Protein AF-G7L1B0-F1 (afdb_monomer)

InterPro domains:
  IPR002129 Pyridoxal phosphate-dependent decarboxylase, major domain [PF00282] (38-412)
  IPR007750 Protein of unknown function DUF674 [PF05056] (531-747)
  IPR007750 Protein of unknown function DUF674 [PF05056] (752-837)
  IPR007750 Protein of unknown function DUF674 [PF05056] (846-896)
  IPR010977 Aromatic-L-amino-acid decarboxylase [PR00800] (9-28)
  IPR010977 Aromatic-L-amino-acid decarboxylase [PR00800] (32-49)
  IPR010977 Aromatic-L-amino-acid decarboxylase [PR00800] (50-69)
  IPR010977 Aromatic-L-amino-acid decarboxylase [PR00800] (76-95)
  IPR010977 Aromatic-L-amino-acid decarboxylase [PR00800] (97-115)
  IPR010977 Aromatic-L-amino-acid decarboxylase [PR00800] (116-135)
  IPR010977 Aromatic-L-amino-acid decarboxylase [PR00800] (141-161)
  IPR010977 Aromatic-L-amino-acid decarboxylase [PR00800] (351-366)
  IPR010977 Aromatic-L-amino-acid decarboxylase [PR00800] (394-413)
  IPR010977 Aromatic-L-amino-acid decarboxylase [PTHR11999] (1-500)
  IPR015421 Pyridoxal phosphate-dependent transferase, major domain [G3DSA:3.40.640.10] (86-378)
  IPR015422 Pyridoxal phosphate-dependent transferase, small domain [G3DSA:3.90.1150.10] (379-508)
  IPR015424 Pyridoxal phosphate-dependent transferase [SSF53383] (5-495)
  IPR021115 Pyridoxal-phosphate binding site [PS00392] (294-315)

Organism: Medicago truncatula (NCBI:txid3880)

Sequence (928 aa):
MNPLDTTEFKKQGHMMIDFLADYYENISNYPVLSQVEPNYLKKLLPTFAPSNPEPIETILEDYQKYIIPGITHWQSPNYFAYFPSSGSTAGFLGEMLSTGLNVVGFNWISSPAATELENVVIDWLGEILNLPKSFLFKGGGGGVLLGTTCEGILGTLVVARDKILSKIGSENAGKLVVYGSDQTHCAVQKAAHIIGINPKNFRAIKTKKLNSFTLLPESLLSTIENDLKNGLVPCFLCVTVGTTSTTAIDPVRKLCNVAKDYGIWVHIDAAYAGSACICPEFRYLIDGVEDADSFSLNAHKWFLTNLDCCCLWLKDPNSLIKCLSTTNSEYLENSASNSKQVVDYKDWQVTLSRRFRALKVWFVLRSYGVENLRNFLRNHVEMAKTFEGLVKMDKRFEIIVPRKLAVVCFRILPYGKKVADGKVTNGEAKLISSEDVVANEINRKLLDSINASGDVYMTHAVVEGVFVIRCAIGATLTEELHVVKAWKVVQEHADVILKDNMSRIFVQKRTIAVGNHPHKTRFSTTISHCNTILYAEAGKDFVDALFGFLTLPLGTIARLVSEESNIEAMKFGSISSLYQSVEMLLEPRNSMEAYCQKMKLNIDDTEPMQHYICGDWDCGRKESGNLLSLFRNQMCSCGRVMNKVLSPPQQPESLSLGSGFVKETAAFIISDDLYVMPNVFGTVIQLLHKLEISDIGTSRNKLLISARKRHAFLCNSLRNYIIYVIDILKLSFVSKTPLTDFIFKKKYLKWQISVKVVRRKSTGEILFAEARDDFINFIFSFLTFPLGGVLHMLQGFSSLNCIDNLYKSVTELSPETYLISNHLKEKLINPPIAAQFGYLLQTPSSRGEFAKGPSVYMVTADLTIAPLSSFTAISHLNSSNVSLNDVEERVVRIGRKEGLSILKAWMNSTSVMTNGLNQLITIIKDEK

Nearest PDB structures (foldseek):
  6liv-assembly3_F  TM=9.778E-01  e=1.863E-59  Papaver somniferum
  6liu-assembly3_F  TM=9.723E-01  e=5.568E-48  Papaver somniferum
  3rbf-assembly1_A  TM=9.217E-01  e=4.638E-39  Homo sapiens
  3vp6-assembly1_B  TM=8.826E-01  e=3.011E-30  Homo sapiens
  2jis-assembly1_B  TM=8.779E-01  e=1.795E-28  Homo sapiens

Secondary structure (DSSP, 8-state):
--TT-HHHHHHHHHHHHHHHHHHHHTGGGS-SS--PPTTTGGGTS-SS--SS---HHHHHHHIIIIIGGG---TTSTTB-SSS-----HHHHHHHHHHHHH----SSGGG-HHHHHHHHHHHHHHHHHTT--GGGSGGGT-EEEEES-HHHHHHHHHHHHHHHHHHHH-GGGGGGEEEEEETTS-HHHHHHHHHTT--GGGEEEE---GGGTTPPPHHHHHHHHHHHHHTT-EEEEEEEEBS-TTT--B--HHHHHHHHHHTT-EEEEE-TTGGGGGGSGGGGGGGTTGGG-SEEEEEHHHHSS--S--EEEEES-HHHHHHHH--TT-GGG--HHHHHT-S--GGGGSS-SS---THHHHHHHHHHHHHHHHHHHHHHHHHHHHHHHHHHHHSTTEEESS---SSEEEEEEPPTT----SS-------PPPPHHHHHHHHHHHHHHHHHHHTSS-B-EEEEETTEEEEEEE---TT--HHHHHHHHHHHHHHHHHHHHHHHTT-S---------S-TT---EEEEE-TTS-EEEEEEEHHHHHHHHHGGGSBHHHHHHHHHH-TTS-----TTHHHHHTT-GGGSSPPPTTHHHHTTSSS----PPP--EEEES-TTS---SS----BSSTTEEPTTSSEEEEEEPPPPPPTT----SSSB-TT-EEEE-TT--EEE--TTHHHHHHHHTT------------------------SGGGHHHHHHHHHHHHHH-SSHHHHTTSS---SS-----EEEEETTT--EEEEEE-HHHHHHHHGGGGSBHHHHHHHTTT--S-HHHHHHHHHHHHS-TTTTBS-HHHHHHHHSPPPPHHHHTTTT-SSSS--S--S-S-EEEETTS-EEE--HHHHHHHHHHTT--GGGEEE------HHHHHHHHHHTTS-S-HHHHH-GGG--PPP---

pLDDT: mean 72.78, std 26.36, range [20.48, 98.94]

Solvent-accessible surface area (backbone atoms only — not comparable to full-atom values): 52867 Å² total; per-residue (Å²): 136,70,97,79,40,69,66,58,53,50,52,55,49,50,54,52,52,53,54,52,49,53,46,65,75,50,36,85,78,48,44,28,41,44,84,65,61,93,69,52,59,73,76,74,50,75,95,61,84,76,94,63,94,76,58,70,68,57,54,50,51,48,37,61,70,59,45,51,59,64,40,57,37,59,63,23,42,42,32,16,32,80,65,28,56,6,39,40,72,41,4,48,51,17,48,50,50,33,58,75,66,62,54,52,36,26,39,34,90,65,29,52,67,46,40,54,46,32,56,52,48,46,36,50,53,35,56,55,45,66,52,55,53,45,36,23,59,95,46,67,16,24,57,50,82,41,66,38,66,44,57,51,51,32,50,55,50,51,32,32,49,51,69,45,29,78,76,69,43,68,87,48,48,77,34,38,26,39,40,30,32,65,51,50,59,66,45,57,60,51,27,41,49,75,76,61,41,39,79,88,31,57,41,62,42,86,54,43,74,94,63,50,45,25,56,51,52,68,60,50,49,57,49,52,55,50,40,47,76,70,72,33,39,73,29,36,35,51,42,37,28,36,24,74,71,72,51,21,58,27,55,43,38,58,44,34,56,59,31,55,82,66,69,30,39,33,36,36,45,13,44,52,46,42,54,48,23,53,31,77,92,43,35,69,66,53,49,38,55,84,67,40,46,30,42,33,27,25,38,15,30,54,53,32,26,22,86,68,32,10,42,35,32,23,43,56,47,66,55,36,30,73,72,46,49,69,87,88,45,75,95,74,69,50,74,60,63,74,66,66,82,58,64,49,56,24,20,73,46,91,54,56,75,32,74,40,58,39,40,10,53,46,33,35,51,68,75,56,31,72,66,52,54,36,48,55,51,47,51,26,31,49,47,26,48,52,48,51,49,56,46,67,72,40,80,60,42,43,73,76,46,86,67,81,56,26,45,37,38,29,37,58,53,40,91,88,65,71,86,71,88,87,70,88,75,91,72,77,92,70,75,79,45,74,54,50,57,52,24,30,54,54,43,48,54,42,51,54,54,45,33,70,67,14,76,29,27,63,36,73,34,72,57,95,83,43,55,31,42,30,45,17,49,44,13,71,63,45,48,64,69,40,53,53,48,50,50,50,51,54,50,55,49,46,51,52,58,49,49,65,50,56,78,59,73,62,97,70,92,73,79,78,79,78,75,99,59,101,82,73,83,68,67,50,68,49,64,47,100,80,78,46,62,63,31,35,41,37,40,37,60,60,55,30,37,60,59,45,54,28,40,39,9,45,26,37,53,56,44,59,70,67,68,62,79,90,55,85,82,80,72,58,53,20,44,54,45,47,56,75,65,44,88,90,58,66,74,36,59,45,58,53,45,89,43,45,76,50,34,91,50,59,88,76,82,74,79,80,93,61,37,17,25,60,75,58,88,81,62,72,95,56,92,94,66,87,77,69,34,81,48,78,60,42,75,38,99,83,76,46,51,11,65,38,74,52,79,77,76,82,76,74,90,86,69,84,76,66,62,44,53,43,31,86,91,42,47,30,35,32,37,80,53,49,34,53,44,66,66,48,100,56,44,66,57,51,50,34,52,76,67,70,54,82,89,84,92,81,91,88,84,89,86,88,89,89,88,84,90,85,89,85,86,88,86,90,76,72,75,69,56,62,57,57,59,53,59,56,48,55,40,34,52,73,36,62,35,51,60,35,68,62,26,68,46,70,68,76,68,101,70,84,83,82,56,43,43,40,30,35,64,92,80,69,47,76,61,33,17,46,40,45,64,77,61,53,45,54,62,61,55,45,34,41,41,17,45,18,29,54,36,48,80,48,74,51,63,77,90,44,67,43,60,28,30,38,54,46,24,62,73,72,52,53,36,89,78,44,31,72,35,58,74,55,47,54,39,54,51,45,31,61,62,28,73,88,59,55,59,67,69,73,57,102,67,87,93,77,76,84,70,86,73,73,87,42,30,34,25,29,26,44,52,47,67,44,78,60,45,81,64,58,57,52,52,55,37,65,78,63,78,59,60,81,88,43,57,47,79,71,87,47,26,58,43,80,71,60,54,54,37,48,66,61,28,66,79,78,54,100,59,38,71,68,73,47,49,65,90,78,70,76,83,80,85,81,89,133

Foldseek 3Di:
DPPPDPVVCVVLVVVVVVLVVVCLVCVLVFQLAQPDDPPPLVVVDDPDDDPDDDDVVVVVVCCVVRVVSNDNNLQPLQEQAQFGQFADPLLVVLVVVLVVVVFWQQFCVSPVCLFVLQLVLLQVLCVLLVHPCLQHVNNQWGKDKDQDPLFLLLLLLLLLLVVVCVPVPPVLQQQEAEEEALLADCSNVVSCVVVPHDNVRYYHQYADLVLLRADDLVSVLVVCVVSVVVVGAYGEYEFEQQGRARRDQYQQQSNLVSCVVRVYAYEYHDAAPSLLSSAVVSSNSNPNSVSHFKYKYFCSRQPNNGHTTIMMTGSHQVSSLVSQPPVVDPVPDDPVVVVVPGDSNNSNTNDSTDTSSSSSSVSSCVVQNSVSSNVLQVQLFVLQVVLVVLQVVDQQKDFSGDDPGNKTKMFGAQPPDGPDPDDDDDDDLDDQDPSQVVRQVLRVQLQVVLSVVSSHHWDWDAGSNHIIIMRHGRSPPHDSVSSVVSSVSSVVSNVVSVVVLVVLPDDDLDDPPDDDDDQDWRKHFDADSVRFGQKIKGAPLVLLQLLLQLQAFQLQVLLLLVPPPPDDRDDQFLVVLVSVQAPPLNQFDGQCCVQLVLGSDRPRPDDDQWKWAFPDPPPDPDPDFDGIDSDFQDQGPVRGGGHHTDDDPDDPPPDPPDHGWWDRPWMWIAGPLRAIGTPDDCVVVVSCVVVVNDDDDDDDDDDDDDDDDDDDDDDDDLVPLVVVLLLVLLCSRFDFFVVQVQWAADDDDPDFDHWWWKAFQVPRHTWWIKHFQLVSLSNSLRSQDRNLQSCLVVVLPPVSSSSSSSLVNLVPDDQVHITPHPVSSVCSNHPDGHPVSVVSSPDSDDDDGSDDDDGMWMAGTSRNIGRDDPVVVVVSCVVVVHDPVRMDIDGHTDDDVLSVLLVVLSPDDPDSPCVSPVVVPDDDDDDD

Radius of gyration: 36.33 Å; Cα contacts (8 Å, |Δi|>4): 1474; chains: 1; bounding box: 92×100×72 Å

Structure (mmCIF, N/CA/C/O backbone):
data_AF-G7L1B0-F1
#
_entry.id   AF-G7L1B0-F1
#
loop_
_atom_site.group_PDB
_atom_site.id
_atom_site.type_symbol
_atom_site.label_atom_id
_atom_site.label_alt_id
_atom_site.label_comp_id
_atom_site.label_asym_id
_atom_site.label_entity_id
_atom_site.label_seq_id
_atom_site.pdbx_PDB_ins_code
_atom_site.Cartn_x
_atom_site.Cartn_y
_atom_site.Cartn_z
_atom_site.occupancy
_atom_site.B_iso_or_equiv
_atom_site.auth_seq_id
_atom_site.auth_comp_id
_atom_site.auth_asym_id
_atom_site.auth_atom_id
_atom_site.pdbx_PDB_model_num
ATOM 1 N N . MET A 1 1 ? 27.408 28.053 -12.452 1.00 78.38 1 MET A N 1
ATOM 2 C CA . MET A 1 1 ? 26.312 27.257 -13.044 1.00 78.38 1 MET A CA 1
ATOM 3 C C . MET A 1 1 ? 25.010 27.769 -12.453 1.00 78.38 1 MET A C 1
ATOM 5 O O . MET A 1 1 ? 24.954 27.897 -11.237 1.00 78.38 1 MET A O 1
ATOM 9 N N . ASN A 1 2 ? 24.015 28.111 -13.275 1.00 94.19 2 ASN A N 1
ATOM 10 C CA . ASN A 1 2 ? 22.654 28.354 -12.794 1.00 94.19 2 ASN A CA 1
ATOM 11 C C . ASN A 1 2 ? 21.893 27.017 -12.892 1.00 94.19 2 ASN A C 1
ATOM 13 O O . ASN A 1 2 ? 21.742 26.532 -14.011 1.00 94.19 2 ASN A O 1
ATOM 17 N N . PRO A 1 3 ? 21.451 26.400 -11.780 1.00 95.88 3 PRO A N 1
ATOM 18 C CA . PRO A 1 3 ? 20.737 25.121 -11.816 1.00 95.88 3 PRO A CA 1
ATOM 19 C C . PRO A 1 3 ? 19.307 25.230 -12.374 1.00 95.88 3 PRO A C 1
ATOM 21 O O . PRO A 1 3 ? 18.654 24.210 -12.558 1.00 95.88 3 PRO A O 1
ATOM 24 N N . LEU A 1 4 ? 18.817 26.448 -12.638 1.00 96.94 4 LEU A N 1
ATOM 25 C CA . LEU A 1 4 ? 17.519 26.715 -13.257 1.00 96.94 4 LEU A CA 1
ATOM 26 C C . LEU A 1 4 ? 17.672 27.697 -14.435 1.00 96.94 4 LEU A C 1
ATOM 28 O O . LEU A 1 4 ? 16.951 28.689 -14.543 1.00 96.94 4 LEU A O 1
ATOM 32 N N . ASP A 1 5 ? 18.665 27.459 -15.297 1.00 97.69 5 ASP A N 1
ATOM 33 C CA . ASP A 1 5 ? 18.750 28.154 -16.585 1.00 97.69 5 ASP A CA 1
ATOM 34 C C . ASP A 1 5 ? 17.588 27.740 -17.499 1.00 97.69 5 ASP A C 1
ATOM 36 O O . ASP A 1 5 ? 17.302 26.553 -17.649 1.00 97.69 5 ASP A O 1
ATOM 40 N N . THR A 1 6 ? 16.913 28.705 -18.126 1.00 97.81 6 THR A N 1
ATOM 41 C CA . THR A 1 6 ? 15.695 28.436 -18.906 1.00 97.81 6 THR A CA 1
ATOM 42 C C . THR A 1 6 ? 15.964 27.756 -20.247 1.00 97.81 6 THR A C 1
ATOM 44 O O . THR A 1 6 ? 15.080 27.063 -20.755 1.00 97.81 6 THR A O 1
ATOM 47 N N . THR A 1 7 ? 17.164 27.911 -20.815 1.00 97.88 7 THR A N 1
ATOM 48 C CA . THR A 1 7 ? 17.551 27.247 -22.067 1.00 97.88 7 THR A CA 1
ATOM 49 C C . THR A 1 7 ? 17.831 25.776 -21.798 1.00 97.88 7 THR A C 1
ATOM 51 O O . THR A 1 7 ? 17.263 24.911 -22.467 1.00 97.88 7 THR A O 1
ATOM 54 N N . GLU A 1 8 ? 18.630 25.488 -20.768 1.00 97.19 8 GLU A N 1
ATOM 55 C CA . GLU A 1 8 ? 18.945 24.111 -20.384 1.00 97.19 8 GLU A CA 1
ATOM 56 C C . GLU A 1 8 ? 17.713 23.390 -19.817 1.00 97.19 8 GLU A C 1
ATOM 58 O O . GLU A 1 8 ? 17.419 22.275 -20.238 1.00 97.19 8 GLU A O 1
ATOM 63 N N . PHE A 1 9 ? 16.905 24.048 -18.972 1.00 97.69 9 PHE A N 1
ATOM 64 C CA . PHE A 1 9 ? 15.627 23.503 -18.491 1.00 97.69 9 PHE A CA 1
ATOM 65 C C . PHE A 1 9 ? 14.708 23.095 -19.649 1.00 97.69 9 PHE A C 1
ATOM 67 O O . PHE A 1 9 ? 14.114 22.019 -19.620 1.00 97.69 9 PHE A O 1
ATOM 74 N N . LYS A 1 10 ? 14.613 23.924 -20.699 1.00 98.25 10 LYS A N 1
ATOM 75 C CA . LYS A 1 10 ? 13.822 23.593 -21.888 1.00 98.25 10 LYS A CA 1
ATOM 76 C C . LYS A 1 10 ? 14.420 22.406 -22.652 1.00 98.25 10 LYS A C 1
ATOM 78 O O . LYS A 1 10 ? 13.672 21.502 -23.014 1.00 98.25 10 LYS A O 1
ATOM 83 N N . LYS A 1 11 ? 15.738 22.392 -22.887 1.00 98.12 11 LYS A N 1
ATOM 84 C CA . LYS A 1 11 ? 16.435 21.294 -23.582 1.00 98.12 11 LYS A CA 1
ATOM 85 C C . LYS A 1 11 ? 16.213 19.959 -22.858 1.00 98.12 11 LYS A C 1
ATOM 87 O O . LYS A 1 11 ? 15.665 19.032 -23.448 1.00 98.12 11 LYS A O 1
ATOM 92 N N . GLN A 1 12 ? 16.585 19.882 -21.580 1.00 98.06 12 GLN A N 1
ATOM 93 C CA . GLN A 1 12 ? 16.476 18.657 -20.780 1.00 98.06 12 GLN A CA 1
ATOM 94 C C . GLN A 1 12 ? 15.016 18.254 -20.538 1.00 98.06 12 GLN A C 1
ATOM 96 O O . GLN A 1 12 ? 14.689 17.069 -20.542 1.00 98.06 12 GLN A O 1
ATOM 101 N N . GLY A 1 13 ? 14.122 19.237 -20.383 1.00 98.06 13 GLY A N 1
ATOM 102 C CA . GLY A 1 13 ? 12.685 19.012 -20.267 1.00 98.06 13 GLY A CA 1
ATOM 103 C C . GLY A 1 13 ? 12.100 18.316 -21.496 1.00 98.06 13 GLY A C 1
ATOM 104 O O . GLY A 1 13 ? 11.369 17.345 -21.335 1.00 98.06 13 GLY A O 1
ATOM 105 N N . HIS A 1 14 ? 12.455 18.748 -22.712 1.00 98.50 14 HIS A N 1
ATOM 106 C CA . HIS A 1 14 ? 12.033 18.060 -23.938 1.00 98.50 14 HIS A CA 1
ATOM 107 C C . HIS A 1 14 ? 12.582 16.629 -24.010 1.00 98.50 14 HIS A C 1
ATOM 109 O O . HIS A 1 14 ? 11.794 15.706 -24.179 1.00 98.50 14 HIS A O 1
ATOM 115 N N . MET A 1 15 ? 13.878 16.426 -23.743 1.00 98.12 15 MET A N 1
ATOM 116 C CA . MET A 1 15 ? 14.490 15.086 -23.731 1.00 98.12 15 MET A CA 1
ATOM 117 C C . MET A 1 15 ? 13.786 14.113 -22.768 1.00 98.12 15 MET A C 1
ATOM 119 O O . MET A 1 15 ? 13.618 12.941 -23.088 1.00 98.12 15 MET A O 1
ATOM 123 N N . MET A 1 16 ? 13.344 14.591 -21.599 1.00 98.12 16 MET A N 1
ATOM 124 C CA . MET A 1 16 ? 12.593 13.779 -20.635 1.00 98.12 16 MET A CA 1
ATOM 125 C C . MET A 1 16 ? 11.165 13.461 -21.108 1.00 98.12 16 MET A C 1
ATOM 127 O O . MET A 1 16 ? 10.648 12.387 -20.808 1.00 98.12 16 MET A O 1
ATOM 131 N N . ILE A 1 17 ? 10.511 14.373 -21.836 1.00 98.50 17 ILE A N 1
ATOM 132 C CA . ILE A 1 17 ? 9.190 14.119 -22.432 1.00 98.50 17 ILE A CA 1
ATOM 133 C C . ILE A 1 17 ? 9.295 13.061 -23.530 1.00 98.50 17 ILE A C 1
ATOM 135 O O . ILE A 1 17 ? 8.504 12.120 -23.516 1.00 98.50 17 ILE A O 1
ATOM 139 N N . ASP A 1 18 ? 10.286 13.182 -24.414 1.00 98.38 18 ASP A N 1
ATOM 140 C CA . ASP A 1 18 ? 10.529 12.227 -25.498 1.00 98.38 18 ASP A CA 1
ATOM 141 C C . ASP A 1 18 ? 10.851 10.836 -24.915 1.00 98.38 18 ASP A C 1
ATOM 143 O O . ASP A 1 18 ? 10.173 9.861 -25.231 1.00 98.38 18 ASP A O 1
ATOM 147 N N . PHE A 1 19 ? 11.762 10.759 -23.934 1.00 98.31 19 PHE A N 1
ATOM 148 C CA . PHE A 1 19 ? 12.090 9.515 -23.222 1.00 98.31 19 PHE A CA 1
ATOM 149 C C . PHE A 1 19 ? 10.868 8.847 -22.561 1.00 98.31 19 PHE A C 1
ATOM 151 O O . PHE A 1 19 ? 10.718 7.624 -22.592 1.00 98.31 19 PHE A O 1
ATOM 158 N N . LEU A 1 20 ? 9.977 9.631 -21.942 1.00 98.31 20 LEU A N 1
ATOM 159 C CA . LEU A 1 20 ? 8.765 9.094 -21.319 1.00 98.31 20 LEU A CA 1
ATOM 160 C C . LEU A 1 20 ? 7.721 8.653 -22.354 1.00 98.31 20 LEU A C 1
ATOM 162 O O . LEU A 1 20 ? 7.009 7.684 -22.093 1.00 98.31 20 LEU A O 1
ATOM 166 N N . ALA A 1 21 ? 7.627 9.322 -23.506 1.00 98.38 21 ALA A N 1
ATOM 167 C CA . ALA A 1 21 ? 6.781 8.886 -24.615 1.00 98.38 21 ALA A CA 1
ATOM 168 C C . ALA A 1 21 ? 7.273 7.541 -25.174 1.00 98.38 21 ALA A C 1
ATOM 170 O O . ALA A 1 21 ? 6.511 6.572 -25.161 1.00 98.38 21 ALA A O 1
ATOM 171 N N . ASP A 1 22 ? 8.565 7.447 -25.510 1.00 98.06 22 ASP A N 1
ATOM 172 C CA . ASP A 1 22 ? 9.225 6.214 -25.954 1.00 98.06 22 ASP A CA 1
ATOM 173 C C . ASP A 1 22 ? 9.018 5.070 -24.949 1.00 98.06 22 ASP A C 1
ATOM 175 O O . ASP A 1 22 ? 8.739 3.931 -25.336 1.00 98.06 22 ASP A O 1
ATOM 179 N N . TYR A 1 23 ? 9.105 5.361 -23.645 1.00 98.31 23 TYR A N 1
ATOM 180 C CA . TYR A 1 23 ? 8.832 4.391 -22.587 1.00 98.31 23 TYR A CA 1
ATOM 181 C C . TYR A 1 23 ? 7.397 3.848 -22.635 1.00 98.31 23 TYR A C 1
ATOM 183 O O . TYR A 1 23 ? 7.223 2.639 -22.493 1.00 98.31 23 TYR A O 1
ATOM 191 N N . TYR A 1 24 ? 6.376 4.693 -22.829 1.00 98.06 24 TYR A N 1
ATOM 192 C CA . TYR A 1 24 ? 4.983 4.234 -22.914 1.00 98.06 24 TYR A CA 1
ATOM 193 C C . TYR A 1 24 ? 4.700 3.456 -24.201 1.00 98.06 24 TYR A C 1
ATOM 195 O O . TYR A 1 24 ? 3.995 2.450 -24.142 1.00 98.06 24 TYR A O 1
ATOM 203 N N . GLU A 1 25 ? 5.267 3.871 -25.336 1.00 97.50 25 GLU A N 1
ATOM 204 C CA . GLU A 1 25 ? 5.129 3.152 -26.610 1.00 97.50 25 GLU A CA 1
ATOM 205 C C . GLU A 1 25 ? 5.777 1.760 -26.551 1.00 97.50 25 GLU A C 1
ATOM 207 O O . GLU A 1 25 ? 5.211 0.778 -27.032 1.00 97.50 25 GLU A O 1
ATOM 212 N N . ASN A 1 26 ? 6.930 1.648 -25.886 1.00 97.06 26 ASN A N 1
ATOM 213 C CA . ASN A 1 26 ? 7.699 0.407 -25.786 1.00 97.06 26 ASN A CA 1
ATOM 214 C C . ASN A 1 26 ? 7.432 -0.400 -24.503 1.00 97.06 26 ASN A C 1
ATOM 216 O O . ASN A 1 26 ? 8.074 -1.430 -24.294 1.00 97.06 26 ASN A O 1
ATOM 220 N N . ILE A 1 27 ? 6.490 0.011 -23.643 1.00 97.44 27 ILE A N 1
ATOM 221 C CA . ILE A 1 27 ? 6.304 -0.589 -22.306 1.00 97.44 27 ILE A CA 1
ATOM 222 C C . ILE A 1 27 ? 5.982 -2.090 -22.345 1.00 97.44 27 ILE A C 1
ATOM 224 O O . ILE A 1 27 ? 6.323 -2.829 -21.422 1.00 97.44 27 ILE A O 1
ATOM 228 N N . SER A 1 28 ? 5.344 -2.545 -23.424 1.00 93.75 28 SER A N 1
ATOM 229 C CA . SER A 1 28 ? 4.977 -3.945 -23.661 1.00 93.75 28 SER A CA 1
ATOM 230 C C . SER A 1 28 ? 6.166 -4.850 -24.009 1.00 93.75 28 SER A C 1
ATOM 232 O O . SER A 1 28 ? 5.996 -6.067 -24.036 1.00 93.75 28 SER A O 1
ATOM 234 N N . ASN A 1 29 ? 7.352 -4.281 -24.260 1.00 95.56 29 ASN A N 1
ATOM 235 C CA . ASN A 1 29 ? 8.587 -5.024 -24.533 1.00 95.56 29 ASN A CA 1
ATOM 236 C C . ASN A 1 29 ? 9.333 -5.430 -23.246 1.00 95.56 29 ASN A C 1
ATOM 238 O O . ASN A 1 29 ? 10.247 -6.252 -23.306 1.00 95.56 29 ASN A O 1
ATOM 242 N N . TYR A 1 30 ? 8.970 -4.859 -22.091 1.00 97.69 30 TYR A N 1
ATOM 243 C CA . TYR A 1 30 ? 9.576 -5.176 -20.796 1.00 97.69 30 TYR A CA 1
ATOM 244 C C . TYR A 1 30 ? 8.756 -6.235 -20.036 1.00 97.69 30 TYR A C 1
ATOM 246 O O . TYR A 1 30 ? 7.523 -6.215 -20.108 1.00 97.69 30 TYR A O 1
ATOM 254 N N . PRO A 1 31 ? 9.395 -7.127 -19.252 1.00 98.31 31 PRO A N 1
ATOM 255 C CA . PRO A 1 31 ? 8.670 -8.025 -18.360 1.00 98.31 31 PRO A CA 1
ATOM 256 C C . PRO A 1 31 ? 7.929 -7.208 -17.291 1.00 98.31 31 PRO A C 1
ATOM 258 O O . PRO A 1 31 ? 8.515 -6.347 -16.639 1.00 98.31 31 PRO A O 1
ATOM 261 N N . VAL A 1 32 ? 6.632 -7.462 -17.091 1.00 98.56 32 VAL A N 1
ATOM 262 C CA . VAL A 1 32 ? 5.774 -6.639 -16.214 1.00 98.56 32 VAL A CA 1
ATOM 263 C C . VAL A 1 32 ? 6.297 -6.609 -14.773 1.00 98.56 32 VAL A C 1
ATOM 265 O O . VAL A 1 32 ? 6.296 -5.557 -14.128 1.00 98.56 32 VAL A O 1
ATOM 268 N N . LEU A 1 33 ? 6.747 -7.762 -14.275 1.00 98.50 33 LEU A N 1
ATOM 269 C CA . LEU A 1 33 ? 7.468 -7.905 -13.015 1.00 98.50 33 LEU A CA 1
ATOM 270 C C . LEU A 1 33 ? 8.976 -7.893 -13.292 1.00 98.50 33 LEU A C 1
ATOM 272 O O . LEU A 1 33 ? 9.453 -8.648 -14.138 1.00 98.50 33 LEU A O 1
ATOM 276 N N . SER A 1 34 ? 9.723 -7.076 -12.548 1.00 98.31 34 SER A N 1
ATOM 277 C CA . SER A 1 34 ? 11.185 -7.041 -12.661 1.00 98.31 34 SER A CA 1
ATOM 278 C C . SER A 1 34 ? 11.811 -8.387 -12.278 1.00 98.31 34 SER A C 1
ATOM 280 O O . SER A 1 34 ? 11.424 -9.002 -11.285 1.00 98.31 34 SER A O 1
ATOM 282 N N . GLN A 1 35 ? 12.811 -8.812 -13.053 1.00 97.12 35 GLN A N 1
ATOM 283 C CA . GLN A 1 35 ? 13.523 -10.088 -12.903 1.00 97.12 35 GLN A CA 1
ATOM 284 C C . GLN A 1 35 ? 14.917 -9.926 -12.257 1.00 97.12 35 GLN A C 1
ATOM 286 O O . GLN A 1 35 ? 15.780 -10.788 -12.410 1.00 97.12 35 GLN A O 1
ATOM 291 N N . VAL A 1 36 ? 15.179 -8.806 -11.571 1.00 97.94 36 VAL A N 1
ATOM 292 C CA . VAL A 1 36 ? 16.486 -8.528 -10.947 1.00 97.94 36 VAL A CA 1
ATOM 293 C C . VAL A 1 36 ? 16.616 -9.108 -9.537 1.00 97.94 36 VAL A C 1
ATOM 295 O O . VAL A 1 36 ? 15.687 -9.073 -8.733 1.00 97.94 36 VAL A O 1
ATOM 298 N N . GLU A 1 37 ? 17.828 -9.542 -9.197 1.00 96.12 37 GLU A N 1
ATOM 299 C CA . GLU A 1 37 ? 18.159 -10.011 -7.850 1.00 96.12 37 GLU A CA 1
ATOM 300 C C . GLU A 1 37 ? 18.304 -8.862 -6.825 1.00 96.12 37 GLU A C 1
ATOM 302 O O . GLU A 1 37 ? 18.744 -7.752 -7.167 1.00 96.12 37 GLU A O 1
ATOM 307 N N . PRO A 1 38 ? 18.033 -9.106 -5.527 1.00 96.44 38 PRO A N 1
ATOM 308 C CA . PRO A 1 38 ? 18.272 -8.128 -4.473 1.00 96.44 38 PRO A CA 1
ATOM 309 C C . PRO A 1 38 ? 19.712 -7.589 -4.476 1.00 96.44 38 PRO A C 1
ATOM 311 O O . PRO A 1 38 ? 20.693 -8.334 -4.489 1.00 96.44 38 PRO A O 1
ATOM 314 N N . ASN A 1 39 ? 19.842 -6.263 -4.380 1.00 94.94 39 ASN A N 1
ATOM 315 C CA . ASN A 1 39 ? 21.105 -5.513 -4.458 1.00 94.94 39 ASN A CA 1
ATOM 316 C C . ASN A 1 39 ? 21.799 -5.487 -5.839 1.00 94.94 39 ASN A C 1
ATOM 318 O O . ASN A 1 39 ? 22.970 -5.105 -5.884 1.00 94.94 39 ASN A O 1
ATOM 322 N N . TYR A 1 40 ? 21.135 -5.834 -6.953 1.00 97.88 40 TYR A N 1
ATOM 323 C CA . TYR A 1 40 ? 21.749 -5.744 -8.293 1.00 97.88 40 TYR A CA 1
ATOM 324 C C . TYR A 1 40 ? 22.334 -4.341 -8.582 1.00 97.88 40 TYR A C 1
ATOM 326 O O . TYR A 1 40 ? 23.515 -4.224 -8.899 1.00 97.88 40 TYR A O 1
ATOM 334 N N . LEU A 1 41 ? 21.554 -3.273 -8.363 1.00 97.75 41 LEU A N 1
ATOM 335 C CA . LEU A 1 41 ? 21.912 -1.899 -8.738 1.00 97.75 41 LEU A CA 1
ATOM 336 C C . LEU A 1 41 ? 23.172 -1.381 -8.027 1.00 97.75 41 LEU A C 1
ATOM 338 O O . LEU A 1 41 ? 23.989 -0.689 -8.628 1.00 97.75 41 LEU A O 1
ATOM 342 N N . LYS A 1 42 ? 23.387 -1.777 -6.765 1.00 96.00 42 LYS A N 1
ATOM 343 C CA . LYS A 1 42 ? 24.577 -1.392 -5.984 1.00 96.00 42 LYS A CA 1
ATOM 344 C C . LYS A 1 42 ? 25.886 -1.941 -6.578 1.00 96.00 42 LYS A C 1
ATOM 346 O O . LYS A 1 42 ? 26.953 -1.439 -6.247 1.00 96.00 42 LYS A O 1
ATOM 351 N N . LYS A 1 43 ? 25.815 -2.975 -7.424 1.00 94.81 43 LYS A N 1
ATOM 352 C CA . LYS A 1 43 ? 26.970 -3.544 -8.140 1.00 94.81 43 LYS A CA 1
ATOM 353 C C . LYS A 1 43 ? 27.252 -2.832 -9.471 1.00 94.81 43 LYS A C 1
ATOM 355 O O . LYS A 1 43 ? 28.309 -3.061 -10.046 1.00 94.81 43 LYS A O 1
ATOM 360 N N . LEU A 1 44 ? 26.297 -2.041 -9.968 1.00 96.50 44 LEU A N 1
ATOM 361 C CA . LEU A 1 44 ? 26.336 -1.385 -11.280 1.00 96.50 44 LEU A CA 1
ATOM 362 C C . LEU A 1 44 ? 26.677 0.107 -11.171 1.00 96.50 44 LEU A C 1
ATOM 364 O O . LEU A 1 44 ? 27.352 0.637 -12.046 1.00 96.50 44 LEU A O 1
ATOM 368 N N . LEU A 1 45 ? 26.240 0.766 -10.093 1.00 96.44 45 LEU A N 1
ATOM 369 C CA . LEU A 1 45 ? 26.525 2.178 -9.835 1.00 96.44 45 LEU A CA 1
ATOM 370 C C . LEU A 1 45 ? 27.853 2.386 -9.078 1.00 96.44 45 LEU A C 1
ATOM 372 O O . LEU A 1 45 ? 28.267 1.510 -8.310 1.00 96.44 45 LEU A O 1
ATOM 376 N N . PRO A 1 46 ? 28.494 3.565 -9.215 1.00 95.62 46 PRO A N 1
ATOM 377 C CA . PRO A 1 46 ? 29.635 3.960 -8.393 1.00 95.62 46 PRO A CA 1
ATOM 378 C C . PRO A 1 46 ? 29.353 3.882 -6.884 1.00 95.62 46 PRO A C 1
ATOM 380 O O . PRO A 1 46 ? 28.248 4.140 -6.409 1.00 95.62 46 PRO A O 1
ATOM 383 N N . THR A 1 47 ? 30.385 3.572 -6.095 1.00 96.44 47 THR A N 1
ATOM 384 C CA . THR A 1 47 ? 30.289 3.466 -4.626 1.00 96.44 47 THR A CA 1
ATOM 385 C C . THR A 1 47 ? 30.236 4.814 -3.901 1.00 96.44 47 THR A C 1
ATOM 387 O O . THR A 1 47 ? 29.941 4.849 -2.705 1.00 96.44 47 THR A O 1
ATOM 390 N N . PHE A 1 48 ? 30.501 5.911 -4.611 1.00 95.81 48 PHE A N 1
ATOM 391 C CA . PHE A 1 48 ? 30.490 7.287 -4.121 1.00 95.81 48 PHE A CA 1
ATOM 392 C C . PHE A 1 48 ? 29.824 8.198 -5.161 1.00 95.81 48 PHE A C 1
ATOM 394 O O . PHE A 1 48 ? 29.846 7.890 -6.351 1.00 95.81 48 PHE A O 1
ATOM 401 N N . ALA A 1 49 ? 29.261 9.326 -4.724 1.00 97.06 49 ALA A N 1
ATOM 402 C CA . ALA A 1 49 ? 28.738 10.343 -5.637 1.00 97.06 49 ALA A CA 1
ATOM 403 C C . ALA A 1 49 ? 29.874 10.976 -6.474 1.00 97.06 49 ALA A C 1
ATOM 405 O O . ALA A 1 49 ? 30.989 11.119 -5.960 1.00 97.06 49 ALA A O 1
ATOM 406 N N . PRO A 1 50 ? 29.615 11.373 -7.733 1.00 96.31 50 PRO A N 1
ATOM 407 C CA . PRO A 1 50 ? 30.625 11.979 -8.593 1.00 96.31 50 PRO A CA 1
ATOM 408 C C . PRO A 1 50 ? 31.029 13.373 -8.084 1.00 96.31 50 PRO A C 1
ATOM 410 O O . PRO A 1 50 ? 30.193 14.170 -7.660 1.00 96.31 50 PRO A O 1
ATOM 413 N N . SER A 1 51 ? 32.327 13.687 -8.146 1.00 97.06 51 SER A N 1
ATOM 414 C CA . SER A 1 51 ? 32.856 15.012 -7.764 1.00 97.06 51 SER A CA 1
ATOM 415 C C . SER A 1 51 ? 32.667 16.082 -8.845 1.00 97.06 51 SER A C 1
ATOM 417 O O . SER A 1 51 ? 32.767 17.272 -8.555 1.00 97.06 51 SER A O 1
ATOM 419 N N . ASN A 1 52 ? 32.428 15.660 -10.088 1.00 97.12 52 ASN A N 1
ATOM 420 C CA . ASN A 1 52 ? 32.194 16.509 -11.254 1.00 97.12 52 ASN A CA 1
ATOM 421 C C . ASN A 1 52 ? 30.767 16.262 -11.774 1.00 97.12 52 ASN A C 1
ATOM 423 O O . ASN A 1 52 ? 30.259 15.157 -11.591 1.00 97.12 52 ASN A O 1
ATOM 427 N N . PRO A 1 53 ? 30.117 17.242 -12.425 1.00 96.94 53 PRO A N 1
ATOM 428 C CA . PRO A 1 53 ? 28.818 17.021 -13.053 1.00 96.94 53 PRO A CA 1
ATOM 429 C C . PRO A 1 53 ? 28.932 16.054 -14.240 1.00 96.94 53 PRO A C 1
ATOM 431 O O . PRO A 1 53 ? 29.918 16.084 -14.977 1.00 96.94 53 PRO A O 1
ATOM 434 N N . GLU A 1 54 ? 27.888 15.257 -14.450 1.00 97.44 54 GLU A N 1
ATOM 435 C CA . GLU A 1 54 ? 27.742 14.348 -15.592 1.00 97.44 54 GLU A CA 1
ATOM 436 C C . GLU A 1 54 ? 26.665 14.886 -16.557 1.00 97.44 54 GLU A C 1
ATOM 438 O O . GLU A 1 54 ? 25.721 15.542 -16.099 1.00 97.44 54 GLU A O 1
ATOM 443 N N . PRO A 1 55 ? 26.782 14.665 -17.883 1.00 96.88 55 PRO A N 1
ATOM 444 C CA . PRO A 1 55 ? 25.753 15.063 -18.844 1.00 96.88 55 PRO A CA 1
ATOM 445 C C . PRO A 1 55 ? 24.422 14.341 -18.597 1.00 96.88 55 PRO A C 1
ATOM 447 O O . PRO A 1 55 ? 24.402 13.171 -18.212 1.00 96.88 55 PRO A O 1
ATOM 450 N N . ILE A 1 56 ? 23.299 15.009 -18.881 1.00 97.00 56 ILE A N 1
ATOM 451 C CA . ILE A 1 56 ? 21.963 14.399 -18.762 1.00 97.00 56 ILE A CA 1
ATOM 452 C C . ILE A 1 56 ? 21.805 13.201 -19.707 1.00 97.00 56 ILE A C 1
ATOM 454 O O . ILE A 1 56 ? 21.123 12.239 -19.374 1.00 97.00 56 ILE A O 1
ATOM 458 N N . GLU A 1 57 ? 22.484 13.238 -20.853 1.00 98.06 57 GLU A N 1
ATOM 459 C CA . GLU A 1 57 ? 22.564 12.161 -21.832 1.00 98.06 57 GLU A CA 1
ATOM 460 C C . GLU A 1 57 ? 23.094 10.871 -21.175 1.00 98.06 57 GLU A C 1
ATOM 462 O O . GLU A 1 57 ? 22.429 9.840 -21.220 1.00 98.06 57 GLU A O 1
ATOM 467 N N . THR A 1 58 ? 24.217 10.954 -20.452 1.00 98.00 58 THR A N 1
ATOM 468 C CA . THR A 1 58 ? 24.806 9.827 -19.704 1.00 98.00 58 THR A CA 1
ATOM 469 C C . THR A 1 58 ? 23.889 9.337 -18.581 1.00 98.00 58 THR A C 1
ATOM 471 O O . THR A 1 58 ? 23.745 8.135 -18.380 1.00 98.00 58 THR A O 1
ATOM 474 N N . ILE A 1 59 ? 23.213 10.250 -17.875 1.00 98.31 59 ILE A N 1
ATOM 475 C CA . ILE A 1 59 ? 22.267 9.892 -16.805 1.00 98.31 59 ILE A CA 1
ATOM 476 C C . ILE A 1 59 ? 21.050 9.136 -17.370 1.00 98.31 59 ILE A C 1
ATOM 478 O O . ILE A 1 59 ? 20.567 8.196 -16.739 1.00 98.31 59 ILE A O 1
ATOM 482 N N . LEU A 1 60 ? 20.554 9.514 -18.554 1.00 98.06 60 LEU A N 1
ATOM 483 C CA . LEU A 1 60 ? 19.454 8.823 -19.236 1.00 98.06 60 LEU A CA 1
ATOM 484 C C . LEU A 1 60 ? 19.886 7.466 -19.812 1.00 98.06 60 LEU A C 1
ATOM 486 O O . LEU A 1 60 ? 19.130 6.500 -19.704 1.00 98.06 60 LEU A O 1
ATOM 490 N N . GLU A 1 61 ? 21.104 7.357 -20.350 1.00 97.94 61 GLU A N 1
ATOM 491 C CA . GLU A 1 61 ? 21.699 6.077 -20.762 1.00 97.94 61 GLU A CA 1
ATOM 492 C C . GLU A 1 61 ? 21.798 5.098 -19.579 1.00 97.94 61 GLU A C 1
ATOM 494 O O . GLU A 1 61 ? 21.331 3.960 -19.672 1.00 97.94 61 GLU A O 1
ATOM 499 N N . ASP A 1 62 ? 22.321 5.547 -18.435 1.00 98.12 62 ASP A N 1
ATOM 500 C CA . ASP A 1 62 ? 22.405 4.742 -17.212 1.00 98.12 62 ASP A CA 1
ATOM 501 C C . ASP A 1 62 ? 21.021 4.437 -16.612 1.00 98.12 62 ASP A C 1
ATOM 503 O O . ASP A 1 62 ? 20.802 3.342 -16.087 1.00 98.12 62 ASP A O 1
ATOM 507 N N . TYR A 1 63 ? 20.047 5.345 -16.736 1.00 98.12 63 TYR A N 1
ATOM 508 C CA . TYR A 1 63 ? 18.662 5.074 -16.346 1.00 98.12 63 TYR A CA 1
ATOM 509 C C . TYR A 1 63 ? 18.054 3.947 -17.195 1.00 98.12 63 TYR A C 1
ATOM 511 O O . TYR A 1 63 ? 17.528 2.972 -16.650 1.00 98.12 63 TYR A O 1
ATOM 519 N N . GLN A 1 64 ? 18.189 4.025 -18.521 1.00 97.50 64 GLN A N 1
ATOM 520 C CA . GLN A 1 64 ? 17.714 2.994 -19.446 1.00 97.50 64 GLN A CA 1
ATOM 521 C C . GLN A 1 64 ? 18.418 1.647 -19.219 1.00 97.50 64 GLN A C 1
ATOM 523 O O . GLN A 1 64 ? 17.790 0.591 -19.291 1.00 97.50 64 GLN A O 1
ATOM 528 N N . LYS A 1 65 ? 19.721 1.669 -18.930 1.00 97.44 65 LYS A N 1
ATOM 529 C CA . LYS A 1 65 ? 20.556 0.469 -18.813 1.00 97.44 65 LYS A CA 1
ATOM 530 C C . LYS A 1 65 ? 20.478 -0.209 -17.445 1.00 97.44 65 LYS A C 1
ATOM 532 O O . LYS A 1 65 ? 20.513 -1.437 -17.376 1.00 97.44 65 LYS A O 1
ATOM 537 N N . TYR A 1 66 ? 20.409 0.564 -16.361 1.00 97.94 66 TYR A N 1
ATOM 538 C CA . TYR A 1 66 ? 20.508 0.049 -14.994 1.00 97.94 66 TYR A CA 1
ATOM 539 C C . TYR A 1 66 ? 19.238 0.227 -14.166 1.00 97.94 66 TYR A C 1
ATOM 541 O O . TYR A 1 66 ? 19.033 -0.568 -13.255 1.00 97.94 66 TYR A O 1
ATOM 549 N N . ILE A 1 67 ? 18.386 1.221 -14.443 1.00 98.38 67 ILE A N 1
ATOM 550 C CA . ILE A 1 67 ? 17.173 1.464 -13.644 1.00 98.38 67 ILE A CA 1
ATOM 551 C C . ILE A 1 67 ? 15.961 0.750 -14.242 1.00 98.38 67 ILE A C 1
ATOM 553 O O . ILE A 1 67 ? 15.298 0.016 -13.510 1.00 98.38 67 ILE A O 1
ATOM 557 N N . ILE A 1 68 ? 15.701 0.900 -15.549 1.00 98.12 68 ILE A N 1
ATOM 558 C CA . ILE A 1 68 ? 14.558 0.267 -16.238 1.00 98.12 68 ILE A CA 1
ATOM 559 C C . ILE A 1 68 ? 14.437 -1.243 -15.942 1.00 98.12 68 ILE A C 1
ATOM 561 O O . ILE A 1 68 ? 13.345 -1.650 -15.550 1.00 98.12 68 ILE A O 1
ATOM 565 N N . PRO A 1 69 ? 15.499 -2.079 -16.001 1.00 97.81 69 PRO A N 1
ATOM 566 C CA . PRO A 1 69 ? 15.377 -3.511 -15.695 1.00 97.81 69 PRO A CA 1
ATOM 567 C C . PRO A 1 69 ? 14.888 -3.812 -14.269 1.00 97.81 69 PRO A C 1
ATOM 569 O O . PRO A 1 69 ? 14.286 -4.858 -14.028 1.00 97.81 69 PRO A O 1
ATOM 572 N N . GLY A 1 70 ? 15.133 -2.904 -13.318 1.00 98.06 70 GLY A N 1
ATOM 573 C CA . GLY A 1 70 ? 14.668 -2.995 -11.933 1.00 98.06 70 GLY A CA 1
ATOM 574 C C . GLY A 1 70 ? 13.251 -2.476 -11.685 1.00 98.06 70 GLY A C 1
ATOM 575 O O . GLY A 1 70 ? 12.773 -2.547 -10.550 1.00 98.06 70 GLY A O 1
ATOM 576 N N . ILE A 1 71 ? 12.578 -1.928 -12.699 1.00 98.38 71 ILE A N 1
ATOM 577 C CA . ILE A 1 71 ? 11.213 -1.420 -12.575 1.00 98.38 71 ILE A CA 1
ATOM 578 C C . ILE A 1 71 ? 10.223 -2.579 -12.716 1.00 98.38 71 ILE A C 1
ATOM 580 O O . ILE A 1 71 ? 10.264 -3.367 -13.650 1.00 98.38 71 ILE A O 1
ATOM 584 N N . THR A 1 72 ? 9.279 -2.669 -11.780 1.00 98.69 72 THR A N 1
ATOM 585 C CA . THR A 1 72 ? 8.017 -3.383 -12.022 1.00 98.69 72 THR A CA 1
ATOM 586 C C . THR A 1 72 ? 7.085 -2.410 -12.732 1.00 98.69 72 THR A C 1
ATOM 588 O O . THR A 1 72 ? 6.798 -1.338 -12.199 1.00 98.69 72 THR A O 1
ATOM 591 N N . HIS A 1 73 ? 6.633 -2.735 -13.938 1.00 98.62 73 HIS A N 1
ATOM 592 C CA . HIS A 1 73 ? 5.989 -1.778 -14.836 1.00 98.62 73 HIS A CA 1
ATOM 593 C C . HIS A 1 73 ? 4.500 -1.586 -14.503 1.00 98.62 73 HIS A C 1
ATOM 595 O O . HIS A 1 73 ? 3.617 -2.088 -15.191 1.00 98.62 73 HIS A O 1
ATOM 601 N N . TRP A 1 74 ? 4.209 -0.790 -13.465 1.00 98.62 74 TRP A N 1
ATOM 602 C CA . TRP A 1 74 ? 2.851 -0.425 -13.004 1.00 98.62 74 TRP A CA 1
ATOM 603 C C . TRP A 1 74 ? 1.950 0.240 -14.060 1.00 98.62 74 TRP A C 1
ATOM 605 O O . TRP A 1 74 ? 0.756 0.413 -13.817 1.00 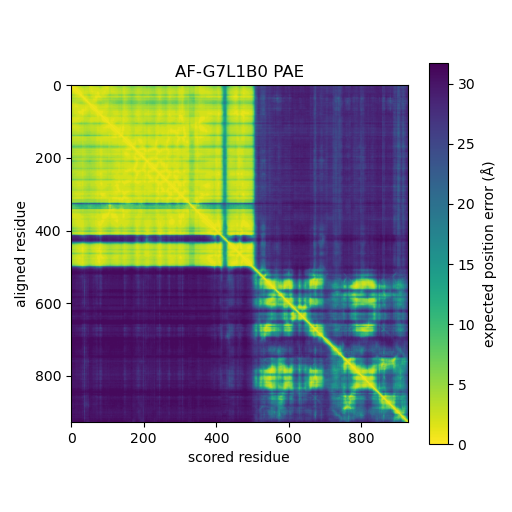98.62 74 TRP A O 1
ATOM 615 N N . GLN A 1 75 ? 2.507 0.699 -15.183 1.00 98.44 75 GLN A N 1
ATOM 616 C CA . GLN A 1 75 ? 1.755 1.279 -16.304 1.00 98.44 75 GLN A CA 1
ATOM 617 C C . GLN A 1 75 ? 1.616 0.314 -17.489 1.00 98.44 75 GLN A C 1
ATOM 619 O O . GLN A 1 75 ? 0.934 0.655 -18.450 1.00 98.44 75 GLN A O 1
ATOM 624 N N . SER A 1 76 ? 2.235 -0.873 -17.432 1.00 98.69 76 SER A N 1
ATOM 625 C CA . SER A 1 76 ? 2.104 -1.880 -18.485 1.00 98.69 76 SER A CA 1
ATOM 626 C C . SER A 1 76 ? 0.634 -2.281 -18.635 1.00 98.69 76 SER A C 1
ATOM 628 O O . SER A 1 76 ? -0.043 -2.489 -17.622 1.00 98.69 76 SER A O 1
ATOM 630 N N . PRO A 1 77 ? 0.125 -2.450 -19.866 1.00 98.50 77 PRO A N 1
ATOM 631 C CA . PRO A 1 77 ? -1.256 -2.867 -20.084 1.00 98.50 77 PRO A CA 1
ATOM 632 C C . PRO A 1 77 ? -1.547 -4.287 -19.565 1.00 98.50 77 PRO A C 1
ATOM 634 O O . PRO A 1 77 ? -2.713 -4.630 -19.368 1.00 98.50 77 PRO A O 1
ATOM 637 N N . ASN A 1 78 ? -0.500 -5.081 -19.287 1.00 98.62 78 ASN A N 1
ATOM 638 C CA . ASN A 1 78 ? -0.570 -6.425 -18.701 1.00 98.62 78 ASN A CA 1
ATOM 639 C C . ASN A 1 78 ? -0.344 -6.444 -17.165 1.00 98.62 78 ASN A C 1
ATOM 641 O O . ASN A 1 78 ? -0.098 -7.502 -16.573 1.00 98.62 78 ASN A O 1
ATOM 645 N N . TYR A 1 79 ? -0.402 -5.281 -16.504 1.00 98.81 79 TYR A N 1
ATOM 646 C CA . TYR A 1 79 ? -0.337 -5.163 -15.046 1.00 98.81 79 TYR A CA 1
ATOM 647 C C . TYR A 1 79 ? -1.730 -5.330 -14.415 1.00 98.81 79 TYR A C 1
ATOM 649 O O . TYR A 1 79 ? -2.591 -4.461 -14.549 1.00 98.81 79 TYR A O 1
ATOM 657 N N . PHE A 1 80 ? -1.934 -6.415 -13.659 1.00 98.81 80 PHE A N 1
ATOM 658 C CA . PHE A 1 80 ? -3.196 -6.720 -12.959 1.00 98.81 80 PHE A CA 1
ATOM 659 C C . PHE A 1 80 ? -3.005 -6.999 -11.457 1.00 98.81 80 PHE A C 1
ATOM 661 O O . PHE A 1 80 ? -3.876 -7.570 -10.793 1.00 98.81 80 PHE A O 1
ATOM 668 N N . ALA A 1 81 ? -1.848 -6.628 -10.909 1.00 98.50 81 ALA A N 1
ATOM 669 C CA . ALA A 1 81 ? -1.498 -6.810 -9.508 1.00 98.50 81 ALA A CA 1
ATOM 670 C C . ALA A 1 81 ? -2.115 -5.728 -8.600 1.00 98.50 81 ALA A C 1
ATOM 672 O O . ALA A 1 81 ? -2.454 -4.630 -9.031 1.00 98.50 81 ALA A O 1
ATOM 673 N N . TYR A 1 82 ? -2.247 -6.044 -7.306 1.00 98.38 82 TYR A N 1
ATOM 674 C CA . TYR A 1 82 ? -2.706 -5.128 -6.248 1.00 98.38 82 TYR A CA 1
ATOM 675 C C . TYR A 1 82 ? -3.979 -4.338 -6.626 1.00 98.38 82 TYR A C 1
ATOM 677 O O . TYR A 1 82 ? -5.070 -4.908 -6.671 1.00 98.38 82 TYR A O 1
ATOM 685 N N . PHE A 1 83 ? -3.832 -3.039 -6.869 1.00 98.62 83 PHE A N 1
ATOM 686 C CA . PHE A 1 83 ? -4.767 -2.166 -7.565 1.00 98.62 83 PHE A CA 1
ATOM 687 C C . PHE A 1 83 ? -3.935 -1.316 -8.533 1.00 98.62 83 PHE A C 1
ATOM 689 O O . PHE A 1 83 ? -2.770 -1.048 -8.222 1.00 98.62 83 PHE A O 1
ATOM 696 N N . PRO A 1 84 ? -4.501 -0.855 -9.658 1.00 97.69 84 PRO A N 1
ATOM 697 C CA . PRO A 1 84 ? -3.772 -0.011 -10.595 1.00 97.69 84 PRO A CA 1
ATOM 698 C C . PRO A 1 84 ? -3.255 1.281 -9.947 1.00 97.69 84 PRO A C 1
ATOM 700 O O . PRO A 1 84 ? -3.856 1.821 -9.017 1.00 97.69 84 PRO A O 1
ATOM 703 N N . SER A 1 85 ? -2.148 1.793 -10.484 1.00 98.00 85 SER A N 1
ATOM 704 C CA . SER A 1 85 ? -1.684 3.164 -10.253 1.00 98.00 85 SER A CA 1
ATOM 705 C C . SER A 1 85 ? -2.156 4.022 -11.427 1.00 98.00 85 SER A C 1
ATOM 707 O O . SER A 1 85 ? -1.399 4.272 -12.361 1.00 98.00 85 SER A O 1
ATOM 709 N N . SER A 1 86 ? -3.436 4.395 -11.443 1.00 95.94 86 SER A N 1
ATOM 710 C CA . SER A 1 86 ? -4.062 5.080 -12.582 1.00 95.94 86 SER A CA 1
ATOM 711 C C . SER A 1 86 ? -3.470 6.482 -12.805 1.00 95.94 86 SER A C 1
ATOM 713 O O . SER A 1 86 ? -3.696 7.414 -12.028 1.00 95.94 86 SER A O 1
ATOM 715 N N . GLY A 1 87 ? -2.701 6.621 -13.887 1.00 97.25 87 GLY A N 1
ATOM 716 C CA . GLY A 1 87 ? -2.126 7.877 -14.372 1.00 97.25 87 GLY A CA 1
ATOM 717 C C . GLY A 1 87 ? -2.713 8.304 -15.715 1.00 97.25 87 GLY A C 1
ATOM 718 O O . GLY A 1 87 ? -3.416 7.532 -16.366 1.00 97.25 87 GLY A O 1
ATOM 719 N N . SER A 1 88 ? -2.437 9.537 -16.131 1.00 98.62 88 SER A N 1
ATOM 720 C CA . SER A 1 88 ? -2.846 10.073 -17.433 1.00 98.62 88 SER A CA 1
ATOM 721 C C . SER A 1 88 ? -1.948 11.216 -17.889 1.00 98.62 88 SER A C 1
ATOM 723 O O . SER A 1 88 ? -1.229 11.802 -17.081 1.00 98.62 88 SER A O 1
ATOM 725 N N . THR A 1 89 ? -2.048 11.605 -19.161 1.00 98.50 89 THR A N 1
ATOM 726 C CA . THR A 1 89 ? -1.396 12.818 -19.674 1.00 98.50 89 THR A CA 1
ATOM 727 C C . THR A 1 89 ? -1.822 14.057 -18.882 1.00 98.50 89 THR A C 1
ATOM 729 O O . THR A 1 89 ? -0.976 14.863 -18.515 1.00 98.50 89 THR A O 1
ATOM 732 N N . ALA A 1 90 ? -3.110 14.202 -18.545 1.00 98.62 90 ALA A N 1
ATOM 733 C CA . ALA A 1 90 ? -3.592 15.353 -17.780 1.00 98.62 90 ALA A CA 1
ATOM 734 C C . ALA A 1 90 ? -3.067 15.356 -16.329 1.00 98.62 90 ALA A C 1
ATOM 736 O O . ALA A 1 90 ? -2.632 16.395 -15.833 1.00 98.62 90 ALA A O 1
ATOM 737 N N . GLY A 1 91 ? -3.050 14.193 -15.667 1.00 98.50 91 GLY A N 1
ATOM 738 C CA . GLY A 1 91 ? -2.474 14.024 -14.329 1.00 98.50 91 GLY A CA 1
ATOM 739 C C . GLY A 1 91 ? -0.971 14.317 -14.306 1.00 98.50 91 GLY A C 1
ATOM 740 O O . GLY A 1 91 ? -0.503 15.079 -13.460 1.00 98.50 91 GLY A O 1
ATOM 741 N N . PHE A 1 92 ? -0.231 13.804 -15.291 1.00 98.75 92 PHE A N 1
ATOM 742 C CA . PHE A 1 92 ? 1.193 14.082 -15.478 1.00 98.75 92 PHE A CA 1
ATOM 743 C C . PHE A 1 92 ? 1.473 15.571 -15.736 1.00 98.75 92 PHE A C 1
ATOM 745 O O . PHE A 1 92 ? 2.335 16.143 -15.077 1.00 98.75 92 PHE A O 1
ATOM 752 N N . LEU A 1 93 ? 0.722 16.233 -16.623 1.00 98.69 93 LEU A N 1
ATOM 753 C CA . LEU A 1 93 ? 0.885 17.670 -16.887 1.00 98.69 93 LEU A CA 1
ATOM 754 C C . LEU A 1 93 ? 0.564 18.529 -15.651 1.00 98.69 93 LEU A C 1
ATOM 756 O O . LEU A 1 93 ? 1.265 19.507 -15.389 1.00 98.69 93 LEU A O 1
ATOM 760 N N . GLY A 1 94 ? -0.438 18.144 -14.852 1.00 98.62 94 GLY A N 1
ATOM 761 C CA . GLY A 1 94 ? -0.733 18.789 -13.570 1.00 98.62 94 GLY A CA 1
ATOM 762 C C . GLY A 1 94 ? 0.396 18.628 -12.541 1.00 98.62 94 GLY A C 1
ATOM 763 O O . GLY A 1 94 ? 0.727 19.580 -11.834 1.00 98.62 94 GLY A O 1
ATOM 764 N N . GLU A 1 95 ? 1.032 17.454 -12.486 1.00 98.56 95 GLU A N 1
ATOM 765 C CA . GLU A 1 95 ? 2.203 17.185 -11.637 1.00 98.56 95 GLU A CA 1
ATOM 766 C C . GLU A 1 95 ? 3.455 17.939 -12.118 1.00 98.56 95 GLU A C 1
ATOM 768 O O . GLU A 1 95 ? 4.185 18.513 -11.304 1.00 98.56 95 GLU A O 1
ATOM 773 N N . MET A 1 96 ? 3.678 17.993 -13.435 1.00 98.44 96 MET A N 1
ATOM 774 C CA . MET A 1 96 ? 4.762 18.745 -14.070 1.00 98.44 96 MET A CA 1
ATOM 775 C C . MET A 1 96 ? 4.632 20.240 -13.763 1.00 98.44 96 MET A C 1
ATOM 777 O O . MET A 1 96 ? 5.599 20.860 -13.324 1.00 98.44 96 MET A O 1
ATOM 781 N N . LEU A 1 97 ? 3.427 20.809 -13.892 1.00 98.31 97 LEU A N 1
ATOM 782 C CA . LEU A 1 97 ? 3.165 22.206 -13.543 1.00 98.31 97 LEU A CA 1
ATOM 783 C C . LEU A 1 97 ? 3.298 22.457 -12.031 1.00 98.31 97 LEU A C 1
ATOM 785 O O . LEU A 1 97 ? 3.929 23.436 -11.635 1.00 98.31 97 LEU A O 1
ATOM 789 N N . SER A 1 98 ? 2.788 21.560 -11.175 1.00 98.50 98 SER A N 1
ATOM 790 C CA . SER A 1 98 ? 2.990 21.660 -9.719 1.00 98.50 98 SER A CA 1
ATOM 791 C C . SER A 1 98 ? 4.471 21.642 -9.335 1.00 98.50 98 SER A C 1
ATOM 793 O O . SER A 1 98 ? 4.842 22.277 -8.349 1.00 98.50 98 SER A O 1
ATOM 795 N N . THR A 1 99 ? 5.297 20.887 -10.059 1.00 98.44 99 THR A N 1
ATOM 796 C CA . THR A 1 99 ? 6.724 20.721 -9.754 1.00 98.44 99 THR A CA 1
ATOM 797 C C . THR A 1 99 ? 7.553 21.866 -10.330 1.00 98.44 99 THR A C 1
ATOM 799 O O . THR A 1 99 ? 8.438 22.362 -9.644 1.00 98.44 99 THR A O 1
ATOM 802 N N . GLY A 1 100 ? 7.219 22.359 -11.528 1.00 97.94 100 GLY A N 1
ATOM 803 C CA . GLY A 1 100 ? 7.855 23.536 -12.128 1.00 97.94 100 GLY A CA 1
ATOM 804 C C . GLY A 1 100 ? 7.562 24.840 -11.377 1.00 97.94 100 GLY A C 1
ATOM 805 O O . GLY A 1 100 ? 8.441 25.689 -11.272 1.00 97.94 100 GLY A O 1
ATOM 806 N N . LEU A 1 101 ? 6.359 24.992 -10.807 1.00 98.19 101 LEU A N 1
ATOM 807 C CA . LEU A 1 101 ? 6.026 26.130 -9.936 1.00 98.19 101 LEU A CA 1
ATOM 808 C C . LEU A 1 101 ? 6.678 26.032 -8.546 1.00 98.19 101 LEU A C 1
ATOM 810 O O . LEU A 1 101 ? 6.955 27.059 -7.937 1.00 98.19 101 LEU A O 1
ATOM 814 N N . ASN A 1 102 ? 6.877 24.810 -8.036 1.00 98.19 102 ASN A N 1
ATOM 815 C CA . ASN A 1 102 ? 7.513 24.490 -6.749 1.00 98.19 102 ASN A CA 1
ATOM 816 C C . ASN A 1 102 ? 7.043 25.329 -5.532 1.00 98.19 102 ASN A C 1
ATOM 818 O O . ASN A 1 102 ? 7.812 25.606 -4.611 1.00 98.19 102 ASN A O 1
ATOM 822 N N . VAL A 1 103 ? 5.773 25.750 -5.519 1.00 98.06 103 VAL A N 1
ATOM 823 C CA . VAL A 1 103 ? 5.184 26.523 -4.412 1.00 98.06 103 VAL A CA 1
ATOM 824 C C . VAL A 1 103 ? 4.887 25.634 -3.202 1.00 98.06 103 VAL A C 1
ATOM 826 O O . VAL A 1 103 ? 4.470 24.483 -3.355 1.00 98.06 103 VAL A O 1
ATOM 829 N N . VAL A 1 104 ? 5.041 26.182 -1.991 1.00 96.56 104 VAL A N 1
ATOM 830 C CA . VAL A 1 104 ? 4.758 25.473 -0.733 1.00 96.56 104 VAL A CA 1
ATOM 831 C C . VAL A 1 104 ? 3.492 26.036 -0.082 1.00 96.56 104 VAL A C 1
ATOM 833 O O . VAL A 1 104 ? 3.528 27.041 0.621 1.00 96.56 104 VAL A O 1
ATOM 836 N N . GLY A 1 105 ? 2.351 25.386 -0.314 1.00 93.06 105 GLY A N 1
ATOM 837 C CA . GLY A 1 105 ? 1.034 25.860 0.136 1.00 93.06 105 GLY A CA 1
ATOM 838 C C . GLY A 1 105 ? 0.670 25.446 1.565 1.00 93.06 105 GLY A C 1
ATOM 839 O O . GLY A 1 105 ? -0.292 24.704 1.742 1.00 93.06 105 GLY A O 1
ATOM 840 N N . PHE A 1 106 ? 1.446 25.854 2.577 1.00 90.69 106 PHE A N 1
ATOM 841 C CA . PHE A 1 106 ? 1.153 25.508 3.982 1.00 90.69 106 PHE A CA 1
ATOM 842 C C . PHE A 1 106 ? 0.027 26.365 4.593 1.00 90.69 106 PHE A C 1
ATOM 844 O O . PHE A 1 106 ? -0.866 25.844 5.261 1.00 90.69 106 PHE A O 1
ATOM 851 N N . ASN A 1 107 ? 0.040 27.670 4.333 1.00 90.88 107 ASN A N 1
ATOM 852 C CA . ASN A 1 107 ? -1.041 28.603 4.649 1.00 90.88 107 ASN A CA 1
ATOM 853 C C . ASN A 1 107 ? -1.524 29.282 3.358 1.00 90.88 107 ASN A C 1
ATOM 855 O O . ASN A 1 107 ? -0.843 29.220 2.327 1.00 90.88 107 ASN A O 1
ATOM 859 N N . TRP A 1 108 ? -2.690 29.930 3.406 1.00 95.31 108 TRP A N 1
ATOM 860 C CA . TRP A 1 108 ? -3.273 30.564 2.217 1.00 95.31 108 TRP A CA 1
ATOM 861 C C . TRP A 1 108 ? -2.329 31.603 1.591 1.00 95.31 108 TRP A C 1
ATOM 863 O O . TRP A 1 108 ? -2.118 31.581 0.382 1.00 95.31 108 TRP A O 1
ATOM 873 N N . ILE A 1 109 ? -1.687 32.457 2.399 1.00 94.75 109 ILE A N 1
ATOM 874 C CA . ILE A 1 109 ? -0.842 33.553 1.892 1.00 94.75 109 ILE A CA 1
ATOM 875 C C . ILE A 1 109 ? 0.413 33.067 1.139 1.00 94.75 109 ILE A C 1
ATOM 877 O O . ILE A 1 109 ? 0.878 33.758 0.235 1.00 94.75 109 ILE A O 1
ATOM 881 N N . SER A 1 110 ? 0.935 31.871 1.444 1.00 94.44 110 SER A N 1
ATOM 882 C CA . SER A 1 110 ? 2.111 31.316 0.748 1.00 94.44 110 SER A CA 1
ATOM 883 C C . SER A 1 110 ? 1.819 30.914 -0.700 1.00 94.44 110 SER A C 1
ATOM 885 O O . SER A 1 110 ? 2.718 30.934 -1.540 1.00 94.44 110 SER A O 1
ATOM 887 N N . SER A 1 111 ? 0.571 30.548 -1.010 1.00 97.19 111 SER A N 1
ATOM 888 C CA . SER A 1 111 ? 0.080 30.416 -2.385 1.00 97.19 111 SER A CA 1
ATOM 889 C C . SER A 1 111 ? -1.458 30.348 -2.397 1.00 97.19 111 SER A C 1
ATOM 891 O O . SER A 1 111 ? -2.021 29.252 -2.277 1.00 97.19 111 SER A O 1
ATOM 893 N N . PRO A 1 112 ? -2.160 31.488 -2.573 1.00 97.81 112 PRO A N 1
ATOM 894 C CA . PRO A 1 112 ? -3.625 31.536 -2.551 1.00 97.81 112 PRO A CA 1
ATOM 895 C C . PRO A 1 112 ? -4.262 30.570 -3.550 1.00 97.81 112 PRO A C 1
ATOM 897 O O . PRO A 1 112 ? -5.151 29.796 -3.201 1.00 97.81 112 PRO A O 1
ATOM 900 N N . ALA A 1 113 ? -3.716 30.524 -4.770 1.00 98.31 113 ALA A N 1
ATOM 901 C CA . ALA A 1 113 ? -4.160 29.616 -5.822 1.00 98.31 113 ALA A CA 1
ATOM 902 C C . ALA A 1 113 ? -4.004 28.131 -5.447 1.00 98.31 113 ALA A C 1
ATOM 904 O O . ALA A 1 113 ? -4.829 27.324 -5.869 1.00 98.31 113 ALA A O 1
ATOM 905 N N . ALA A 1 114 ? -2.993 27.759 -4.649 1.00 98.25 114 ALA A N 1
ATOM 906 C CA . ALA A 1 114 ? -2.824 26.376 -4.204 1.00 98.25 114 ALA A CA 1
ATOM 907 C C . ALA A 1 114 ? -3.943 25.934 -3.254 1.00 98.25 114 ALA A C 1
ATOM 909 O O . ALA A 1 114 ? -4.460 24.827 -3.386 1.00 98.25 114 ALA A O 1
ATOM 910 N N . THR A 1 115 ? -4.343 26.824 -2.343 1.00 98.31 115 THR A N 1
ATOM 911 C CA . THR A 1 115 ? -5.431 26.588 -1.385 1.00 98.31 115 THR A CA 1
ATOM 912 C C . THR A 1 115 ? -6.802 26.661 -2.057 1.00 98.31 115 THR A C 1
ATOM 914 O O . THR A 1 115 ? -7.609 25.743 -1.938 1.00 98.31 115 THR A O 1
ATOM 917 N N . GLU A 1 116 ? -7.084 27.734 -2.795 1.00 98.38 116 GLU A N 1
ATOM 918 C CA . GLU A 1 116 ? -8.414 27.959 -3.370 1.00 98.38 116 GLU A CA 1
ATOM 919 C C . GLU A 1 116 ? -8.751 26.967 -4.481 1.00 98.38 116 GLU A C 1
ATOM 921 O O . GLU A 1 116 ? -9.883 26.484 -4.542 1.00 98.38 116 GLU A O 1
ATOM 926 N N . LEU A 1 117 ? -7.780 26.590 -5.322 1.00 98.81 117 LEU A N 1
ATOM 927 C CA . LEU A 1 117 ? -8.022 25.559 -6.328 1.00 98.81 117 LEU A CA 1
ATOM 928 C C . LEU A 1 117 ? -8.305 24.201 -5.678 1.00 98.81 117 LEU A C 1
ATOM 930 O O . LEU A 1 117 ? -9.132 23.454 -6.196 1.00 98.81 117 LEU A O 1
ATOM 934 N N . GLU A 1 118 ? -7.665 23.892 -4.545 1.00 98.81 118 GLU A N 1
ATOM 935 C CA . GLU A 1 118 ? -7.958 22.674 -3.788 1.00 98.81 118 GLU A CA 1
ATOM 936 C C . GLU A 1 118 ? -9.391 22.679 -3.249 1.00 98.81 118 GLU A C 1
ATOM 938 O O . GLU A 1 118 ? -10.116 21.714 -3.494 1.00 98.81 118 GLU A O 1
ATOM 943 N N . ASN A 1 119 ? -9.834 23.789 -2.641 1.00 98.12 119 ASN A N 1
ATOM 944 C CA . ASN A 1 119 ? -11.222 23.966 -2.196 1.00 98.12 119 ASN A CA 1
ATOM 945 C C . ASN A 1 119 ? -12.219 23.720 -3.340 1.00 98.12 119 ASN A C 1
ATOM 947 O O . ASN A 1 119 ? -13.211 23.018 -3.160 1.00 98.12 119 ASN A O 1
ATOM 951 N N . VAL A 1 120 ? -11.943 24.266 -4.530 1.00 98.69 120 VAL A N 1
ATOM 952 C CA . VAL A 1 120 ? -12.809 24.112 -5.709 1.00 98.69 120 VAL A CA 1
ATOM 953 C C . VAL A 1 120 ? -12.862 22.661 -6.192 1.00 98.69 120 VAL A C 1
ATOM 955 O O . VAL A 1 120 ? -13.956 22.136 -6.398 1.00 98.69 120 VAL A O 1
ATOM 958 N N . VAL A 1 121 ? -11.719 21.990 -6.379 1.00 98.75 121 VAL A N 1
ATOM 959 C CA . VAL A 1 121 ? -11.721 20.632 -6.960 1.00 98.75 121 VAL A CA 1
ATOM 960 C C . VAL A 1 121 ? -12.187 19.554 -5.990 1.00 98.75 121 VAL A C 1
ATOM 962 O O . VAL A 1 121 ? -12.745 18.553 -6.440 1.00 98.75 121 VAL A O 1
ATOM 965 N N . ILE A 1 122 ? -11.991 19.738 -4.681 1.00 98.50 122 ILE A N 1
ATOM 966 C CA . ILE A 1 122 ? -12.462 18.778 -3.677 1.00 98.50 122 ILE A CA 1
ATOM 967 C C . ILE A 1 122 ? -13.980 18.891 -3.462 1.00 98.50 122 ILE A C 1
ATOM 969 O O . ILE A 1 122 ? -14.640 17.861 -3.303 1.00 98.50 122 ILE A O 1
ATOM 973 N N . ASP A 1 123 ? -14.554 20.099 -3.579 1.00 98.56 123 ASP A N 1
ATOM 974 C CA . ASP A 1 123 ? -16.009 20.288 -3.668 1.00 98.56 123 ASP A CA 1
ATOM 975 C C . ASP A 1 123 ? -16.554 19.709 -4.984 1.00 98.56 123 ASP A C 1
ATOM 977 O O . ASP A 1 123 ? -17.509 18.939 -4.936 1.00 98.56 123 ASP A O 1
ATOM 981 N N . TRP A 1 124 ? -15.935 19.978 -6.147 1.00 98.69 124 TRP A N 1
ATOM 982 C CA . TRP A 1 124 ? -16.360 19.383 -7.430 1.00 98.69 124 TRP A CA 1
ATOM 983 C C . TRP A 1 124 ? -16.380 17.855 -7.377 1.00 98.69 124 TRP A C 1
ATOM 985 O O . TRP A 1 124 ? -17.363 17.234 -7.777 1.00 98.69 124 TRP A O 1
ATOM 995 N N . LEU A 1 125 ? -15.312 17.231 -6.875 1.00 98.62 125 LEU A N 1
ATOM 996 C CA . LEU A 1 125 ? -15.239 15.778 -6.761 1.00 98.62 125 LEU A CA 1
ATOM 997 C C . LEU A 1 125 ? -16.286 15.243 -5.770 1.00 98.62 125 LEU A C 1
ATOM 999 O O . LEU A 1 125 ? -16.923 14.232 -6.057 1.00 98.62 125 LEU A O 1
ATOM 1003 N N . GLY A 1 126 ? -16.527 15.943 -4.657 1.00 98.69 126 GLY A N 1
ATOM 1004 C CA . GLY A 1 126 ? -17.593 15.609 -3.711 1.00 98.69 126 GLY A CA 1
ATOM 1005 C C . GLY A 1 126 ? -19.003 15.727 -4.310 1.00 98.69 126 GLY A C 1
ATOM 1006 O O . GLY A 1 126 ? -19.831 14.843 -4.097 1.00 98.69 126 GLY A O 1
ATOM 1007 N N . GLU A 1 127 ? -19.268 16.759 -5.116 1.00 98.56 127 GLU A N 1
ATOM 1008 C CA . GLU A 1 127 ? -20.526 16.936 -5.858 1.00 98.56 127 GLU A CA 1
ATOM 1009 C C . GLU A 1 127 ? -20.721 15.829 -6.910 1.00 98.56 127 GLU A C 1
ATOM 1011 O O . GLU A 1 127 ? -21.803 15.249 -7.001 1.00 98.56 127 GLU A O 1
ATOM 1016 N N . ILE A 1 128 ? -19.668 15.461 -7.650 1.00 98.50 128 ILE A N 1
ATOM 1017 C CA . ILE A 1 128 ? -19.690 14.378 -8.652 1.00 98.50 128 ILE A CA 1
ATOM 1018 C C . ILE A 1 128 ? -19.934 13.001 -8.004 1.00 98.50 128 ILE A C 1
ATOM 1020 O O . ILE A 1 128 ? -20.656 12.175 -8.564 1.00 98.50 128 ILE A O 1
ATOM 1024 N N . LEU A 1 129 ? -19.367 12.761 -6.818 1.00 98.69 129 LEU A N 1
ATOM 1025 C CA . LEU A 1 129 ? -19.624 11.581 -5.980 1.00 98.69 129 LEU A CA 1
ATOM 1026 C C . LEU A 1 129 ? -21.011 11.601 -5.313 1.00 98.69 129 LEU A C 1
ATOM 1028 O O . LEU A 1 129 ? -21.369 10.649 -4.616 1.00 98.69 129 LEU A O 1
ATOM 1032 N N . ASN A 1 130 ? -21.783 12.680 -5.474 1.00 98.44 130 ASN A N 1
ATOM 1033 C CA . ASN A 1 130 ? -23.031 12.924 -4.754 1.00 98.44 130 ASN A CA 1
ATOM 1034 C C . ASN A 1 130 ? -22.858 12.720 -3.233 1.00 98.44 130 ASN A C 1
ATOM 1036 O O . ASN A 1 130 ? -23.608 11.973 -2.589 1.00 98.44 130 ASN A O 1
ATOM 1040 N N . LEU A 1 131 ? -21.806 13.324 -2.668 1.00 98.75 131 LEU A N 1
ATOM 1041 C CA . LEU A 1 131 ? -21.625 13.417 -1.223 1.00 98.75 131 LEU A CA 1
ATOM 1042 C C . LEU A 1 131 ? -22.628 14.429 -0.637 1.00 98.75 131 LEU A C 1
ATOM 1044 O O . LEU A 1 131 ? -22.920 15.452 -1.261 1.00 98.75 131 LEU A O 1
ATOM 1048 N N . PRO A 1 132 ? -23.151 14.185 0.576 1.00 98.31 132 PRO A N 1
ATOM 1049 C CA . PRO A 1 132 ? -24.002 15.143 1.274 1.00 98.31 132 PRO A CA 1
ATOM 1050 C C . PRO A 1 132 ? -23.311 16.497 1.448 1.00 98.31 132 PRO A C 1
ATOM 1052 O O . PRO A 1 132 ? -22.122 16.548 1.759 1.00 98.31 132 PRO A O 1
ATOM 1055 N N . LYS A 1 133 ? -24.074 17.597 1.363 1.00 97.94 133 LYS A N 1
ATOM 1056 C CA . LYS A 1 133 ? -23.548 18.967 1.540 1.00 97.94 133 LYS A CA 1
ATOM 1057 C C . LYS A 1 133 ? -22.734 19.151 2.825 1.00 97.94 133 LYS A C 1
ATOM 1059 O O . LYS A 1 133 ? -21.817 19.957 2.827 1.00 97.94 133 LYS A O 1
ATOM 1064 N N . SER A 1 134 ? -23.024 18.388 3.881 1.00 98.19 134 SER A N 1
ATOM 1065 C CA . SER A 1 134 ? -22.267 18.398 5.138 1.00 98.19 134 SER A CA 1
ATOM 1066 C C . SER A 1 134 ? -20.794 17.995 5.001 1.00 98.19 134 SER A C 1
ATOM 1068 O O . SER A 1 134 ? -20.057 18.210 5.943 1.00 98.19 134 SER A O 1
ATOM 1070 N N . PHE A 1 135 ? -20.363 17.390 3.888 1.00 98.75 135 PHE A N 1
ATOM 1071 C CA . PHE A 1 135 ? -18.953 17.085 3.594 1.00 98.75 135 PHE A CA 1
ATOM 1072 C C . PHE A 1 135 ? -18.270 18.137 2.707 1.00 98.75 135 PHE A C 1
ATOM 1074 O O . PHE A 1 135 ? -17.067 18.050 2.479 1.00 98.75 135 PHE A O 1
ATOM 1081 N N . LEU A 1 136 ? -19.029 19.098 2.180 1.00 98.50 136 LEU A N 1
ATOM 1082 C CA . LEU A 1 136 ? -18.559 20.125 1.250 1.00 98.50 136 LEU A CA 1
ATOM 1083 C C . LEU A 1 136 ? -18.369 21.449 1.995 1.00 98.50 136 LEU A C 1
ATOM 1085 O O . LEU A 1 136 ? -19.078 21.717 2.973 1.00 98.50 136 LEU A O 1
ATOM 1089 N N . PHE A 1 137 ? -17.494 22.322 1.494 1.00 97.19 137 PHE A N 1
ATOM 1090 C CA . PHE A 1 137 ? -17.260 23.639 2.101 1.00 97.19 137 PHE A CA 1
ATOM 1091 C C . PHE A 1 137 ? -18.553 24.466 2.194 1.00 97.19 137 PHE A C 1
ATOM 1093 O O . PHE A 1 137 ? -18.826 25.104 3.211 1.00 97.19 137 PHE A O 1
ATOM 1100 N N . LYS A 1 138 ? -19.423 24.368 1.179 1.00 90.44 138 LYS A N 1
ATOM 1101 C CA . LYS A 1 138 ? -20.745 25.030 1.138 1.00 90.44 138 LYS A CA 1
ATOM 1102 C C . LYS A 1 138 ? -21.715 24.603 2.252 1.00 90.44 138 LYS A C 1
ATOM 1104 O O . LYS A 1 138 ? -22.734 25.266 2.436 1.00 90.44 138 LYS A O 1
ATOM 1109 N N . GLY A 1 139 ? -21.465 23.489 2.945 1.00 92.94 139 GLY A N 1
ATOM 1110 C CA . GLY A 1 139 ? -22.314 22.975 4.027 1.00 92.94 139 GLY A CA 1
ATOM 1111 C C . GLY A 1 139 ? -21.638 22.920 5.397 1.00 92.94 139 GLY A C 1
ATOM 1112 O O . GLY A 1 139 ? -22.163 22.249 6.282 1.00 92.94 139 GLY A O 1
ATOM 1113 N N . GLY A 1 140 ? -20.496 23.595 5.573 1.00 93.50 140 GLY A N 1
ATOM 1114 C CA . GLY A 1 140 ? -19.753 23.648 6.841 1.00 93.50 140 GLY A CA 1
ATOM 1115 C C . GLY A 1 140 ? -18.803 22.470 7.091 1.00 93.50 140 GLY A C 1
ATOM 1116 O O . GLY A 1 140 ? -18.084 22.482 8.090 1.00 93.50 140 GLY A O 1
ATOM 1117 N N . GLY A 1 141 ? -18.777 21.489 6.186 1.00 97.56 141 GLY A N 1
ATOM 1118 C CA . GLY A 1 141 ? -17.723 20.482 6.120 1.00 97.56 141 GLY A CA 1
ATOM 1119 C C . GLY A 1 141 ? -16.545 20.968 5.280 1.00 97.56 141 GLY A C 1
ATOM 1120 O O . GLY A 1 141 ? -16.299 22.166 5.140 1.00 97.56 141 GLY A O 1
ATOM 1121 N N . GLY A 1 142 ? -15.832 20.025 4.679 1.00 97.88 142 GLY A N 1
ATOM 1122 C CA . GLY A 1 142 ? -14.829 20.301 3.655 1.00 97.88 142 GLY A CA 1
ATOM 1123 C C . GLY A 1 142 ? -13.955 19.085 3.384 1.00 97.88 142 GLY A C 1
ATOM 1124 O O . GLY A 1 142 ? -14.087 18.044 4.037 1.00 97.88 142 GLY A O 1
ATOM 1125 N N . GLY A 1 143 ? -13.029 19.223 2.439 1.00 98.19 143 GLY A N 1
ATOM 1126 C CA . GLY A 1 143 ? -12.072 18.170 2.118 1.00 98.19 143 GLY A CA 1
ATOM 1127 C C . GLY A 1 143 ? -10.647 18.671 1.925 1.00 98.19 143 GLY A C 1
ATOM 1128 O O . GLY A 1 143 ? -10.402 19.869 1.923 1.00 98.19 143 GLY A O 1
ATOM 1129 N N . VAL A 1 144 ? -9.712 17.731 1.791 1.00 98.62 144 VAL A N 1
ATOM 1130 C CA . VAL A 1 144 ? -8.269 17.972 1.673 1.00 98.62 144 VAL A CA 1
ATOM 1131 C C . VAL A 1 144 ? -7.594 16.908 0.791 1.00 98.62 144 VAL A C 1
ATOM 1133 O O . VAL A 1 144 ? -7.977 15.733 0.808 1.00 98.62 144 VAL A O 1
ATOM 1136 N N . LEU A 1 145 ? -6.577 17.314 0.022 1.00 98.75 145 LEU A N 1
ATOM 1137 C CA . LEU A 1 145 ? -5.736 16.459 -0.822 1.00 98.75 145 LEU A CA 1
ATOM 1138 C C . LEU A 1 145 ? -4.425 16.064 -0.126 1.00 98.75 145 LEU A C 1
ATOM 1140 O O . LEU A 1 145 ? -3.413 16.771 -0.132 1.00 98.75 145 LEU A O 1
ATOM 1144 N N . LEU A 1 146 ? -4.438 14.854 0.413 1.00 98.56 146 LEU A N 1
ATOM 1145 C CA . LEU A 1 146 ? -3.341 14.206 1.123 1.00 98.56 146 LEU A CA 1
ATOM 1146 C C . LEU A 1 146 ? -2.482 13.365 0.172 1.00 98.56 146 LEU A C 1
ATOM 1148 O O . LEU A 1 146 ? -2.822 13.171 -1.000 1.00 98.56 146 LEU A O 1
ATOM 1152 N N . GLY A 1 147 ? -1.378 12.812 0.677 1.00 98.25 147 GLY A N 1
ATOM 1153 C CA . GLY A 1 147 ? -0.611 11.837 -0.098 1.00 98.25 147 GLY A CA 1
ATOM 1154 C C . GLY A 1 147 ? -1.290 10.468 -0.132 1.00 98.25 147 GLY A C 1
ATOM 1155 O O . GLY A 1 147 ? -1.483 9.870 -1.193 1.00 98.25 147 GLY A O 1
ATOM 1156 N N . THR A 1 148 ? -1.697 9.963 1.037 1.00 98.56 148 THR A N 1
ATOM 1157 C CA . THR A 1 148 ? -2.147 8.568 1.185 1.00 98.56 148 THR A CA 1
ATOM 1158 C C . THR A 1 148 ? -3.361 8.406 2.097 1.00 98.56 148 THR A C 1
ATOM 1160 O O . THR A 1 148 ? -3.547 9.158 3.049 1.00 98.56 148 THR A O 1
ATOM 1163 N N . THR A 1 149 ? -4.122 7.327 1.888 1.00 98.25 149 THR A N 1
ATOM 1164 C CA . THR A 1 149 ? -5.200 6.889 2.796 1.00 98.25 149 THR A CA 1
ATOM 1165 C C . THR A 1 149 ? -4.712 6.739 4.238 1.00 98.25 149 THR A C 1
ATOM 1167 O O . THR A 1 149 ? -5.435 7.048 5.175 1.00 98.25 149 THR A O 1
ATOM 1170 N N . CYS A 1 150 ? -3.465 6.292 4.439 1.00 98.38 150 CYS A N 1
ATOM 1171 C CA . CYS A 1 150 ? -2.894 6.126 5.775 1.00 98.38 150 CYS A CA 1
ATOM 1172 C C . CYS A 1 150 ? -2.770 7.462 6.520 1.00 98.38 150 CYS A C 1
ATOM 1174 O O . CYS A 1 150 ? -2.963 7.485 7.729 1.00 98.38 150 CYS A O 1
ATOM 1176 N N . GLU A 1 151 ? -2.473 8.554 5.813 1.00 98.38 151 GLU A N 1
ATOM 1177 C CA . GLU A 1 151 ? -2.417 9.912 6.366 1.00 98.38 151 GLU A CA 1
ATOM 1178 C C . GLU A 1 151 ? -3.820 10.425 6.729 1.00 98.38 151 GLU A C 1
ATOM 1180 O O . GLU A 1 151 ? -4.025 10.933 7.830 1.00 98.38 151 GLU A O 1
ATOM 1185 N N . GLY A 1 152 ? -4.812 10.214 5.856 1.00 97.88 152 GLY A N 1
ATOM 1186 C CA . GLY A 1 152 ? -6.197 10.624 6.126 1.00 97.88 152 GLY A CA 1
ATOM 1187 C C . GLY A 1 152 ? -6.852 9.847 7.269 1.00 97.88 152 GLY A C 1
ATOM 1188 O O . GLY A 1 152 ? -7.522 10.425 8.129 1.00 97.88 152 GLY A O 1
ATOM 1189 N N . ILE A 1 153 ? -6.600 8.538 7.338 1.00 98.50 153 ILE A N 1
ATOM 1190 C CA . ILE A 1 153 ? -7.033 7.708 8.466 1.00 98.50 153 ILE A CA 1
ATOM 1191 C C . ILE A 1 153 ? -6.304 8.131 9.743 1.00 98.50 153 ILE A C 1
ATOM 1193 O O . ILE A 1 153 ? -6.949 8.251 10.775 1.00 98.50 153 ILE A O 1
ATOM 1197 N N . LEU A 1 154 ? -5.004 8.445 9.692 1.00 98.50 154 LEU A N 1
ATOM 1198 C CA . LEU A 1 154 ? -4.273 8.964 10.853 1.00 98.50 154 LEU A CA 1
ATOM 1199 C C . LEU A 1 154 ? -4.921 10.240 11.410 1.00 98.50 154 LEU A C 1
ATOM 1201 O O . LEU A 1 154 ? -5.228 10.281 12.599 1.00 98.50 154 LEU A O 1
ATOM 1205 N N . GLY A 1 155 ? -5.184 11.240 10.562 1.00 97.50 155 GLY A N 1
ATOM 1206 C CA . GLY A 1 155 ? -5.817 12.496 10.979 1.00 97.50 155 GLY A CA 1
ATOM 1207 C C . GLY A 1 155 ? -7.198 12.285 11.608 1.00 97.50 155 GLY A C 1
ATOM 1208 O O . GLY A 1 155 ? -7.468 12.771 12.704 1.00 97.50 155 GLY A O 1
ATOM 1209 N N . THR A 1 156 ? -8.059 11.488 10.972 1.00 98.38 156 THR A N 1
ATOM 1210 C CA . THR A 1 156 ? -9.405 11.196 11.505 1.00 98.38 156 THR A CA 1
ATOM 1211 C C . THR A 1 156 ? -9.380 10.369 12.798 1.00 98.38 156 THR A C 1
ATOM 1213 O O . THR A 1 156 ? -10.213 10.580 13.680 1.00 98.38 156 THR A O 1
ATOM 1216 N N . LEU A 1 157 ? -8.402 9.473 12.969 1.00 98.12 157 LEU A N 1
ATOM 1217 C CA . LEU A 1 157 ? -8.241 8.665 14.183 1.00 98.12 157 LEU A CA 1
ATOM 1218 C C . LEU A 1 157 ? -7.672 9.503 15.347 1.00 98.12 157 LEU A C 1
ATOM 1220 O O . LEU A 1 157 ? -8.096 9.307 16.486 1.00 98.12 157 LEU A O 1
ATOM 1224 N N . VAL A 1 158 ? -6.804 10.493 15.076 1.00 97.62 158 VAL A N 1
ATOM 1225 C CA . VAL A 1 158 ? -6.414 11.527 16.062 1.00 97.62 158 VAL A CA 1
ATOM 1226 C C . VAL A 1 158 ? -7.647 12.286 16.556 1.00 97.62 158 VAL A C 1
ATOM 1228 O O . VAL A 1 158 ? -7.839 12.404 17.766 1.00 97.62 158 VAL A O 1
ATOM 1231 N N . VAL A 1 159 ? -8.517 12.736 15.646 1.00 97.69 159 VAL A N 1
ATOM 1232 C CA . VAL A 1 159 ? -9.750 13.450 16.016 1.00 97.69 159 VAL A CA 1
ATOM 1233 C C . VAL A 1 159 ? -10.645 12.603 16.915 1.00 97.69 159 VAL A C 1
ATOM 1235 O O . VAL A 1 159 ? -11.077 13.072 17.968 1.00 97.69 159 VAL A O 1
ATOM 1238 N N . ALA A 1 160 ? -10.905 11.349 16.539 1.00 98.06 160 ALA A N 1
ATOM 1239 C CA . ALA A 1 160 ? -11.720 10.438 17.339 1.00 98.06 160 ALA A CA 1
ATOM 1240 C C . ALA A 1 160 ? -11.134 10.222 18.745 1.00 98.06 160 ALA A C 1
ATOM 1242 O O . ALA A 1 160 ? -11.851 10.337 19.743 1.00 98.06 160 ALA A O 1
ATOM 1243 N N . ARG A 1 161 ? -9.815 9.987 18.821 1.00 97.75 161 ARG A N 1
ATOM 1244 C CA . ARG A 1 161 ? -9.066 9.835 20.074 1.00 97.75 161 ARG A CA 1
ATOM 1245 C C . ARG A 1 161 ? -9.255 11.060 20.969 1.00 97.75 161 ARG A C 1
ATOM 1247 O O . ARG A 1 161 ? -9.720 10.925 22.098 1.00 97.75 161 ARG A O 1
ATOM 1254 N N . ASP A 1 162 ? -8.949 12.253 20.474 1.00 96.19 162 ASP A N 1
ATOM 1255 C CA . ASP A 1 162 ? -8.909 13.468 21.297 1.00 96.19 162 ASP A CA 1
ATOM 1256 C C . ASP A 1 162 ? -10.315 13.967 21.669 1.00 96.19 162 ASP A C 1
ATOM 1258 O O . ASP A 1 162 ? -10.545 14.437 22.789 1.00 96.19 162 ASP A O 1
ATOM 1262 N N . LYS A 1 163 ? -11.306 13.770 20.790 1.00 95.31 163 LYS A N 1
ATOM 1263 C CA . LYS A 1 163 ? -12.731 14.032 21.064 1.00 95.31 163 LYS A CA 1
ATOM 1264 C C . LYS A 1 163 ? -13.296 13.145 22.179 1.00 95.31 163 LYS A C 1
ATOM 1266 O O . LYS A 1 163 ? -14.230 13.562 22.865 1.00 95.31 163 LYS A O 1
ATOM 1271 N N . ILE A 1 164 ? -12.743 11.948 22.381 1.00 96.38 164 ILE A N 1
ATOM 1272 C CA . ILE A 1 164 ? -13.112 11.066 23.495 1.00 96.38 164 ILE A CA 1
ATOM 1273 C C . ILE A 1 164 ? -12.281 11.381 24.741 1.00 96.38 164 ILE A C 1
ATOM 1275 O O . ILE A 1 164 ? -12.861 11.581 25.807 1.00 96.38 164 ILE A O 1
ATOM 1279 N N . LEU A 1 165 ? -10.955 11.509 24.630 1.00 96.56 165 LEU A N 1
ATOM 1280 C CA . LEU A 1 165 ? -10.086 11.801 25.781 1.00 96.56 165 LEU A CA 1
ATOM 1281 C C . LEU A 1 165 ? -10.385 13.154 26.435 1.00 96.56 165 LEU A C 1
ATOM 1283 O O . LEU A 1 165 ? -10.299 13.265 27.653 1.00 96.56 165 LEU A O 1
ATOM 1287 N N . SER A 1 166 ? -10.837 14.152 25.673 1.00 95.75 166 SER A N 1
ATOM 1288 C CA . SER A 1 166 ? -11.331 15.420 26.236 1.00 95.75 166 SER A CA 1
ATOM 1289 C C . SER A 1 166 ? -12.582 15.278 27.118 1.00 95.75 166 SER A C 1
ATOM 1291 O O . SER A 1 166 ? -12.870 16.187 27.892 1.00 95.75 166 SER A O 1
ATOM 1293 N N . LYS A 1 167 ? -13.310 14.154 27.037 1.00 95.69 167 LYS A N 1
ATOM 1294 C CA . LYS A 1 167 ? -14.470 13.838 27.890 1.00 95.69 167 LYS A CA 1
ATOM 1295 C C . LYS A 1 167 ? -14.129 12.914 29.059 1.00 95.69 167 LYS A C 1
ATOM 1297 O O . LYS A 1 167 ? -14.764 13.020 30.101 1.00 95.69 167 LYS A O 1
ATOM 1302 N N . ILE A 1 168 ? -13.188 11.983 28.867 1.00 96.12 168 ILE A N 1
ATOM 1303 C CA . ILE A 1 168 ? -12.901 10.903 29.831 1.00 96.12 168 ILE A CA 1
ATOM 1304 C C . ILE A 1 168 ? -11.531 10.998 30.514 1.00 96.12 168 ILE A C 1
ATOM 1306 O O . ILE A 1 168 ? -11.217 10.119 31.305 1.00 96.12 168 ILE A O 1
ATOM 1310 N N . GLY A 1 169 ? -10.710 12.004 30.205 1.00 96.38 169 GLY A N 1
ATOM 1311 C CA . GLY A 1 169 ? -9.336 12.118 30.704 1.00 96.38 169 GLY A CA 1
ATOM 1312 C C . GLY A 1 169 ? -8.312 11.380 29.830 1.00 96.38 169 GLY A C 1
ATOM 1313 O O . GLY A 1 169 ? -8.589 10.323 29.254 1.00 96.38 169 GLY A O 1
ATOM 1314 N N . SER A 1 170 ? -7.112 11.952 29.698 1.00 93.94 170 SER A N 1
ATOM 1315 C CA . SER A 1 170 ? -6.038 11.430 28.838 1.00 93.94 170 SER A CA 1
ATOM 1316 C C . SER A 1 170 ? -5.414 10.136 29.370 1.00 93.94 170 SER A C 1
ATOM 1318 O O . SER A 1 170 ? -4.943 9.309 28.588 1.00 93.94 170 SER A O 1
ATOM 1320 N N . GLU A 1 171 ? -5.488 9.896 30.679 1.00 94.75 171 GLU A N 1
ATOM 1321 C CA . GLU A 1 171 ? -5.066 8.663 31.343 1.00 94.75 171 GLU A CA 1
ATOM 1322 C C . GLU A 1 171 ? -5.842 7.424 30.860 1.00 94.75 171 GLU A C 1
ATOM 1324 O O . GLU A 1 171 ? -5.350 6.297 30.944 1.00 94.75 171 GLU A O 1
ATOM 1329 N N . ASN A 1 172 ? -7.028 7.622 30.273 1.00 96.31 172 ASN A N 1
ATOM 1330 C CA . ASN A 1 172 ? -7.847 6.556 29.705 1.00 96.31 172 ASN A CA 1
ATOM 1331 C C . ASN A 1 172 ? -7.494 6.199 28.245 1.00 96.31 172 ASN A C 1
ATOM 1333 O O . ASN A 1 172 ? -8.131 5.315 27.671 1.00 96.31 172 ASN A O 1
ATOM 1337 N N . ALA A 1 173 ? -6.438 6.781 27.655 1.00 95.31 173 ALA A N 1
ATOM 1338 C CA . ALA A 1 173 ? -5.952 6.434 26.309 1.00 95.31 173 ALA A CA 1
ATOM 1339 C C . ALA A 1 173 ? -5.711 4.925 26.110 1.00 95.31 173 ALA A C 1
ATOM 1341 O O . ALA A 1 173 ? -6.044 4.370 25.063 1.00 95.31 173 ALA A O 1
ATOM 1342 N N . GLY A 1 174 ? -5.227 4.227 27.146 1.00 96.75 174 GLY A N 1
ATOM 1343 C CA . GLY A 1 174 ? -5.015 2.775 27.121 1.00 96.75 174 GLY A CA 1
ATOM 1344 C C . GLY A 1 174 ? -6.289 1.920 27.009 1.00 96.75 174 GLY A C 1
ATOM 1345 O O . GLY A 1 174 ? -6.173 0.710 26.804 1.00 96.75 174 GLY A O 1
ATOM 1346 N N . LYS A 1 175 ? -7.484 2.519 27.130 1.00 98.12 175 LYS A N 1
ATOM 1347 C CA . LYS A 1 175 ? -8.797 1.853 27.025 1.00 98.12 175 LYS A CA 1
ATOM 1348 C C . LYS A 1 175 ? -9.473 2.024 25.663 1.00 98.12 175 LYS A C 1
ATOM 1350 O O . LYS A 1 175 ? -10.455 1.334 25.408 1.00 98.12 175 LYS A O 1
ATOM 1355 N N . LEU A 1 176 ? -8.990 2.928 24.808 1.00 98.69 176 LEU A N 1
ATOM 1356 C CA . LEU A 1 176 ? -9.619 3.219 23.515 1.00 98.69 176 LEU A CA 1
ATOM 1357 C C . LEU A 1 176 ? -9.522 2.019 22.564 1.00 98.69 176 LEU A C 1
ATOM 1359 O O . LEU A 1 176 ? -8.465 1.388 22.489 1.00 98.69 176 LEU A O 1
ATOM 1363 N N . VAL A 1 177 ? -10.604 1.736 21.831 1.00 98.88 177 VAL A N 1
ATOM 1364 C CA . VAL A 1 177 ? -10.736 0.593 20.908 1.00 98.88 177 VAL A CA 1
ATOM 1365 C C . VAL A 1 177 ? -11.013 1.056 19.479 1.00 98.88 177 VAL A C 1
ATOM 1367 O O . VAL A 1 177 ? -11.901 1.877 19.238 1.00 98.88 177 VAL A O 1
ATOM 1370 N N . VAL A 1 178 ? -10.261 0.496 18.530 1.00 98.88 178 VAL A N 1
ATOM 1371 C CA . VAL A 1 178 ? -10.400 0.737 17.086 1.00 98.88 178 VAL A CA 1
ATOM 1372 C C . VAL A 1 178 ? -10.928 -0.530 16.421 1.00 98.88 178 VAL A C 1
ATOM 1374 O O . VAL A 1 178 ? -10.344 -1.599 16.597 1.00 98.88 178 VAL A O 1
ATOM 1377 N N . TYR A 1 179 ? -11.993 -0.408 15.634 1.00 98.88 179 TYR A N 1
ATOM 1378 C CA . TYR A 1 179 ? -12.668 -1.507 14.948 1.00 98.88 179 TYR A CA 1
ATOM 1379 C C . TYR A 1 179 ? -12.470 -1.437 13.430 1.00 98.88 179 TYR A C 1
ATOM 1381 O O . TYR A 1 179 ? -12.469 -0.360 12.831 1.00 98.88 179 TYR A O 1
ATOM 1389 N N . GLY A 1 180 ? -12.357 -2.607 12.811 1.00 98.56 180 GLY A N 1
ATOM 1390 C CA . GLY A 1 180 ? -12.434 -2.828 11.370 1.00 98.56 180 GLY A CA 1
ATOM 1391 C C . GLY A 1 180 ? -12.745 -4.300 11.093 1.00 98.56 180 GLY A C 1
ATOM 1392 O O . GLY A 1 180 ? -12.838 -5.107 12.023 1.00 98.56 180 GLY A O 1
ATOM 1393 N N . SER A 1 181 ? -12.895 -4.682 9.829 1.00 98.56 181 SER A N 1
ATOM 1394 C CA . SER A 1 181 ? -12.937 -6.100 9.465 1.00 98.56 181 SER A CA 1
ATOM 1395 C C . SER A 1 181 ? -11.534 -6.710 9.468 1.00 98.56 181 SER A C 1
ATOM 1397 O O . SER A 1 181 ? -10.523 -6.010 9.423 1.00 98.56 181 SER A O 1
ATOM 1399 N N . ASP A 1 182 ? -11.449 -8.037 9.440 1.00 98.00 182 ASP A N 1
ATOM 1400 C CA . ASP A 1 182 ? -10.204 -8.741 9.121 1.00 98.00 182 ASP A CA 1
ATOM 1401 C C . ASP A 1 182 ? -9.772 -8.614 7.644 1.00 98.00 182 ASP A C 1
ATOM 1403 O O . ASP A 1 182 ? -8.727 -9.142 7.269 1.00 98.00 182 ASP A O 1
ATOM 1407 N N . GLN A 1 183 ? -10.537 -7.871 6.832 1.00 98.00 183 GLN A N 1
ATOM 1408 C CA . GLN A 1 183 ? -10.205 -7.465 5.461 1.00 98.00 183 GLN A CA 1
ATOM 1409 C C . GLN A 1 183 ? -9.799 -5.983 5.343 1.00 98.00 183 GLN A C 1
ATOM 1411 O O . GLN A 1 183 ? -9.376 -5.544 4.267 1.00 98.00 183 GLN A O 1
ATOM 1416 N N . THR A 1 184 ? -9.946 -5.196 6.416 1.00 97.81 184 THR A N 1
ATOM 1417 C CA . THR A 1 184 ? -9.567 -3.779 6.456 1.00 97.81 184 THR A CA 1
ATOM 1418 C C . THR A 1 184 ? -8.061 -3.628 6.225 1.00 97.81 184 THR A C 1
ATOM 1420 O O . THR A 1 184 ? -7.246 -4.381 6.759 1.00 97.81 184 THR A O 1
ATOM 1423 N N . HIS A 1 185 ? -7.671 -2.642 5.414 1.00 98.25 185 HIS A N 1
ATOM 1424 C CA . HIS A 1 185 ? -6.279 -2.463 5.010 1.00 98.25 185 HIS A CA 1
ATOM 1425 C C . HIS A 1 185 ? -5.360 -2.149 6.209 1.00 98.25 185 HIS A C 1
ATOM 1427 O O . HIS A 1 185 ? -5.711 -1.382 7.108 1.00 98.25 185 HIS A O 1
ATOM 1433 N N . CYS A 1 186 ? -4.132 -2.682 6.194 1.00 97.25 186 CYS A N 1
ATOM 1434 C CA . CYS A 1 186 ? -3.167 -2.562 7.298 1.00 97.25 186 CYS A CA 1
ATOM 1435 C C . CYS A 1 186 ? -2.787 -1.109 7.656 1.00 97.25 186 CYS A C 1
ATOM 1437 O O . CYS A 1 186 ? -2.288 -0.855 8.753 1.00 97.25 186 CYS A O 1
ATOM 1439 N N . ALA A 1 187 ? -3.078 -0.142 6.776 1.00 97.75 187 ALA A N 1
ATOM 1440 C CA . ALA A 1 187 ? -2.972 1.288 7.064 1.00 97.75 187 ALA A CA 1
ATOM 1441 C C . ALA A 1 187 ? -3.747 1.712 8.325 1.00 97.75 187 ALA A C 1
ATOM 1443 O O . ALA A 1 187 ? -3.245 2.556 9.060 1.00 97.75 187 ALA A O 1
ATOM 1444 N N . VAL A 1 188 ? -4.908 1.114 8.626 1.00 98.38 188 VAL A N 1
ATOM 1445 C CA . VAL A 1 188 ? -5.682 1.461 9.836 1.00 98.38 188 VAL A CA 1
ATOM 1446 C C . VAL A 1 188 ? -4.955 1.012 11.098 1.00 98.38 188 VAL A C 1
ATOM 1448 O O . VAL A 1 188 ? -4.805 1.788 12.037 1.00 98.38 188 VAL A O 1
ATOM 1451 N N . GLN A 1 189 ? -4.434 -0.218 11.105 1.00 97.75 189 GLN A N 1
ATOM 1452 C CA . GLN A 1 189 ? -3.650 -0.738 12.225 1.00 97.75 189 GLN A CA 1
ATOM 1453 C C . GLN A 1 189 ? -2.348 0.059 12.409 1.00 97.75 189 GLN A C 1
ATOM 1455 O O . GLN A 1 189 ? -1.969 0.369 13.539 1.00 97.75 189 GLN A O 1
ATOM 1460 N N . LYS A 1 190 ? -1.694 0.450 11.306 1.00 98.50 190 LYS A N 1
ATOM 1461 C CA . LYS A 1 190 ? -0.506 1.315 11.323 1.00 98.50 190 LYS A CA 1
ATOM 1462 C C . LYS A 1 190 ? -0.826 2.706 11.881 1.00 98.50 190 LYS A C 1
ATOM 1464 O O . LYS A 1 190 ? -0.094 3.181 12.742 1.00 98.50 190 LYS A O 1
ATOM 1469 N N . ALA A 1 191 ? -1.918 3.334 11.444 1.00 98.31 191 ALA A N 1
ATOM 1470 C CA . ALA A 1 191 ? -2.362 4.633 11.944 1.00 98.31 191 ALA A CA 1
ATOM 1471 C C . ALA A 1 191 ? -2.711 4.581 13.442 1.00 98.31 191 ALA A C 1
ATOM 1473 O O . ALA A 1 191 ? -2.213 5.392 14.220 1.00 98.31 191 ALA A O 1
ATOM 1474 N N . ALA A 1 192 ? -3.480 3.574 13.869 1.00 98.06 192 ALA A N 1
ATOM 1475 C CA . ALA A 1 192 ? -3.797 3.342 15.276 1.00 98.06 192 ALA A CA 1
ATOM 1476 C C . ALA A 1 192 ? -2.524 3.178 16.130 1.00 98.06 192 ALA A C 1
ATOM 1478 O O . ALA A 1 192 ? -2.409 3.790 17.192 1.00 98.06 192 ALA A O 1
ATOM 1479 N N . HIS A 1 193 ? -1.538 2.415 15.642 1.00 97.19 193 HIS A N 1
ATOM 1480 C CA . HIS A 1 193 ? -0.253 2.242 16.319 1.00 97.19 193 HIS A CA 1
ATOM 1481 C C . HIS A 1 193 ? 0.537 3.557 16.441 1.00 97.19 193 HIS A C 1
ATOM 1483 O O . HIS A 1 193 ? 1.017 3.865 17.530 1.00 97.19 193 HIS A O 1
ATOM 1489 N N . ILE A 1 194 ? 0.629 4.351 15.364 1.00 98.19 194 ILE A N 1
ATOM 1490 C CA . ILE A 1 194 ? 1.354 5.635 15.352 1.00 98.19 194 ILE A CA 1
ATOM 1491 C C . ILE A 1 194 ? 0.807 6.601 16.413 1.00 98.19 194 ILE A C 1
ATOM 1493 O O . ILE A 1 194 ? 1.594 7.268 17.079 1.00 98.19 194 ILE A O 1
ATOM 1497 N N . ILE A 1 195 ? -0.516 6.666 16.610 1.00 95.56 195 ILE A N 1
ATOM 1498 C CA . ILE A 1 195 ? -1.120 7.616 17.565 1.00 95.56 195 ILE A CA 1
ATOM 1499 C C . ILE A 1 195 ? -1.219 7.096 19.008 1.00 95.56 195 ILE A C 1
ATOM 1501 O O . ILE A 1 195 ? -1.817 7.768 19.856 1.00 95.56 195 ILE A O 1
ATOM 1505 N N . GLY A 1 196 ? -0.658 5.914 19.289 1.00 95.88 196 GLY A N 1
ATOM 1506 C CA . GLY A 1 196 ? -0.587 5.334 20.631 1.00 95.88 196 GLY A CA 1
ATOM 1507 C C . GLY A 1 196 ? -1.778 4.467 21.054 1.00 95.88 196 GLY A C 1
ATOM 1508 O O . GLY A 1 196 ? -1.915 4.189 22.245 1.00 95.88 196 GLY A O 1
ATOM 1509 N N . ILE A 1 197 ? -2.630 4.002 20.130 1.00 97.88 197 ILE A N 1
ATOM 1510 C CA . ILE A 1 197 ? -3.645 2.991 20.470 1.00 97.88 197 ILE A CA 1
ATOM 1511 C C . ILE A 1 197 ? -2.934 1.698 20.886 1.00 97.88 197 ILE A C 1
ATOM 1513 O O . ILE A 1 197 ? -2.042 1.200 20.193 1.00 97.88 197 ILE A O 1
ATOM 1517 N N . ASN A 1 198 ? -3.347 1.130 22.020 1.00 97.12 198 ASN A N 1
ATOM 1518 C CA . ASN A 1 198 ? -2.818 -0.138 22.512 1.00 97.12 198 ASN A CA 1
ATOM 1519 C C . ASN A 1 198 ? -3.029 -1.238 21.448 1.00 97.12 198 ASN A C 1
ATOM 1521 O O . ASN A 1 198 ? -4.175 -1.460 21.054 1.00 97.12 198 ASN A O 1
ATOM 1525 N N . PRO A 1 199 ? -1.989 -1.980 21.011 1.00 95.94 199 PRO A N 1
ATOM 1526 C CA . PRO A 1 199 ? -2.140 -3.040 20.011 1.00 95.94 199 PRO A CA 1
ATOM 1527 C C . PRO A 1 199 ? -3.179 -4.110 20.379 1.00 95.94 199 PRO A C 1
ATOM 1529 O O . PRO A 1 199 ? -3.795 -4.696 19.494 1.00 95.94 199 PRO A O 1
ATOM 1532 N N . LYS A 1 200 ? -3.426 -4.333 21.680 1.00 97.12 200 LYS A N 1
ATOM 1533 C CA . LYS A 1 200 ? -4.476 -5.242 22.174 1.00 97.12 200 LYS A CA 1
ATOM 1534 C C . LYS A 1 200 ? -5.901 -4.713 21.988 1.00 97.12 200 LYS A C 1
ATOM 1536 O O . LYS A 1 200 ? -6.838 -5.482 22.180 1.00 97.12 200 LYS A O 1
ATOM 1541 N N . ASN A 1 201 ? -6.077 -3.444 21.622 1.00 98.38 201 ASN A N 1
ATOM 1542 C CA . ASN A 1 201 ? -7.369 -2.779 21.432 1.00 98.38 201 ASN A CA 1
ATOM 1543 C C . ASN A 1 201 ? -7.674 -2.475 19.953 1.00 98.38 201 ASN A C 1
ATOM 1545 O O . ASN A 1 201 ? -8.616 -1.746 19.650 1.00 98.38 201 ASN A O 1
ATOM 1549 N N . PHE A 1 202 ? -6.906 -3.038 19.017 1.00 98.44 202 PHE A N 1
ATOM 1550 C CA . PHE A 1 202 ? -7.331 -3.121 17.623 1.00 98.44 202 PHE A CA 1
ATOM 1551 C C . PHE A 1 202 ? -8.209 -4.369 17.442 1.00 98.44 202 PHE A C 1
ATOM 1553 O O . PHE A 1 202 ? -7.827 -5.473 17.840 1.00 98.44 202 PHE A O 1
ATOM 1560 N N . ARG A 1 203 ? -9.407 -4.208 16.877 1.00 98.56 203 ARG A N 1
ATOM 1561 C CA . ARG A 1 203 ? -10.388 -5.275 16.639 1.00 98.56 203 ARG A CA 1
ATOM 1562 C C . ARG A 1 203 ? -10.488 -5.538 15.142 1.00 98.56 203 ARG A C 1
ATOM 1564 O O . ARG A 1 203 ? -11.206 -4.838 14.439 1.00 98.56 203 ARG A O 1
ATOM 1571 N N . ALA A 1 204 ? -9.779 -6.565 14.677 1.00 98.31 204 ALA A N 1
ATOM 1572 C CA . ALA A 1 204 ? -9.963 -7.144 13.347 1.00 98.31 204 ALA A CA 1
ATOM 1573 C C . ALA A 1 204 ? -11.125 -8.153 13.401 1.00 98.31 204 ALA A C 1
ATOM 1575 O O . ALA A 1 204 ? -10.927 -9.334 13.700 1.00 98.31 204 ALA A O 1
ATOM 1576 N N . ILE A 1 205 ? -12.350 -7.667 13.198 1.00 98.62 205 ILE A N 1
ATOM 1577 C CA . ILE A 1 205 ? -13.579 -8.457 13.336 1.00 98.62 205 ILE A CA 1
ATOM 1578 C C . ILE A 1 205 ? -13.660 -9.474 12.193 1.00 98.62 205 ILE A C 1
ATOM 1580 O O . ILE A 1 205 ? -13.547 -9.121 11.019 1.00 98.62 205 ILE A O 1
ATOM 1584 N N . LYS A 1 206 ? -13.851 -10.750 12.541 1.00 97.81 206 LYS A N 1
ATOM 1585 C CA . LYS A 1 206 ? -13.846 -11.857 11.580 1.00 97.81 206 LYS A CA 1
ATOM 1586 C C . LYS A 1 206 ? -14.994 -11.769 10.578 1.00 97.81 206 LYS A C 1
ATOM 1588 O O . LYS A 1 206 ? -16.154 -11.643 10.966 1.00 97.81 206 LYS A O 1
ATOM 1593 N N . THR A 1 207 ? -14.661 -11.914 9.299 1.00 97.50 207 THR A N 1
ATOM 1594 C CA . THR A 1 207 ? -15.621 -11.998 8.190 1.00 97.50 207 THR A CA 1
ATOM 1595 C C . THR A 1 207 ? -15.608 -13.400 7.570 1.00 97.50 207 THR A C 1
ATOM 1597 O O . THR A 1 207 ? -14.731 -14.205 7.879 1.00 97.50 207 THR A O 1
ATOM 1600 N N . LYS A 1 208 ? -16.609 -13.729 6.738 1.00 95.12 208 LYS A N 1
ATOM 1601 C CA . LYS A 1 208 ? -16.791 -15.081 6.170 1.00 95.12 208 LYS A CA 1
ATOM 1602 C C . LYS A 1 208 ? -17.156 -15.064 4.685 1.00 95.12 208 LYS A C 1
ATOM 1604 O O . LYS A 1 208 ? -17.881 -14.163 4.249 1.00 95.12 208 LYS A O 1
ATOM 1609 N N . LYS A 1 209 ? -16.768 -16.103 3.931 1.00 93.12 209 LYS A N 1
ATOM 1610 C CA . LYS A 1 209 ? -17.064 -16.285 2.494 1.00 93.12 209 LYS A CA 1
ATOM 1611 C C . LYS A 1 209 ? -18.562 -16.235 2.198 1.00 93.12 209 LYS A C 1
ATOM 1613 O O . LYS A 1 209 ? -18.956 -15.629 1.206 1.00 93.12 209 LYS A O 1
ATOM 1618 N N . LEU A 1 210 ? -19.398 -16.785 3.089 1.00 93.00 210 LEU A N 1
ATOM 1619 C CA . LEU A 1 210 ? -20.867 -16.759 2.978 1.00 93.00 210 LEU A CA 1
ATOM 1620 C C . LEU A 1 210 ? -21.422 -15.336 2.779 1.00 93.00 210 LEU A C 1
ATOM 1622 O O . LEU A 1 210 ? -22.362 -15.142 2.018 1.00 93.00 210 LEU A O 1
ATOM 1626 N N . ASN A 1 211 ? -20.795 -14.341 3.411 1.00 93.75 211 ASN A N 1
ATOM 1627 C CA . ASN A 1 211 ? -21.180 -12.931 3.324 1.00 93.75 211 ASN A CA 1
ATOM 1628 C C . ASN A 1 211 ? -20.248 -12.132 2.397 1.00 93.75 211 ASN A C 1
ATOM 1630 O O . ASN A 1 211 ? -20.168 -10.914 2.500 1.00 93.75 211 ASN A O 1
ATOM 1634 N N . SER A 1 212 ? -19.508 -12.799 1.501 1.00 95.62 212 SER A N 1
ATOM 1635 C CA . SER A 1 212 ? -18.483 -12.181 0.639 1.00 95.62 212 SER A CA 1
ATOM 1636 C C . SER A 1 212 ? -17.436 -11.360 1.412 1.00 95.62 212 SER A C 1
ATOM 1638 O O . SER A 1 212 ? -16.971 -10.332 0.922 1.00 95.62 212 SER A O 1
ATOM 1640 N N . PHE A 1 213 ? -17.076 -11.810 2.620 1.00 97.44 213 PHE A N 1
ATOM 1641 C CA . PHE A 1 213 ? -16.103 -11.176 3.521 1.00 97.44 213 PHE A CA 1
ATOM 1642 C C . PHE A 1 213 ? -16.424 -9.724 3.933 1.00 97.44 213 PHE A C 1
ATOM 1644 O O . PHE A 1 213 ? -15.517 -8.930 4.170 1.00 97.44 213 PHE A O 1
ATOM 1651 N N . THR A 1 214 ? -17.708 -9.365 4.031 1.00 97.38 214 THR A N 1
ATOM 1652 C CA . THR A 1 214 ? -18.142 -8.060 4.558 1.00 97.38 214 THR A CA 1
ATOM 1653 C C . THR A 1 214 ? -18.246 -8.057 6.085 1.00 97.38 214 THR A C 1
ATOM 1655 O O . THR A 1 214 ? -18.537 -9.084 6.711 1.00 97.38 214 THR A O 1
ATOM 1658 N N . LEU A 1 215 ? -18.036 -6.890 6.697 1.00 98.44 215 LEU A N 1
ATOM 1659 C CA . LEU A 1 215 ? -18.270 -6.656 8.119 1.00 98.44 215 LEU A CA 1
ATOM 1660 C C . LEU A 1 215 ? -19.770 -6.689 8.437 1.00 98.44 215 LEU A C 1
ATOM 1662 O O . LEU A 1 215 ? -20.542 -5.853 7.965 1.00 98.44 215 LEU A O 1
ATOM 1666 N N . LEU A 1 216 ? -20.187 -7.638 9.275 1.00 98.38 216 LEU A N 1
ATOM 1667 C CA . LEU A 1 216 ? -21.575 -7.744 9.717 1.00 98.38 216 LEU A CA 1
ATOM 1668 C C . LEU A 1 216 ? -21.880 -6.775 10.877 1.00 98.38 216 LEU A C 1
ATOM 1670 O O . LEU A 1 216 ? -21.145 -6.791 11.872 1.00 98.38 216 LEU A O 1
ATOM 1674 N N . PRO A 1 217 ? -22.981 -5.996 10.818 1.00 98.50 217 PRO A N 1
ATOM 1675 C CA . PRO A 1 217 ? -23.417 -5.122 11.911 1.00 98.50 217 PRO A CA 1
ATOM 1676 C C . PRO A 1 217 ? -23.594 -5.850 13.246 1.00 98.50 217 PRO A C 1
ATOM 1678 O O . PRO A 1 217 ? -23.224 -5.323 14.289 1.00 98.50 217 PRO A O 1
ATOM 1681 N N . GLU A 1 218 ? -24.090 -7.085 13.216 1.00 98.25 218 GLU A N 1
ATOM 1682 C CA . GLU A 1 218 ? -24.342 -7.910 14.399 1.00 98.25 218 GLU A CA 1
ATOM 1683 C C . GLU A 1 218 ? -23.023 -8.353 15.058 1.00 98.25 218 GLU A C 1
ATOM 1685 O O . GLU A 1 218 ? -22.909 -8.411 16.283 1.00 98.25 218 GLU A O 1
ATOM 1690 N N . SER A 1 219 ? -21.991 -8.611 14.245 1.00 98.50 219 SER A N 1
ATOM 1691 C CA . SER A 1 219 ? -20.644 -8.951 14.727 1.00 98.50 219 SER A CA 1
ATOM 1692 C C . SER A 1 219 ? -19.920 -7.729 15.295 1.00 98.50 219 SER A C 1
ATOM 1694 O O . SER A 1 219 ? -19.231 -7.843 16.310 1.00 98.50 219 SER A O 1
ATOM 1696 N N . LEU A 1 220 ? -20.110 -6.551 14.691 1.00 98.81 220 LEU A N 1
ATOM 1697 C CA . LEU A 1 220 ? -19.638 -5.282 15.245 1.00 98.81 220 LEU A CA 1
ATOM 1698 C C . LEU A 1 220 ? -20.303 -4.985 16.597 1.00 98.81 220 LEU A C 1
ATOM 1700 O O . LEU A 1 220 ? -19.593 -4.781 17.579 1.00 98.81 220 LEU A O 1
ATOM 1704 N N . LEU A 1 221 ? -21.637 -5.037 16.663 1.00 98.75 221 LEU A N 1
ATOM 1705 C CA . LEU A 1 221 ? -22.420 -4.802 17.879 1.00 98.75 221 LEU A CA 1
ATOM 1706 C C . LEU A 1 221 ? -21.977 -5.728 19.022 1.00 98.75 221 LEU A C 1
ATOM 1708 O O . LEU A 1 221 ? -21.612 -5.255 20.096 1.00 98.75 221 LEU A O 1
ATOM 1712 N N . SER A 1 222 ? -21.901 -7.039 18.766 1.00 98.56 222 SER A N 1
ATOM 1713 C CA . SER A 1 222 ? -21.444 -8.015 19.763 1.00 98.56 222 SER A CA 1
ATOM 1714 C C . SER A 1 222 ? -20.006 -7.762 20.237 1.00 98.56 222 SER A C 1
ATOM 1716 O O . SER A 1 222 ? -19.691 -8.057 21.392 1.00 98.56 222 SER A O 1
ATOM 1718 N N . THR A 1 223 ? -19.130 -7.236 19.373 1.00 98.75 223 THR A N 1
ATOM 1719 C CA . THR A 1 223 ? -17.749 -6.890 19.748 1.00 98.75 223 THR A CA 1
ATOM 1720 C C . THR A 1 223 ? -17.729 -5.643 20.637 1.00 98.75 223 THR A C 1
ATOM 1722 O O . THR A 1 223 ? -17.113 -5.675 21.701 1.00 98.75 223 THR A O 1
ATOM 1725 N N . ILE A 1 224 ? -18.463 -4.590 20.257 1.00 98.81 224 ILE A N 1
ATOM 1726 C CA . ILE A 1 224 ? -18.605 -3.346 21.033 1.00 98.81 224 ILE A CA 1
ATOM 1727 C C . ILE A 1 224 ? -19.165 -3.635 22.429 1.00 98.81 224 ILE A C 1
ATOM 1729 O O . ILE A 1 224 ? -18.593 -3.193 23.425 1.00 98.81 224 ILE A O 1
ATOM 1733 N N . GLU A 1 225 ? -20.245 -4.414 22.527 1.00 98.62 225 GLU A N 1
ATOM 1734 C CA . GLU A 1 225 ? -20.824 -4.791 23.818 1.00 98.62 225 GLU A CA 1
ATOM 1735 C C . GLU A 1 225 ? -19.836 -5.551 24.707 1.00 98.62 225 GLU A C 1
ATOM 1737 O O . GLU A 1 225 ? -19.808 -5.342 25.919 1.00 98.62 225 GLU A O 1
ATOM 1742 N N . ASN A 1 226 ? -19.044 -6.457 24.127 1.00 98.62 226 ASN A N 1
ATOM 1743 C CA . ASN A 1 226 ? -18.025 -7.189 24.868 1.00 98.62 226 ASN A CA 1
ATOM 1744 C C . ASN A 1 226 ? -16.907 -6.255 25.353 1.00 98.62 226 ASN A C 1
ATOM 1746 O O . ASN A 1 226 ? -16.473 -6.366 26.496 1.00 98.62 226 ASN A O 1
ATOM 1750 N N . ASP A 1 227 ? -16.452 -5.316 24.527 1.00 98.69 227 ASP A N 1
ATOM 1751 C CA . ASP A 1 227 ? -15.425 -4.351 24.925 1.00 98.69 227 ASP A CA 1
ATOM 1752 C C . ASP A 1 227 ? -15.923 -3.405 26.032 1.00 98.69 227 ASP A C 1
ATOM 1754 O O . ASP A 1 227 ? -15.216 -3.201 27.022 1.00 98.69 227 ASP A O 1
ATOM 1758 N N . LEU A 1 228 ? -17.176 -2.942 25.955 1.00 98.44 228 LEU A N 1
ATOM 1759 C CA . LEU A 1 228 ? -17.836 -2.181 27.025 1.00 98.44 228 LEU A CA 1
ATOM 1760 C C . LEU A 1 228 ? -17.946 -2.985 28.333 1.00 98.44 228 LEU A C 1
ATOM 1762 O O . LEU A 1 228 ? -17.605 -2.471 29.398 1.00 98.44 228 LEU A O 1
ATOM 1766 N N . LYS A 1 229 ? -18.348 -4.266 28.267 1.00 98.31 229 LYS A N 1
ATOM 1767 C CA . LYS A 1 229 ? -18.383 -5.183 29.430 1.00 98.31 229 LYS A CA 1
ATOM 1768 C C . LYS A 1 229 ? -17.000 -5.367 30.074 1.00 98.31 229 LYS A C 1
ATOM 1770 O O . LYS A 1 229 ? -16.917 -5.575 31.280 1.00 98.31 229 LYS A O 1
ATOM 1775 N N . ASN A 1 230 ? -15.923 -5.244 29.296 1.00 98.12 230 ASN A N 1
ATOM 1776 C CA . ASN A 1 230 ? -14.535 -5.295 29.769 1.00 98.12 230 ASN A CA 1
ATOM 1777 C C . ASN A 1 230 ? -13.970 -3.920 30.201 1.00 98.12 230 ASN A C 1
ATOM 1779 O O . ASN A 1 230 ? -12.773 -3.805 30.468 1.00 98.12 230 ASN A O 1
ATOM 1783 N N . GLY A 1 231 ? -14.801 -2.873 30.282 1.00 97.75 231 GLY A N 1
ATOM 1784 C CA . GLY A 1 231 ? -14.387 -1.531 30.712 1.00 97.75 231 GLY A CA 1
ATOM 1785 C C . GLY A 1 231 ? -13.520 -0.777 29.696 1.00 97.75 231 GLY A C 1
ATOM 1786 O O . GLY A 1 231 ? -12.814 0.165 30.070 1.00 97.75 231 GLY A O 1
ATOM 1787 N N . LEU A 1 232 ? -13.547 -1.197 28.429 1.00 98.69 232 LEU A N 1
ATOM 1788 C CA . LEU A 1 232 ? -12.899 -0.512 27.315 1.00 98.69 232 LEU A CA 1
ATOM 1789 C C . LEU A 1 232 ? -13.845 0.518 26.682 1.00 98.69 232 LEU A C 1
ATOM 1791 O O . LEU A 1 232 ? -15.056 0.496 26.896 1.00 98.69 232 LEU A O 1
ATOM 1795 N N . VAL A 1 233 ? -13.279 1.438 25.902 1.00 98.56 233 VAL A N 1
ATOM 1796 C CA . VAL A 1 233 ? -13.999 2.578 25.324 1.00 98.56 233 VAL A CA 1
ATOM 1797 C C . VAL A 1 233 ? -13.984 2.478 23.795 1.00 98.56 233 VAL A C 1
ATOM 1799 O O . VAL A 1 233 ? -12.934 2.690 23.180 1.00 98.56 233 VAL A O 1
ATOM 1802 N N . PRO A 1 234 ? -15.124 2.164 23.153 1.00 98.62 234 PRO A N 1
ATOM 1803 C CA . PRO A 1 234 ? -15.260 2.219 21.702 1.00 98.62 234 PRO A CA 1
ATOM 1804 C C . PRO A 1 234 ? -14.903 3.615 21.168 1.00 98.62 234 PRO A C 1
ATOM 1806 O O . PRO A 1 234 ? -15.414 4.607 21.676 1.00 98.62 234 PRO A O 1
ATOM 1809 N N . CYS A 1 235 ? -14.006 3.702 20.178 1.00 98.31 235 CYS A N 1
ATOM 1810 C CA . CYS A 1 235 ? -13.454 4.983 19.719 1.00 98.31 235 CYS A CA 1
ATOM 1811 C C . CYS A 1 235 ? -13.661 5.241 18.222 1.00 98.31 235 CYS A C 1
ATOM 1813 O O . CYS A 1 235 ? -14.232 6.263 17.840 1.00 98.31 235 CYS A O 1
ATOM 1815 N N . PHE A 1 236 ? -13.223 4.310 17.373 1.00 98.88 236 PHE A N 1
ATOM 1816 C CA . PHE A 1 236 ? -13.167 4.513 15.924 1.00 98.88 236 PHE A CA 1
ATOM 1817 C C . PHE A 1 236 ? -13.564 3.245 15.174 1.00 98.88 236 PHE A C 1
ATOM 1819 O O . PHE A 1 236 ? -13.111 2.159 15.531 1.00 98.88 236 PHE A O 1
ATOM 1826 N N . LEU A 1 237 ? -14.346 3.384 14.108 1.00 98.94 237 LEU A N 1
ATOM 1827 C CA . LEU A 1 237 ? -14.701 2.323 13.173 1.00 98.94 237 LEU A CA 1
ATOM 1828 C C . LEU A 1 237 ? -14.211 2.693 11.770 1.00 98.94 237 LEU A C 1
ATOM 1830 O O . LEU A 1 237 ? -14.631 3.707 11.213 1.00 98.94 237 LEU A O 1
ATOM 1834 N N . CYS A 1 238 ? -13.377 1.837 11.176 1.00 98.88 238 CYS A N 1
ATOM 1835 C CA . CYS A 1 238 ? -13.127 1.868 9.740 1.00 98.88 238 CYS A CA 1
ATOM 1836 C C . CYS A 1 238 ? -14.116 0.941 9.023 1.00 98.88 238 CYS A C 1
ATOM 1838 O O . CYS A 1 238 ? -14.130 -0.266 9.266 1.00 98.88 238 CYS A O 1
ATOM 1840 N N . VAL A 1 239 ? -14.920 1.513 8.131 1.00 98.81 239 VAL A N 1
ATOM 1841 C CA . VAL A 1 239 ? -15.814 0.805 7.210 1.00 98.81 239 VAL A CA 1
ATOM 1842 C C . VAL A 1 239 ? -15.138 0.784 5.844 1.00 98.81 239 VAL A C 1
ATOM 1844 O O . VAL A 1 239 ? -14.800 1.844 5.320 1.00 98.81 239 VAL A O 1
ATOM 1847 N N . THR A 1 240 ? -14.910 -0.390 5.253 1.00 98.81 240 THR A N 1
ATOM 1848 C CA . THR A 1 240 ? -14.160 -0.489 3.993 1.00 98.81 240 THR A CA 1
ATOM 1849 C C . THR A 1 240 ? -15.081 -0.750 2.798 1.00 98.81 240 THR A C 1
ATOM 1851 O O . THR A 1 240 ? -15.756 -1.776 2.697 1.00 98.81 240 THR A O 1
ATOM 1854 N N . VAL A 1 241 ? -15.061 0.170 1.834 1.00 98.81 241 VAL A N 1
ATOM 1855 C CA . VAL A 1 241 ? -15.732 0.048 0.537 1.00 98.81 241 VAL A CA 1
ATOM 1856 C C . VAL A 1 241 ? -14.660 -0.300 -0.496 1.00 98.81 241 VAL A C 1
ATOM 1858 O O . VAL A 1 241 ? -13.954 0.559 -1.018 1.00 98.81 241 VAL A O 1
ATOM 1861 N N . GLY A 1 242 ? -14.508 -1.596 -0.769 1.00 98.19 242 GLY A N 1
ATOM 1862 C CA . GLY A 1 242 ? -13.541 -2.136 -1.722 1.00 98.19 242 GLY A CA 1
ATOM 1863 C C . GLY A 1 242 ? -12.280 -2.632 -1.023 1.00 98.19 242 GLY A C 1
ATOM 1864 O O . GLY A 1 242 ? -11.194 -2.106 -1.263 1.00 98.19 242 GLY A O 1
ATOM 1865 N N . THR A 1 243 ? -12.421 -3.645 -0.159 1.00 98.56 243 THR A N 1
ATOM 1866 C CA . THR A 1 243 ? -11.292 -4.237 0.583 1.00 98.56 243 THR A CA 1
ATOM 1867 C C . THR A 1 243 ? -10.175 -4.709 -0.346 1.00 98.56 243 THR A C 1
ATOM 1869 O O . THR A 1 243 ? -10.405 -5.111 -1.488 1.00 98.56 243 THR A O 1
ATOM 1872 N N . THR A 1 244 ? -8.932 -4.683 0.142 1.00 97.62 244 THR A N 1
ATOM 1873 C CA . THR A 1 244 ? -7.767 -4.949 -0.721 1.00 97.62 244 THR A CA 1
ATOM 1874 C C . THR A 1 244 ? -7.731 -6.395 -1.216 1.00 97.62 244 THR A C 1
ATOM 1876 O O . THR A 1 244 ? -7.484 -6.625 -2.398 1.00 97.62 244 THR A O 1
ATOM 1879 N N . SER A 1 245 ? -8.042 -7.364 -0.350 1.00 97.12 245 SER A N 1
ATOM 1880 C CA . SER A 1 245 ? -8.018 -8.793 -0.682 1.00 97.12 245 SER A CA 1
ATOM 1881 C C . SER A 1 245 ? -8.998 -9.160 -1.799 1.00 97.12 245 SER A C 1
ATOM 1883 O O . SER A 1 245 ? -8.597 -9.758 -2.793 1.00 97.12 245 SER A O 1
ATOM 1885 N N . THR A 1 246 ? -10.272 -8.792 -1.644 1.00 97.31 246 THR A N 1
ATOM 1886 C CA . THR A 1 246 ? -11.398 -9.367 -2.406 1.00 97.31 246 THR A CA 1
ATOM 1887 C C . THR A 1 246 ? -12.385 -8.335 -2.952 1.00 97.31 246 THR A C 1
ATOM 1889 O O . THR A 1 246 ? -13.387 -8.706 -3.557 1.00 97.31 246 THR A O 1
ATOM 1892 N N . THR A 1 247 ? -12.141 -7.035 -2.759 1.00 98.06 247 THR A N 1
ATOM 1893 C CA . THR A 1 247 ? -13.102 -5.952 -3.050 1.00 98.06 247 THR A CA 1
ATOM 1894 C C . THR A 1 247 ? -14.458 -6.130 -2.357 1.00 98.06 247 THR A C 1
ATOM 1896 O O . THR A 1 247 ? -15.507 -5.768 -2.894 1.00 98.06 247 THR A O 1
ATOM 1899 N N . ALA A 1 248 ? -14.443 -6.666 -1.132 1.00 98.25 248 ALA A N 1
ATOM 1900 C CA . ALA A 1 248 ? -15.621 -6.680 -0.273 1.00 98.25 248 ALA A CA 1
ATOM 1901 C C . ALA A 1 248 ? -16.099 -5.241 0.000 1.00 98.25 248 ALA A C 1
ATOM 1903 O O . ALA A 1 248 ? -15.319 -4.286 -0.035 1.00 98.25 248 ALA A O 1
ATOM 1904 N N . ILE A 1 249 ? -17.404 -5.097 0.230 1.00 98.50 249 ILE A N 1
ATOM 1905 C CA . ILE A 1 249 ? -18.080 -3.810 0.437 1.00 98.50 249 ILE A CA 1
ATOM 1906 C C . ILE A 1 249 ? -18.847 -3.923 1.744 1.00 98.50 249 ILE A C 1
ATOM 1908 O O . ILE A 1 249 ? -19.861 -4.625 1.792 1.00 98.50 249 ILE A O 1
ATOM 1912 N N . ASP A 1 250 ? -18.353 -3.266 2.782 1.00 98.69 250 ASP A N 1
ATOM 1913 C CA . ASP A 1 250 ? -19.013 -3.232 4.079 1.00 98.69 250 ASP A CA 1
ATOM 1914 C C . ASP A 1 250 ? -20.337 -2.433 3.996 1.00 98.69 250 ASP A C 1
ATOM 1916 O O . ASP A 1 250 ? -20.406 -1.425 3.288 1.00 98.69 250 ASP A O 1
ATOM 1920 N N . PRO A 1 251 ? -21.419 -2.860 4.678 1.00 98.25 251 PRO A N 1
ATOM 1921 C CA . PRO A 1 251 ? -22.741 -2.238 4.575 1.00 98.25 251 PRO A CA 1
ATOM 1922 C C . PRO A 1 251 ? -22.819 -0.908 5.347 1.00 98.25 251 PRO A C 1
ATOM 1924 O O . PRO A 1 251 ? -23.394 -0.852 6.438 1.00 98.25 251 PRO A O 1
ATOM 1927 N N . VAL A 1 252 ? -22.265 0.156 4.751 1.00 98.75 252 VAL A N 1
ATOM 1928 C CA . VAL A 1 252 ? -22.084 1.511 5.315 1.00 98.75 252 VAL A CA 1
ATOM 1929 C C . VAL A 1 252 ? -23.235 1.946 6.226 1.00 98.75 252 VAL A C 1
ATOM 1931 O O . VAL A 1 252 ? -23.040 1.996 7.438 1.00 98.75 252 VAL A O 1
ATOM 1934 N N . ARG A 1 253 ? -24.452 2.167 5.700 1.00 98.44 253 ARG A N 1
ATOM 1935 C CA . ARG A 1 253 ? -25.612 2.622 6.498 1.00 98.44 253 ARG A CA 1
ATOM 1936 C C . ARG A 1 253 ? -25.871 1.797 7.763 1.00 98.44 253 ARG A C 1
ATOM 1938 O O . ARG A 1 253 ? -26.156 2.358 8.816 1.00 98.44 253 ARG A O 1
ATOM 1945 N N . LYS A 1 254 ? -25.778 0.464 7.681 1.00 98.44 254 LYS A N 1
ATOM 1946 C CA . LYS A 1 254 ? -26.051 -0.407 8.836 1.00 98.44 254 LYS A CA 1
ATOM 1947 C C . LYS A 1 254 ? -24.959 -0.296 9.902 1.00 98.44 254 LYS A C 1
ATOM 1949 O O . LYS A 1 254 ? -25.267 -0.337 11.087 1.00 98.44 254 LYS A O 1
ATOM 1954 N N . LEU A 1 255 ? -23.704 -0.144 9.484 1.00 98.75 255 LEU A N 1
ATOM 1955 C CA . LEU A 1 255 ? -22.564 0.011 10.388 1.00 98.75 255 LEU A CA 1
ATOM 1956 C C . LEU A 1 255 ? -22.527 1.406 11.023 1.00 98.75 255 LEU A C 1
ATOM 1958 O O . LEU A 1 255 ? -22.256 1.511 12.217 1.00 98.75 255 LEU A O 1
ATOM 1962 N N . CYS A 1 256 ? -22.885 2.452 10.272 1.00 98.62 256 CYS A N 1
ATOM 1963 C CA . CYS A 1 256 ? -23.088 3.798 10.807 1.00 98.62 256 CYS A CA 1
ATOM 1964 C C . CYS A 1 256 ? -24.168 3.816 11.897 1.00 98.62 256 CYS A C 1
ATOM 1966 O O . CYS A 1 256 ? -23.930 4.376 12.962 1.00 98.62 256 CYS A O 1
ATOM 1968 N N . ASN A 1 257 ? -25.309 3.148 11.677 1.00 97.94 257 ASN A N 1
ATOM 1969 C CA . ASN A 1 257 ? -26.367 3.040 12.688 1.00 97.94 257 ASN A CA 1
ATOM 1970 C C . ASN A 1 257 ? -25.861 2.401 13.992 1.00 97.94 257 ASN A C 1
ATOM 1972 O O . ASN A 1 257 ? -26.080 2.967 15.056 1.00 97.94 257 ASN A O 1
ATOM 1976 N N . VAL A 1 258 ? -25.127 1.281 13.916 1.00 98.38 258 VAL A N 1
ATOM 1977 C CA . VAL A 1 258 ? -24.527 0.649 15.109 1.00 98.38 258 VAL A CA 1
ATOM 1978 C C . VAL A 1 258 ? -23.528 1.587 15.793 1.00 98.38 258 VAL A C 1
ATOM 1980 O O . VAL A 1 258 ? -23.556 1.729 17.008 1.00 98.38 258 VAL A O 1
ATOM 1983 N N . ALA A 1 259 ? -22.647 2.249 15.039 1.00 98.44 259 ALA A N 1
ATOM 1984 C CA . ALA A 1 259 ? -21.629 3.142 15.598 1.00 98.44 259 ALA A CA 1
ATOM 1985 C C . ALA A 1 259 ? -22.219 4.373 16.317 1.00 98.44 259 ALA A C 1
ATOM 1987 O O . ALA A 1 259 ? -21.679 4.815 17.337 1.00 98.44 259 ALA A O 1
ATOM 1988 N N . LYS A 1 260 ? -23.336 4.899 15.800 1.00 96.69 260 LYS A N 1
ATOM 1989 C CA . LYS A 1 260 ? -24.038 6.097 16.282 1.00 96.69 260 LYS A CA 1
ATOM 1990 C C . LYS A 1 260 ? -24.511 5.964 17.728 1.00 96.69 260 LYS A C 1
ATOM 1992 O O . LYS A 1 260 ? -24.274 6.877 18.517 1.00 96.69 260 LYS A O 1
ATOM 1997 N N . ASP A 1 261 ? -25.082 4.816 18.087 1.00 94.69 261 ASP A N 1
ATOM 1998 C CA . ASP A 1 261 ? -25.615 4.548 19.433 1.00 94.69 261 ASP A CA 1
ATOM 1999 C C . ASP A 1 261 ? -24.522 4.527 20.521 1.00 94.69 261 ASP A C 1
ATOM 2001 O O . ASP A 1 261 ? -24.801 4.766 21.696 1.00 94.69 261 ASP A O 1
ATOM 2005 N N . TYR A 1 262 ? -23.261 4.313 20.129 1.00 97.31 262 TYR A N 1
ATOM 2006 C CA . TYR A 1 262 ? -22.093 4.320 21.019 1.00 97.31 262 TYR A CA 1
ATOM 2007 C C . TYR A 1 262 ? -21.192 5.555 20.850 1.00 97.31 262 TYR A C 1
ATOM 2009 O O . TYR A 1 262 ? -20.153 5.647 21.503 1.00 97.31 262 TYR A O 1
ATOM 2017 N N . GLY A 1 263 ? -21.560 6.507 19.983 1.00 96.12 263 GLY A N 1
ATOM 2018 C CA . GLY A 1 263 ? -20.768 7.714 19.715 1.00 96.12 263 GLY A CA 1
ATOM 2019 C C . GLY A 1 263 ? -19.393 7.450 19.084 1.00 96.12 263 GLY A C 1
ATOM 2020 O O . GLY A 1 263 ? -18.474 8.248 19.281 1.00 96.12 263 GLY A O 1
ATOM 2021 N N . ILE A 1 264 ? -19.245 6.334 18.363 1.00 98.62 264 ILE A N 1
ATOM 2022 C CA . ILE A 1 264 ? -18.007 5.920 17.689 1.00 98.62 264 ILE A CA 1
ATOM 2023 C C . ILE A 1 264 ? -17.812 6.751 16.418 1.00 98.62 264 ILE A C 1
ATOM 2025 O O . ILE A 1 264 ? -18.739 6.875 15.620 1.00 98.62 264 ILE A O 1
ATOM 2029 N N . TRP A 1 265 ? -16.597 7.256 16.188 1.00 98.75 265 TRP A N 1
ATOM 2030 C CA . TRP A 1 265 ? -16.258 7.933 14.932 1.00 98.75 265 TRP A CA 1
ATOM 2031 C C . TRP A 1 265 ? -16.228 6.940 13.769 1.00 98.75 265 TRP A C 1
ATOM 2033 O O . TRP A 1 265 ? -15.513 5.936 13.836 1.00 98.75 265 TRP A O 1
ATOM 2043 N N . VAL A 1 266 ? -16.931 7.239 12.678 1.00 98.94 266 VAL A N 1
ATOM 2044 C CA . VAL A 1 266 ? -16.953 6.400 11.473 1.00 98.94 266 VAL A CA 1
ATOM 2045 C C . VAL A 1 266 ? -16.123 7.024 10.354 1.00 98.94 266 VAL A C 1
ATOM 2047 O O . VAL A 1 266 ? -16.418 8.115 9.857 1.00 98.94 266 VAL A O 1
ATOM 2050 N N . HIS A 1 267 ? -15.109 6.285 9.909 1.00 98.94 267 HIS A N 1
ATOM 2051 C CA . HIS A 1 267 ? -14.374 6.564 8.682 1.00 98.94 267 HIS A CA 1
ATOM 2052 C C . HIS A 1 267 ? -14.727 5.543 7.603 1.00 98.94 267 HIS A C 1
ATOM 2054 O O . HIS A 1 267 ? -14.629 4.338 7.835 1.00 98.94 267 HIS A O 1
ATOM 2060 N N . ILE A 1 268 ? -15.082 6.018 6.411 1.00 98.94 268 ILE A N 1
ATOM 2061 C CA . ILE A 1 268 ? -15.249 5.170 5.230 1.00 98.94 268 ILE A CA 1
ATOM 2062 C C . ILE A 1 268 ? -13.955 5.205 4.408 1.00 98.94 268 ILE A C 1
ATOM 2064 O O . ILE A 1 268 ? -13.656 6.206 3.754 1.00 98.94 268 ILE A O 1
ATOM 2068 N N . ASP A 1 269 ? -13.213 4.096 4.424 1.00 98.88 269 ASP A N 1
ATOM 2069 C CA . ASP A 1 269 ? -12.098 3.843 3.507 1.00 98.88 269 ASP A CA 1
ATOM 2070 C C . ASP A 1 269 ? -12.664 3.304 2.190 1.00 98.88 269 ASP A C 1
ATOM 2072 O O . ASP A 1 269 ? -13.038 2.132 2.087 1.00 98.88 269 ASP A O 1
ATOM 2076 N N . ALA A 1 270 ? -12.729 4.167 1.180 1.00 98.75 270 ALA A N 1
ATOM 2077 C CA . ALA A 1 270 ? -13.074 3.814 -0.189 1.00 98.75 270 ALA A CA 1
ATOM 2078 C C . ALA A 1 270 ? -11.869 3.995 -1.131 1.00 98.75 270 ALA A C 1
ATOM 2080 O O . ALA A 1 270 ? -12.043 4.346 -2.299 1.00 98.75 270 ALA A O 1
ATOM 2081 N N . ALA A 1 271 ? -10.636 3.757 -0.651 1.00 98.81 271 ALA A N 1
ATOM 2082 C CA . ALA A 1 271 ? -9.396 4.085 -1.362 1.00 98.81 271 ALA A CA 1
ATOM 2083 C C . ALA A 1 271 ? -9.374 3.659 -2.841 1.00 98.81 271 ALA A C 1
ATOM 2085 O O . ALA A 1 271 ? -8.883 4.414 -3.672 1.00 98.81 271 ALA A O 1
ATOM 2086 N N . TYR A 1 272 ? -9.876 2.467 -3.175 1.00 98.75 272 TYR A N 1
ATOM 2087 C CA . TYR A 1 272 ? -9.999 2.003 -4.565 1.00 98.75 272 TYR A CA 1
ATOM 2088 C C . TYR A 1 272 ? -11.397 2.251 -5.153 1.00 98.75 272 TYR A C 1
ATOM 2090 O O . TYR A 1 272 ? -11.524 2.878 -6.202 1.00 98.75 272 TYR A O 1
ATOM 2098 N N . ALA A 1 273 ? -12.451 1.764 -4.490 1.00 98.50 273 ALA A N 1
ATOM 2099 C CA . ALA A 1 273 ? -13.797 1.736 -5.065 1.00 98.50 273 ALA A CA 1
ATOM 2100 C C . ALA A 1 273 ? -14.521 3.093 -5.058 1.00 98.50 273 ALA A C 1
ATOM 2102 O O . ALA A 1 273 ? -15.501 3.256 -5.783 1.00 98.50 273 ALA A O 1
ATOM 2103 N N . GLY A 1 274 ? -14.057 4.069 -4.272 1.00 98.69 274 GLY A N 1
ATOM 2104 C CA . GLY A 1 274 ? -14.687 5.385 -4.161 1.00 98.69 274 GLY A CA 1
ATOM 2105 C C . GLY A 1 274 ? -14.809 6.086 -5.511 1.00 98.69 274 GLY A C 1
ATOM 2106 O O . GLY A 1 274 ? -15.863 6.633 -5.816 1.00 98.69 274 GLY A O 1
ATOM 2107 N N . SER A 1 275 ? -13.791 5.976 -6.372 1.00 98.75 275 SER A N 1
ATOM 2108 C CA . SER A 1 275 ? -13.816 6.569 -7.714 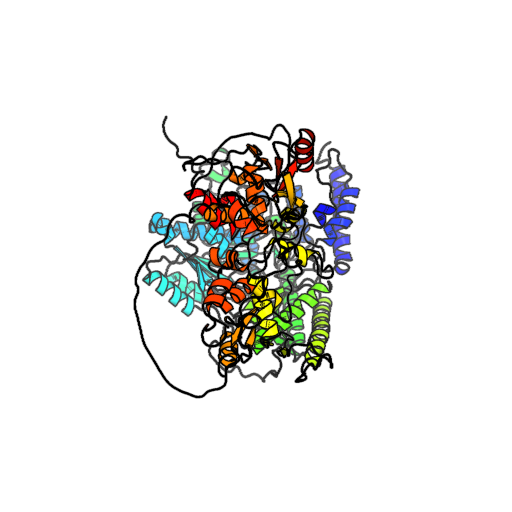1.00 98.75 275 SER A CA 1
ATOM 2109 C C . SER A 1 275 ? -14.931 6.008 -8.599 1.00 98.75 275 SER A C 1
ATOM 2111 O O . SER A 1 275 ? -15.495 6.751 -9.393 1.00 98.75 275 SER A O 1
ATOM 2113 N N . ALA A 1 276 ? -15.323 4.738 -8.435 1.00 98.75 276 ALA A N 1
ATOM 2114 C CA . ALA A 1 276 ? -16.445 4.164 -9.184 1.00 98.75 276 ALA A CA 1
ATOM 2115 C C . ALA A 1 276 ? -17.781 4.850 -8.859 1.00 98.75 276 ALA A C 1
ATOM 2117 O O . ALA A 1 276 ? -18.654 4.923 -9.722 1.00 98.75 276 ALA A O 1
ATOM 2118 N N . CYS A 1 277 ? -17.928 5.406 -7.651 1.00 98.81 277 CYS A N 1
ATOM 2119 C CA . CYS A 1 277 ? -19.171 6.008 -7.165 1.00 98.81 277 CYS A CA 1
ATOM 2120 C C . CYS A 1 277 ? -19.551 7.323 -7.873 1.00 98.81 277 CYS A C 1
ATOM 2122 O O . CYS A 1 277 ? -20.644 7.830 -7.635 1.00 98.81 277 CYS A O 1
ATOM 2124 N N . ILE A 1 278 ? -18.703 7.852 -8.772 1.00 98.75 278 ILE A N 1
ATOM 2125 C CA . ILE A 1 278 ? -19.095 8.923 -9.707 1.00 98.75 278 ILE A CA 1
ATOM 2126 C C . ILE A 1 278 ? -20.116 8.436 -10.751 1.00 98.75 278 ILE A C 1
ATOM 2128 O O . ILE A 1 278 ? -20.825 9.244 -11.359 1.00 98.75 278 ILE A O 1
ATOM 2132 N N . CYS A 1 279 ? -20.155 7.123 -11.005 1.00 98.81 279 CYS A N 1
ATOM 2133 C CA . CYS A 1 279 ? -21.112 6.479 -11.895 1.00 98.81 279 CYS A CA 1
ATOM 2134 C C . CYS A 1 279 ? -22.398 6.193 -11.098 1.00 98.81 279 CYS A C 1
ATOM 2136 O O . CYS A 1 279 ? -22.313 5.530 -10.057 1.00 98.81 279 CYS A O 1
ATOM 2138 N N . PRO A 1 280 ? -23.583 6.651 -11.549 1.00 98.62 280 PRO A N 1
ATOM 2139 C CA . PRO A 1 280 ? -24.837 6.462 -10.816 1.00 98.62 280 PRO A CA 1
ATOM 2140 C C . PRO A 1 280 ? -25.111 5.005 -10.418 1.00 98.62 280 PRO A C 1
ATOM 2142 O O . PRO A 1 280 ? -25.558 4.739 -9.306 1.00 98.62 280 PRO A O 1
ATOM 2145 N N . GLU A 1 281 ? -24.769 4.055 -11.288 1.00 98.62 281 GLU A N 1
ATOM 2146 C CA . GLU A 1 281 ? -24.961 2.619 -11.080 1.00 98.62 281 GLU A CA 1
ATOM 2147 C C . GLU A 1 281 ? -24.065 1.997 -9.992 1.00 98.62 281 GLU A C 1
ATOM 2149 O O . GLU A 1 281 ? -24.372 0.907 -9.516 1.00 98.62 281 GLU A O 1
ATOM 2154 N N . PHE A 1 282 ? -22.999 2.678 -9.554 1.00 98.69 282 PHE A N 1
ATOM 2155 C CA . PHE A 1 282 ? -22.143 2.251 -8.435 1.00 98.69 282 PHE A CA 1
ATOM 2156 C C . PHE A 1 282 ? -22.285 3.142 -7.197 1.00 98.69 282 PHE A C 1
ATOM 2158 O O . PHE A 1 282 ? -21.749 2.811 -6.140 1.00 98.69 282 PHE A O 1
ATOM 2165 N N . ARG A 1 283 ? -23.036 4.247 -7.275 1.00 98.62 283 ARG A N 1
ATOM 2166 C CA . ARG A 1 283 ? -23.195 5.187 -6.156 1.00 98.62 283 ARG A CA 1
ATOM 2167 C C . ARG A 1 283 ? -23.823 4.545 -4.909 1.00 98.62 283 ARG A C 1
ATOM 2169 O O . ARG A 1 283 ? -23.523 4.982 -3.800 1.00 98.62 283 ARG A O 1
ATOM 2176 N N . TYR A 1 284 ? -24.607 3.476 -5.062 1.00 98.31 284 TYR A N 1
ATOM 2177 C CA . TYR A 1 284 ? -25.197 2.736 -3.936 1.00 98.31 284 TYR A CA 1
ATOM 2178 C C . TYR A 1 284 ? -24.156 2.110 -2.983 1.00 98.31 284 TYR A C 1
ATOM 2180 O O . TYR A 1 284 ? -24.465 1.815 -1.829 1.00 98.31 284 TYR A O 1
ATOM 2188 N N . LEU A 1 285 ? -22.907 1.916 -3.436 1.00 98.44 285 LEU A N 1
ATOM 2189 C CA . LEU A 1 285 ? -21.828 1.316 -2.640 1.00 98.44 285 LEU A CA 1
ATOM 2190 C C . LEU A 1 285 ? -21.449 2.143 -1.399 1.00 98.44 285 LEU A C 1
ATOM 2192 O O . LEU A 1 285 ? -20.838 1.601 -0.479 1.00 98.44 285 LEU A O 1
ATOM 2196 N N . ILE A 1 286 ? -21.810 3.431 -1.371 1.00 98.62 286 ILE A N 1
ATOM 2197 C CA . ILE A 1 286 ? -21.556 4.359 -0.257 1.00 98.62 286 ILE A CA 1
ATOM 2198 C C . ILE A 1 286 ? -22.852 4.900 0.376 1.00 98.62 286 ILE A C 1
ATOM 2200 O O . ILE A 1 286 ? -22.830 5.925 1.054 1.00 98.62 286 ILE A O 1
ATOM 2204 N N . ASP A 1 287 ? -23.996 4.234 0.190 1.00 98.44 287 ASP A N 1
ATOM 2205 C CA . ASP A 1 287 ? -25.254 4.657 0.820 1.00 98.44 287 ASP A CA 1
ATOM 2206 C C . ASP A 1 287 ? -25.196 4.536 2.350 1.00 98.44 287 ASP A C 1
ATOM 2208 O O . ASP A 1 287 ? -24.916 3.469 2.902 1.00 98.44 287 ASP A O 1
ATOM 2212 N N . GLY A 1 288 ? -25.507 5.633 3.050 1.00 98.12 288 GLY A N 1
ATOM 2213 C CA . GLY A 1 288 ? -25.228 5.796 4.478 1.00 98.12 288 GLY A CA 1
ATOM 2214 C C . GLY A 1 288 ? -23.982 6.636 4.777 1.00 98.12 288 GLY A C 1
ATOM 2215 O O . GLY A 1 288 ? -23.708 6.892 5.947 1.00 98.12 288 GLY A O 1
ATOM 2216 N N . VAL A 1 289 ? -23.241 7.109 3.763 1.00 98.75 289 VAL A N 1
ATOM 2217 C CA . VAL A 1 289 ? -22.166 8.109 3.941 1.00 98.75 289 VAL A CA 1
ATOM 2218 C C . VAL A 1 289 ? -22.664 9.356 4.683 1.00 98.75 289 VAL A C 1
ATOM 2220 O O . VAL A 1 289 ? -21.927 9.950 5.464 1.00 98.75 289 VAL A O 1
ATOM 2223 N N . GLU A 1 290 ? -23.944 9.700 4.530 1.00 98.31 290 GLU A N 1
ATOM 2224 C CA . GLU A 1 290 ? -24.638 10.756 5.266 1.00 98.31 290 GLU A CA 1
ATOM 2225 C C . GLU A 1 290 ? -24.694 10.575 6.788 1.00 98.31 290 GLU A C 1
ATOM 2227 O O . GLU A 1 290 ? -24.904 11.568 7.484 1.00 98.31 290 GLU A O 1
ATOM 2232 N N . ASP A 1 291 ? -24.410 9.388 7.330 1.00 98.25 291 ASP A N 1
ATOM 2233 C CA . ASP A 1 291 ? -24.284 9.139 8.773 1.00 98.25 291 ASP A CA 1
ATOM 2234 C C . ASP A 1 291 ? -22.816 8.997 9.242 1.00 98.25 291 ASP A C 1
ATOM 2236 O O . ASP A 1 291 ? -22.564 9.135 10.434 1.00 98.25 291 ASP A O 1
ATOM 2240 N N . ALA A 1 292 ? -21.828 8.836 8.350 1.00 98.69 292 ALA A N 1
ATOM 2241 C CA . ALA A 1 292 ? -20.402 8.743 8.717 1.00 98.69 292 ALA A CA 1
ATOM 2242 C C . ALA A 1 292 ? -19.749 10.109 9.025 1.00 98.69 292 ALA A C 1
ATOM 2244 O O . ALA A 1 292 ? -20.226 11.136 8.551 1.00 98.69 292 ALA A O 1
ATOM 2245 N N . ASP A 1 293 ? -18.647 10.155 9.779 1.00 98.81 293 ASP A N 1
ATOM 2246 C CA . ASP A 1 293 ? -17.945 11.411 10.116 1.00 98.81 293 ASP A CA 1
ATOM 2247 C C . ASP A 1 293 ? -16.937 11.845 9.038 1.00 98.81 293 ASP A C 1
ATOM 2249 O O . ASP A 1 293 ? -16.691 13.038 8.836 1.00 98.81 293 ASP A O 1
ATOM 2253 N N . SER A 1 294 ? -16.340 10.868 8.346 1.00 98.88 294 SER A N 1
ATOM 2254 C CA . SER A 1 294 ? -15.296 11.083 7.337 1.00 98.88 294 SER A CA 1
ATOM 2255 C C . SER A 1 294 ? -15.325 10.028 6.226 1.00 98.88 294 SER A C 1
ATOM 2257 O O . SER A 1 294 ? -15.683 8.873 6.457 1.00 98.88 294 SER A O 1
ATOM 2259 N N . PHE A 1 295 ? -14.922 10.424 5.021 1.00 98.88 295 PHE A N 1
ATOM 2260 C CA . PHE A 1 295 ? -14.879 9.579 3.824 1.00 98.88 295 PHE A CA 1
ATOM 2261 C C . PHE A 1 295 ? -13.570 9.831 3.069 1.00 98.88 295 PHE A C 1
ATOM 2263 O O . PHE A 1 295 ? -13.160 10.986 2.945 1.00 98.88 295 PHE A O 1
ATOM 2270 N N . SER A 1 296 ? -12.905 8.787 2.563 1.00 98.88 296 SER A N 1
ATOM 2271 C CA . SER A 1 296 ? -11.704 8.953 1.735 1.00 98.88 296 SER A CA 1
ATOM 2272 C C . SER A 1 296 ? -11.639 8.032 0.516 1.00 98.88 296 SER A C 1
ATOM 2274 O O . SER A 1 296 ? -12.138 6.908 0.536 1.00 98.88 296 SER A O 1
ATOM 2276 N N . LEU A 1 297 ? -10.984 8.508 -0.549 1.00 98.62 297 LEU A N 1
ATOM 2277 C CA . LEU A 1 297 ? -10.613 7.715 -1.726 1.00 98.62 297 LEU A CA 1
ATOM 2278 C C . LEU A 1 297 ? -9.214 8.092 -2.236 1.00 98.62 297 LEU A C 1
ATOM 2280 O O . LEU A 1 297 ? -8.720 9.181 -1.948 1.00 98.62 297 LEU A O 1
ATOM 2284 N N . ASN A 1 298 ? -8.583 7.238 -3.047 1.00 98.88 298 ASN A N 1
ATOM 2285 C CA . ASN A 1 298 ? -7.325 7.568 -3.719 1.00 98.88 298 ASN A CA 1
ATOM 2286 C C . ASN A 1 298 ? -7.564 7.810 -5.207 1.00 98.88 298 ASN A C 1
ATOM 2288 O O . ASN A 1 298 ? -7.708 6.864 -5.986 1.00 98.88 298 ASN A O 1
ATOM 2292 N N . ALA A 1 299 ? -7.499 9.071 -5.627 1.00 98.69 299 ALA A N 1
ATOM 2293 C CA . ALA A 1 299 ? -7.597 9.425 -7.037 1.00 98.69 299 ALA A CA 1
ATOM 2294 C C . ALA A 1 299 ? -6.458 8.785 -7.867 1.00 98.69 299 ALA A C 1
ATOM 2296 O O . ALA A 1 299 ? -6.671 8.326 -8.989 1.00 98.69 299 ALA A O 1
ATOM 2297 N N . HIS A 1 300 ? -5.283 8.597 -7.257 1.00 98.69 300 HIS A N 1
ATOM 2298 C CA . HIS A 1 300 ? -4.148 7.896 -7.868 1.00 98.69 300 HIS A CA 1
ATOM 2299 C C . HIS A 1 300 ? -4.346 6.383 -8.071 1.00 98.69 300 HIS A C 1
ATOM 2301 O O . HIS A 1 300 ? -3.532 5.758 -8.746 1.00 98.69 300 HIS A O 1
ATOM 2307 N N . LYS A 1 301 ? -5.382 5.763 -7.481 1.00 98.62 301 LYS A N 1
ATOM 2308 C CA . LYS A 1 301 ? -5.695 4.349 -7.745 1.00 98.62 301 LYS A CA 1
ATOM 2309 C C . LYS A 1 301 ? -6.543 4.195 -9.000 1.00 98.62 301 LYS A C 1
ATOM 2311 O O . LYS A 1 301 ? -6.203 3.408 -9.872 1.00 98.62 301 LYS A O 1
ATOM 2316 N N . TRP A 1 302 ? -7.644 4.939 -9.106 1.00 98.62 302 TRP A N 1
ATOM 2317 C CA . TRP A 1 302 ? -8.646 4.691 -10.154 1.00 98.62 302 TRP A CA 1
ATOM 2318 C C . TRP A 1 302 ? -9.331 5.972 -10.662 1.00 98.62 302 TRP A C 1
ATOM 2320 O O . TRP A 1 302 ? -10.522 5.982 -10.946 1.00 98.62 302 TRP A O 1
ATOM 2330 N N . PHE A 1 303 ? -8.596 7.086 -10.722 1.00 98.69 303 PHE A N 1
ATOM 2331 C CA . PHE A 1 303 ? -9.096 8.389 -11.187 1.00 98.69 303 PHE A CA 1
ATOM 2332 C C . PHE A 1 303 ? -8.033 9.194 -11.967 1.00 98.69 303 PHE A C 1
ATOM 2334 O O . PHE A 1 303 ? -8.071 10.418 -11.971 1.00 98.69 303 PHE A O 1
ATOM 2341 N N . LEU A 1 304 ? -7.081 8.528 -12.635 1.00 98.50 304 LEU A N 1
ATOM 2342 C CA . LEU A 1 304 ? -6.163 9.129 -13.621 1.00 98.50 304 LEU A CA 1
ATOM 2343 C C . LEU A 1 304 ? -5.196 10.235 -13.126 1.00 98.50 304 LEU A C 1
ATOM 2345 O O . LEU A 1 304 ? -4.527 10.854 -13.953 1.00 98.50 304 LEU A O 1
ATOM 2349 N N . THR A 1 305 ? -5.071 10.506 -11.820 1.00 97.06 305 THR A N 1
ATOM 2350 C CA . THR A 1 305 ? -4.299 11.668 -11.316 1.00 97.06 305 THR A CA 1
ATOM 2351 C C . THR A 1 305 ? -2.788 11.468 -11.195 1.00 97.06 305 THR A C 1
ATOM 2353 O O . THR A 1 305 ? -2.112 12.416 -10.806 1.00 97.06 305 THR A O 1
ATOM 2356 N N . ASN A 1 306 ? -2.259 10.269 -11.462 1.00 96.69 306 ASN A N 1
ATOM 2357 C CA . ASN A 1 306 ? -0.895 9.852 -11.097 1.00 96.69 306 ASN A CA 1
ATOM 2358 C C . ASN A 1 306 ? -0.673 9.842 -9.562 1.00 96.69 306 ASN A C 1
ATOM 2360 O O . ASN A 1 306 ? -1.463 10.384 -8.781 1.00 96.69 306 ASN A O 1
ATOM 2364 N N . LEU A 1 307 ? 0.392 9.171 -9.111 1.00 97.56 307 LEU A N 1
ATOM 2365 C CA . LEU A 1 307 ? 0.768 9.083 -7.695 1.00 97.56 307 LEU A CA 1
ATOM 2366 C C . LEU A 1 307 ? 1.514 10.369 -7.264 1.00 97.56 307 LEU A C 1
ATOM 2368 O O . LEU A 1 307 ? 2.415 10.804 -7.966 1.00 97.56 307 LEU A O 1
ATOM 2372 N N . ASP A 1 308 ? 1.223 11.031 -6.141 1.00 98.00 308 ASP A N 1
ATOM 2373 C CA . ASP A 1 308 ? 0.218 10.753 -5.108 1.00 98.00 308 ASP A CA 1
ATOM 2374 C C . ASP A 1 308 ? -1.007 11.693 -5.159 1.00 98.00 308 ASP A C 1
ATOM 2376 O O . ASP A 1 308 ? -0.936 12.826 -5.635 1.00 98.00 308 ASP A O 1
ATOM 2380 N N . CYS A 1 309 ? -2.157 11.207 -4.679 1.00 98.62 309 CYS A N 1
ATOM 2381 C CA . CYS A 1 309 ? -3.386 11.997 -4.508 1.00 98.62 309 CYS A CA 1
ATOM 2382 C C . CYS A 1 309 ? -4.445 11.196 -3.726 1.00 98.62 309 CYS A C 1
ATOM 2384 O O . CYS A 1 309 ? -5.065 10.278 -4.275 1.00 98.62 309 CYS A O 1
ATOM 2386 N N . CYS A 1 310 ? -4.620 11.489 -2.441 1.00 98.75 310 CYS A N 1
ATOM 2387 C CA . CYS A 1 310 ? -5.683 10.951 -1.593 1.00 98.75 310 CYS A CA 1
ATOM 2388 C C . CYS A 1 310 ? -6.669 12.072 -1.269 1.00 98.75 310 CYS A C 1
ATOM 2390 O O . CYS A 1 310 ? -6.266 13.122 -0.784 1.00 98.75 310 CYS A O 1
ATOM 2392 N N . CYS A 1 311 ? -7.953 11.846 -1.502 1.00 98.81 311 CYS A N 1
ATOM 2393 C CA . CYS A 1 311 ? -9.020 12.792 -1.208 1.00 98.81 311 CYS A CA 1
ATOM 2394 C C . CYS A 1 311 ? -9.672 12.383 0.115 1.00 98.81 311 CYS A C 1
ATOM 2396 O O . CYS A 1 311 ? -10.150 11.255 0.229 1.00 98.81 311 CYS A O 1
ATOM 2398 N N . LEU A 1 312 ? -9.676 13.272 1.108 1.00 98.88 312 LEU A N 1
ATOM 2399 C CA . LEU A 1 312 ? -10.370 13.094 2.386 1.00 98.88 312 LEU A CA 1
ATOM 2400 C C . LEU A 1 312 ? -11.439 14.179 2.518 1.00 98.88 312 LEU A C 1
ATOM 2402 O O . LEU A 1 312 ? -11.122 15.347 2.335 1.00 98.88 312 LEU A O 1
ATOM 2406 N N . TRP A 1 313 ? -12.659 13.812 2.904 1.00 98.88 313 TRP A N 1
ATOM 2407 C CA . TRP A 1 313 ? -13.711 14.746 3.311 1.00 98.88 313 TRP A CA 1
ATOM 2408 C C . TRP A 1 313 ? -14.110 14.493 4.765 1.00 98.88 313 TRP A C 1
ATOM 2410 O O . TRP A 1 313 ? -14.155 13.343 5.218 1.00 98.88 313 TRP A O 1
ATOM 2420 N N . LEU A 1 314 ? -14.439 15.566 5.485 1.00 98.56 314 LEU A N 1
ATOM 2421 C CA . LEU A 1 314 ? -14.915 15.538 6.868 1.00 98.56 314 LEU A CA 1
ATOM 2422 C C . LEU A 1 314 ? -16.213 16.337 7.003 1.00 98.56 314 LEU A C 1
ATOM 2424 O O . LEU A 1 314 ? -16.369 17.388 6.381 1.00 98.56 314 LEU A O 1
ATOM 2428 N N . LYS A 1 315 ? -17.111 15.877 7.882 1.00 98.12 315 LYS A N 1
ATOM 2429 C CA . LYS A 1 315 ? -18.274 16.676 8.304 1.00 98.12 315 LYS A CA 1
ATOM 2430 C C . LYS A 1 315 ? -17.926 17.826 9.242 1.00 98.12 315 LYS A C 1
ATOM 2432 O O . LYS A 1 315 ? -18.604 18.844 9.246 1.00 98.12 315 LYS A O 1
ATOM 2437 N N . ASP A 1 316 ? -16.904 17.630 10.068 1.00 96.56 316 ASP A N 1
ATOM 2438 C CA . ASP A 1 316 ? -16.435 18.611 11.044 1.00 96.56 316 ASP A CA 1
ATOM 2439 C C . ASP A 1 316 ? -14.912 18.771 10.921 1.00 96.56 316 ASP A C 1
ATOM 2441 O O . ASP A 1 316 ? -14.149 18.136 11.659 1.00 96.56 316 ASP A O 1
ATOM 2445 N N . PRO A 1 317 ? -14.441 19.595 9.969 1.00 95.88 317 PRO A N 1
ATOM 2446 C CA . PRO A 1 317 ? -13.021 19.883 9.831 1.00 95.88 317 PRO A CA 1
ATOM 2447 C C . PRO A 1 317 ? -12.466 20.704 11.003 1.00 95.88 317 PRO A C 1
ATOM 2449 O O . PRO A 1 317 ? -11.270 20.630 11.270 1.00 95.88 317 PRO A O 1
ATOM 2452 N N . ASN A 1 318 ? -13.302 21.425 11.763 1.00 94.38 318 ASN A N 1
ATOM 2453 C CA . ASN A 1 318 ? -12.843 22.184 12.932 1.00 94.38 318 ASN A CA 1
ATOM 2454 C C . ASN A 1 318 ? -12.295 21.260 14.025 1.00 94.38 318 ASN A C 1
ATOM 2456 O O . ASN A 1 318 ? -11.326 21.615 14.695 1.00 94.38 318 ASN A O 1
ATOM 2460 N N . SER A 1 319 ? -12.863 20.059 14.177 1.00 94.00 319 SER A N 1
ATOM 2461 C CA . SER A 1 319 ? -12.288 19.032 15.051 1.00 94.00 319 SER A CA 1
ATOM 2462 C C . SER A 1 319 ? -10.890 18.580 14.596 1.00 94.00 319 SER A C 1
ATOM 2464 O O . SER A 1 319 ? -10.032 18.364 15.448 1.00 94.00 319 SER A O 1
ATOM 2466 N N . LEU A 1 320 ? -10.625 18.487 13.285 1.00 95.25 320 LEU A N 1
ATOM 2467 C CA . LE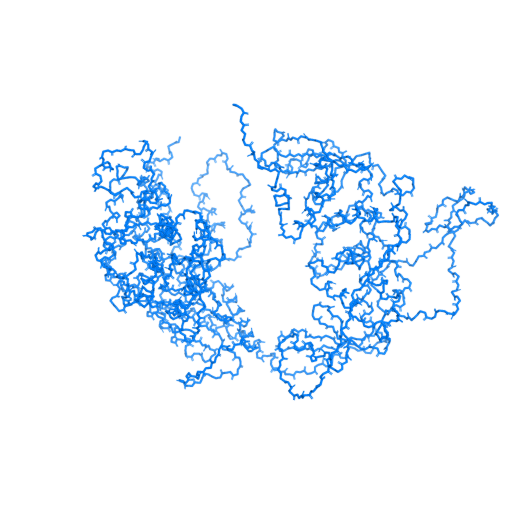U A 1 320 ? -9.296 18.153 12.747 1.00 95.25 320 LEU A CA 1
ATOM 2468 C C . LEU A 1 320 ? -8.291 19.286 12.969 1.00 95.25 320 LEU A C 1
ATOM 2470 O O . LEU A 1 320 ? -7.232 19.051 13.550 1.00 95.25 320 LEU A O 1
ATOM 2474 N N . ILE A 1 321 ? -8.680 20.514 12.614 1.00 94.00 321 ILE A N 1
ATOM 2475 C CA . ILE A 1 321 ? -7.897 21.733 12.850 1.00 94.00 321 ILE A CA 1
ATOM 2476 C C . ILE A 1 321 ? -7.531 21.841 14.333 1.00 94.00 321 ILE A C 1
ATOM 2478 O O . ILE A 1 321 ? -6.367 22.021 14.668 1.00 94.00 321 ILE A O 1
ATOM 2482 N N . LYS A 1 322 ? -8.484 21.650 15.253 1.00 91.94 322 LYS A N 1
ATOM 2483 C CA . LYS A 1 322 ? -8.223 21.722 16.700 1.00 91.94 322 LYS A CA 1
ATOM 2484 C C . LYS A 1 322 ? -7.168 20.714 17.183 1.00 91.94 322 LYS A C 1
ATOM 2486 O O . LYS A 1 322 ? -6.457 21.010 18.140 1.00 91.94 322 LYS A O 1
ATOM 2491 N N . CYS A 1 323 ? -7.082 19.540 16.562 1.00 91.50 323 CYS A N 1
ATOM 2492 C CA . CYS A 1 323 ? -6.130 18.496 16.940 1.00 91.50 323 CYS A CA 1
ATOM 2493 C C . CYS A 1 323 ? -4.743 18.656 16.301 1.00 91.50 323 CYS A C 1
ATOM 2495 O O . CYS A 1 323 ? -3.765 18.181 16.875 1.00 91.50 323 CYS A O 1
ATOM 2497 N N . LEU A 1 324 ? -4.656 19.274 15.118 1.00 90.69 324 LEU A N 1
ATOM 2498 C CA . LEU A 1 324 ? -3.422 19.349 14.322 1.00 90.69 324 LEU A CA 1
ATOM 2499 C C . LEU A 1 324 ? -2.839 20.767 14.190 1.00 90.69 324 LEU A C 1
ATOM 2501 O O . LEU A 1 324 ? -1.707 20.905 13.733 1.00 90.69 324 LEU A O 1
ATOM 2505 N N . SER A 1 325 ? -3.578 21.816 14.570 1.00 83.94 325 SER A N 1
ATOM 2506 C CA . SER A 1 325 ? -3.166 23.200 14.316 1.00 83.94 325 SER A CA 1
ATOM 2507 C C . SER A 1 325 ? -1.888 23.584 15.049 1.00 83.94 325 SER A C 1
ATOM 2509 O O . SER A 1 325 ? -1.708 23.348 16.244 1.00 83.94 325 SER A O 1
ATOM 2511 N N . THR A 1 326 ? -1.010 24.269 14.322 1.00 68.50 326 THR A N 1
ATOM 2512 C CA . THR A 1 326 ? 0.276 24.762 14.823 1.00 68.50 326 THR A CA 1
ATOM 2513 C C . THR A 1 326 ? 0.166 26.175 15.412 1.00 68.50 326 THR A C 1
ATOM 2515 O O . THR A 1 326 ? 1.108 26.960 15.282 1.00 68.50 326 THR A O 1
ATOM 2518 N N . THR A 1 327 ? -0.978 26.534 16.013 1.00 59.88 327 THR A N 1
ATOM 2519 C CA . THR A 1 327 ? -1.422 27.927 16.280 1.00 59.88 327 THR A CA 1
ATOM 2520 C C . THR A 1 327 ? -0.498 28.772 17.172 1.00 59.88 327 THR A C 1
ATOM 2522 O O . THR A 1 327 ? -0.695 29.973 17.261 1.00 59.88 327 THR A O 1
ATOM 2525 N N . ASN A 1 328 ? 0.529 28.181 17.789 1.00 61.31 328 ASN A N 1
ATOM 2526 C CA . ASN A 1 328 ? 1.510 28.868 18.642 1.00 61.31 328 ASN A CA 1
ATOM 2527 C C . ASN A 1 328 ? 2.828 29.206 17.901 1.00 61.31 328 ASN A C 1
ATOM 2529 O O . ASN A 1 328 ? 3.880 29.320 18.528 1.00 61.31 328 ASN A O 1
ATOM 2533 N N . SER A 1 329 ? 2.805 29.275 16.565 1.00 72.75 329 SER A N 1
ATOM 2534 C CA . SER A 1 329 ? 3.989 29.495 15.718 1.00 72.75 329 SER A CA 1
ATOM 2535 C C . SER A 1 329 ? 3.984 30.894 15.096 1.00 72.75 329 SER A C 1
ATOM 2537 O O . SER A 1 329 ? 3.519 31.055 13.971 1.00 72.75 329 SER A O 1
ATOM 2539 N N . GLU A 1 330 ? 4.559 31.873 15.801 1.00 75.56 330 GLU A N 1
ATOM 2540 C CA . GLU A 1 330 ? 4.649 33.295 15.401 1.00 75.56 330 GLU A CA 1
ATOM 2541 C C . GLU A 1 330 ? 5.038 33.496 13.920 1.00 75.56 330 GLU A C 1
ATOM 2543 O O . GLU A 1 330 ? 4.438 34.284 13.200 1.00 75.56 330 GLU A O 1
ATOM 2548 N N . TYR A 1 331 ? 6.011 32.722 13.422 1.00 76.88 331 TYR A N 1
ATOM 2549 C CA . TYR A 1 331 ? 6.531 32.834 12.051 1.00 76.88 331 TYR A CA 1
ATOM 2550 C C . TYR A 1 331 ? 5.540 32.421 10.940 1.00 76.88 331 TYR A C 1
ATOM 2552 O O . TYR A 1 331 ? 5.851 32.582 9.760 1.00 76.88 331 TYR A O 1
ATOM 2560 N N . LEU A 1 332 ? 4.377 31.862 11.296 1.00 78.44 332 LEU A N 1
ATOM 2561 C CA . LEU A 1 332 ? 3.290 31.511 10.375 1.00 78.44 332 LEU A CA 1
ATOM 2562 C C . LEU A 1 332 ? 2.115 32.504 10.436 1.00 78.44 332 LEU A C 1
ATOM 2564 O O . LEU A 1 332 ? 1.205 32.408 9.601 1.00 78.44 332 LEU A O 1
ATOM 2568 N N . GLU A 1 333 ? 2.114 33.433 11.398 1.00 78.50 333 GLU A N 1
ATOM 2569 C CA . GLU A 1 333 ? 1.045 34.419 11.557 1.00 78.50 333 GLU A CA 1
ATOM 2570 C C . GLU A 1 333 ? 0.956 35.372 10.364 1.00 78.50 333 GLU A C 1
ATOM 2572 O O . GLU A 1 333 ? 1.951 35.821 9.795 1.00 78.50 333 GLU A O 1
ATOM 2577 N N . ASN A 1 334 ? -0.278 35.680 9.970 1.00 83.50 334 ASN A N 1
ATOM 2578 C CA . ASN A 1 334 ? -0.586 36.643 8.923 1.00 83.50 334 ASN A CA 1
ATOM 2579 C C . ASN A 1 334 ? -2.056 37.083 9.026 1.00 83.50 334 ASN A C 1
ATOM 2581 O O . ASN A 1 334 ? -2.904 36.388 9.592 1.00 83.50 334 ASN A O 1
ATOM 2585 N N . SER A 1 335 ? -2.375 38.237 8.441 1.00 81.38 335 SER A N 1
ATOM 2586 C CA . SER A 1 335 ? -3.713 38.837 8.510 1.00 81.38 335 SER A CA 1
ATOM 2587 C C . SER A 1 335 ? -4.815 37.988 7.865 1.00 81.38 335 SER A C 1
ATOM 2589 O O . SER A 1 335 ? -5.945 38.007 8.353 1.00 81.38 335 SER A O 1
ATOM 2591 N N . ALA A 1 336 ? -4.509 37.219 6.813 1.00 80.62 336 ALA A N 1
ATOM 2592 C CA . ALA A 1 336 ? -5.489 36.359 6.153 1.00 80.62 336 ALA A CA 1
ATOM 2593 C C . ALA A 1 336 ? -5.896 35.190 7.062 1.00 80.62 336 ALA A C 1
ATOM 2595 O O . ALA A 1 336 ? -7.088 35.014 7.312 1.00 80.62 336 ALA A O 1
ATOM 2596 N N . SER A 1 337 ? -4.939 34.467 7.650 1.00 79.81 337 SER A N 1
ATOM 2597 C CA . SER A 1 337 ? -5.213 33.425 8.653 1.00 79.81 337 SER A CA 1
ATOM 2598 C C . SER A 1 337 ? -5.985 33.980 9.856 1.00 79.81 337 SER A C 1
ATOM 2600 O O . SER A 1 337 ? -6.999 33.411 10.265 1.00 79.81 337 SER A O 1
ATOM 2602 N N . ASN A 1 338 ? -5.578 35.148 10.366 1.00 79.44 338 ASN A N 1
ATOM 2603 C CA . ASN A 1 338 ? -6.212 35.783 11.527 1.00 79.44 338 ASN A CA 1
ATOM 2604 C C . ASN A 1 338 ? -7.658 36.251 11.246 1.00 79.44 338 ASN A C 1
ATOM 2606 O O . ASN A 1 338 ? -8.459 36.343 12.178 1.00 79.44 338 ASN A O 1
ATOM 2610 N N . SER A 1 339 ? -8.038 36.459 9.977 1.00 81.62 339 SER A N 1
ATOM 2611 C CA . SER A 1 339 ? -9.430 36.741 9.579 1.00 81.62 339 SER A CA 1
ATOM 2612 C C . SER A 1 339 ? -10.383 35.549 9.750 1.00 81.62 339 SER A C 1
ATOM 2614 O O . SER A 1 339 ? -11.596 35.746 9.831 1.00 81.62 339 SER A O 1
ATOM 2616 N N . LYS A 1 340 ? -9.851 34.315 9.778 1.00 79.31 340 LYS A N 1
ATOM 2617 C CA . LYS A 1 340 ? -10.604 33.044 9.752 1.00 79.31 340 LYS A CA 1
ATOM 2618 C C . LYS A 1 340 ? -11.520 32.859 8.528 1.00 79.31 340 LYS A C 1
ATOM 2620 O O . LYS A 1 340 ? -12.424 32.029 8.564 1.00 79.31 340 LYS A O 1
ATOM 2625 N N . GLN A 1 341 ? -11.284 33.605 7.445 1.00 86.88 341 GLN A N 1
ATOM 2626 C CA . GLN A 1 341 ? -12.012 33.480 6.172 1.00 86.88 341 GLN A CA 1
ATOM 2627 C C . GLN A 1 341 ? -11.305 32.573 5.148 1.00 86.88 341 GLN A C 1
ATOM 2629 O O . GLN A 1 341 ? -11.871 32.280 4.098 1.00 86.88 341 GLN A O 1
ATOM 2634 N N . VAL A 1 342 ? -10.081 32.119 5.445 1.00 91.12 342 VAL A N 1
ATOM 2635 C CA . VAL A 1 342 ? -9.250 31.284 4.561 1.00 91.12 342 VAL A CA 1
ATOM 2636 C C . VAL A 1 342 ? -8.970 29.913 5.180 1.00 91.12 342 VAL A C 1
ATOM 2638 O O . VAL A 1 342 ? -9.025 29.744 6.398 1.00 91.12 342 VAL A O 1
ATOM 2641 N N . VAL A 1 343 ? -8.649 28.929 4.336 1.00 94.12 343 VAL A N 1
ATOM 2642 C CA . VAL A 1 343 ? -8.291 27.570 4.770 1.00 94.12 343 VAL A CA 1
ATOM 2643 C C . VAL A 1 343 ? -6.773 27.453 4.896 1.00 94.12 343 VAL A C 1
ATOM 2645 O O . VAL A 1 343 ? -6.064 27.413 3.895 1.00 94.12 343 VAL A O 1
ATOM 2648 N N . ASP A 1 344 ? -6.266 27.333 6.122 1.00 94.88 344 ASP A N 1
ATOM 2649 C CA . ASP A 1 344 ? -4.860 26.996 6.352 1.00 94.88 344 ASP A CA 1
ATOM 2650 C C . ASP A 1 344 ? -4.662 25.488 6.376 1.00 94.88 344 ASP A C 1
ATOM 2652 O O . ASP A 1 344 ? -4.718 24.806 7.401 1.00 94.88 344 ASP A O 1
ATOM 2656 N N . TYR A 1 345 ? -4.415 24.978 5.181 1.00 96.56 345 TYR A N 1
ATOM 2657 C CA . TYR A 1 345 ? -4.384 23.563 4.875 1.00 96.56 345 TYR A CA 1
ATOM 2658 C C . TYR A 1 345 ? -3.300 22.748 5.602 1.00 96.56 345 TYR A C 1
ATOM 2660 O O . TYR A 1 345 ? -3.415 21.523 5.647 1.00 96.56 345 TYR A O 1
ATOM 2668 N N . LYS A 1 346 ? -2.285 23.380 6.209 1.00 94.50 346 LYS A N 1
ATOM 2669 C CA . LYS A 1 346 ? -1.364 22.723 7.159 1.00 94.50 346 LYS A CA 1
ATOM 2670 C C . LYS A 1 346 ? -2.093 22.083 8.353 1.00 94.50 346 LYS A C 1
ATOM 2672 O O . LYS A 1 346 ? -1.702 21.009 8.787 1.00 94.50 346 LYS A O 1
ATOM 2677 N N . ASP A 1 347 ? -3.191 22.684 8.821 1.00 94.25 347 ASP A N 1
ATOM 2678 C CA . ASP A 1 347 ? -3.933 22.239 10.013 1.00 94.25 347 ASP A CA 1
ATOM 2679 C C . ASP A 1 347 ? -4.906 21.081 9.701 1.00 94.25 347 ASP A C 1
ATOM 2681 O O . ASP A 1 347 ? -5.618 20.596 10.576 1.00 94.25 347 ASP A O 1
ATOM 2685 N N . TRP A 1 348 ? -4.955 20.629 8.443 1.00 96.56 348 TRP A N 1
ATOM 2686 C CA . TRP A 1 348 ? -5.814 19.538 7.966 1.00 96.56 348 TRP A CA 1
ATOM 2687 C C . TRP A 1 348 ? -5.038 18.232 7.731 1.00 96.56 348 TRP A C 1
ATOM 2689 O O . TRP A 1 348 ? -5.590 17.263 7.209 1.00 96.56 348 TRP A O 1
ATOM 2699 N N . GLN A 1 349 ? -3.743 18.203 8.050 1.00 95.06 349 GLN A N 1
ATOM 2700 C CA . GLN A 1 349 ? -2.850 17.091 7.732 1.00 95.06 349 GLN A CA 1
ATOM 2701 C C . GLN A 1 349 ? -1.620 17.053 8.648 1.00 95.06 349 GLN A C 1
ATOM 2703 O O . GLN A 1 349 ? -1.479 17.861 9.557 1.00 95.06 349 GLN A O 1
ATOM 2708 N N . VAL A 1 350 ? -0.728 16.084 8.424 1.00 93.75 350 VAL A N 1
ATOM 2709 C CA . VAL A 1 350 ? 0.438 15.854 9.293 1.00 93.75 350 VAL A CA 1
ATOM 2710 C C . VAL A 1 350 ? 1.605 16.783 8.956 1.00 93.75 350 VAL A C 1
ATOM 2712 O O . VAL A 1 350 ? 2.328 17.211 9.853 1.00 93.75 350 VAL A O 1
ATOM 2715 N N . THR A 1 351 ? 1.846 17.059 7.669 1.00 93.94 351 THR A N 1
ATOM 2716 C CA . THR A 1 351 ? 3.010 17.855 7.250 1.00 93.94 351 THR A CA 1
ATOM 2717 C C . THR A 1 351 ? 2.670 19.338 7.156 1.00 93.94 351 THR A C 1
ATOM 2719 O O . THR A 1 351 ? 1.609 19.704 6.661 1.00 93.94 351 THR A O 1
ATOM 2722 N N . LEU A 1 352 ? 3.600 20.207 7.563 1.00 93.50 352 LEU A N 1
ATOM 2723 C CA . LEU A 1 352 ? 3.480 21.650 7.335 1.00 93.50 352 LEU A CA 1
ATOM 2724 C C . LEU A 1 352 ? 3.537 21.954 5.829 1.00 93.50 352 LEU A C 1
ATOM 2726 O O . LEU A 1 352 ? 2.581 22.454 5.247 1.00 93.50 352 LEU A O 1
ATOM 2730 N N . SER A 1 353 ? 4.654 21.600 5.188 1.00 95.56 353 SER A N 1
ATOM 2731 C CA . SER A 1 353 ? 4.872 21.808 3.755 1.00 95.56 353 SER A CA 1
ATOM 2732 C C . SER A 1 353 ? 3.940 20.947 2.900 1.00 95.56 353 SER A C 1
ATOM 2734 O O . SER A 1 353 ? 3.739 19.760 3.179 1.00 95.56 353 SER A O 1
ATOM 2736 N N . ARG A 1 354 ? 3.412 21.542 1.824 1.00 97.00 354 ARG A N 1
ATOM 2737 C CA . ARG A 1 354 ? 2.424 20.945 0.914 1.00 97.00 354 ARG A CA 1
ATOM 2738 C C . ARG A 1 354 ? 2.753 21.233 -0.547 1.00 97.00 354 ARG A C 1
ATOM 2740 O O . ARG A 1 354 ? 3.115 22.357 -0.883 1.00 97.00 354 ARG A O 1
ATOM 2747 N N . ARG A 1 355 ? 2.573 20.222 -1.404 1.00 97.88 355 ARG A N 1
ATOM 2748 C CA . ARG A 1 355 ? 2.643 20.338 -2.874 1.00 97.88 355 ARG A CA 1
ATOM 2749 C C . ARG A 1 355 ? 1.293 20.796 -3.430 1.00 97.88 355 ARG A C 1
ATOM 2751 O O . ARG A 1 355 ? 0.258 20.519 -2.827 1.00 97.88 355 ARG A O 1
ATOM 2758 N N . PHE A 1 356 ? 1.286 21.405 -4.614 1.00 98.44 356 PHE A N 1
ATOM 2759 C CA . PHE A 1 356 ? 0.076 21.888 -5.291 1.00 98.44 356 PHE A CA 1
ATOM 2760 C C . PHE A 1 356 ? -0.712 20.738 -5.966 1.00 98.44 356 PHE A C 1
ATOM 2762 O O . PHE A 1 356 ? -0.961 20.735 -7.173 1.00 98.44 356 PHE A O 1
ATOM 2769 N N . ARG A 1 357 ? -1.138 19.739 -5.173 1.00 98.50 357 ARG A N 1
ATOM 2770 C CA . ARG A 1 357 ? -1.808 18.513 -5.661 1.00 98.50 357 ARG A CA 1
ATOM 2771 C C . ARG A 1 357 ? -3.100 18.779 -6.436 1.00 98.50 357 ARG A C 1
ATOM 2773 O O . ARG A 1 357 ? -3.434 17.993 -7.322 1.00 98.50 357 ARG A O 1
ATOM 2780 N N . ALA A 1 358 ? -3.799 19.875 -6.139 1.00 98.62 358 ALA A N 1
ATOM 2781 C CA . ALA A 1 358 ? -5.047 20.246 -6.801 1.00 98.62 358 ALA A CA 1
ATOM 2782 C C . ALA A 1 358 ? -4.917 20.410 -8.324 1.00 98.62 358 ALA A C 1
ATOM 2784 O O . ALA A 1 358 ? -5.875 20.107 -9.032 1.00 98.62 358 ALA A O 1
ATOM 2785 N N . LEU A 1 359 ? -3.739 20.785 -8.847 1.00 98.62 359 LEU A N 1
ATOM 2786 C CA . LEU A 1 359 ? -3.504 20.865 -10.295 1.00 98.62 359 LEU A CA 1
ATOM 2787 C C . LEU A 1 359 ? -3.753 19.526 -11.001 1.00 98.62 359 LEU A C 1
ATOM 2789 O O . LEU A 1 359 ? -4.395 19.513 -12.046 1.00 98.62 359 LEU A O 1
ATOM 2793 N N . LYS A 1 360 ? -3.334 18.395 -10.416 1.00 98.44 360 LYS A N 1
ATOM 2794 C CA . LYS A 1 360 ? -3.567 17.053 -10.984 1.00 98.44 360 LYS A CA 1
ATOM 2795 C C . LYS A 1 360 ? -5.057 16.765 -11.155 1.00 98.44 360 LYS A C 1
ATOM 2797 O O . LYS A 1 360 ? -5.504 16.393 -12.237 1.00 98.44 360 LYS A O 1
ATOM 2802 N N . VAL A 1 361 ? -5.832 16.981 -10.090 1.00 98.69 361 VAL A N 1
ATOM 2803 C CA . VAL A 1 361 ? -7.286 16.752 -10.073 1.00 98.69 361 VAL A CA 1
ATOM 2804 C C . VAL A 1 361 ? -7.994 17.716 -11.030 1.00 98.69 361 VAL A C 1
ATOM 2806 O O . VAL A 1 361 ? -8.865 17.301 -11.791 1.00 98.69 361 VAL A O 1
ATOM 2809 N N . TRP A 1 362 ? -7.588 18.989 -11.041 1.00 98.81 362 TRP A N 1
ATOM 2810 C CA . TRP A 1 362 ? -8.154 20.021 -11.910 1.00 98.81 362 TRP A CA 1
ATOM 2811 C C . TRP A 1 362 ? -7.935 19.719 -13.394 1.00 98.81 362 TRP A C 1
ATOM 2813 O O . TRP A 1 362 ? -8.883 19.796 -14.175 1.00 98.81 362 TRP A O 1
ATOM 2823 N N . PHE A 1 363 ? -6.714 19.330 -13.778 1.00 98.81 363 PHE A N 1
ATOM 2824 C CA . PHE A 1 363 ? -6.389 18.939 -15.149 1.00 98.81 363 PHE A CA 1
ATOM 2825 C C . PHE A 1 363 ? -7.190 17.702 -15.564 1.00 98.81 363 PHE A C 1
ATOM 2827 O O . PHE A 1 363 ? -7.874 17.752 -16.578 1.00 98.81 363 PHE A O 1
ATOM 2834 N N . VAL A 1 364 ? -7.204 16.629 -14.763 1.00 98.88 364 VAL A N 1
ATOM 2835 C CA . VAL A 1 364 ? -7.989 15.413 -15.059 1.00 98.88 364 VAL A CA 1
ATOM 2836 C C . VAL A 1 364 ? -9.478 15.726 -15.258 1.00 98.88 364 VAL A C 1
ATOM 2838 O O . VAL A 1 364 ? -10.060 15.335 -16.273 1.00 98.88 364 VAL A O 1
ATOM 2841 N N . LEU A 1 365 ? -10.096 16.471 -14.333 1.00 98.81 365 LEU A N 1
ATOM 2842 C CA . LEU A 1 365 ? -11.515 16.830 -14.421 1.00 98.81 365 LEU A CA 1
ATOM 2843 C C . LEU A 1 365 ? -11.828 17.690 -15.654 1.00 98.81 365 LEU A C 1
ATOM 2845 O O . LEU A 1 365 ? -12.872 17.492 -16.274 1.00 98.81 365 LEU A O 1
ATOM 2849 N N . ARG A 1 366 ? -10.945 18.626 -16.028 1.00 98.69 366 ARG A N 1
ATOM 2850 C CA . ARG A 1 366 ? -11.164 19.539 -17.165 1.00 98.69 366 ARG A CA 1
ATOM 2851 C C . ARG A 1 366 ? -10.811 18.941 -18.524 1.00 98.69 366 ARG A C 1
ATOM 2853 O O . ARG A 1 366 ? -11.497 19.251 -19.491 1.00 98.69 366 ARG A O 1
ATOM 2860 N N . SER A 1 367 ? -9.764 18.125 -18.609 1.00 98.69 367 SER A N 1
ATOM 2861 C CA . SER A 1 367 ? -9.311 17.509 -19.862 1.00 98.69 367 SER A CA 1
ATOM 2862 C C . SER A 1 367 ? -10.221 16.371 -20.311 1.00 98.69 367 SER A C 1
ATOM 2864 O O . SER A 1 367 ? -10.440 16.220 -21.508 1.00 98.69 367 SER A O 1
ATOM 2866 N N . TYR A 1 368 ? -10.758 15.583 -19.373 1.00 98.75 368 TYR A N 1
ATOM 2867 C CA . TYR A 1 368 ? -11.606 14.435 -19.708 1.00 98.75 368 TYR A CA 1
ATOM 2868 C C . TYR A 1 368 ? -13.097 14.723 -19.519 1.00 98.75 368 TYR A C 1
ATOM 2870 O O . TYR A 1 368 ? -13.909 14.277 -20.328 1.00 98.75 368 TYR A O 1
ATOM 2878 N N . GLY A 1 369 ? -13.475 15.491 -18.495 1.00 98.62 369 GLY A N 1
ATOM 2879 C CA . GLY A 1 369 ? -14.875 15.685 -18.127 1.00 98.62 369 GLY A CA 1
ATOM 2880 C C . GLY A 1 369 ? -15.496 14.449 -17.464 1.00 98.62 369 GLY A C 1
ATOM 2881 O O . GLY A 1 369 ? -15.042 13.315 -17.622 1.00 98.62 369 GLY A O 1
ATOM 2882 N N . VAL A 1 370 ? -16.569 14.670 -16.701 1.00 98.62 370 VAL A N 1
ATOM 2883 C CA . VAL A 1 370 ? -17.171 13.644 -15.828 1.00 98.62 370 VAL A CA 1
ATOM 2884 C C . VAL A 1 370 ? -17.636 12.404 -16.598 1.00 98.62 370 VAL A C 1
ATOM 2886 O O . VAL A 1 370 ? -17.466 11.290 -16.109 1.00 98.62 370 VAL A O 1
ATOM 2889 N N . GLU A 1 371 ? -18.189 12.562 -17.803 1.00 98.69 371 GLU A N 1
ATOM 2890 C CA . GLU A 1 371 ? -18.749 11.421 -18.535 1.00 98.69 371 GLU A CA 1
ATOM 2891 C C . GLU A 1 371 ? -17.673 10.506 -19.136 1.00 98.69 371 GLU A C 1
ATOM 2893 O O . GLU A 1 371 ? -17.811 9.287 -19.074 1.00 98.69 371 GLU A O 1
ATOM 2898 N N . ASN A 1 372 ? -16.545 11.047 -19.608 1.00 98.75 372 ASN A N 1
ATOM 2899 C CA . ASN A 1 372 ? -15.430 10.204 -20.050 1.00 98.75 372 ASN A CA 1
ATOM 2900 C C . ASN A 1 372 ? -14.751 9.503 -18.866 1.00 98.75 372 ASN A C 1
ATOM 2902 O O . ASN A 1 372 ? -14.355 8.349 -18.997 1.00 98.75 372 ASN A O 1
ATOM 2906 N N . LEU A 1 373 ? -14.686 10.145 -17.691 1.00 98.88 373 LEU A N 1
ATOM 2907 C CA . LEU A 1 373 ? -14.212 9.502 -16.458 1.00 98.88 373 LEU A CA 1
ATOM 2908 C C . LEU A 1 373 ? -15.131 8.347 -16.025 1.00 98.88 373 LEU A C 1
ATOM 2910 O O . LEU A 1 373 ? -14.642 7.284 -15.643 1.00 98.88 373 LEU A O 1
ATOM 2914 N N . ARG A 1 374 ? -16.457 8.508 -16.147 1.00 98.88 374 ARG A N 1
ATOM 2915 C CA . ARG A 1 374 ? -17.423 7.413 -15.942 1.00 98.88 374 ARG A CA 1
ATOM 2916 C C . ARG A 1 374 ? -17.214 6.281 -16.939 1.00 98.88 374 ARG A C 1
ATOM 2918 O O . ARG A 1 374 ? -17.168 5.123 -16.542 1.00 98.88 374 ARG A O 1
ATOM 2925 N N . ASN A 1 375 ? -17.053 6.601 -18.220 1.00 98.81 375 ASN A N 1
ATOM 2926 C CA . ASN A 1 375 ? -16.867 5.595 -19.266 1.00 98.81 375 ASN A CA 1
ATOM 2927 C C . ASN A 1 375 ? -15.537 4.842 -19.115 1.00 98.81 375 ASN A C 1
ATOM 2929 O O . ASN A 1 375 ? -15.520 3.624 -19.242 1.00 98.81 375 ASN A O 1
ATOM 2933 N N . PHE A 1 376 ? -14.457 5.516 -18.715 1.00 98.81 376 PHE A N 1
ATOM 2934 C CA . PHE A 1 376 ? -13.189 4.884 -18.338 1.00 98.81 376 PHE A CA 1
ATOM 2935 C C . PHE A 1 376 ? -13.366 3.840 -17.219 1.00 98.81 376 PHE A C 1
ATOM 2937 O O . PHE A 1 376 ? -12.925 2.697 -17.345 1.00 98.81 376 PHE A O 1
ATOM 2944 N N . LEU A 1 377 ? -14.088 4.194 -16.150 1.00 98.88 377 LEU A N 1
ATOM 2945 C CA . LEU A 1 377 ? -14.406 3.273 -15.052 1.00 98.88 377 LEU A CA 1
ATOM 2946 C C . LEU A 1 377 ? -15.300 2.108 -15.505 1.00 98.88 377 LEU A C 1
ATOM 2948 O O . LEU A 1 377 ? -15.027 0.956 -15.164 1.00 98.88 377 LEU A O 1
ATOM 2952 N N . ARG A 1 378 ? -16.339 2.385 -16.302 1.00 98.81 378 ARG A N 1
ATOM 2953 C CA . ARG A 1 378 ? -17.239 1.371 -16.879 1.00 98.81 378 ARG A CA 1
ATOM 2954 C C . ARG A 1 378 ? -16.484 0.373 -17.753 1.00 98.81 378 ARG A C 1
ATOM 2956 O O . ARG A 1 378 ? -16.684 -0.825 -17.583 1.00 98.81 378 ARG A O 1
ATOM 2963 N N . ASN A 1 379 ? -15.579 0.843 -18.611 1.00 98.75 379 ASN A N 1
ATOM 2964 C CA . ASN A 1 379 ? -14.774 -0.004 -19.493 1.00 98.75 379 ASN A CA 1
ATOM 2965 C C . ASN A 1 379 ? -13.913 -0.990 -18.690 1.00 98.75 379 ASN A C 1
ATOM 2967 O O . ASN A 1 379 ? -13.884 -2.177 -19.001 1.00 98.75 379 ASN A O 1
ATOM 2971 N N . HIS A 1 380 ? -13.283 -0.540 -17.600 1.00 98.88 380 HIS A N 1
ATOM 2972 C CA . HIS A 1 380 ? -12.557 -1.431 -16.689 1.00 98.88 380 HIS A CA 1
ATOM 2973 C C . HIS A 1 380 ? -13.462 -2.481 -16.023 1.00 98.88 380 HIS A C 1
ATOM 2975 O O . HIS A 1 380 ? -13.079 -3.646 -15.901 1.00 98.88 380 HIS A O 1
ATOM 2981 N N . VAL A 1 381 ? -14.670 -2.092 -15.596 1.00 98.88 381 VAL A N 1
ATOM 2982 C CA . VAL A 1 381 ? -15.637 -3.020 -14.986 1.00 98.88 381 VAL A CA 1
ATOM 2983 C C . VAL A 1 381 ? -16.172 -4.033 -16.005 1.00 98.88 381 VAL A C 1
ATOM 2985 O O . VAL A 1 381 ? -16.343 -5.202 -15.653 1.00 98.88 381 VAL A O 1
ATOM 2988 N N . GLU A 1 382 ? -16.396 -3.623 -17.254 1.00 98.75 382 GLU A N 1
ATOM 2989 C CA . GLU A 1 382 ? -16.849 -4.510 -18.329 1.00 98.75 382 GLU A CA 1
ATOM 2990 C C . GLU A 1 382 ? -15.736 -5.468 -18.776 1.00 98.75 382 GLU A C 1
ATOM 2992 O O . GLU A 1 382 ? -15.971 -6.669 -18.838 1.00 98.75 382 GLU A O 1
ATOM 2997 N N . MET A 1 383 ? -14.491 -5.005 -18.929 1.00 98.88 383 MET A N 1
ATOM 2998 C CA . MET A 1 383 ? -13.345 -5.893 -19.172 1.00 98.88 383 MET A CA 1
ATOM 2999 C C . MET A 1 383 ? -13.160 -6.936 -18.057 1.00 98.88 383 MET A C 1
ATOM 3001 O O . MET A 1 383 ? -12.877 -8.104 -18.326 1.00 98.88 383 MET A O 1
ATOM 3005 N N . ALA A 1 384 ? -13.380 -6.561 -16.793 1.00 98.88 384 ALA A N 1
ATOM 3006 C CA . ALA A 1 384 ? -13.369 -7.521 -15.690 1.00 98.88 384 ALA A CA 1
ATOM 3007 C C . ALA A 1 384 ? -14.555 -8.498 -15.722 1.00 98.88 384 ALA A C 1
ATOM 3009 O O . ALA A 1 384 ? -14.423 -9.632 -15.262 1.00 98.88 384 ALA A O 1
ATOM 3010 N N . LYS A 1 385 ? -15.697 -8.099 -16.290 1.00 98.75 385 LYS A N 1
ATOM 3011 C CA . LYS A 1 385 ? -16.831 -8.986 -16.577 1.00 98.75 385 LYS A CA 1
ATOM 3012 C C . LYS A 1 385 ? -16.524 -9.940 -17.741 1.00 98.75 385 LYS A C 1
ATOM 3014 O O . LYS A 1 385 ? -16.872 -11.115 -17.627 1.00 98.75 385 LYS A O 1
ATOM 3019 N N . THR A 1 386 ? -15.794 -9.505 -18.774 1.00 98.69 386 THR A N 1
ATOM 3020 C CA . THR A 1 386 ? -15.236 -10.391 -19.814 1.00 98.69 386 THR A CA 1
ATOM 3021 C C . THR A 1 386 ? -14.294 -11.430 -19.196 1.00 98.69 386 THR A C 1
ATOM 3023 O O . THR A 1 386 ? -14.505 -12.627 -19.385 1.00 98.69 386 THR A O 1
ATOM 3026 N N . PHE A 1 387 ? -13.319 -11.014 -18.373 1.00 98.81 387 PHE A N 1
ATOM 3027 C CA . PHE A 1 387 ? -12.406 -11.943 -17.686 1.00 98.81 387 PHE A CA 1
ATOM 3028 C C . PHE A 1 387 ? -13.151 -12.926 -16.767 1.00 98.81 387 PHE A C 1
ATOM 3030 O O . PHE A 1 387 ? -12.890 -14.126 -16.795 1.00 98.81 387 PHE A O 1
ATOM 3037 N N . GLU A 1 388 ? -14.127 -12.452 -15.987 1.00 98.81 388 GLU A N 1
ATOM 3038 C CA . GLU A 1 388 ? -14.983 -13.308 -15.155 1.00 98.81 388 GLU A CA 1
ATOM 3039 C C . GLU A 1 388 ? -15.759 -14.345 -15.994 1.00 98.81 388 GLU A C 1
ATOM 3041 O O . GLU A 1 388 ? -15.919 -15.490 -15.566 1.00 98.81 388 GLU A O 1
ATOM 3046 N N . GLY A 1 389 ? -16.227 -13.964 -17.188 1.00 98.38 389 GLY A N 1
ATOM 3047 C CA . GLY A 1 389 ? -16.863 -14.868 -18.147 1.00 98.38 389 GLY A CA 1
ATOM 3048 C C . GLY A 1 389 ? -15.910 -15.952 -18.654 1.00 98.38 389 GLY A C 1
ATOM 3049 O O . GLY A 1 389 ? -16.249 -17.134 -18.597 1.00 98.38 389 GLY A O 1
ATOM 3050 N N . LEU A 1 390 ? -14.699 -15.563 -19.064 1.00 98.50 390 LEU A N 1
ATOM 3051 C CA . LEU A 1 390 ? -13.648 -16.480 -19.518 1.00 98.50 390 LEU A CA 1
ATOM 3052 C C . LEU A 1 390 ? -13.268 -17.506 -18.436 1.00 98.50 390 LEU A C 1
ATOM 3054 O O . LEU A 1 390 ? -13.240 -18.705 -18.714 1.00 98.50 390 LEU A O 1
ATOM 3058 N N . VAL A 1 391 ? -13.087 -17.059 -17.186 1.00 98.25 391 VAL A N 1
ATOM 3059 C CA . VAL A 1 391 ? -12.833 -17.947 -16.035 1.00 98.25 391 VAL A CA 1
ATOM 3060 C C . VAL A 1 391 ? -13.977 -18.950 -15.842 1.00 98.25 391 VAL A C 1
ATOM 3062 O O . VAL A 1 391 ? -13.725 -20.132 -15.632 1.00 98.25 391 VAL A O 1
ATOM 3065 N N . LYS A 1 392 ? -15.242 -18.512 -15.936 1.00 96.62 392 LYS A N 1
ATOM 3066 C CA . LYS A 1 392 ? -16.421 -19.388 -15.764 1.00 96.62 392 LYS A CA 1
ATOM 3067 C C . LYS A 1 392 ? -16.594 -20.420 -16.882 1.00 96.62 392 LYS A C 1
ATOM 3069 O O . LYS A 1 392 ? -17.225 -21.450 -16.649 1.00 96.62 392 LYS A O 1
ATOM 3074 N N . MET A 1 393 ? -16.072 -20.160 -18.081 1.00 96.94 393 MET A N 1
ATOM 3075 C CA . MET A 1 393 ? -16.100 -21.124 -19.188 1.00 96.94 393 MET A CA 1
ATOM 3076 C C . MET A 1 393 ? -15.130 -22.294 -18.965 1.00 96.94 393 MET A C 1
ATOM 3078 O O . MET A 1 393 ? -15.383 -23.402 -19.447 1.00 96.94 393 MET A O 1
ATOM 3082 N N . ASP A 1 394 ? -14.050 -22.085 -18.208 1.00 95.69 394 ASP A N 1
ATOM 3083 C CA . ASP A 1 394 ? -13.054 -23.110 -17.909 1.00 95.69 394 ASP A CA 1
ATOM 3084 C C . ASP A 1 394 ? -13.357 -23.820 -16.582 1.00 95.69 394 ASP A C 1
ATOM 3086 O O . ASP A 1 394 ? -13.073 -23.338 -15.486 1.00 95.69 394 ASP A O 1
ATOM 3090 N N . LYS A 1 395 ? -13.905 -25.035 -16.691 1.00 93.00 395 LYS A N 1
ATOM 3091 C CA . LYS A 1 395 ? -14.356 -25.867 -15.558 1.00 93.00 395 LYS A CA 1
ATOM 3092 C C . LYS A 1 395 ? -13.247 -26.290 -14.582 1.00 93.00 395 LYS A C 1
ATOM 3094 O O . LYS A 1 395 ? -13.547 -26.983 -13.612 1.00 93.00 395 LYS A O 1
ATOM 3099 N N . ARG A 1 396 ? -11.985 -25.927 -14.835 1.00 92.75 396 ARG A N 1
ATOM 3100 C CA . ARG A 1 396 ? -10.856 -26.121 -13.911 1.00 92.75 396 ARG A CA 1
ATOM 3101 C C . ARG A 1 396 ? -10.790 -25.040 -12.833 1.00 92.75 396 ARG A C 1
ATOM 3103 O O . ARG A 1 396 ? -10.112 -25.249 -11.831 1.00 92.75 396 ARG A O 1
ATOM 3110 N N . PHE A 1 397 ? -11.470 -23.911 -13.023 1.00 95.69 397 PHE A N 1
ATOM 3111 C CA . PHE A 1 397 ? -11.394 -22.746 -12.148 1.00 95.69 397 PHE A CA 1
ATOM 3112 C C . PHE A 1 397 ? -12.722 -22.459 -11.434 1.00 95.69 397 PHE A C 1
ATOM 3114 O O . PHE A 1 397 ? -13.802 -22.817 -11.899 1.00 95.69 397 PHE A O 1
ATOM 3121 N N . GLU A 1 398 ? -12.638 -21.775 -10.293 1.00 94.31 398 GLU A N 1
ATOM 3122 C CA . GLU A 1 398 ? -13.780 -21.194 -9.586 1.00 94.31 398 GLU A CA 1
ATOM 3123 C C . GLU A 1 398 ? -13.578 -19.696 -9.324 1.00 94.31 398 GLU A C 1
ATOM 3125 O O . GLU A 1 398 ? -12.463 -19.226 -9.087 1.00 94.31 398 GLU A O 1
ATOM 3130 N N . ILE A 1 399 ? -14.687 -18.952 -9.319 1.00 96.69 399 ILE A N 1
ATOM 3131 C CA . ILE A 1 399 ? -14.759 -17.578 -8.814 1.00 96.69 399 ILE A CA 1
ATOM 3132 C C . ILE A 1 399 ? -15.016 -17.643 -7.305 1.00 96.69 399 ILE A C 1
ATOM 3134 O O . ILE A 1 399 ? -16.014 -18.213 -6.864 1.00 96.69 399 ILE A O 1
ATOM 3138 N N . ILE A 1 400 ? -14.123 -17.060 -6.502 1.00 94.75 400 ILE A N 1
ATOM 3139 C CA . ILE A 1 400 ? -14.151 -17.196 -5.037 1.00 94.75 400 ILE A CA 1
ATOM 3140 C C . ILE A 1 400 ? -15.113 -16.212 -4.365 1.00 94.75 400 ILE A C 1
ATOM 3142 O O . ILE A 1 400 ? -15.723 -16.555 -3.351 1.00 94.75 400 ILE A O 1
ATOM 3146 N N . VAL A 1 401 ? -15.283 -15.016 -4.928 1.00 94.56 401 VAL A N 1
ATOM 3147 C CA . VAL A 1 401 ? -16.273 -14.021 -4.484 1.00 94.56 401 VAL A CA 1
ATOM 3148 C C . VAL A 1 401 ? -16.967 -13.386 -5.689 1.00 94.56 401 VAL A C 1
ATOM 3150 O O . VAL A 1 401 ? -16.326 -13.236 -6.730 1.00 94.56 401 VAL A O 1
ATOM 3153 N N . PRO A 1 402 ? -18.242 -12.971 -5.574 1.00 93.94 402 PRO A N 1
ATOM 3154 C CA . PRO A 1 402 ? -18.918 -12.232 -6.635 1.00 93.94 402 PRO A CA 1
ATOM 3155 C C . PRO A 1 402 ? -18.153 -10.953 -6.998 1.00 93.94 402 PRO A C 1
ATOM 3157 O O . PRO A 1 402 ? -17.896 -10.110 -6.135 1.00 93.94 402 PRO A O 1
ATOM 3160 N N . ARG A 1 403 ? -17.818 -10.788 -8.281 1.00 96.75 403 ARG A N 1
ATOM 3161 C CA . ARG A 1 403 ? -17.174 -9.577 -8.796 1.00 96.75 403 ARG A CA 1
ATOM 3162 C C . ARG A 1 403 ? -18.148 -8.397 -8.696 1.00 96.75 403 ARG A C 1
ATOM 3164 O O . ARG A 1 403 ? -19.193 -8.395 -9.343 1.00 96.75 403 ARG A O 1
ATOM 3171 N N . LYS A 1 404 ? -17.792 -7.374 -7.911 1.00 91.50 404 LYS A N 1
ATOM 3172 C CA . LYS A 1 404 ? -18.579 -6.129 -7.782 1.00 91.50 404 LYS A CA 1
ATOM 3173 C C . LYS A 1 404 ? -18.073 -4.991 -8.674 1.00 91.50 404 LYS A C 1
ATOM 3175 O O . LYS A 1 404 ? -18.872 -4.193 -9.147 1.00 91.50 404 LYS A O 1
ATOM 3180 N N . LEU A 1 405 ? -16.759 -4.922 -8.896 1.00 97.19 405 LEU A N 1
ATOM 3181 C CA . LEU A 1 405 ? -16.069 -3.867 -9.655 1.00 97.19 405 LEU A CA 1
ATOM 3182 C C . LEU A 1 405 ? -15.074 -4.505 -10.645 1.00 97.19 405 LEU A C 1
ATOM 3184 O O . LEU A 1 405 ? -15.404 -5.533 -11.236 1.00 97.19 405 LEU A O 1
ATOM 3188 N N . ALA A 1 406 ? -13.884 -3.930 -10.846 1.00 98.50 406 ALA A N 1
ATOM 3189 C CA . ALA A 1 406 ? -12.907 -4.410 -11.826 1.00 98.50 406 ALA A CA 1
ATOM 3190 C C . ALA A 1 406 ? -11.829 -5.359 -11.256 1.00 98.50 406 ALA A C 1
ATOM 3192 O O . ALA A 1 406 ? -10.718 -5.429 -11.773 1.00 98.50 406 ALA A O 1
ATOM 3193 N N . VAL A 1 407 ? -12.140 -6.111 -10.193 1.00 98.69 407 VAL A N 1
ATOM 3194 C CA . VAL A 1 407 ? -11.243 -7.145 -9.644 1.00 98.69 407 VAL A CA 1
ATOM 3195 C C . VAL A 1 407 ? -11.926 -8.504 -9.666 1.00 98.69 407 VAL A C 1
ATOM 3197 O O . VAL A 1 407 ? -12.974 -8.685 -9.045 1.00 98.69 407 VAL A O 1
ATOM 3200 N N . VAL A 1 408 ? -11.309 -9.471 -10.345 1.00 98.88 408 VAL A N 1
ATOM 3201 C CA . VAL A 1 408 ? -11.757 -10.867 -10.379 1.00 98.88 408 VAL A CA 1
ATOM 3202 C C . VAL A 1 408 ? -10.885 -11.701 -9.449 1.00 98.88 408 VAL A C 1
ATOM 3204 O O . VAL A 1 408 ? -9.661 -11.708 -9.558 1.00 98.88 408 VAL A O 1
ATOM 3207 N N . CYS A 1 409 ? -11.535 -12.402 -8.523 1.00 98.56 409 CYS A N 1
ATOM 3208 C CA . CYS A 1 409 ? -10.906 -13.268 -7.532 1.00 98.56 409 CYS A CA 1
ATOM 3209 C C . CYS A 1 409 ? -11.194 -14.730 -7.882 1.00 98.56 409 CYS A C 1
ATOM 3211 O O . CYS A 1 409 ? -12.334 -15.180 -7.741 1.00 98.56 409 CYS A O 1
ATOM 3213 N N . PHE A 1 410 ? -10.180 -15.461 -8.339 1.00 98.25 410 PHE A N 1
ATOM 3214 C CA . PHE A 1 410 ? -10.328 -16.807 -8.893 1.00 98.25 410 PHE A CA 1
ATOM 3215 C C . PHE A 1 410 ? -9.232 -17.763 -8.407 1.00 98.25 410 PHE A C 1
ATOM 3217 O O . PHE A 1 410 ? -8.206 -17.333 -7.879 1.00 98.25 410 PHE A O 1
ATOM 3224 N N . ARG A 1 411 ? -9.450 -19.071 -8.566 1.00 96.50 411 ARG A N 1
ATOM 3225 C CA . ARG A 1 411 ? -8.427 -20.108 -8.346 1.00 96.50 411 ARG A CA 1
ATOM 3226 C C . ARG A 1 411 ? -8.737 -21.375 -9.151 1.00 96.50 411 ARG A C 1
ATOM 3228 O O . ARG A 1 411 ? -9.890 -21.591 -9.514 1.00 96.50 411 ARG A O 1
ATOM 3235 N N . ILE A 1 412 ? -7.743 -22.233 -9.376 1.00 93.81 412 ILE A N 1
ATOM 3236 C CA . ILE A 1 412 ? -7.938 -23.640 -9.763 1.00 93.81 412 ILE A CA 1
ATOM 3237 C C . ILE A 1 412 ? -8.681 -24.379 -8.639 1.00 93.81 412 ILE A C 1
ATOM 3239 O O . ILE A 1 412 ? -8.317 -24.255 -7.465 1.00 93.81 412 ILE A O 1
ATOM 3243 N N . LEU A 1 413 ? -9.692 -25.161 -9.018 1.00 85.31 413 LEU A N 1
ATOM 3244 C CA . LEU A 1 413 ? -10.493 -26.019 -8.145 1.00 85.31 413 LEU A CA 1
ATOM 3245 C C . LEU A 1 413 ? -9.675 -27.178 -7.538 1.00 85.31 413 LEU A C 1
ATOM 3247 O O . LEU A 1 413 ? -8.805 -27.738 -8.211 1.00 85.31 413 LEU A O 1
ATOM 3251 N N . PRO A 1 414 ? -9.999 -27.629 -6.311 1.00 70.81 414 PRO A N 1
ATOM 3252 C CA . PRO A 1 414 ? -9.467 -28.880 -5.784 1.00 70.81 414 PRO A CA 1
ATOM 3253 C C . PRO A 1 414 ? -9.888 -30.082 -6.649 1.00 70.81 414 PRO A C 1
ATOM 3255 O O . PRO A 1 414 ? -11.042 -30.186 -7.078 1.00 70.81 414 PRO A O 1
ATOM 3258 N N . TYR A 1 415 ? -8.951 -30.999 -6.899 1.00 55.41 415 TYR A N 1
ATOM 3259 C CA . TYR A 1 415 ? -9.147 -32.141 -7.798 1.00 55.41 415 TYR A CA 1
ATOM 3260 C C . TYR A 1 415 ? -10.325 -33.025 -7.351 1.00 55.41 415 TYR A C 1
ATOM 3262 O O . TYR A 1 415 ? -10.384 -33.463 -6.207 1.00 55.41 415 TYR A O 1
ATOM 3270 N N . GLY A 1 416 ? -11.257 -33.308 -8.267 1.00 48.84 416 GLY A N 1
ATOM 3271 C CA . GLY A 1 416 ? -12.419 -34.176 -8.026 1.00 48.84 416 GLY A CA 1
ATOM 3272 C C . GLY A 1 416 ? -13.759 -33.454 -7.827 1.00 48.84 416 GLY A C 1
ATOM 3273 O O . GLY A 1 416 ? -14.808 -34.063 -8.049 1.00 48.84 416 GLY A O 1
ATOM 3274 N N . LYS A 1 417 ? -13.772 -32.151 -7.511 1.00 46.25 417 LYS A N 1
ATOM 3275 C CA . LYS A 1 417 ? -15.018 -31.363 -7.452 1.00 46.25 417 LYS A CA 1
ATOM 3276 C C . LYS A 1 417 ? -15.421 -30.864 -8.840 1.00 46.25 417 LYS A C 1
ATOM 3278 O O . LYS A 1 417 ? -14.829 -29.933 -9.377 1.00 46.25 417 LYS A O 1
ATOM 3283 N N . LYS A 1 418 ? -16.479 -31.450 -9.411 1.00 36.53 418 LYS A N 1
ATOM 3284 C CA . LYS A 1 418 ? -17.215 -30.821 -10.521 1.00 36.53 418 LYS A CA 1
ATOM 3285 C C . LYS A 1 418 ? -17.959 -29.594 -9.992 1.00 36.53 418 LYS A C 1
ATOM 3287 O O . LYS A 1 418 ? -18.512 -29.649 -8.894 1.00 36.53 418 LYS A O 1
ATOM 3292 N N . VAL A 1 419 ? -18.027 -28.528 -10.791 1.00 39.53 419 VAL A N 1
ATOM 3293 C CA . VAL A 1 419 ? -18.931 -27.396 -10.537 1.00 39.53 419 VAL A CA 1
ATOM 3294 C C . VAL A 1 419 ? -20.358 -27.944 -10.447 1.00 39.53 419 VAL A C 1
ATOM 3296 O O . VAL A 1 419 ? -20.875 -28.475 -11.428 1.00 39.53 419 VAL A O 1
ATOM 3299 N N . ALA A 1 420 ? -20.959 -27.880 -9.260 1.00 38.94 420 ALA A N 1
ATOM 3300 C CA . ALA A 1 420 ? -22.337 -28.298 -9.042 1.00 38.94 420 ALA A CA 1
ATOM 3301 C C . ALA A 1 420 ? -23.283 -27.152 -9.417 1.00 38.94 420 ALA A C 1
ATOM 3303 O O . ALA A 1 420 ? -23.087 -26.018 -8.977 1.00 38.94 420 ALA A O 1
ATOM 3304 N N . ASP A 1 421 ? -24.318 -27.449 -10.202 1.00 34.94 421 ASP A N 1
ATOM 3305 C CA . ASP A 1 421 ? -25.263 -26.442 -10.683 1.00 34.94 421 ASP A CA 1
ATOM 3306 C C . ASP A 1 421 ? -26.036 -25.777 -9.527 1.00 34.94 421 ASP A C 1
ATOM 3308 O O . ASP A 1 421 ? -26.947 -26.351 -8.927 1.00 34.94 421 ASP A O 1
ATOM 3312 N N . GLY A 1 422 ? -25.678 -24.526 -9.233 1.00 34.34 422 GLY A N 1
ATOM 3313 C CA . GLY A 1 422 ? -26.566 -23.513 -8.652 1.00 34.34 422 GLY A CA 1
ATOM 3314 C C . GLY A 1 422 ? -27.074 -23.695 -7.215 1.00 34.34 422 GLY A C 1
ATOM 3315 O O . GLY A 1 422 ? -27.832 -22.841 -6.760 1.00 34.34 422 GLY A O 1
ATOM 3316 N N . LYS A 1 423 ? -26.695 -24.744 -6.471 1.00 29.62 423 LYS A N 1
ATOM 3317 C CA . LYS A 1 423 ? -27.166 -24.954 -5.085 1.00 29.62 423 LYS A CA 1
ATOM 3318 C C . LYS A 1 423 ? -26.084 -24.710 -4.036 1.00 29.62 423 LYS A C 1
ATOM 3320 O O . LYS A 1 423 ? -25.263 -25.574 -3.746 1.00 29.62 423 LYS A O 1
ATOM 3325 N N . VAL A 1 424 ? -26.161 -23.538 -3.403 1.00 27.38 424 VAL A N 1
ATOM 3326 C CA . VAL A 1 424 ? -25.431 -23.213 -2.169 1.00 27.38 424 VAL A CA 1
ATOM 3327 C C . VAL A 1 424 ? -25.979 -24.076 -1.030 1.00 27.38 424 VAL A C 1
ATOM 3329 O O . VAL A 1 424 ? -27.071 -23.830 -0.520 1.00 27.38 424 VAL A O 1
ATOM 3332 N N . THR A 1 425 ? -25.234 -25.102 -0.623 1.00 27.72 425 THR A N 1
ATOM 3333 C CA . THR A 1 425 ? -25.537 -25.865 0.593 1.00 27.72 425 THR A CA 1
ATOM 3334 C C . THR A 1 425 ? -24.966 -25.138 1.805 1.00 27.72 425 THR A C 1
ATOM 3336 O O . THR A 1 425 ? -23.746 -25.061 1.960 1.00 27.72 425 THR A O 1
ATOM 3339 N N . ASN A 1 426 ? -25.842 -24.626 2.671 1.00 30.62 426 ASN A N 1
ATOM 3340 C CA . ASN A 1 426 ? -25.448 -24.042 3.952 1.00 30.62 426 ASN A CA 1
ATOM 3341 C C . ASN A 1 426 ? -24.711 -25.085 4.806 1.00 30.62 426 ASN A C 1
ATOM 3343 O O . ASN A 1 426 ? -25.242 -26.162 5.073 1.00 30.62 426 ASN A O 1
ATOM 3347 N N . GLY A 1 427 ? -23.505 -24.746 5.251 1.00 30.12 427 GLY A N 1
ATOM 3348 C CA . GLY A 1 427 ? -22.684 -25.561 6.138 1.00 30.12 427 GLY A CA 1
ATOM 3349 C C . GLY A 1 427 ? -21.712 -24.668 6.900 1.00 30.12 427 GLY A C 1
ATOM 3350 O O . GLY A 1 427 ? -21.220 -23.678 6.359 1.00 30.12 427 GLY A O 1
ATOM 3351 N N . GLU A 1 428 ? -21.496 -24.985 8.172 1.00 32.06 428 GLU A N 1
ATOM 3352 C CA . GLU A 1 428 ? -20.697 -24.177 9.095 1.00 32.06 428 GLU A CA 1
ATOM 3353 C C . GLU A 1 428 ? -19.213 -24.120 8.697 1.00 32.06 428 GLU A C 1
ATOM 3355 O O . GLU A 1 428 ? -18.752 -24.858 7.824 1.00 32.06 428 GLU A O 1
ATOM 3360 N N . ALA A 1 429 ? -18.459 -23.218 9.335 1.00 33.75 429 ALA A N 1
ATOM 3361 C CA . ALA A 1 429 ? -17.057 -22.958 9.019 1.00 33.75 429 ALA A CA 1
ATOM 3362 C C . ALA A 1 429 ? -16.184 -24.210 9.229 1.00 33.75 429 ALA A C 1
ATOM 3364 O O . ALA A 1 429 ? -15.708 -24.478 10.332 1.00 33.75 429 ALA A O 1
ATOM 3365 N N . LYS A 1 430 ? -15.970 -24.971 8.152 1.00 40.53 430 LYS A N 1
ATOM 3366 C CA . LYS A 1 430 ? -14.998 -26.062 8.115 1.00 40.53 430 LYS A CA 1
ATOM 3367 C C . LYS A 1 430 ? -13.583 -25.504 8.253 1.00 40.53 430 LYS A C 1
ATOM 3369 O O . LYS A 1 430 ? -13.240 -24.495 7.641 1.00 40.53 430 LYS A O 1
ATOM 3374 N N . LEU A 1 431 ? -12.754 -26.232 8.998 1.00 48.53 431 LEU A N 1
ATOM 3375 C CA . LEU A 1 431 ? -11.301 -26.178 8.851 1.00 48.53 431 LEU A CA 1
ATOM 3376 C C . LEU A 1 431 ? -10.936 -26.419 7.375 1.00 48.53 431 LEU A C 1
ATOM 3378 O O . LEU A 1 431 ? -11.640 -27.159 6.680 1.00 48.53 431 LEU A O 1
ATOM 3382 N N . ILE A 1 432 ? -9.856 -25.784 6.907 1.00 51.66 432 ILE A N 1
ATOM 3383 C CA . ILE A 1 432 ? -9.352 -25.919 5.531 1.00 51.66 432 ILE A CA 1
ATOM 3384 C C . ILE A 1 432 ? -9.239 -27.413 5.212 1.00 51.66 432 ILE A C 1
ATOM 3386 O O . ILE A 1 432 ? -8.558 -28.143 5.930 1.00 51.66 432 ILE A O 1
ATOM 3390 N N . SER A 1 433 ? -9.927 -27.885 4.170 1.00 60.03 433 SER A N 1
ATOM 3391 C CA . SER A 1 433 ? -9.855 -29.304 3.821 1.00 60.03 433 SER A CA 1
ATOM 3392 C C . SER A 1 433 ? -8.454 -29.656 3.309 1.00 60.03 433 SER A C 1
ATOM 3394 O O . SER A 1 433 ? -7.763 -28.804 2.750 1.00 60.03 433 SER A O 1
ATOM 3396 N N . SER A 1 434 ? -8.027 -30.913 3.447 1.00 62.12 434 SER A N 1
ATOM 3397 C CA . SER A 1 434 ? -6.760 -31.378 2.858 1.00 62.12 434 SER A CA 1
ATOM 3398 C C . SER A 1 434 ? -6.695 -31.099 1.347 1.00 62.12 434 SER A C 1
ATOM 3400 O O . SER A 1 434 ? -5.655 -30.691 0.834 1.00 62.12 434 SER A O 1
ATOM 3402 N N . GLU A 1 435 ? -7.833 -31.207 0.654 1.00 67.00 435 GLU A N 1
ATOM 3403 C CA . GLU A 1 435 ? -7.997 -30.808 -0.748 1.00 67.00 435 GLU A CA 1
ATOM 3404 C C . GLU A 1 435 ? -7.719 -29.309 -0.979 1.00 67.00 435 GLU A C 1
ATOM 3406 O O . GLU A 1 435 ? -7.085 -28.946 -1.968 1.00 67.00 435 GLU A O 1
ATOM 3411 N N . ASP A 1 436 ? -8.164 -28.428 -0.074 1.00 73.94 436 ASP A N 1
ATOM 3412 C CA . ASP A 1 436 ? -7.918 -26.984 -0.157 1.00 73.94 436 ASP A CA 1
ATOM 3413 C C . ASP A 1 436 ? -6.456 -26.622 0.134 1.00 73.94 436 ASP A C 1
ATOM 3415 O O . ASP A 1 436 ? -5.935 -25.704 -0.495 1.00 73.94 436 ASP A O 1
ATOM 3419 N N . VAL A 1 437 ? -5.760 -27.352 1.016 1.00 77.25 437 VAL A N 1
ATOM 3420 C CA . VAL A 1 437 ? -4.310 -27.171 1.234 1.00 77.25 437 VAL A CA 1
ATOM 3421 C C . VAL A 1 437 ? -3.532 -27.476 -0.050 1.00 77.25 437 VAL A C 1
ATOM 3423 O O . VAL A 1 437 ? -2.679 -26.686 -0.460 1.00 77.25 437 VAL A O 1
ATOM 3426 N N . VAL A 1 438 ? -3.869 -28.575 -0.734 1.00 79.12 438 VAL A N 1
ATOM 3427 C CA . VAL A 1 438 ? -3.268 -28.936 -2.029 1.00 79.12 438 VAL A CA 1
ATOM 3428 C C . VAL A 1 438 ? -3.637 -27.919 -3.113 1.00 79.12 438 VAL A C 1
ATOM 3430 O O . VAL A 1 438 ? -2.764 -27.462 -3.850 1.00 79.12 438 VAL A O 1
ATOM 3433 N N . ALA A 1 439 ? -4.904 -27.498 -3.187 1.00 84.00 439 ALA A N 1
ATOM 3434 C CA . ALA A 1 439 ? -5.343 -26.479 -4.139 1.00 84.00 439 ALA A CA 1
ATOM 3435 C C . ALA A 1 439 ? -4.635 -25.132 -3.912 1.00 84.00 439 ALA A C 1
ATOM 3437 O O . ALA A 1 439 ? -4.268 -24.467 -4.879 1.00 84.00 439 ALA A O 1
ATOM 3438 N N . ASN A 1 440 ? -4.390 -24.738 -2.660 1.00 91.62 440 ASN A N 1
ATOM 3439 C CA . ASN A 1 440 ? -3.640 -23.526 -2.336 1.00 91.62 440 ASN A CA 1
ATOM 3440 C C . ASN A 1 440 ? -2.205 -23.578 -2.883 1.00 91.62 440 ASN A C 1
ATOM 3442 O O . ASN A 1 440 ? -1.737 -22.597 -3.455 1.00 91.62 440 ASN A O 1
ATOM 3446 N N . GLU A 1 441 ? -1.522 -24.718 -2.752 1.00 90.62 441 GLU A N 1
ATOM 3447 C CA . GLU A 1 441 ? -0.163 -24.905 -3.273 1.00 90.62 441 GLU A CA 1
ATOM 3448 C C . GLU A 1 441 ? -0.121 -24.949 -4.810 1.00 90.62 441 GLU A C 1
ATOM 3450 O O . GLU A 1 441 ? 0.764 -24.353 -5.423 1.00 90.62 441 GLU A O 1
ATOM 3455 N N . ILE A 1 442 ? -1.108 -25.582 -5.455 1.00 91.62 442 ILE A N 1
ATOM 3456 C CA . ILE A 1 442 ? -1.253 -25.556 -6.921 1.00 91.62 442 ILE A CA 1
ATOM 3457 C C . ILE A 1 442 ? -1.446 -24.117 -7.420 1.00 91.62 442 ILE A C 1
ATOM 3459 O O . ILE A 1 442 ? -0.814 -23.713 -8.393 1.00 91.62 442 ILE A O 1
ATOM 3463 N N . ASN A 1 443 ? -2.280 -23.323 -6.743 1.00 96.25 443 ASN A N 1
ATOM 3464 C CA . ASN A 1 443 ? -2.529 -21.932 -7.124 1.00 96.25 443 ASN A CA 1
ATOM 3465 C C . ASN A 1 443 ? -1.350 -20.997 -6.830 1.00 96.25 443 ASN A C 1
ATOM 3467 O O . ASN A 1 443 ? -1.144 -20.045 -7.580 1.00 96.25 443 ASN A O 1
ATOM 3471 N N . ARG A 1 444 ? -0.553 -21.282 -5.793 1.00 96.50 444 ARG A N 1
ATOM 3472 C CA . ARG A 1 444 ? 0.729 -20.607 -5.551 1.00 96.50 444 ARG A CA 1
ATOM 3473 C C . ARG A 1 444 ? 1.681 -20.835 -6.725 1.00 96.50 444 ARG A C 1
ATOM 3475 O O . ARG A 1 444 ? 2.064 -19.871 -7.375 1.00 96.50 444 ARG A O 1
ATOM 3482 N N . LYS A 1 445 ? 1.929 -22.100 -7.088 1.00 95.88 445 LYS A N 1
ATOM 3483 C CA . LYS A 1 445 ? 2.766 -22.462 -8.248 1.00 95.88 445 LYS A CA 1
ATOM 3484 C C . LYS A 1 445 ? 2.255 -21.874 -9.560 1.00 95.88 445 LYS A C 1
ATOM 3486 O O . LYS A 1 445 ? 3.063 -21.450 -10.379 1.00 95.88 445 LYS A O 1
ATOM 3491 N N . LEU A 1 446 ? 0.935 -21.830 -9.760 1.00 97.31 446 LEU A N 1
ATOM 3492 C CA . LEU A 1 446 ? 0.332 -21.179 -10.923 1.00 97.31 446 LEU A CA 1
ATOM 3493 C C . LEU A 1 446 ? 0.680 -19.692 -10.967 1.00 97.31 446 LEU A C 1
ATOM 3495 O O . LEU A 1 446 ? 1.161 -19.220 -11.992 1.00 97.31 446 LEU A O 1
ATOM 3499 N N . LEU A 1 447 ? 0.463 -18.968 -9.868 1.00 98.50 447 LEU A N 1
ATOM 3500 C CA . LEU A 1 447 ? 0.745 -17.539 -9.812 1.00 98.50 447 LEU A CA 1
ATOM 3501 C C . LEU A 1 447 ? 2.237 -17.237 -9.991 1.00 98.50 447 LEU A C 1
ATOM 3503 O O . LEU A 1 447 ? 2.584 -16.348 -10.763 1.00 98.50 447 LEU A O 1
ATOM 3507 N N . ASP A 1 448 ? 3.103 -17.990 -9.315 1.00 97.81 448 ASP A N 1
ATOM 3508 C CA . ASP A 1 448 ? 4.553 -17.823 -9.413 1.00 97.81 448 ASP A CA 1
ATOM 3509 C C . ASP A 1 448 ? 5.034 -18.099 -10.847 1.00 97.81 448 ASP A C 1
ATOM 3511 O O . ASP A 1 448 ? 5.827 -17.337 -11.392 1.00 97.81 448 ASP A O 1
ATOM 3515 N N . SER A 1 449 ? 4.487 -19.130 -11.504 1.00 97.94 449 SER A N 1
ATOM 3516 C CA . SER A 1 449 ? 4.805 -19.471 -12.893 1.00 97.94 449 SER A CA 1
ATOM 3517 C C . SER A 1 449 ? 4.311 -18.417 -13.894 1.00 97.94 449 SER A C 1
ATOM 3519 O O . SER A 1 449 ? 5.073 -18.041 -14.784 1.00 97.94 449 SER A O 1
ATOM 3521 N N . ILE A 1 450 ? 3.086 -17.895 -13.732 1.00 98.12 450 ILE A N 1
ATOM 3522 C CA . ILE A 1 450 ? 2.563 -16.783 -14.548 1.00 98.12 450 ILE A CA 1
ATOM 3523 C C . ILE A 1 450 ? 3.460 -15.555 -14.386 1.00 98.12 450 ILE A C 1
ATOM 3525 O O . ILE A 1 450 ? 3.917 -14.994 -15.376 1.00 98.12 450 ILE A O 1
ATOM 3529 N N . ASN A 1 451 ? 3.749 -15.152 -13.149 1.00 98.44 451 ASN A N 1
ATOM 3530 C CA . ASN A 1 451 ? 4.524 -13.945 -12.871 1.00 98.44 451 ASN A CA 1
ATOM 3531 C C . ASN A 1 451 ? 5.984 -14.064 -13.350 1.00 98.44 451 ASN A C 1
ATOM 3533 O O . ASN A 1 451 ? 6.553 -13.080 -13.819 1.00 98.44 451 ASN A O 1
ATOM 3537 N N . ALA A 1 452 ? 6.579 -15.261 -13.282 1.00 97.25 452 ALA A N 1
ATOM 3538 C CA . ALA A 1 452 ? 7.934 -15.523 -13.768 1.00 97.25 452 ALA A CA 1
ATOM 3539 C C . ALA A 1 452 ? 8.069 -15.430 -15.300 1.00 97.25 452 ALA A C 1
ATOM 3541 O O . ALA A 1 452 ? 9.165 -15.152 -15.784 1.00 97.25 452 ALA A O 1
ATOM 3542 N N . SER A 1 453 ? 6.980 -15.610 -16.063 1.00 97.06 453 SER A N 1
ATOM 3543 C CA . SER A 1 453 ? 6.994 -15.435 -17.528 1.00 97.06 453 SER A CA 1
ATOM 3544 C C . SER A 1 453 ? 7.356 -14.009 -17.961 1.00 97.06 453 SER A C 1
ATOM 3546 O O . SER A 1 453 ? 7.875 -13.808 -19.054 1.00 97.06 453 SER A O 1
ATOM 3548 N N . GLY A 1 454 ? 7.064 -13.011 -17.119 1.00 97.19 454 GLY A N 1
ATOM 3549 C CA . GLY A 1 454 ? 7.160 -11.596 -17.466 1.00 97.19 454 GLY A CA 1
ATOM 3550 C C . GLY A 1 454 ? 6.011 -11.069 -18.338 1.00 97.19 454 GLY A C 1
ATOM 3551 O O . GLY A 1 454 ? 5.835 -9.858 -18.390 1.00 97.19 454 GLY A O 1
ATOM 3552 N N . ASP A 1 455 ? 5.187 -11.922 -18.960 1.00 97.31 455 ASP A N 1
ATOM 3553 C CA . ASP A 1 455 ? 4.085 -11.499 -19.844 1.00 97.31 455 ASP A CA 1
ATOM 3554 C C . ASP A 1 455 ? 2.963 -10.750 -19.106 1.00 97.31 455 ASP A C 1
ATOM 3556 O O . ASP A 1 455 ? 2.287 -9.897 -19.686 1.00 97.31 455 ASP A O 1
ATOM 3560 N N . VAL A 1 456 ? 2.721 -11.122 -17.845 1.00 98.19 456 VAL A N 1
ATOM 3561 C CA . VAL A 1 456 ? 1.586 -10.696 -17.017 1.00 98.19 456 VAL A CA 1
ATOM 3562 C C . VAL A 1 456 ? 2.029 -10.643 -15.557 1.00 98.19 456 VAL A C 1
ATOM 3564 O O . VAL A 1 456 ? 2.778 -11.511 -15.113 1.00 98.19 456 VAL A O 1
ATOM 3567 N N . TYR A 1 457 ? 1.520 -9.680 -14.782 1.00 98.81 457 TYR A N 1
ATOM 3568 C CA . TYR A 1 457 ? 1.707 -9.670 -13.326 1.00 98.81 457 TYR A CA 1
ATOM 3569 C C . TYR A 1 457 ? 0.372 -9.629 -12.574 1.00 98.81 457 TYR A C 1
ATOM 3571 O O . TYR A 1 457 ? -0.431 -8.713 -12.756 1.00 98.81 457 TYR A O 1
ATOM 3579 N N . MET A 1 458 ? 0.152 -10.615 -11.701 1.00 98.81 458 MET A N 1
ATOM 3580 C CA . MET A 1 458 ? -0.988 -10.717 -10.781 1.00 98.81 458 MET A CA 1
ATOM 3581 C C . MET A 1 458 ? -0.498 -10.900 -9.336 1.00 98.81 458 MET A C 1
ATOM 3583 O O . MET A 1 458 ? 0.635 -11.314 -9.087 1.00 98.81 458 MET A O 1
ATOM 3587 N N . THR A 1 459 ? -1.363 -10.642 -8.352 1.00 98.75 459 THR A N 1
ATOM 3588 C CA . THR A 1 459 ? -1.079 -10.951 -6.935 1.00 98.75 459 THR A CA 1
ATOM 3589 C C . THR A 1 459 ? -2.156 -11.831 -6.320 1.00 98.75 459 THR A C 1
ATOM 3591 O O . THR A 1 459 ? -3.246 -11.977 -6.870 1.00 98.75 459 THR A O 1
ATOM 3594 N N . HIS A 1 460 ? -1.859 -12.429 -5.167 1.00 98.44 460 HIS A N 1
ATOM 3595 C CA . HIS A 1 460 ? -2.813 -13.247 -4.426 1.00 98.44 460 HIS A CA 1
ATOM 3596 C C . HIS A 1 460 ? -3.401 -12.519 -3.212 1.00 98.44 460 HIS A C 1
ATOM 3598 O O . HIS A 1 460 ? -2.908 -11.478 -2.774 1.00 98.44 460 HIS A O 1
ATOM 3604 N N . ALA A 1 461 ? -4.437 -13.120 -2.636 1.00 96.88 461 ALA A N 1
ATOM 3605 C CA . ALA A 1 461 ? -4.836 -12.936 -1.246 1.00 96.88 461 ALA A CA 1
ATOM 3606 C C . ALA A 1 461 ? -5.093 -14.303 -0.595 1.00 96.88 461 ALA A C 1
ATOM 3608 O O . ALA A 1 461 ? -5.246 -15.313 -1.285 1.00 96.88 461 ALA A O 1
ATOM 3609 N N . VAL A 1 462 ? -5.161 -14.328 0.737 1.00 95.75 462 VAL A N 1
ATOM 3610 C CA . VAL A 1 462 ? -5.612 -15.494 1.506 1.00 95.75 462 VAL A CA 1
ATOM 3611 C C . VAL A 1 462 ? -6.817 -15.084 2.347 1.00 95.75 462 VAL A C 1
ATOM 3613 O O . VAL A 1 462 ? -6.709 -14.177 3.170 1.00 95.75 462 VAL A O 1
ATOM 3616 N N . VAL A 1 463 ? -7.964 -15.734 2.141 1.00 92.25 463 VAL A N 1
ATOM 3617 C CA . VAL A 1 463 ? -9.236 -15.417 2.819 1.00 92.25 463 VAL A CA 1
ATOM 3618 C C . VAL A 1 463 ? -9.879 -16.692 3.358 1.00 92.25 463 VAL A C 1
ATOM 3620 O O . VAL A 1 463 ? -9.990 -17.678 2.638 1.00 92.25 463 VAL A O 1
ATOM 3623 N N . GLU A 1 464 ? -10.211 -16.720 4.656 1.00 91.19 464 GLU A N 1
ATOM 3624 C CA . GLU A 1 464 ? -10.554 -17.960 5.394 1.00 91.19 464 GLU A CA 1
ATOM 3625 C C . GLU A 1 464 ? -9.564 -19.125 5.138 1.00 91.19 464 GLU A C 1
ATOM 3627 O O . GLU A 1 464 ? -9.926 -20.296 5.133 1.00 91.19 464 GLU A O 1
ATOM 3632 N N . GLY A 1 465 ? -8.283 -18.802 4.912 1.00 89.62 465 GLY A N 1
ATOM 3633 C CA . GLY A 1 465 ? -7.239 -19.788 4.616 1.00 89.62 465 GLY A CA 1
ATOM 3634 C C . GLY A 1 465 ? -7.206 -20.298 3.169 1.00 89.62 465 GLY A C 1
ATOM 3635 O O . GLY A 1 465 ? -6.307 -21.059 2.824 1.00 89.62 465 GLY A O 1
ATOM 3636 N N . VAL A 1 466 ? -8.123 -19.862 2.303 1.00 92.06 466 VAL A N 1
ATOM 3637 C CA . VAL A 1 466 ? -8.110 -20.160 0.864 1.00 92.06 466 VAL A CA 1
ATOM 3638 C C . VAL A 1 466 ? -7.210 -19.165 0.135 1.00 92.06 466 VAL A C 1
ATOM 3640 O O . VAL A 1 466 ? -7.393 -17.957 0.267 1.00 92.06 466 VAL A O 1
ATOM 3643 N N . PHE A 1 467 ? -6.259 -19.669 -0.652 1.00 96.44 467 PHE A N 1
ATOM 3644 C CA . PHE A 1 467 ? -5.417 -18.885 -1.557 1.00 96.44 467 PHE A CA 1
ATOM 3645 C C . PHE A 1 467 ? -6.201 -18.535 -2.827 1.00 96.44 467 PHE A C 1
ATOM 3647 O O . PHE A 1 467 ? -6.833 -19.397 -3.442 1.00 96.44 467 PHE A O 1
ATOM 3654 N N . VAL A 1 468 ? -6.157 -17.263 -3.217 1.00 96.62 468 VAL A N 1
ATOM 3655 C CA . VAL A 1 468 ? -6.961 -16.695 -4.305 1.00 96.62 468 VAL A CA 1
ATOM 3656 C C . VAL A 1 468 ? -6.077 -15.822 -5.181 1.00 96.62 468 VAL A C 1
ATOM 3658 O O . VAL A 1 468 ? -5.421 -14.921 -4.664 1.00 96.62 468 VAL A O 1
ATOM 3661 N N . ILE A 1 469 ? -6.092 -16.044 -6.493 1.00 98.75 469 ILE A N 1
ATOM 3662 C CA . ILE A 1 469 ? -5.434 -15.173 -7.470 1.00 98.75 469 ILE A CA 1
ATOM 3663 C C . ILE A 1 469 ? -6.363 -13.993 -7.776 1.00 98.75 469 ILE A C 1
ATOM 3665 O O . ILE A 1 469 ? -7.578 -14.154 -7.928 1.00 98.75 469 ILE A O 1
ATOM 3669 N N . ARG A 1 470 ? -5.791 -12.790 -7.841 1.00 98.69 470 ARG A N 1
ATOM 3670 C CA . ARG A 1 470 ? -6.499 -11.539 -8.113 1.00 98.69 470 ARG A CA 1
ATOM 3671 C C . ARG A 1 470 ? -6.048 -10.990 -9.462 1.00 98.69 470 ARG A C 1
ATOM 3673 O O . ARG A 1 470 ? -4.881 -10.643 -9.620 1.00 98.69 470 ARG A O 1
ATOM 3680 N N . CYS A 1 471 ? -6.990 -10.850 -10.388 1.00 98.75 471 CYS A N 1
ATOM 3681 C CA . CYS A 1 471 ? -6.818 -10.052 -11.596 1.00 98.75 471 CYS A CA 1
ATOM 3682 C C . CYS A 1 471 ? -7.519 -8.703 -11.377 1.00 98.75 471 CYS A C 1
ATOM 3684 O O . CYS A 1 471 ? -8.750 -8.638 -11.377 1.00 98.75 471 CYS A O 1
ATOM 3686 N N . ALA A 1 472 ? -6.748 -7.649 -11.098 1.00 98.69 472 ALA A N 1
ATOM 3687 C CA . ALA A 1 472 ? -7.244 -6.293 -10.873 1.00 98.69 472 ALA A CA 1
ATOM 3688 C C . ALA A 1 472 ? -7.067 -5.443 -12.139 1.00 98.69 472 ALA A C 1
ATOM 3690 O O . ALA A 1 472 ? -5.996 -4.902 -12.395 1.00 98.69 472 ALA A O 1
ATOM 3691 N N . ILE A 1 473 ? -8.128 -5.329 -12.934 1.00 98.75 473 ILE A N 1
ATOM 3692 C CA . ILE A 1 473 ? -8.124 -4.621 -14.215 1.00 98.75 473 ILE A CA 1
ATOM 3693 C C . ILE A 1 473 ? -8.298 -3.119 -13.978 1.00 98.75 473 ILE A C 1
ATOM 3695 O O . ILE A 1 473 ? -9.251 -2.672 -13.335 1.00 98.75 473 ILE A O 1
ATOM 3699 N N . GLY A 1 474 ? -7.370 -2.331 -14.520 1.00 97.62 474 GLY A N 1
ATOM 3700 C CA . GLY A 1 474 ? -7.530 -0.882 -14.588 1.00 97.62 474 GLY A CA 1
ATOM 3701 C C . GLY A 1 474 ? -6.261 -0.044 -14.728 1.00 97.62 474 GLY A C 1
ATOM 3702 O O . GLY A 1 474 ? -6.293 1.131 -14.351 1.00 97.62 474 GLY A O 1
ATOM 3703 N N . ALA A 1 475 ? -5.145 -0.614 -15.201 1.00 98.19 475 ALA A N 1
ATOM 3704 C CA . ALA A 1 475 ? -4.026 0.202 -15.663 1.00 98.19 475 ALA A CA 1
ATOM 3705 C C . ALA A 1 475 ? -4.470 0.965 -16.923 1.00 98.19 475 ALA A C 1
ATOM 3707 O O . ALA A 1 475 ? -5.196 0.422 -17.749 1.00 98.19 475 ALA A O 1
ATOM 3708 N N . THR A 1 476 ? -4.068 2.230 -17.065 1.00 98.50 476 THR A N 1
ATOM 3709 C CA . THR A 1 476 ? -4.659 3.141 -18.066 1.00 98.50 476 THR A CA 1
ATOM 3710 C C . THR A 1 476 ? -4.480 2.676 -19.517 1.00 98.50 476 THR A C 1
ATOM 3712 O O . THR A 1 476 ? -5.305 3.015 -20.357 1.00 98.50 476 THR A O 1
ATOM 3715 N N . LEU A 1 477 ? -3.431 1.897 -19.807 1.00 98.44 477 LEU A N 1
ATOM 3716 C CA . LEU A 1 477 ? -3.156 1.341 -21.138 1.00 98.44 477 LEU A CA 1
ATOM 3717 C C . LEU A 1 477 ? -3.821 -0.030 -21.383 1.00 98.44 477 LEU A C 1
ATOM 3719 O O . LEU A 1 477 ? -3.721 -0.565 -22.482 1.00 98.44 477 LEU A O 1
ATOM 3723 N N . THR A 1 478 ? -4.469 -0.637 -20.381 1.00 98.75 478 THR A N 1
ATOM 3724 C CA . THR A 1 478 ? -5.125 -1.941 -20.543 1.00 98.75 478 THR A CA 1
ATOM 3725 C C . THR A 1 478 ? -6.321 -1.835 -21.490 1.00 98.75 478 THR A C 1
ATOM 3727 O O . THR A 1 478 ? -7.234 -1.039 -21.285 1.00 98.75 478 THR A O 1
ATOM 3730 N N . GLU A 1 479 ? -6.359 -2.740 -22.464 1.00 98.50 479 GLU A N 1
ATOM 3731 C CA . GLU A 1 479 ? -7.468 -2.926 -23.409 1.00 98.50 479 GLU A CA 1
ATOM 3732 C C . GLU A 1 479 ? -7.966 -4.378 -23.365 1.00 98.50 479 GLU A C 1
ATOM 3734 O O . GLU A 1 479 ? -7.297 -5.255 -22.811 1.00 98.50 479 GLU A O 1
ATOM 3739 N N . GLU A 1 480 ? -9.107 -4.671 -23.993 1.00 98.38 480 GLU A N 1
ATOM 3740 C CA . GLU A 1 480 ? -9.722 -6.006 -23.944 1.00 98.38 480 GLU A CA 1
ATOM 3741 C C . GLU A 1 480 ? -8.788 -7.110 -24.473 1.00 98.38 480 GLU A C 1
ATOM 3743 O O . GLU A 1 480 ? -8.720 -8.192 -23.889 1.00 98.38 480 GLU A O 1
ATOM 3748 N N . LEU A 1 481 ? -7.975 -6.816 -25.498 1.00 98.12 481 LEU A N 1
ATOM 3749 C CA . LEU A 1 481 ? -6.976 -7.752 -26.029 1.00 98.12 481 LEU A CA 1
ATOM 3750 C C . LEU A 1 481 ? -5.950 -8.191 -24.970 1.00 98.12 481 LEU A C 1
ATOM 3752 O O . LEU A 1 481 ? -5.536 -9.351 -24.952 1.00 98.12 481 LEU A O 1
ATOM 3756 N N . HIS A 1 482 ? -5.581 -7.295 -24.050 1.00 98.75 482 HIS A N 1
ATOM 3757 C CA . HIS A 1 482 ? -4.635 -7.567 -22.967 1.00 98.75 482 HIS A CA 1
ATOM 3758 C C . HIS A 1 482 ? -5.266 -8.471 -21.906 1.00 98.75 482 HIS A C 1
ATOM 3760 O O . HIS A 1 482 ? -4.623 -9.382 -21.390 1.00 98.75 482 HIS A O 1
ATOM 3766 N N . VAL A 1 483 ? -6.559 -8.282 -21.635 1.00 98.75 483 VAL A N 1
ATOM 3767 C CA . VAL A 1 483 ? -7.338 -9.118 -20.711 1.00 98.75 483 VAL A CA 1
ATOM 3768 C C . VAL A 1 483 ? -7.546 -10.530 -21.275 1.00 98.75 483 VAL A C 1
ATOM 3770 O O . VAL A 1 483 ? -7.390 -11.514 -20.548 1.00 98.75 483 VAL A O 1
ATOM 3773 N N . VAL A 1 484 ? -7.811 -10.650 -22.580 1.00 98.50 484 VAL A N 1
ATOM 3774 C CA . VAL A 1 484 ? -7.880 -11.943 -23.282 1.00 98.50 484 VAL A CA 1
ATOM 3775 C C . VAL A 1 484 ? -6.505 -12.627 -23.322 1.00 98.50 484 VAL A C 1
ATOM 3777 O O . VAL A 1 484 ? -6.419 -13.820 -23.020 1.00 98.50 484 VAL A O 1
ATOM 3780 N N . LYS A 1 485 ? -5.415 -11.892 -23.607 1.00 98.06 485 LYS A N 1
ATOM 3781 C CA . LYS A 1 485 ? -4.039 -12.423 -23.529 1.00 98.06 485 LYS A CA 1
ATOM 3782 C C . LYS A 1 485 ? -3.724 -12.924 -22.118 1.00 98.06 485 LYS A C 1
ATOM 3784 O O . LYS A 1 485 ? -3.226 -14.036 -21.971 1.00 98.06 485 LYS A O 1
ATOM 3789 N N . ALA A 1 486 ? -4.054 -12.150 -21.085 1.00 98.62 486 ALA A N 1
ATOM 3790 C CA . ALA A 1 486 ? -3.802 -12.525 -19.698 1.00 98.62 486 ALA A CA 1
ATOM 3791 C C . ALA A 1 486 ? -4.529 -13.816 -19.303 1.00 98.62 486 ALA A C 1
ATOM 3793 O O . ALA A 1 486 ? -3.947 -14.672 -18.638 1.00 98.62 486 ALA A O 1
ATOM 3794 N N . TRP A 1 487 ? -5.772 -14.001 -19.760 1.00 98.75 487 TRP A N 1
ATOM 3795 C CA . TRP A 1 487 ? -6.479 -15.265 -19.569 1.00 98.75 487 TRP A CA 1
ATOM 3796 C C . TRP A 1 487 ? -5.816 -16.433 -20.315 1.00 98.75 487 TRP A C 1
ATOM 3798 O O . TRP A 1 487 ? -5.653 -17.508 -19.740 1.00 98.75 487 TRP A O 1
ATOM 3808 N N . LYS A 1 488 ? -5.360 -16.226 -21.557 1.00 98.44 488 LYS A N 1
ATOM 3809 C CA . LYS A 1 488 ? -4.628 -17.250 -22.321 1.00 98.44 488 LYS A CA 1
ATOM 3810 C C . LYS A 1 488 ? -3.354 -17.704 -21.595 1.00 98.44 488 LYS A C 1
ATOM 3812 O O . LYS A 1 488 ? -3.155 -18.906 -21.450 1.00 98.44 488 LYS A O 1
ATOM 3817 N N . VAL A 1 489 ? -2.566 -16.771 -21.051 1.00 98.44 489 VAL A N 1
ATOM 3818 C CA . VAL A 1 489 ? -1.378 -17.078 -20.225 1.00 98.44 489 VAL A CA 1
ATOM 3819 C C . VAL A 1 489 ? -1.768 -17.899 -18.987 1.00 98.44 489 VAL A C 1
ATOM 3821 O O . VAL A 1 489 ? -1.157 -18.931 -18.711 1.00 98.44 489 VAL A O 1
ATOM 3824 N N . VAL A 1 490 ? -2.838 -17.521 -18.273 1.00 98.50 490 VAL A N 1
ATOM 3825 C CA . VAL A 1 490 ? -3.361 -18.309 -17.138 1.00 98.50 490 VAL A CA 1
ATOM 3826 C C . VAL A 1 490 ? -3.707 -19.745 -17.559 1.00 98.50 490 VAL A C 1
ATOM 3828 O O . VAL A 1 490 ? -3.360 -20.688 -16.845 1.00 98.50 490 VAL A O 1
ATOM 3831 N N . GLN A 1 491 ? -4.360 -19.934 -18.710 1.00 97.88 491 GLN A N 1
ATOM 3832 C CA . GLN A 1 491 ? -4.717 -21.263 -19.215 1.00 97.88 491 GLN A CA 1
ATOM 3833 C C . GLN A 1 491 ? -3.496 -22.090 -19.633 1.00 97.88 491 GLN A C 1
ATOM 3835 O O . GLN A 1 491 ? -3.455 -23.278 -19.320 1.00 97.88 491 GLN A O 1
ATOM 3840 N N . GLU A 1 492 ? -2.511 -21.486 -20.300 1.00 97.62 492 GLU A N 1
ATOM 3841 C CA . GLU A 1 492 ? -1.283 -22.152 -20.759 1.00 97.62 492 GLU A CA 1
ATOM 3842 C C . GLU A 1 492 ? -0.427 -22.639 -19.582 1.00 97.62 492 GLU A C 1
ATOM 3844 O O . GLU A 1 492 ? -0.025 -23.804 -19.543 1.00 97.62 492 GLU A O 1
ATOM 3849 N N . HIS A 1 493 ? -0.233 -21.799 -18.562 1.00 97.25 493 HIS A N 1
ATOM 3850 C CA . HIS A 1 493 ? 0.478 -22.193 -17.344 1.00 97.25 493 HIS A CA 1
ATOM 3851 C C . HIS A 1 493 ? -0.308 -23.228 -16.517 1.00 97.25 493 HIS A C 1
ATOM 3853 O O . HIS A 1 493 ? 0.281 -24.173 -15.983 1.00 97.25 493 HIS A O 1
ATOM 3859 N N . ALA A 1 494 ? -1.641 -23.121 -16.450 1.00 95.12 494 ALA A N 1
ATOM 3860 C CA . ALA A 1 494 ? -2.481 -24.128 -15.799 1.00 95.12 494 ALA A CA 1
ATOM 3861 C C . ALA A 1 494 ? -2.447 -25.482 -16.524 1.00 95.12 494 ALA A C 1
ATOM 3863 O O . ALA A 1 494 ? -2.462 -26.525 -15.873 1.00 95.12 494 ALA A O 1
ATOM 3864 N N . ASP A 1 495 ? -2.361 -25.487 -17.855 1.00 93.06 495 ASP A N 1
ATOM 3865 C CA . ASP A 1 495 ? -2.199 -26.691 -18.670 1.00 93.06 495 ASP A CA 1
ATOM 3866 C C . ASP A 1 495 ? -0.924 -27.459 -18.310 1.00 93.06 495 ASP A C 1
ATOM 3868 O O . ASP A 1 495 ? -0.982 -28.674 -18.117 1.00 93.06 495 ASP A O 1
ATOM 3872 N N . VAL A 1 496 ? 0.211 -26.762 -18.196 1.00 91.81 496 VAL A N 1
ATOM 3873 C CA . VAL A 1 496 ? 1.500 -27.357 -17.802 1.00 91.81 496 VAL A CA 1
ATOM 3874 C C . VAL A 1 496 ? 1.413 -27.919 -16.382 1.00 91.81 496 VAL A C 1
ATOM 3876 O O . VAL A 1 496 ? 1.627 -29.113 -16.169 1.00 91.81 496 VAL A O 1
ATOM 3879 N N . ILE A 1 497 ? 1.000 -27.093 -15.417 1.00 88.56 497 ILE A N 1
ATOM 3880 C CA . ILE A 1 497 ? 0.955 -27.470 -13.996 1.00 88.56 497 ILE A CA 1
ATOM 3881 C C . ILE A 1 497 ? -0.016 -28.631 -13.748 1.00 88.56 497 ILE A C 1
ATOM 3883 O O . ILE A 1 497 ? 0.265 -29.514 -12.937 1.00 88.56 497 ILE A O 1
ATOM 3887 N N . LEU A 1 498 ? -1.155 -28.683 -14.441 1.00 84.38 498 LEU A N 1
ATOM 3888 C CA . LEU A 1 498 ? -2.110 -29.779 -14.281 1.00 84.38 498 LEU A CA 1
ATOM 3889 C C . LEU A 1 498 ? -1.676 -31.058 -15.015 1.00 84.38 498 LEU A C 1
ATOM 3891 O O . LEU A 1 498 ? -1.964 -32.140 -14.507 1.00 84.38 498 LEU A O 1
ATOM 3895 N N . LYS A 1 499 ? -0.940 -30.983 -16.136 1.00 74.88 499 LYS A N 1
ATOM 3896 C CA . LYS A 1 499 ? -0.345 -32.166 -16.802 1.00 74.88 499 LYS A CA 1
ATOM 3897 C C . LYS A 1 499 ? 0.776 -32.795 -15.965 1.00 74.88 499 LYS A C 1
ATOM 3899 O O . LYS A 1 499 ? 0.806 -34.020 -15.806 1.00 74.88 499 LYS A O 1
ATOM 3904 N N . ASP A 1 500 ? 1.629 -31.976 -15.355 1.00 58.06 500 ASP A N 1
ATOM 3905 C CA . ASP A 1 500 ? 2.698 -32.430 -14.453 1.00 58.06 500 ASP A CA 1
ATOM 3906 C C . ASP A 1 500 ? 2.160 -33.073 -13.169 1.00 58.06 500 ASP A C 1
ATOM 3908 O O . ASP A 1 500 ? 2.776 -33.989 -12.624 1.00 58.06 500 ASP A O 1
ATOM 3912 N N . ASN A 1 501 ? 0.989 -32.638 -12.697 1.00 51.59 501 ASN A N 1
ATOM 3913 C CA . ASN A 1 501 ? 0.304 -33.286 -11.580 1.00 51.59 501 ASN A CA 1
ATOM 3914 C C . ASN A 1 501 ? -0.474 -34.541 -12.030 1.00 51.59 501 ASN A C 1
ATOM 3916 O O . ASN A 1 501 ? -0.378 -35.573 -11.374 1.00 51.59 501 ASN A O 1
ATOM 3920 N N . MET A 1 502 ? -1.171 -34.521 -13.173 1.00 39.50 502 MET A N 1
ATOM 3921 C CA . MET A 1 502 ? -1.889 -35.690 -13.720 1.00 39.50 502 MET A CA 1
ATOM 3922 C C . MET A 1 502 ? -0.967 -36.886 -13.994 1.00 39.50 502 MET A C 1
ATOM 3924 O O . MET A 1 502 ? -1.316 -38.018 -13.667 1.00 39.50 502 MET A O 1
ATOM 3928 N N . SER A 1 503 ? 0.232 -36.647 -14.529 1.00 31.73 503 SER A N 1
ATOM 3929 C CA . SER A 1 503 ? 1.241 -37.694 -14.764 1.00 31.73 503 SER A CA 1
ATOM 3930 C C . SER A 1 503 ? 1.829 -38.294 -13.475 1.00 31.73 503 SER A C 1
ATOM 3932 O O . SER A 1 503 ? 2.462 -39.349 -13.524 1.00 31.73 503 SER A O 1
ATOM 3934 N N . ARG A 1 504 ? 1.572 -37.677 -12.312 1.00 34.91 504 ARG A N 1
ATOM 3935 C CA . ARG A 1 504 ? 1.951 -38.172 -10.976 1.00 34.91 504 ARG A CA 1
ATOM 3936 C C . ARG A 1 504 ? 0.801 -38.875 -10.236 1.00 34.91 504 ARG A C 1
ATOM 3938 O O . ARG A 1 504 ? 1.050 -39.509 -9.214 1.00 34.91 504 ARG A O 1
ATOM 3945 N N . ILE A 1 505 ? -0.433 -38.848 -10.755 1.00 31.91 505 ILE A N 1
ATOM 3946 C CA . ILE A 1 505 ? -1.618 -39.494 -10.146 1.00 31.91 505 ILE A CA 1
ATOM 3947 C C . ILE A 1 505 ? -1.796 -40.929 -10.690 1.00 31.91 505 ILE A C 1
ATOM 3949 O O . ILE A 1 505 ? -2.852 -41.335 -11.165 1.00 31.91 505 ILE A O 1
ATOM 3953 N N . PHE A 1 506 ? -0.743 -41.743 -10.577 1.00 29.41 506 PHE A N 1
ATOM 3954 C CA . PHE A 1 506 ? -0.849 -43.205 -10.631 1.00 29.41 506 PHE A CA 1
ATOM 3955 C C . PHE A 1 506 ? -0.250 -43.788 -9.352 1.00 29.41 506 PHE A C 1
ATOM 3957 O O . PHE A 1 506 ? 0.951 -43.680 -9.106 1.00 29.41 506 PHE A O 1
ATOM 3964 N N . VAL A 1 507 ? -1.091 -44.423 -8.530 1.00 30.98 507 VAL A N 1
ATOM 3965 C CA . VAL A 1 507 ? -0.670 -45.048 -7.269 1.00 30.98 507 VAL A CA 1
ATOM 3966 C C . VAL A 1 507 ? 0.251 -46.230 -7.573 1.00 30.98 507 VAL A C 1
ATOM 3968 O O . VAL A 1 507 ? -0.207 -47.321 -7.909 1.00 30.98 507 VAL A O 1
ATOM 3971 N N . GLN A 1 508 ? 1.562 -46.022 -7.439 1.00 30.02 508 GLN A N 1
ATOM 3972 C CA . GLN A 1 508 ? 2.566 -47.065 -7.629 1.00 30.02 508 GLN A CA 1
ATOM 3973 C C . GLN A 1 508 ? 3.254 -47.387 -6.300 1.00 30.02 508 GLN A C 1
ATOM 3975 O O . GLN A 1 508 ? 4.104 -46.642 -5.812 1.00 30.02 508 GLN A O 1
ATOM 3980 N N . LYS A 1 509 ? 2.908 -48.539 -5.717 1.00 28.39 509 LYS A N 1
ATOM 3981 C CA . LYS A 1 509 ? 3.573 -49.089 -4.529 1.00 28.39 509 LYS A CA 1
ATOM 3982 C C . LYS A 1 509 ? 4.977 -49.575 -4.924 1.00 28.39 509 LYS A C 1
ATOM 3984 O O . LYS A 1 509 ? 5.150 -50.732 -5.297 1.00 28.39 509 LYS A O 1
ATOM 3989 N N . ARG A 1 510 ? 5.974 -48.682 -4.914 1.00 30.36 510 ARG A N 1
ATOM 3990 C CA . ARG A 1 510 ? 7.360 -49.004 -5.296 1.00 30.36 510 ARG A CA 1
ATOM 3991 C C . ARG A 1 510 ? 8.166 -49.530 -4.113 1.00 30.36 510 ARG A C 1
ATOM 3993 O O . ARG A 1 510 ? 8.647 -48.766 -3.285 1.00 30.36 510 ARG A O 1
ATOM 4000 N N . THR A 1 511 ? 8.404 -50.837 -4.091 1.00 30.27 511 THR A N 1
ATOM 4001 C CA . THR A 1 511 ? 9.511 -51.411 -3.318 1.00 30.27 511 THR A CA 1
ATOM 4002 C C . THR A 1 511 ? 10.809 -51.185 -4.091 1.00 30.27 511 THR A C 1
ATOM 4004 O O . THR A 1 511 ? 11.036 -51.830 -5.113 1.00 30.27 511 THR A O 1
ATOM 4007 N N . ILE A 1 512 ? 11.668 -50.276 -3.623 1.00 29.17 512 ILE A N 1
ATOM 4008 C CA . ILE A 1 512 ? 13.003 -50.090 -4.207 1.00 29.17 512 ILE A CA 1
ATOM 4009 C C . ILE A 1 512 ? 13.914 -51.214 -3.698 1.00 29.17 512 ILE A C 1
ATOM 4011 O O . ILE A 1 512 ? 14.552 -51.104 -2.654 1.00 29.17 512 ILE A O 1
ATOM 4015 N N . ALA A 1 513 ? 13.966 -52.320 -4.439 1.00 27.17 513 ALA A N 1
ATOM 4016 C CA . ALA A 1 513 ? 14.967 -53.357 -4.232 1.00 27.17 513 ALA A CA 1
ATOM 4017 C C . ALA A 1 513 ? 16.310 -52.889 -4.818 1.00 27.17 513 ALA A C 1
ATOM 4019 O O . ALA A 1 513 ? 16.560 -53.021 -6.015 1.00 27.17 513 ALA A O 1
ATOM 4020 N N . VAL A 1 514 ? 17.176 -52.316 -3.979 1.00 27.94 514 VAL A N 1
ATOM 4021 C CA . VAL A 1 514 ? 18.556 -52.000 -4.374 1.00 27.94 514 VAL A CA 1
ATOM 4022 C C . VAL A 1 514 ? 19.363 -53.305 -4.393 1.00 27.94 514 VAL A C 1
ATOM 4024 O O . VAL A 1 514 ? 19.371 -54.033 -3.405 1.00 27.94 514 VAL A O 1
ATOM 4027 N N . GLY A 1 515 ? 19.994 -53.611 -5.531 1.00 26.00 515 GLY A N 1
ATOM 4028 C CA . GLY A 1 515 ? 20.442 -54.964 -5.893 1.00 26.00 515 GLY A CA 1
ATOM 4029 C C . GLY A 1 515 ? 21.471 -55.659 -4.984 1.00 26.00 515 GLY A C 1
ATOM 4030 O O . GLY A 1 515 ? 22.142 -55.035 -4.161 1.00 26.00 515 GLY A O 1
ATOM 4031 N N . ASN A 1 516 ? 21.591 -56.975 -5.205 1.00 28.05 516 ASN A N 1
ATOM 4032 C CA . ASN A 1 516 ? 22.364 -57.961 -4.438 1.00 28.05 516 ASN A CA 1
ATOM 4033 C C . ASN A 1 516 ? 23.832 -57.569 -4.158 1.00 28.05 516 ASN A C 1
ATOM 4035 O O . ASN A 1 516 ? 24.729 -57.939 -4.910 1.00 28.05 516 ASN A O 1
ATOM 4039 N N . HIS A 1 517 ? 24.087 -56.934 -3.012 1.00 30.20 517 HIS A N 1
ATOM 4040 C CA . HIS A 1 517 ? 25.400 -56.902 -2.356 1.00 30.20 517 HIS A CA 1
ATOM 4041 C C . HIS A 1 517 ? 25.227 -56.985 -0.824 1.00 30.20 517 HIS A C 1
ATOM 4043 O O . HIS A 1 517 ? 24.215 -56.496 -0.316 1.00 30.20 517 HIS A O 1
ATOM 4049 N N . PRO A 1 518 ? 26.176 -57.567 -0.057 1.00 27.75 518 PRO A N 1
ATOM 4050 C CA . PRO A 1 518 ? 25.898 -58.086 1.295 1.00 27.75 518 PRO A CA 1
ATOM 4051 C C . PRO A 1 518 ? 25.685 -57.055 2.422 1.00 27.75 518 PRO A C 1
ATOM 4053 O O . PRO A 1 518 ? 25.542 -57.446 3.577 1.00 27.75 518 PRO A O 1
ATOM 4056 N N . HIS A 1 519 ? 25.684 -55.750 2.123 1.00 34.81 519 HIS A N 1
ATOM 4057 C CA . HIS A 1 519 ? 25.780 -54.677 3.125 1.00 34.81 519 HIS A CA 1
ATOM 4058 C C . HIS A 1 519 ? 24.789 -53.513 2.919 1.00 34.81 519 HIS A C 1
ATOM 4060 O O . HIS A 1 519 ? 25.106 -52.375 3.252 1.00 34.81 519 HIS A O 1
ATOM 4066 N N . LYS A 1 520 ? 23.588 -53.754 2.368 1.00 31.28 520 LYS A N 1
ATOM 4067 C CA . LYS A 1 520 ? 22.561 -52.700 2.213 1.00 31.28 520 LYS A CA 1
ATOM 4068 C C . LYS A 1 520 ? 21.413 -52.828 3.216 1.00 31.28 520 LYS A C 1
ATOM 4070 O O . LYS A 1 520 ? 20.671 -53.808 3.216 1.00 31.28 520 LYS A O 1
ATOM 4075 N N . THR A 1 521 ? 21.266 -51.800 4.052 1.00 35.16 521 THR A N 1
ATOM 4076 C CA . THR A 1 521 ? 20.192 -51.645 5.042 1.00 35.16 521 THR A CA 1
ATOM 4077 C C . THR A 1 521 ? 18.823 -51.557 4.366 1.00 35.16 521 THR A C 1
ATOM 4079 O O . THR A 1 521 ? 18.663 -50.909 3.332 1.00 35.16 521 THR A O 1
ATOM 4082 N N . ARG A 1 522 ? 17.811 -52.195 4.962 1.00 33.25 522 ARG A N 1
ATOM 4083 C CA . ARG A 1 522 ? 16.432 -52.174 4.458 1.00 33.25 522 ARG A CA 1
ATOM 4084 C C . ARG A 1 522 ? 15.800 -50.808 4.757 1.00 33.25 522 ARG A C 1
ATOM 4086 O O . ARG A 1 522 ? 15.629 -50.462 5.922 1.00 33.25 522 ARG A O 1
ATOM 4093 N N . PHE A 1 523 ? 15.465 -50.062 3.708 1.00 34.06 523 PHE A N 1
ATOM 4094 C CA . PHE A 1 523 ? 14.825 -48.747 3.780 1.00 34.06 523 PHE A CA 1
ATOM 4095 C C . PHE A 1 523 ? 13.552 -48.789 2.932 1.00 34.06 523 PHE A C 1
ATOM 4097 O O . PHE A 1 523 ? 13.605 -49.208 1.773 1.00 34.06 523 PHE A O 1
ATOM 4104 N N . SER A 1 524 ? 12.406 -48.400 3.490 1.00 32.78 524 SER A N 1
ATOM 4105 C CA . SER A 1 524 ? 11.161 -48.304 2.717 1.00 32.78 524 SER A CA 1
ATOM 4106 C C . SER A 1 524 ? 10.453 -46.991 3.013 1.00 32.78 524 SER A C 1
ATOM 4108 O O . SER A 1 524 ? 10.263 -46.638 4.174 1.00 32.78 524 SER A O 1
ATOM 4110 N N . THR A 1 525 ? 10.116 -46.242 1.965 1.00 30.66 525 THR A N 1
ATOM 4111 C CA . THR A 1 525 ? 9.528 -44.907 2.073 1.00 30.66 525 THR A CA 1
ATOM 4112 C C . THR A 1 525 ? 8.055 -44.928 1.697 1.00 30.66 525 THR A C 1
ATOM 4114 O O . THR A 1 525 ? 7.671 -45.449 0.648 1.00 30.66 525 THR A O 1
ATOM 4117 N N . THR A 1 526 ? 7.223 -44.314 2.537 1.00 32.53 526 THR A N 1
ATOM 4118 C CA . THR A 1 526 ? 5.822 -44.047 2.204 1.00 32.53 526 THR A CA 1
ATOM 4119 C C . THR A 1 526 ? 5.731 -42.617 1.686 1.00 32.53 526 THR A C 1
ATOM 4121 O O . THR A 1 526 ? 5.905 -41.657 2.435 1.00 32.53 526 THR A O 1
ATOM 4124 N N . ILE A 1 527 ? 5.510 -42.476 0.380 1.00 31.84 527 ILE A N 1
ATOM 4125 C CA . ILE A 1 527 ? 5.487 -41.189 -0.324 1.00 31.84 527 ILE A CA 1
ATOM 4126 C C . ILE A 1 527 ? 4.028 -40.755 -0.501 1.00 31.84 527 ILE A C 1
ATOM 4128 O O . ILE A 1 527 ? 3.189 -41.556 -0.916 1.00 31.84 527 ILE A O 1
ATOM 4132 N N . SER A 1 528 ? 3.712 -39.499 -0.175 1.00 32.97 528 SER A N 1
ATOM 4133 C CA . SER A 1 528 ? 2.367 -38.951 -0.394 1.00 32.97 528 SER A CA 1
ATOM 4134 C C . SER A 1 528 ? 2.135 -38.579 -1.864 1.00 32.97 528 SER A C 1
ATOM 4136 O O . SER A 1 528 ? 3.071 -38.444 -2.650 1.00 32.97 528 SER A O 1
ATOM 4138 N N . HIS A 1 529 ? 0.880 -38.285 -2.207 1.00 31.16 529 HIS A N 1
ATOM 4139 C CA . HIS A 1 529 ? 0.468 -37.666 -3.476 1.00 31.16 529 HIS A CA 1
ATOM 4140 C C . HIS A 1 529 ? 1.258 -36.409 -3.921 1.00 31.16 529 HIS A C 1
ATOM 4142 O O . HIS A 1 529 ? 1.158 -36.019 -5.080 1.00 31.16 529 HIS A O 1
ATOM 4148 N N . CYS A 1 530 ? 2.056 -35.790 -3.041 1.00 29.47 530 CYS A N 1
ATOM 4149 C CA . CYS A 1 530 ? 2.837 -34.579 -3.314 1.00 29.47 530 CYS A CA 1
ATOM 4150 C C . CYS A 1 530 ? 4.338 -34.833 -3.570 1.00 29.47 530 CYS A C 1
ATOM 4152 O O . CYS A 1 530 ? 5.109 -33.877 -3.614 1.00 29.47 530 CYS A O 1
ATOM 4154 N N . ASN A 1 531 ? 4.778 -36.093 -3.707 1.00 28.36 531 ASN A N 1
ATOM 4155 C CA . ASN A 1 531 ? 6.198 -36.493 -3.751 1.00 28.36 531 ASN A CA 1
ATOM 4156 C C . ASN A 1 531 ? 7.003 -36.213 -2.458 1.00 28.36 531 ASN A C 1
ATOM 4158 O O . ASN A 1 531 ? 8.219 -36.389 -2.437 1.00 28.36 531 ASN A O 1
ATOM 4162 N N . THR A 1 532 ? 6.337 -35.825 -1.369 1.00 30.80 532 THR A N 1
ATOM 4163 C CA . THR A 1 532 ? 6.928 -35.678 -0.029 1.00 30.80 532 THR A CA 1
ATOM 4164 C C . THR A 1 532 ? 7.026 -37.040 0.660 1.00 30.80 532 THR A C 1
ATOM 4166 O O . THR A 1 532 ? 6.074 -37.829 0.609 1.00 30.80 532 THR A O 1
ATOM 4169 N N . ILE A 1 533 ? 8.146 -37.314 1.332 1.00 35.06 533 ILE A N 1
ATOM 4170 C CA . ILE A 1 533 ? 8.309 -38.504 2.176 1.00 35.06 533 ILE A CA 1
ATOM 4171 C C . ILE A 1 533 ? 7.488 -38.273 3.453 1.00 35.06 533 ILE A C 1
ATOM 4173 O O . ILE A 1 533 ? 7.786 -37.369 4.221 1.00 35.06 533 ILE A O 1
ATOM 4177 N N . LEU A 1 534 ? 6.433 -39.064 3.684 1.00 37.28 534 LEU A N 1
ATOM 4178 C CA . LEU A 1 534 ? 5.631 -38.950 4.916 1.00 37.28 534 LEU A CA 1
ATOM 4179 C C . LEU A 1 534 ? 6.399 -39.506 6.113 1.00 37.28 534 LEU A C 1
ATOM 4181 O O . LEU A 1 534 ? 6.394 -38.931 7.198 1.00 37.28 534 LEU A O 1
ATOM 4185 N N . TYR A 1 535 ? 7.035 -40.653 5.887 1.00 41.09 535 TYR A N 1
ATOM 4186 C CA . TYR A 1 535 ? 8.013 -41.259 6.770 1.00 41.09 535 TYR A CA 1
ATOM 4187 C C . TYR A 1 535 ? 8.819 -42.323 6.018 1.00 41.09 535 TYR A C 1
ATOM 4189 O O . TYR A 1 535 ? 8.377 -42.873 4.999 1.00 41.09 535 TYR A O 1
ATOM 4197 N N . ALA A 1 536 ? 9.992 -42.640 6.556 1.00 40.84 536 ALA A N 1
ATOM 4198 C CA . ALA A 1 536 ? 10.779 -43.804 6.184 1.00 40.84 536 ALA A CA 1
ATOM 4199 C C . ALA A 1 536 ? 10.740 -44.850 7.304 1.00 40.84 536 ALA A C 1
ATOM 4201 O O . ALA A 1 536 ? 10.915 -44.523 8.477 1.00 40.84 536 ALA A O 1
ATOM 4202 N N . GLU A 1 537 ? 10.542 -46.117 6.946 1.00 46.38 537 GLU A N 1
ATOM 4203 C CA . GLU A 1 537 ? 10.807 -47.235 7.847 1.00 46.38 537 GLU A CA 1
ATOM 4204 C C . GLU A 1 537 ? 12.284 -47.620 7.759 1.00 46.38 537 GLU A C 1
ATOM 4206 O O . GLU A 1 537 ? 12.801 -47.911 6.673 1.00 46.38 537 GLU A O 1
ATOM 4211 N N . ALA A 1 538 ? 12.944 -47.633 8.915 1.00 50.38 538 ALA A N 1
ATOM 4212 C CA . ALA A 1 538 ? 14.368 -47.876 9.061 1.00 50.38 538 ALA A CA 1
ATOM 4213 C C . ALA A 1 538 ? 14.642 -48.978 10.093 1.00 50.38 538 ALA A C 1
ATOM 4215 O O . ALA A 1 538 ? 14.053 -49.022 11.177 1.00 50.38 538 ALA A O 1
ATOM 4216 N N . GLY A 1 539 ? 15.577 -49.867 9.755 1.00 50.31 539 GLY A N 1
ATOM 4217 C CA . GLY A 1 539 ? 16.164 -50.804 10.709 1.00 50.31 539 GLY A CA 1
ATOM 4218 C C . GLY A 1 539 ? 17.263 -50.158 11.559 1.00 50.31 539 GLY A C 1
ATOM 4219 O O . GLY A 1 539 ? 17.771 -49.082 11.230 1.00 50.31 539 GLY A O 1
ATOM 4220 N N . LYS A 1 540 ? 17.665 -50.876 12.616 1.00 65.44 540 LYS A N 1
ATOM 4221 C CA . LYS A 1 540 ? 18.745 -50.531 13.557 1.00 65.44 540 LYS A CA 1
ATOM 4222 C C . LYS A 1 540 ? 19.927 -49.780 12.930 1.00 65.44 540 LYS A C 1
ATOM 4224 O O . LYS A 1 540 ? 20.266 -48.703 13.401 1.00 65.44 540 LYS A O 1
ATOM 4229 N N . ASP A 1 541 ? 20.516 -50.313 11.858 1.00 55.41 541 ASP A N 1
ATOM 4230 C CA . ASP A 1 541 ? 21.785 -49.807 11.307 1.00 55.41 541 ASP A CA 1
ATOM 4231 C C . ASP A 1 541 ? 21.727 -48.345 10.819 1.00 55.41 541 ASP A C 1
ATOM 4233 O O . ASP A 1 541 ? 22.743 -47.657 10.839 1.00 55.41 541 ASP A O 1
ATOM 4237 N N . PHE A 1 542 ? 20.557 -47.856 10.387 1.00 53.12 542 PHE A N 1
ATOM 4238 C CA . PHE A 1 542 ? 20.382 -46.461 9.953 1.00 53.12 542 PHE A CA 1
ATOM 4239 C C . PHE A 1 542 ? 20.069 -45.526 11.132 1.00 53.12 542 PHE A C 1
ATOM 4241 O O . PHE A 1 542 ? 20.551 -44.397 11.178 1.00 53.12 542 PHE A O 1
ATOM 4248 N N . VAL A 1 543 ? 19.311 -46.008 12.123 1.00 58.66 543 VAL A N 1
ATOM 4249 C CA . VAL A 1 543 ? 19.022 -45.252 13.354 1.00 58.66 543 VAL A CA 1
ATOM 4250 C C . VAL A 1 543 ? 20.275 -45.096 14.218 1.00 58.66 543 VAL A C 1
ATOM 4252 O O . VAL A 1 543 ? 20.493 -44.028 14.784 1.00 58.66 543 VAL A O 1
ATOM 4255 N N . ASP A 1 544 ? 21.134 -46.117 14.259 1.00 61.72 544 ASP A N 1
ATOM 4256 C CA . ASP A 1 544 ? 22.442 -46.040 14.909 1.00 61.72 544 ASP A CA 1
ATOM 4257 C C . ASP A 1 544 ? 23.311 -44.926 14.298 1.00 61.72 544 ASP A C 1
ATOM 4259 O O . ASP A 1 544 ? 23.908 -44.147 15.037 1.00 61.72 544 ASP A O 1
ATOM 4263 N N . ALA A 1 545 ? 23.325 -44.788 12.966 1.00 56.78 545 ALA A N 1
ATOM 4264 C CA . ALA A 1 545 ? 24.059 -43.719 12.286 1.00 56.78 545 ALA A CA 1
ATOM 4265 C C . ALA A 1 545 ? 23.498 -42.319 12.613 1.00 56.78 545 ALA A C 1
ATOM 4267 O O . ALA A 1 545 ? 24.269 -41.411 12.921 1.00 56.78 545 ALA A O 1
ATOM 4268 N N . LEU A 1 546 ? 22.166 -42.154 12.632 1.00 54.28 546 LEU A N 1
ATOM 4269 C CA . LEU A 1 546 ? 21.528 -40.886 13.018 1.00 54.28 546 LEU A CA 1
ATOM 4270 C C . LEU A 1 546 ? 21.825 -40.498 14.474 1.00 54.28 546 LEU A C 1
ATOM 4272 O O . LEU A 1 546 ? 22.166 -39.350 14.747 1.00 54.28 546 LEU A O 1
ATOM 4276 N N . PHE A 1 547 ? 21.738 -41.436 15.422 1.00 65.62 547 PHE A N 1
ATOM 4277 C CA . PHE A 1 547 ? 22.116 -41.163 16.815 1.00 65.62 547 PHE A CA 1
ATOM 4278 C C . PHE A 1 547 ? 23.631 -40.957 16.973 1.00 65.62 547 PHE A C 1
ATOM 4280 O O . PHE A 1 547 ? 24.052 -40.183 17.834 1.00 65.62 547 PHE A O 1
ATOM 4287 N N . GLY A 1 548 ? 24.443 -41.542 16.086 1.00 62.88 548 GLY A N 1
ATOM 4288 C CA . GLY A 1 548 ? 25.873 -41.271 15.959 1.00 62.88 548 GLY A CA 1
ATOM 4289 C C . GLY A 1 548 ? 26.200 -39.790 15.737 1.00 62.88 548 GLY A C 1
ATOM 4290 O O . GLY A 1 548 ? 27.172 -39.306 16.318 1.00 62.88 548 GLY A O 1
ATOM 4291 N N . PHE A 1 549 ? 25.363 -39.029 15.019 1.00 61.62 549 PHE A N 1
ATOM 4292 C CA . PHE A 1 549 ? 25.567 -37.585 14.818 1.00 61.62 549 PHE A CA 1
ATOM 4293 C C . PHE A 1 549 ? 25.617 -36.782 16.122 1.00 61.62 549 PHE A C 1
ATOM 4295 O O . PHE A 1 549 ? 26.361 -35.808 16.215 1.00 61.62 549 PHE A O 1
ATOM 4302 N N . LEU A 1 550 ? 24.892 -37.207 17.162 1.00 67.88 550 LEU A N 1
ATOM 4303 C CA . LEU A 1 550 ? 24.935 -36.556 18.475 1.00 67.88 550 LEU A CA 1
ATOM 4304 C C . LEU A 1 550 ? 26.294 -36.742 19.176 1.00 67.88 550 LEU A C 1
ATOM 4306 O O . LEU A 1 550 ? 26.623 -35.981 20.083 1.00 67.88 550 LEU A O 1
ATOM 4310 N N . THR A 1 551 ? 27.098 -37.721 18.755 1.00 70.88 551 THR A N 1
ATOM 4311 C CA . THR A 1 551 ? 28.419 -38.019 19.335 1.00 70.88 551 THR A CA 1
ATOM 4312 C C . THR A 1 551 ? 29.571 -37.284 18.640 1.00 70.88 551 THR A C 1
ATOM 4314 O O . THR A 1 551 ? 30.635 -37.118 19.237 1.00 70.88 551 THR A O 1
ATOM 4317 N N . LEU A 1 552 ? 29.360 -36.802 17.409 1.00 66.56 552 LEU A N 1
ATOM 4318 C CA . LEU A 1 552 ? 30.394 -36.141 16.612 1.00 66.56 552 LEU A CA 1
ATOM 4319 C C . LEU A 1 552 ? 30.787 -34.773 17.206 1.00 66.56 552 LEU A C 1
ATOM 4321 O O . LEU A 1 552 ? 29.901 -33.964 17.515 1.00 66.56 552 LEU A O 1
ATOM 4325 N N . PRO A 1 553 ? 32.094 -34.474 17.336 1.00 74.56 553 PRO A N 1
ATOM 4326 C CA . PRO A 1 553 ? 32.577 -33.137 17.662 1.00 74.56 553 PRO A CA 1
ATOM 4327 C C . PRO A 1 553 ? 32.251 -32.106 16.574 1.00 74.56 553 PRO A C 1
ATOM 4329 O O . PRO A 1 553 ? 32.275 -32.409 15.380 1.00 74.56 553 PRO A O 1
ATOM 4332 N N . LEU A 1 554 ? 32.010 -30.855 16.975 1.00 65.62 554 LEU A N 1
ATOM 4333 C CA . LEU A 1 554 ? 31.659 -29.770 16.050 1.00 65.62 554 LEU A CA 1
ATOM 4334 C C . LEU A 1 554 ? 32.712 -29.512 14.957 1.00 65.62 554 LEU A C 1
ATOM 4336 O O . LEU A 1 554 ? 32.334 -29.182 13.836 1.00 65.62 554 LEU A O 1
ATOM 4340 N N . GLY A 1 555 ? 34.008 -29.678 15.244 1.00 64.62 555 GLY A N 1
ATOM 4341 C CA . GLY A 1 555 ? 35.057 -29.550 14.223 1.00 64.62 555 GLY A CA 1
ATOM 4342 C C . GLY A 1 555 ? 35.040 -30.683 13.193 1.00 64.62 555 GLY A C 1
ATOM 4343 O O . GLY A 1 555 ? 35.243 -30.425 12.012 1.00 64.62 555 GLY A O 1
ATOM 4344 N N . THR A 1 556 ? 34.704 -31.909 13.604 1.00 66.88 556 THR A N 1
ATOM 4345 C CA . THR A 1 556 ? 34.541 -33.065 12.704 1.00 66.88 556 THR A CA 1
ATOM 4346 C C . THR A 1 556 ? 33.352 -32.848 11.769 1.00 66.88 556 THR A C 1
ATOM 4348 O O . THR A 1 556 ? 33.463 -33.061 10.567 1.00 66.88 556 THR A O 1
ATOM 4351 N N . ILE A 1 557 ? 32.236 -32.328 12.297 1.00 61.84 557 ILE A N 1
ATOM 4352 C CA . ILE A 1 557 ? 31.067 -31.937 11.491 1.00 61.84 557 ILE A CA 1
ATOM 4353 C C . ILE A 1 557 ? 31.443 -30.824 10.497 1.00 61.84 557 ILE A C 1
ATOM 4355 O O . ILE A 1 557 ? 31.090 -30.908 9.323 1.00 61.84 557 ILE A O 1
ATOM 4359 N N . ALA A 1 558 ? 32.185 -29.802 10.941 1.00 57.94 558 ALA A N 1
ATOM 4360 C CA . ALA A 1 558 ? 32.624 -28.704 10.080 1.00 57.94 558 ALA A CA 1
ATOM 4361 C C . ALA A 1 558 ? 33.557 -29.168 8.944 1.00 57.94 558 ALA A C 1
ATOM 4363 O O . ALA A 1 558 ? 33.426 -28.665 7.828 1.00 57.94 558 ALA A O 1
ATOM 4364 N N . ARG A 1 559 ? 34.448 -30.138 9.207 1.00 66.12 559 ARG A N 1
ATOM 4365 C CA . ARG A 1 559 ? 35.313 -30.751 8.190 1.00 66.12 559 ARG A CA 1
ATOM 4366 C C . ARG A 1 559 ? 34.510 -31.552 7.167 1.00 66.12 559 ARG A C 1
ATOM 4368 O O . ARG A 1 559 ? 34.548 -31.213 5.988 1.00 66.12 559 ARG A O 1
ATOM 4375 N N . LEU A 1 560 ? 33.739 -32.546 7.616 1.00 56.75 560 LEU A N 1
ATOM 4376 C CA . LEU A 1 560 ? 33.010 -33.470 6.735 1.00 56.75 560 LEU A CA 1
ATOM 4377 C C . LEU A 1 560 ? 32.039 -32.737 5.788 1.00 56.75 560 LEU A C 1
ATOM 4379 O O . LEU A 1 560 ? 31.950 -33.065 4.608 1.00 56.75 560 LEU A O 1
ATOM 4383 N N . VAL A 1 561 ? 31.366 -31.685 6.272 1.00 51.78 561 VAL A N 1
ATOM 4384 C CA . VAL A 1 561 ? 30.466 -30.843 5.455 1.00 51.78 561 VAL A CA 1
ATOM 4385 C C . VAL A 1 561 ? 31.224 -29.983 4.427 1.00 51.78 561 VAL A C 1
ATOM 4387 O O . VAL A 1 561 ? 30.630 -29.539 3.448 1.00 51.78 561 VAL A O 1
ATOM 4390 N N . SER A 1 562 ? 32.524 -29.740 4.618 1.00 53.44 562 SER A N 1
ATOM 4391 C CA . SER A 1 562 ? 33.350 -28.957 3.685 1.00 53.44 562 SER A CA 1
ATOM 4392 C C . SER A 1 562 ? 33.989 -29.778 2.557 1.00 53.44 562 SER A C 1
ATOM 4394 O O . SER A 1 562 ? 34.409 -29.197 1.557 1.00 53.44 562 SER A O 1
ATOM 4396 N N . GLU A 1 563 ? 34.047 -31.107 2.695 1.00 50.88 563 GLU A N 1
ATOM 4397 C CA . GLU A 1 563 ? 34.749 -32.007 1.767 1.00 50.88 563 GLU A CA 1
ATOM 4398 C C . GLU A 1 563 ? 33.817 -32.576 0.666 1.00 50.88 563 GLU A C 1
ATOM 4400 O O . GLU A 1 563 ? 34.238 -32.711 -0.488 1.00 50.88 563 GLU A O 1
ATOM 4405 N N . GLU A 1 564 ? 32.527 -32.819 0.952 1.00 44.72 564 GLU A N 1
ATOM 4406 C CA . GLU A 1 564 ? 31.545 -33.282 -0.051 1.00 44.72 564 GLU A CA 1
ATOM 4407 C C . GLU A 1 564 ? 30.944 -32.131 -0.890 1.00 44.72 564 GLU A C 1
ATOM 4409 O O . GLU A 1 564 ? 29.888 -31.564 -0.612 1.00 44.72 564 GLU A O 1
ATOM 4414 N N . SER A 1 565 ? 31.632 -31.801 -1.981 1.00 41.59 565 SER A N 1
ATOM 4415 C CA . SER A 1 565 ? 31.517 -30.540 -2.735 1.00 41.59 565 SER A CA 1
ATOM 4416 C C . SER A 1 565 ? 30.420 -30.452 -3.822 1.00 41.59 565 SER A C 1
ATOM 4418 O O . SER A 1 565 ? 30.505 -29.600 -4.704 1.00 41.59 565 SER A O 1
ATOM 4420 N N . ASN A 1 566 ? 29.366 -31.279 -3.766 1.00 39.34 566 ASN A N 1
ATOM 4421 C CA . ASN A 1 566 ? 28.278 -31.297 -4.772 1.00 39.34 566 ASN A CA 1
ATOM 4422 C C . ASN A 1 566 ? 26.944 -30.669 -4.310 1.00 39.34 566 ASN A C 1
ATOM 4424 O O . ASN A 1 566 ? 25.944 -30.746 -5.026 1.00 39.34 566 ASN A O 1
ATOM 4428 N N . ILE A 1 567 ? 26.914 -30.037 -3.136 1.00 34.84 567 ILE A N 1
ATOM 4429 C CA . ILE A 1 567 ? 25.791 -29.219 -2.651 1.00 34.84 567 ILE A CA 1
ATOM 4430 C C . ILE A 1 567 ? 26.340 -27.820 -2.347 1.00 34.84 567 ILE A C 1
ATOM 4432 O O . ILE A 1 567 ? 27.449 -27.690 -1.831 1.00 34.84 567 ILE A O 1
ATOM 4436 N N . GLU A 1 568 ? 25.587 -26.770 -2.686 1.00 36.34 568 GLU A N 1
ATOM 4437 C CA . GLU A 1 568 ? 25.994 -25.379 -2.451 1.00 36.34 568 GLU A CA 1
ATOM 4438 C C . GLU A 1 568 ? 26.380 -25.165 -0.976 1.00 36.34 568 GLU A C 1
ATOM 4440 O O . GLU A 1 568 ? 25.601 -25.469 -0.071 1.00 36.34 568 GLU A O 1
ATOM 4445 N N . ALA A 1 569 ? 27.606 -24.687 -0.732 1.00 37.38 569 ALA A N 1
ATOM 4446 C CA . ALA A 1 569 ? 28.253 -24.772 0.577 1.00 37.38 569 ALA A CA 1
ATOM 4447 C C . ALA A 1 569 ? 27.481 -24.024 1.683 1.00 37.38 569 ALA A C 1
ATOM 4449 O O . ALA A 1 569 ? 27.601 -22.804 1.848 1.00 37.38 569 ALA A O 1
ATOM 4450 N N . MET A 1 570 ? 26.722 -24.775 2.486 1.00 35.66 570 MET A N 1
ATOM 4451 C CA . MET A 1 570 ? 25.941 -24.253 3.604 1.00 35.66 570 MET A CA 1
ATOM 4452 C C . MET A 1 570 ? 26.878 -23.818 4.743 1.00 35.66 570 MET A C 1
ATOM 4454 O O . MET A 1 570 ? 27.269 -24.608 5.600 1.00 35.66 570 MET A O 1
ATOM 4458 N N . LYS A 1 571 ? 27.263 -22.536 4.750 1.00 44.31 571 LYS A N 1
ATOM 4459 C CA . LYS A 1 571 ? 28.140 -21.958 5.781 1.00 44.31 571 LYS A CA 1
ATOM 4460 C C . LYS A 1 571 ? 27.461 -21.984 7.155 1.00 44.31 571 LYS A C 1
ATOM 4462 O O . LYS A 1 571 ? 26.515 -21.233 7.396 1.00 44.31 571 LYS A O 1
ATOM 4467 N N . PHE A 1 572 ? 27.993 -22.791 8.073 1.00 40.03 572 PHE A N 1
ATOM 4468 C CA . PHE A 1 572 ? 27.561 -22.884 9.473 1.00 40.03 572 PHE A CA 1
ATOM 4469 C C . PHE A 1 572 ? 28.017 -21.656 10.288 1.00 40.03 572 PHE A C 1
ATOM 4471 O O . PHE A 1 572 ? 28.889 -21.734 11.156 1.00 40.03 572 PHE A O 1
ATOM 4478 N N . GLY A 1 573 ? 27.432 -20.491 9.994 1.00 49.31 573 GLY A N 1
ATOM 4479 C CA . GLY A 1 573 ? 27.729 -19.234 10.685 1.00 49.31 573 GLY A CA 1
ATOM 4480 C C . GLY A 1 573 ? 29.224 -18.896 10.666 1.00 49.31 573 GLY A C 1
ATOM 4481 O O . GLY A 1 573 ? 29.872 -18.968 9.622 1.00 49.31 573 GLY A O 1
ATOM 4482 N N . SER A 1 574 ? 29.772 -18.547 11.831 1.00 46.12 574 SER A N 1
ATOM 4483 C CA . SER A 1 574 ? 31.190 -18.205 12.019 1.00 46.12 574 SER A CA 1
ATOM 4484 C C . SER A 1 574 ? 32.067 -19.421 12.389 1.00 46.12 574 SER A C 1
ATOM 4486 O O . SER A 1 574 ? 33.281 -19.274 12.524 1.00 46.12 574 SER A O 1
ATOM 4488 N N . ILE A 1 575 ? 31.502 -20.634 12.519 1.00 51.22 575 ILE A N 1
ATOM 4489 C CA . ILE A 1 575 ? 32.266 -21.864 12.820 1.00 51.22 575 ILE A CA 1
ATOM 4490 C C . ILE A 1 575 ? 33.129 -22.275 11.628 1.00 51.22 575 ILE A C 1
ATOM 4492 O O . ILE A 1 575 ? 34.278 -22.666 11.819 1.00 51.22 575 ILE A O 1
ATOM 4496 N N . SER A 1 576 ? 32.624 -22.121 10.400 1.00 52.03 576 SER A N 1
ATOM 4497 C CA . SER A 1 576 ? 33.414 -22.366 9.187 1.00 52.03 576 SER A CA 1
ATOM 4498 C C . SER A 1 576 ? 34.645 -21.445 9.111 1.00 52.03 576 SER A C 1
ATOM 4500 O O . SER A 1 576 ? 35.723 -21.908 8.749 1.00 52.03 576 SER A O 1
ATOM 4502 N N . SER A 1 577 ? 34.519 -20.176 9.524 1.00 53.47 577 SER A N 1
ATOM 4503 C CA . SER A 1 577 ? 35.641 -19.222 9.605 1.00 53.47 577 SER A CA 1
ATOM 4504 C C . SER A 1 577 ? 36.639 -19.580 10.715 1.00 53.47 577 SER A C 1
ATOM 4506 O O . SER A 1 577 ? 37.851 -19.474 10.528 1.00 53.47 577 SER A O 1
ATOM 4508 N N . LEU A 1 578 ? 36.138 -20.042 11.868 1.00 51.72 578 LEU A N 1
ATOM 4509 C CA . LEU A 1 578 ? 36.971 -20.483 12.989 1.00 51.72 578 LEU A CA 1
ATOM 4510 C C . LEU A 1 578 ? 37.797 -21.729 12.628 1.00 51.72 578 LEU A C 1
ATOM 4512 O O . LEU A 1 578 ? 38.983 -21.781 12.938 1.00 51.72 578 LEU A O 1
ATOM 4516 N N . TYR A 1 579 ? 37.189 -22.701 11.940 1.00 54.84 579 TYR A N 1
ATOM 4517 C CA . TYR A 1 579 ? 37.862 -23.909 11.453 1.00 54.84 579 TYR A CA 1
ATOM 4518 C C . TYR A 1 579 ? 38.958 -23.579 10.424 1.00 54.84 579 TYR A C 1
ATOM 4520 O O . TYR A 1 579 ? 40.084 -24.051 10.547 1.00 54.84 579 TYR A O 1
ATOM 4528 N N . GLN A 1 580 ? 38.676 -22.680 9.473 1.00 56.66 580 GLN A N 1
ATOM 4529 C CA . GLN A 1 580 ? 39.649 -22.211 8.470 1.00 56.66 580 GLN A CA 1
ATOM 4530 C C . GLN A 1 580 ? 40.851 -21.445 9.057 1.00 56.66 580 GLN A C 1
ATOM 4532 O O . GLN A 1 580 ? 41.816 -21.191 8.340 1.00 56.66 580 GLN A O 1
ATOM 4537 N N . SER A 1 581 ? 40.817 -21.082 10.344 1.00 50.94 581 SER A N 1
ATOM 4538 C CA . SER A 1 581 ? 41.880 -20.323 11.015 1.00 50.94 581 SER A CA 1
ATOM 4539 C C . SER A 1 581 ? 42.916 -21.199 11.750 1.00 50.94 581 SER A C 1
ATOM 4541 O O . SER A 1 581 ? 43.790 -20.642 12.416 1.00 50.94 581 SER A O 1
ATOM 4543 N N . VAL A 1 582 ? 42.831 -22.544 11.697 1.00 52.31 582 VAL A N 1
ATOM 4544 C CA . VAL A 1 582 ? 43.664 -23.443 12.533 1.00 52.31 582 VAL A CA 1
ATOM 4545 C C . VAL A 1 582 ? 44.106 -24.731 11.818 1.00 52.31 582 VAL A C 1
ATOM 4547 O O . VAL A 1 582 ? 43.291 -25.609 11.561 1.00 52.31 582 VAL A O 1
ATOM 4550 N N . GLU A 1 583 ? 45.416 -24.935 11.631 1.00 47.06 583 GLU A N 1
ATOM 4551 C CA . GLU A 1 583 ? 45.967 -26.212 11.115 1.00 47.06 583 GLU A CA 1
ATOM 4552 C C . GLU A 1 583 ? 45.990 -27.355 12.156 1.00 47.06 583 GLU A C 1
ATOM 4554 O O . GLU A 1 583 ? 46.006 -28.528 11.799 1.00 47.06 583 GLU A O 1
ATOM 4559 N N . MET A 1 584 ? 45.998 -27.050 13.460 1.00 44.62 584 MET A N 1
ATOM 4560 C CA . MET A 1 584 ? 46.171 -28.045 14.538 1.00 44.62 584 MET A CA 1
ATOM 4561 C C . MET A 1 584 ? 44.875 -28.669 15.102 1.00 44.62 584 MET A C 1
ATOM 4563 O O . MET A 1 584 ? 44.957 -29.486 16.020 1.00 44.62 584 MET A O 1
ATOM 4567 N N . LEU A 1 585 ? 43.686 -28.303 14.604 1.00 52.56 585 LEU A N 1
ATOM 4568 C CA . LEU A 1 585 ? 42.382 -28.757 15.138 1.00 52.56 585 LEU A CA 1
ATOM 4569 C C . LEU A 1 585 ? 41.465 -29.427 14.097 1.00 52.56 585 LEU A C 1
ATOM 4571 O O . LEU A 1 585 ? 40.258 -29.526 14.310 1.00 52.56 585 LEU A O 1
ATOM 4575 N N . LEU A 1 586 ? 42.039 -29.916 12.997 1.00 54.47 586 LEU A N 1
ATOM 4576 C CA . LEU A 1 586 ? 41.307 -30.460 11.843 1.00 54.47 586 LEU A CA 1
ATOM 4577 C C . LEU A 1 586 ? 40.545 -31.775 12.143 1.00 54.47 586 LEU A C 1
ATOM 4579 O O . LEU A 1 586 ? 39.547 -32.081 11.494 1.00 54.47 586 LEU A O 1
ATOM 4583 N N . GLU A 1 587 ? 40.968 -32.536 13.160 1.00 60.50 587 GLU A N 1
ATOM 4584 C CA . GLU A 1 587 ? 40.388 -33.842 13.526 1.00 60.50 587 GLU A CA 1
ATOM 4585 C C . GLU A 1 587 ? 40.134 -33.988 15.046 1.00 60.50 587 GLU A C 1
ATOM 4587 O O . GLU A 1 587 ? 40.853 -34.706 15.757 1.00 60.50 587 GLU A O 1
ATOM 4592 N N . PRO A 1 588 ? 39.119 -33.304 15.605 1.00 66.12 588 PRO A N 1
ATOM 4593 C CA . PRO A 1 588 ? 38.729 -33.505 16.995 1.00 66.12 588 PRO A CA 1
ATOM 4594 C C . PRO A 1 588 ? 38.103 -34.894 17.193 1.00 66.12 588 PRO A C 1
ATOM 4596 O O . PRO A 1 588 ? 37.387 -35.412 16.341 1.00 66.12 588 PRO A O 1
ATOM 4599 N N . ARG A 1 589 ? 38.384 -35.520 18.342 1.00 70.50 589 ARG A N 1
ATOM 4600 C CA . ARG A 1 589 ? 38.045 -36.930 18.595 1.00 70.50 589 ARG A CA 1
ATOM 4601 C C . ARG A 1 589 ? 36.694 -37.126 19.269 1.00 70.50 589 ARG A C 1
ATOM 4603 O O . ARG A 1 589 ? 36.405 -36.501 20.289 1.00 70.50 589 ARG A O 1
ATOM 4610 N N . ASN A 1 590 ? 35.921 -38.066 18.739 1.00 72.19 590 ASN A N 1
ATOM 4611 C CA . ASN A 1 590 ? 34.655 -38.517 19.298 1.00 72.19 590 ASN A CA 1
ATOM 4612 C C . ASN A 1 590 ? 34.867 -39.334 20.580 1.00 72.19 590 ASN A C 1
ATOM 4614 O O . ASN A 1 590 ? 35.592 -40.325 20.610 1.00 72.19 590 ASN A O 1
ATOM 4618 N N . SER A 1 591 ? 34.206 -38.938 21.665 1.00 69.06 591 SER A N 1
ATOM 4619 C CA . SER A 1 591 ? 34.317 -39.611 22.965 1.00 69.06 591 SER A CA 1
ATOM 4620 C C . SER A 1 591 ? 33.589 -40.959 23.041 1.00 69.06 591 SER A C 1
ATOM 4622 O O . SER A 1 591 ? 33.773 -41.705 24.006 1.00 69.06 591 SER A O 1
ATOM 4624 N N . MET A 1 592 ? 32.771 -41.279 22.036 1.00 71.06 592 MET A N 1
ATOM 4625 C CA . MET A 1 592 ? 32.030 -42.533 21.899 1.00 71.06 592 MET A CA 1
ATOM 4626 C C . MET A 1 592 ? 32.585 -43.437 20.781 1.00 71.06 592 MET A C 1
ATOM 4628 O O . MET A 1 592 ? 31.947 -44.435 20.447 1.00 71.06 592 MET A O 1
ATOM 4632 N N . GLU A 1 593 ? 33.796 -43.153 20.277 1.00 71.31 593 GLU A N 1
ATOM 4633 C CA . GLU A 1 593 ? 34.542 -43.904 19.243 1.00 71.31 593 GLU A CA 1
ATOM 4634 C C . GLU A 1 593 ? 34.366 -45.436 19.341 1.00 71.31 593 GLU A C 1
ATOM 4636 O O . GLU A 1 593 ? 33.962 -46.081 18.376 1.00 71.31 593 GLU A O 1
ATOM 4641 N N . ALA A 1 594 ? 34.563 -46.024 20.528 1.00 66.94 594 ALA A N 1
ATOM 4642 C CA . ALA A 1 594 ? 34.481 -47.476 20.753 1.00 66.94 594 ALA A CA 1
ATOM 4643 C C . ALA A 1 594 ? 33.074 -48.103 20.572 1.00 66.94 594 ALA A C 1
ATOM 4645 O O . ALA A 1 594 ? 32.953 -49.329 20.476 1.00 66.94 594 ALA A O 1
ATOM 4646 N N . TYR A 1 595 ? 32.014 -47.287 20.549 1.00 69.44 595 TYR A N 1
ATOM 4647 C CA . TYR A 1 595 ? 30.651 -47.699 20.188 1.00 69.44 595 TYR A CA 1
ATOM 4648 C C . TYR A 1 595 ? 30.416 -47.491 18.686 1.00 69.44 595 TYR A C 1
ATOM 4650 O O . TYR A 1 595 ? 29.908 -48.392 18.016 1.00 69.44 595 TYR A O 1
ATOM 4658 N N . CYS A 1 596 ? 30.853 -46.345 18.151 1.00 66.31 596 CYS A N 1
ATOM 4659 C CA . CYS A 1 596 ? 30.694 -45.974 16.744 1.00 66.31 596 CYS A CA 1
ATOM 4660 C C . CYS A 1 596 ? 31.453 -46.914 15.789 1.00 66.31 596 CYS A C 1
ATOM 4662 O O . CYS A 1 596 ? 30.898 -47.338 14.779 1.00 66.31 596 CYS A O 1
ATOM 4664 N N . GLN A 1 597 ? 32.665 -47.349 16.152 1.00 68.94 597 GLN A N 1
ATOM 4665 C CA . GLN A 1 597 ? 33.469 -48.321 15.388 1.00 68.94 597 GLN A CA 1
ATOM 4666 C C . GLN A 1 597 ? 32.802 -49.699 15.222 1.00 68.94 597 GLN A C 1
ATOM 4668 O O . GLN A 1 597 ? 33.213 -50.481 14.369 1.00 68.94 597 GLN A O 1
ATOM 4673 N N . LYS A 1 598 ? 31.777 -50.020 16.026 1.00 68.06 598 LYS A N 1
ATOM 4674 C CA . LYS A 1 598 ? 31.002 -51.271 15.924 1.00 68.06 598 LYS A CA 1
ATOM 4675 C C . LYS A 1 598 ? 29.710 -51.117 15.107 1.00 68.06 598 LYS A C 1
ATOM 4677 O O . LYS A 1 598 ? 28.951 -52.080 14.998 1.00 68.06 598 LYS A O 1
ATOM 4682 N N . MET A 1 599 ? 29.421 -49.929 14.573 1.00 65.31 599 MET A N 1
ATOM 4683 C CA . MET A 1 599 ? 28.263 -49.674 13.708 1.00 65.31 599 MET A CA 1
ATOM 4684 C C . MET A 1 599 ? 28.565 -50.099 12.267 1.00 65.31 599 MET A C 1
ATOM 4686 O O . MET A 1 599 ? 29.696 -49.973 11.806 1.00 65.31 599 MET A O 1
ATOM 4690 N N . LYS A 1 600 ? 27.553 -50.564 11.520 1.00 57.09 600 LYS A N 1
ATOM 4691 C CA . LYS A 1 600 ? 27.728 -50.916 10.092 1.00 57.09 600 LYS A CA 1
ATOM 4692 C C . LYS A 1 600 ? 27.933 -49.695 9.189 1.00 57.09 600 LYS A C 1
ATOM 4694 O O . LYS A 1 600 ? 28.456 -49.840 8.090 1.00 57.09 600 LYS A O 1
ATOM 4699 N N . LEU A 1 601 ? 27.500 -48.521 9.646 1.00 51.47 601 LEU A N 1
ATOM 4700 C CA . LEU A 1 601 ? 27.710 -47.231 9.002 1.00 51.47 601 LEU A CA 1
ATOM 4701 C C . LEU A 1 601 ? 28.261 -46.273 10.061 1.00 51.47 601 LEU A C 1
ATOM 4703 O O . LEU A 1 601 ? 27.505 -45.750 10.876 1.00 51.47 601 LEU A O 1
ATOM 4707 N N . ASN A 1 602 ? 29.579 -46.093 10.069 1.00 61.34 602 ASN A N 1
ATOM 4708 C CA . ASN A 1 602 ? 30.246 -45.064 10.855 1.00 61.34 602 ASN A CA 1
ATOM 4709 C C . ASN A 1 602 ? 30.652 -43.923 9.915 1.00 61.34 602 ASN A C 1
ATOM 4711 O O . ASN A 1 602 ? 31.276 -44.176 8.889 1.00 61.34 602 ASN A O 1
ATOM 4715 N N . ILE A 1 603 ? 30.259 -42.699 10.262 1.00 57.09 603 ILE A N 1
ATOM 4716 C CA . ILE A 1 603 ? 30.517 -41.477 9.477 1.00 57.09 603 ILE A CA 1
ATOM 4717 C C . ILE A 1 603 ? 31.704 -40.691 10.074 1.00 57.09 603 ILE A C 1
ATOM 4719 O O . ILE A 1 603 ? 32.213 -39.764 9.460 1.00 57.09 603 ILE A O 1
ATOM 4723 N N . ASP A 1 604 ? 32.183 -41.100 11.254 1.00 64.69 604 ASP A N 1
ATOM 4724 C CA . ASP A 1 604 ? 33.451 -40.653 11.828 1.00 64.69 604 ASP A CA 1
ATOM 4725 C C . ASP A 1 604 ? 34.614 -41.415 11.171 1.00 64.69 604 ASP A C 1
ATOM 4727 O O . ASP A 1 604 ? 34.789 -42.616 11.389 1.00 64.69 604 ASP A O 1
ATOM 4731 N N . ASP A 1 605 ? 35.383 -40.716 10.349 1.00 62.16 605 ASP A N 1
ATOM 4732 C CA . ASP A 1 605 ? 36.519 -41.203 9.563 1.00 62.16 605 ASP A CA 1
ATOM 4733 C C . ASP A 1 605 ? 37.864 -41.152 10.318 1.00 62.16 605 ASP A C 1
ATOM 4735 O O . ASP A 1 605 ? 38.894 -41.556 9.777 1.00 62.16 605 ASP A O 1
ATOM 4739 N N . THR A 1 606 ? 37.881 -40.697 11.575 1.00 66.00 606 THR A N 1
ATOM 4740 C CA . THR A 1 606 ? 39.133 -40.440 12.301 1.00 66.00 606 THR A CA 1
ATOM 4741 C C . THR A 1 606 ? 39.868 -41.728 12.742 1.00 66.00 606 THR A C 1
ATOM 4743 O O . THR A 1 606 ? 39.291 -42.590 13.406 1.00 66.00 606 THR A O 1
ATOM 4746 N N . GLU A 1 607 ? 41.176 -41.855 12.448 1.00 63.50 607 GLU A N 1
ATOM 4747 C CA . GLU A 1 607 ? 41.971 -43.088 12.684 1.00 63.50 607 GLU A CA 1
ATOM 4748 C C . GLU A 1 607 ? 41.965 -43.586 14.151 1.00 63.50 607 GLU A C 1
ATOM 4750 O O . GLU A 1 607 ? 42.226 -42.778 15.040 1.00 63.50 607 GLU A O 1
ATOM 4755 N N . PRO A 1 608 ? 41.799 -44.889 14.461 1.00 62.16 608 PRO A N 1
ATOM 4756 C CA . PRO A 1 608 ? 41.664 -45.381 15.842 1.00 62.16 608 PRO A CA 1
ATOM 4757 C C . PRO A 1 608 ? 42.765 -44.960 16.838 1.00 62.16 608 PRO A C 1
ATOM 4759 O O . PRO A 1 608 ? 43.954 -44.963 16.513 1.00 62.16 608 PRO A O 1
ATOM 4762 N N . MET A 1 609 ? 42.383 -44.651 18.086 1.00 61.97 609 MET A N 1
ATOM 4763 C CA . MET A 1 609 ? 43.304 -44.136 19.118 1.00 61.97 609 MET A CA 1
ATOM 4764 C C . MET A 1 609 ? 44.489 -45.077 19.433 1.00 61.97 609 MET A C 1
ATOM 4766 O O . MET A 1 609 ? 44.344 -46.117 20.082 1.00 61.97 609 MET A O 1
ATOM 4770 N N . GLN A 1 610 ? 45.703 -44.649 19.069 1.00 63.78 610 GLN A N 1
ATOM 4771 C CA . GLN A 1 610 ? 46.952 -45.350 19.388 1.00 63.78 610 GLN A CA 1
ATOM 4772 C C . GLN A 1 610 ? 47.577 -44.846 20.695 1.00 63.78 610 GLN A C 1
ATOM 4774 O O . GLN A 1 610 ? 47.672 -43.645 20.945 1.00 63.78 610 GLN A O 1
ATOM 4779 N N . HIS A 1 611 ? 48.061 -45.782 21.508 1.00 66.62 611 HIS A N 1
ATOM 4780 C CA . HIS A 1 611 ? 48.806 -45.502 22.733 1.00 66.62 611 HIS A CA 1
ATOM 4781 C C . HIS A 1 611 ? 50.300 -45.727 22.481 1.00 66.62 611 HIS A C 1
ATOM 4783 O O . HIS A 1 611 ? 50.668 -46.719 21.858 1.00 66.62 611 HIS A O 1
ATOM 4789 N N . TYR A 1 612 ? 51.168 -44.849 22.978 1.00 67.94 612 TYR A N 1
ATOM 4790 C CA . TYR A 1 612 ? 52.617 -44.902 22.778 1.00 67.94 612 TYR A CA 1
ATOM 4791 C C . TYR A 1 612 ? 53.358 -45.022 24.110 1.00 67.94 612 TYR A C 1
ATOM 4793 O O . TYR A 1 612 ? 53.021 -44.346 25.083 1.00 67.94 612 TYR A O 1
ATOM 4801 N N . ILE A 1 613 ? 54.402 -45.848 24.142 1.00 70.12 613 ILE A N 1
ATOM 4802 C CA . ILE A 1 613 ? 55.295 -46.023 25.295 1.00 70.12 613 ILE A CA 1
ATOM 4803 C C . ILE A 1 613 ? 56.754 -45.728 24.927 1.00 70.12 613 ILE A C 1
ATOM 4805 O O . ILE A 1 613 ? 57.110 -45.609 23.748 1.00 70.12 613 ILE A O 1
ATOM 4809 N N . CYS A 1 614 ? 57.610 -45.606 25.945 1.00 70.81 614 CYS A N 1
ATOM 4810 C CA . CYS A 1 614 ? 59.056 -45.504 25.756 1.00 70.81 614 CYS A CA 1
ATOM 4811 C C . CYS A 1 614 ? 59.598 -46.750 25.031 1.00 70.81 614 CYS A C 1
ATOM 4813 O O . CYS A 1 614 ? 59.167 -47.872 25.300 1.00 70.81 614 CYS A O 1
ATOM 4815 N N . GLY A 1 615 ? 60.552 -46.558 24.115 1.00 63.81 615 GLY A N 1
ATOM 4816 C CA . GLY A 1 615 ? 61.213 -47.669 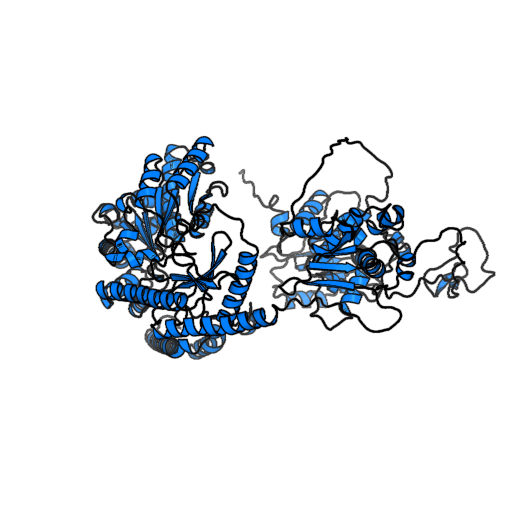23.417 1.00 63.81 615 GLY A CA 1
ATOM 4817 C C . GLY A 1 615 ? 62.168 -48.488 24.298 1.00 63.81 615 GLY A C 1
ATOM 4818 O O . GLY A 1 615 ? 62.553 -49.590 23.912 1.00 63.81 615 GLY A O 1
ATOM 4819 N N . ASP A 1 616 ? 62.535 -47.962 25.467 1.00 64.88 616 ASP A N 1
ATOM 4820 C CA . ASP A 1 616 ? 63.478 -48.552 26.419 1.00 64.88 616 ASP A CA 1
ATOM 4821 C C . ASP A 1 616 ? 62.741 -49.252 27.571 1.00 64.88 616 ASP A C 1
ATOM 4823 O O . ASP A 1 616 ? 61.941 -48.628 28.273 1.00 64.88 616 ASP A O 1
ATOM 4827 N N . TRP A 1 617 ? 63.005 -50.548 27.756 1.00 58.81 617 TRP A N 1
ATOM 4828 C CA . TRP A 1 617 ? 62.347 -51.379 28.772 1.00 58.81 617 TRP A CA 1
ATOM 4829 C C . TRP A 1 617 ? 62.950 -51.184 30.170 1.00 58.81 617 TRP A C 1
ATOM 4831 O O . TRP A 1 617 ? 62.247 -51.394 31.158 1.00 58.81 617 TRP A O 1
ATOM 4841 N N . ASP A 1 618 ? 64.201 -50.717 30.250 1.00 56.31 618 ASP A N 1
ATOM 4842 C CA . ASP A 1 618 ? 64.916 -50.453 31.506 1.00 56.31 618 ASP A CA 1
ATOM 4843 C C . ASP A 1 618 ? 64.728 -49.006 31.996 1.00 56.31 618 ASP A C 1
ATOM 4845 O O . ASP A 1 618 ? 65.339 -48.575 32.978 1.00 56.31 618 ASP A O 1
ATOM 4849 N N . CYS A 1 619 ? 63.831 -48.247 31.351 1.00 63.69 619 CYS A N 1
ATOM 4850 C CA . CYS A 1 619 ? 63.360 -46.949 31.823 1.00 63.69 619 CYS A CA 1
ATOM 4851 C C . CYS A 1 619 ? 62.724 -47.099 33.219 1.00 63.69 619 CYS A C 1
ATOM 4853 O O . CYS A 1 619 ? 61.553 -47.462 33.361 1.00 63.69 619 CYS A O 1
ATOM 4855 N N . GLY A 1 620 ? 63.529 -46.840 34.252 1.00 54.62 620 GLY A N 1
ATOM 4856 C CA . GLY A 1 620 ? 63.264 -47.267 35.620 1.00 54.62 620 GLY A CA 1
ATOM 4857 C C . GLY A 1 620 ? 61.879 -46.895 36.146 1.00 54.62 620 GLY A C 1
ATOM 4858 O O . GLY A 1 620 ? 61.517 -45.720 36.206 1.00 54.62 620 GLY A O 1
ATOM 4859 N N . ARG A 1 621 ? 61.146 -47.913 36.617 1.00 54.94 621 ARG A N 1
ATOM 4860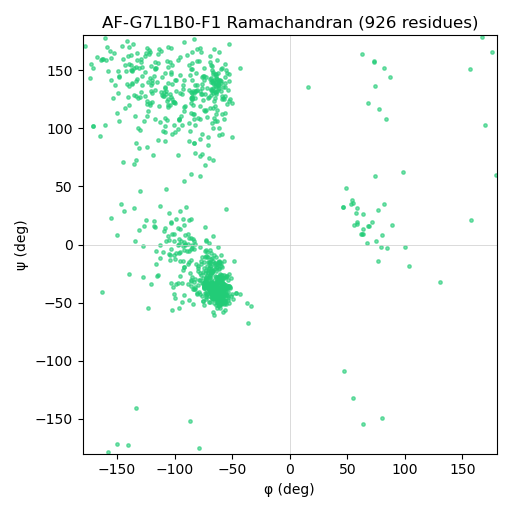 C CA . ARG A 1 621 ? 59.891 -47.787 37.375 1.00 54.94 621 ARG A CA 1
ATOM 4861 C C . ARG A 1 621 ? 60.152 -47.136 38.740 1.00 54.94 621 ARG A C 1
ATOM 4863 O O . ARG A 1 621 ? 60.137 -47.810 39.765 1.00 54.94 621 ARG A O 1
ATOM 4870 N N . LYS A 1 622 ? 60.430 -45.834 38.752 1.00 45.44 622 LYS A N 1
ATOM 4871 C CA . LYS A 1 622 ? 60.470 -45.014 39.964 1.00 45.44 622 LYS A CA 1
ATOM 4872 C C . LYS A 1 622 ? 59.229 -44.136 40.016 1.00 45.44 622 LYS A C 1
ATOM 4874 O O . LYS A 1 622 ? 58.737 -43.661 38.995 1.00 45.44 622 LYS A O 1
ATOM 4879 N N . GLU A 1 623 ? 58.687 -44.039 41.217 1.00 49.34 623 GLU A N 1
ATOM 4880 C CA . GLU A 1 623 ? 57.333 -43.580 41.508 1.00 49.34 623 GLU A CA 1
ATOM 4881 C C . GLU A 1 623 ? 57.063 -42.175 40.927 1.00 49.34 623 GLU A C 1
ATOM 4883 O O . GLU A 1 623 ? 57.912 -41.292 41.015 1.00 49.34 623 GLU A O 1
ATOM 4888 N N . SER A 1 624 ? 55.859 -41.967 40.365 1.00 47.06 624 SER A N 1
ATOM 4889 C CA . SER A 1 624 ? 55.316 -40.695 39.819 1.00 47.06 624 SER A CA 1
ATOM 4890 C C . SER A 1 624 ? 55.694 -40.229 38.386 1.00 47.06 624 SER A C 1
ATOM 4892 O O . SER A 1 624 ? 55.730 -39.031 38.117 1.00 47.06 624 SER A O 1
ATOM 4894 N N . GLY A 1 625 ? 55.867 -41.138 37.412 1.00 44.62 625 GLY A N 1
ATOM 4895 C CA . GLY A 1 625 ? 55.994 -40.788 35.977 1.00 44.62 625 GLY A CA 1
ATOM 4896 C C . GLY A 1 625 ? 54.925 -41.415 35.063 1.00 44.62 625 GLY A C 1
ATOM 4897 O O . GLY A 1 625 ? 54.630 -42.601 35.189 1.00 44.62 625 GLY A O 1
ATOM 4898 N N . ASN A 1 626 ? 54.369 -40.646 34.112 1.00 46.53 626 ASN A N 1
ATOM 4899 C CA . ASN A 1 626 ? 53.388 -41.143 33.130 1.00 46.53 626 ASN A CA 1
ATOM 4900 C C . ASN A 1 626 ? 53.999 -42.223 32.214 1.00 46.53 626 ASN A C 1
ATOM 4902 O O . ASN A 1 626 ? 54.894 -41.936 31.421 1.00 46.53 626 ASN A O 1
ATOM 4906 N N . LEU A 1 627 ? 53.476 -43.451 32.293 1.00 54.06 627 LEU A N 1
ATOM 4907 C CA . LEU A 1 627 ? 53.953 -44.622 31.536 1.00 54.06 627 LEU A CA 1
ATOM 4908 C C . LEU A 1 627 ? 53.349 -44.761 30.124 1.00 54.06 627 LEU A C 1
ATOM 4910 O O . LEU A 1 627 ? 53.720 -45.676 29.394 1.00 54.06 627 LEU A O 1
ATOM 4914 N N . LEU A 1 628 ? 52.418 -43.881 29.749 1.00 57.62 628 LEU A N 1
ATOM 4915 C CA . LEU A 1 628 ? 51.642 -43.920 28.508 1.00 57.62 628 LEU A CA 1
ATOM 4916 C C . LEU A 1 628 ? 51.499 -42.504 27.934 1.00 57.62 628 LEU A C 1
ATOM 4918 O O . LEU A 1 628 ? 51.201 -41.562 28.668 1.00 57.62 628 LEU A O 1
ATOM 4922 N N . SER A 1 629 ? 51.673 -42.373 26.620 1.00 55.09 629 SER A N 1
ATOM 4923 C CA . SER A 1 629 ? 51.425 -41.157 25.842 1.00 55.09 629 SER A CA 1
ATOM 4924 C C . SER A 1 629 ? 50.363 -41.419 24.775 1.00 55.09 629 SER A C 1
ATOM 4926 O O . SER A 1 629 ? 50.377 -42.462 24.130 1.00 55.09 629 SER A O 1
ATOM 4928 N N . LEU A 1 630 ? 49.477 -40.453 24.537 1.00 54.88 630 LEU A N 1
ATOM 4929 C CA . LEU A 1 630 ? 48.547 -40.461 23.396 1.00 54.88 630 LEU A CA 1
ATOM 4930 C C . LEU A 1 630 ? 49.163 -39.836 22.130 1.00 54.88 630 LEU A C 1
ATOM 4932 O O . LEU A 1 630 ? 48.567 -39.867 21.061 1.00 54.88 630 LEU A O 1
ATOM 4936 N N . PHE A 1 631 ? 50.371 -39.275 22.244 1.00 55.50 631 PHE A N 1
ATOM 4937 C CA . PHE A 1 631 ? 51.072 -38.591 21.162 1.00 55.50 631 PHE A CA 1
ATOM 4938 C C . PHE A 1 631 ? 52.404 -39.280 20.858 1.00 55.50 631 PHE A C 1
ATOM 4940 O O . PHE A 1 631 ? 53.224 -39.512 21.757 1.00 55.50 631 PHE A O 1
ATOM 4947 N N . ARG A 1 632 ? 52.635 -39.564 19.575 1.00 56.12 632 ARG A N 1
ATOM 4948 C CA . ARG A 1 632 ? 53.889 -40.123 19.064 1.00 56.12 632 ARG A CA 1
ATOM 4949 C C . ARG A 1 632 ? 55.041 -39.134 19.287 1.00 56.12 632 ARG A C 1
ATOM 4951 O O . ARG A 1 632 ? 54.870 -37.929 19.135 1.00 56.12 632 ARG A O 1
ATOM 4958 N N . ASN A 1 633 ? 56.223 -39.654 19.607 1.00 61.16 633 ASN A N 1
ATOM 4959 C CA . ASN A 1 633 ? 57.476 -38.918 19.819 1.00 61.16 633 ASN A CA 1
ATOM 4960 C C . ASN A 1 633 ? 57.534 -38.004 21.065 1.00 61.16 633 ASN A C 1
ATOM 4962 O O . ASN A 1 633 ? 58.448 -37.188 21.170 1.00 61.16 633 ASN A O 1
ATOM 4966 N N . GLN A 1 634 ? 56.627 -38.149 22.038 1.00 67.38 634 GLN A N 1
ATOM 4967 C CA . GLN A 1 634 ? 56.732 -37.424 23.316 1.00 67.38 634 GLN A CA 1
ATOM 4968 C C . GLN A 1 634 ? 57.979 -37.826 24.112 1.00 67.38 634 GLN A C 1
ATOM 4970 O O . GLN A 1 634 ? 58.374 -38.989 24.107 1.00 67.38 634 GLN A O 1
ATOM 4975 N N . MET A 1 635 ? 58.593 -36.882 24.825 1.00 57.94 635 MET A N 1
ATOM 4976 C CA . MET A 1 635 ? 59.798 -37.158 25.614 1.00 57.94 635 MET A CA 1
ATOM 4977 C C . MET A 1 635 ? 59.441 -37.856 26.929 1.00 57.94 635 MET A C 1
ATOM 4979 O O . MET A 1 635 ? 58.736 -37.306 27.774 1.00 57.94 635 MET A O 1
ATOM 4983 N N . CYS A 1 636 ? 59.953 -39.071 27.113 1.00 64.81 636 CYS A N 1
ATOM 4984 C CA . CYS A 1 636 ? 59.885 -39.799 28.372 1.00 64.81 636 CYS A CA 1
ATOM 4985 C C . CYS A 1 636 ? 60.767 -39.132 29.441 1.00 64.81 636 CYS A C 1
ATOM 4987 O O . CYS A 1 636 ? 61.742 -38.450 29.124 1.00 64.81 636 CYS A O 1
ATOM 4989 N N . SER A 1 637 ? 60.468 -39.375 30.719 1.00 62.00 637 SER A N 1
ATOM 4990 C CA . SER A 1 637 ? 61.265 -38.904 31.861 1.00 62.00 637 SER A CA 1
ATOM 4991 C C . SER A 1 637 ? 62.722 -39.391 31.842 1.00 62.00 637 SER A C 1
ATOM 4993 O O . SER A 1 637 ? 63.573 -38.759 32.459 1.00 62.00 637 SER A O 1
ATOM 4995 N N . CYS A 1 638 ? 63.038 -40.457 31.095 1.00 65.94 638 CYS A N 1
ATOM 4996 C CA . CYS A 1 638 ? 64.408 -40.917 30.842 1.00 65.94 638 CYS A CA 1
ATOM 4997 C C . CYS A 1 638 ? 65.131 -40.182 29.690 1.00 65.94 638 CYS A C 1
ATOM 4999 O O . CYS A 1 638 ? 66.231 -40.578 29.313 1.00 65.94 638 CYS A O 1
ATOM 5001 N N . GLY A 1 639 ? 64.511 -39.173 29.067 1.00 62.31 639 GLY A N 1
ATOM 5002 C CA . GLY A 1 639 ? 65.097 -38.398 27.966 1.00 62.31 639 GLY A CA 1
ATOM 5003 C C . GLY A 1 639 ? 65.043 -39.052 26.576 1.00 62.31 639 GLY A C 1
ATOM 5004 O O . GLY A 1 639 ? 65.642 -38.521 25.646 1.00 62.31 639 GLY A O 1
ATOM 5005 N N . ARG A 1 640 ? 64.333 -40.178 26.401 1.00 69.50 640 ARG A N 1
ATOM 5006 C CA . ARG A 1 640 ? 64.101 -40.821 25.087 1.00 69.50 640 ARG A CA 1
ATOM 5007 C C . ARG A 1 640 ? 62.680 -40.558 24.570 1.00 69.50 640 ARG A C 1
ATOM 5009 O O . ARG A 1 640 ? 61.769 -40.321 25.359 1.00 69.50 640 ARG A O 1
ATOM 5016 N N . VAL A 1 641 ? 62.470 -40.656 23.257 1.00 65.69 641 VAL A N 1
ATOM 5017 C CA . VAL A 1 641 ? 61.145 -40.490 22.630 1.00 65.69 641 VAL A CA 1
ATOM 5018 C C . VAL A 1 641 ? 60.238 -41.718 22.811 1.00 65.69 641 VAL A C 1
ATOM 5020 O O . VAL A 1 641 ? 60.663 -42.862 22.652 1.00 65.69 641 VAL A O 1
ATOM 5023 N N . MET A 1 642 ? 58.960 -41.476 23.106 1.00 72.06 642 MET A N 1
ATOM 5024 C CA . MET A 1 642 ? 57.887 -42.470 23.150 1.00 72.06 642 MET A CA 1
ATOM 5025 C C . MET A 1 642 ? 57.289 -42.653 21.753 1.00 72.06 642 MET A C 1
ATOM 5027 O O . MET A 1 642 ? 56.455 -41.863 21.312 1.00 72.06 642 MET A O 1
ATOM 5031 N N . ASN A 1 643 ? 57.732 -43.676 21.028 1.00 69.94 643 ASN A N 1
ATOM 5032 C CA . ASN A 1 643 ? 57.322 -43.932 19.643 1.00 69.94 643 ASN A CA 1
ATOM 5033 C C . ASN A 1 643 ? 56.799 -45.358 19.396 1.00 69.94 643 ASN A C 1
ATOM 5035 O O . ASN A 1 643 ? 56.393 -45.664 18.275 1.00 69.94 643 ASN A O 1
ATOM 5039 N N . LYS A 1 644 ? 56.787 -46.221 20.421 1.00 69.50 644 LYS A N 1
ATOM 5040 C CA . LYS A 1 644 ? 56.369 -47.622 20.315 1.00 69.50 644 LYS A CA 1
ATOM 5041 C C . LYS A 1 644 ? 54.879 -47.762 20.621 1.00 69.50 644 LYS A C 1
ATOM 5043 O O . LYS A 1 644 ? 54.466 -47.463 21.739 1.00 69.50 644 LYS A O 1
ATOM 5048 N N . VAL A 1 645 ? 54.098 -48.229 19.646 1.00 67.06 645 VAL A N 1
ATOM 5049 C CA . VAL A 1 645 ? 52.648 -48.439 19.794 1.00 67.06 645 VAL A CA 1
ATOM 5050 C C . VAL A 1 645 ? 52.368 -49.593 20.760 1.00 67.06 645 VAL A C 1
ATOM 5052 O O . VAL A 1 645 ? 52.968 -50.664 20.660 1.00 67.06 645 VAL A O 1
ATOM 5055 N N . LEU A 1 646 ? 51.441 -49.370 21.686 1.00 62.22 646 LEU A N 1
ATOM 5056 C CA . LEU A 1 646 ? 50.890 -50.361 22.595 1.00 62.22 646 LEU A CA 1
ATOM 5057 C C . LEU A 1 646 ? 49.580 -50.883 21.996 1.00 62.22 646 LEU A C 1
ATOM 5059 O O . LEU A 1 646 ? 48.574 -50.173 21.971 1.00 62.22 646 LEU A O 1
ATOM 5063 N N . SER A 1 647 ? 49.601 -52.115 21.486 1.00 50.16 647 SER A N 1
ATOM 5064 C CA . SER A 1 647 ? 48.384 -52.810 21.055 1.00 50.16 647 SER A CA 1
ATOM 5065 C C . SER A 1 647 ? 47.413 -52.914 22.240 1.00 50.16 647 SER A C 1
ATOM 5067 O O . SER A 1 647 ? 47.863 -53.227 23.348 1.00 50.16 647 SER A O 1
ATOM 5069 N N . PRO A 1 648 ? 46.108 -52.646 22.055 1.00 47.28 648 PRO A N 1
ATOM 5070 C CA . PRO A 1 648 ? 45.165 -52.648 23.166 1.00 47.28 648 PRO A CA 1
ATOM 5071 C C . PRO A 1 648 ? 45.088 -54.045 23.804 1.00 47.28 648 PRO A C 1
ATOM 5073 O O . PRO A 1 648 ? 45.075 -55.043 23.077 1.00 47.28 648 PRO A O 1
ATOM 5076 N N . PRO A 1 649 ? 45.015 -54.149 25.145 1.00 39.09 649 PRO A N 1
ATOM 5077 C CA . PRO A 1 649 ? 44.743 -55.426 25.787 1.00 39.09 649 PRO A CA 1
ATOM 5078 C C . PRO A 1 649 ? 43.370 -55.930 25.330 1.00 39.09 649 PRO A C 1
ATOM 5080 O O . PRO A 1 649 ? 42.401 -55.167 25.301 1.00 39.09 649 PRO A O 1
ATOM 5083 N N . GLN A 1 650 ? 43.286 -57.217 24.986 1.00 40.91 650 GLN A N 1
ATOM 5084 C CA . GLN A 1 650 ? 42.008 -57.875 24.718 1.00 40.91 650 GLN A CA 1
ATOM 5085 C C . GLN A 1 650 ? 41.098 -57.675 25.937 1.00 40.91 650 GLN A C 1
ATOM 5087 O O . GLN A 1 650 ? 41.467 -58.035 27.057 1.00 40.91 650 GLN A O 1
ATOM 5092 N N . GLN A 1 651 ? 39.939 -57.043 25.736 1.00 37.38 651 GLN A N 1
ATOM 5093 C CA . GLN A 1 651 ? 38.988 -56.836 26.826 1.00 37.38 651 GLN A CA 1
ATOM 5094 C C . GLN A 1 651 ? 38.472 -58.198 27.317 1.00 37.38 651 GLN A C 1
ATOM 5096 O O . GLN A 1 651 ? 38.178 -59.057 26.484 1.00 37.38 651 GLN A O 1
ATOM 5101 N N . PRO A 1 652 ? 38.341 -58.409 28.640 1.00 31.66 652 PRO A N 1
ATOM 5102 C CA . PRO A 1 652 ? 37.777 -59.644 29.169 1.00 31.66 652 PRO A CA 1
ATOM 5103 C C . PRO A 1 652 ? 36.330 -59.825 28.689 1.00 31.66 652 PRO A C 1
ATOM 5105 O O . PRO A 1 652 ? 35.555 -58.871 28.644 1.00 31.66 652 PRO A O 1
ATOM 5108 N N . GLU A 1 653 ? 35.961 -61.066 28.373 1.00 35.56 653 GLU A N 1
ATOM 5109 C CA . GLU A 1 653 ? 34.726 -61.458 27.667 1.00 35.56 653 GLU A CA 1
ATOM 5110 C C . GLU A 1 653 ? 33.407 -61.203 28.440 1.00 35.56 653 GLU A C 1
ATOM 5112 O O . GLU A 1 653 ? 32.334 -61.612 28.002 1.00 35.56 653 GLU A O 1
ATOM 5117 N N . SER A 1 654 ? 33.447 -60.529 29.593 1.00 35.69 654 SER A N 1
ATOM 5118 C CA . SER A 1 654 ? 32.328 -60.414 30.541 1.00 35.69 654 SER A CA 1
ATOM 5119 C C . SER A 1 654 ? 31.409 -59.196 30.355 1.00 35.69 654 SER A C 1
ATOM 5121 O O . SER A 1 654 ? 30.458 -59.035 31.120 1.00 35.69 654 SER A O 1
ATOM 5123 N N . LEU A 1 655 ? 31.639 -58.350 29.344 1.00 37.84 655 LEU A N 1
ATOM 5124 C CA . LEU A 1 655 ? 30.738 -57.247 28.976 1.00 37.84 655 LEU A CA 1
ATOM 5125 C C . LEU A 1 655 ? 30.505 -57.205 27.461 1.00 37.84 655 LEU A C 1
ATOM 5127 O O . LEU A 1 655 ? 31.167 -56.472 26.725 1.00 37.84 655 LEU A O 1
ATOM 5131 N N . SER A 1 656 ? 29.505 -57.959 27.000 1.00 41.91 656 SER A N 1
ATOM 5132 C CA . SER A 1 656 ? 29.001 -57.912 25.625 1.00 41.91 656 SER A CA 1
ATOM 5133 C C . SER A 1 656 ? 28.252 -56.600 25.341 1.00 41.91 656 SER A C 1
ATOM 5135 O O . SER A 1 656 ? 27.028 -56.551 25.226 1.00 41.91 656 SER A O 1
ATOM 5137 N N . LEU A 1 657 ? 29.002 -55.502 25.193 1.00 51.50 657 LEU A N 1
ATOM 5138 C CA . LEU A 1 657 ? 28.497 -54.284 24.556 1.00 51.50 657 LEU A CA 1
ATOM 5139 C C . LEU A 1 657 ? 28.026 -54.642 23.140 1.00 51.50 657 LEU A C 1
ATOM 5141 O O . LEU A 1 657 ? 28.856 -54.896 22.261 1.00 51.50 657 LEU A O 1
ATOM 5145 N N . GLY A 1 658 ? 26.706 -54.651 22.939 1.00 54.28 658 GLY A N 1
ATOM 5146 C CA . GLY A 1 658 ? 26.095 -54.818 21.623 1.00 54.28 658 GLY A CA 1
ATOM 5147 C C . GLY A 1 658 ? 26.590 -53.763 20.631 1.00 54.28 658 GLY A C 1
ATOM 5148 O O . GLY A 1 658 ? 27.033 -52.681 21.020 1.00 54.28 658 GLY A O 1
ATOM 5149 N N . SER A 1 659 ? 26.535 -54.079 19.340 1.00 59.44 659 SER A N 1
ATOM 5150 C CA . SER A 1 659 ? 26.889 -53.133 18.280 1.00 59.44 659 SER A CA 1
ATOM 5151 C C . SER A 1 659 ? 25.871 -51.989 18.215 1.00 59.44 659 SER A C 1
ATOM 5153 O O . SER A 1 659 ? 24.671 -52.245 18.152 1.00 59.44 659 SER A O 1
ATOM 5155 N N . GLY A 1 660 ? 26.328 -50.735 18.167 1.00 66.44 660 GLY A N 1
ATOM 5156 C CA . GLY A 1 660 ? 25.464 -49.553 18.014 1.00 66.44 660 GLY A CA 1
ATOM 5157 C C . GLY A 1 660 ? 24.772 -49.071 19.296 1.00 66.44 660 GLY A C 1
ATOM 5158 O O . GLY A 1 660 ? 25.315 -49.191 20.395 1.00 66.44 660 GLY A O 1
ATOM 5159 N N . PHE A 1 661 ? 23.584 -48.482 19.140 1.00 74.12 661 PHE A N 1
ATOM 5160 C CA . PHE A 1 661 ? 22.826 -47.784 20.183 1.00 74.12 661 PHE A CA 1
ATOM 5161 C C . PHE A 1 661 ? 21.434 -48.388 20.433 1.00 74.12 661 PHE A C 1
ATOM 5163 O O . PHE A 1 661 ? 20.970 -48.406 21.582 1.00 74.12 661 PHE A O 1
ATOM 5170 N N . VAL A 1 662 ? 20.773 -48.901 19.387 1.00 71.19 662 VAL A N 1
ATOM 5171 C CA . VAL A 1 662 ? 19.418 -49.485 19.455 1.00 71.19 662 VAL A CA 1
ATOM 5172 C C . VAL A 1 662 ? 19.416 -51.017 19.349 1.00 71.19 662 VAL A C 1
ATOM 5174 O O . VAL A 1 662 ? 20.368 -51.626 18.864 1.00 71.19 662 VAL A O 1
ATOM 5177 N N . LYS A 1 663 ? 18.354 -51.679 19.828 1.00 73.31 663 LYS A N 1
ATOM 5178 C CA . LYS A 1 663 ? 18.252 -53.154 19.802 1.00 73.31 663 LYS A CA 1
ATOM 5179 C C . LYS A 1 663 ? 17.963 -53.695 18.397 1.00 73.31 663 LYS A C 1
ATOM 5181 O O . LYS A 1 663 ? 17.198 -53.112 17.639 1.00 73.31 663 LYS A O 1
ATOM 5186 N N . GLU A 1 664 ? 18.522 -54.862 18.077 1.00 63.88 664 GLU A N 1
ATOM 5187 C CA . GLU A 1 664 ? 18.440 -55.483 16.740 1.00 63.88 664 GLU A CA 1
ATOM 5188 C C . GLU A 1 664 ? 17.030 -55.944 16.337 1.00 63.88 664 GLU A C 1
ATOM 5190 O O . GLU A 1 664 ? 16.707 -55.988 15.154 1.00 63.88 664 GLU A O 1
ATOM 5195 N N . THR A 1 665 ? 16.156 -56.204 17.310 1.00 55.97 665 THR A N 1
ATOM 5196 C CA . THR A 1 665 ? 14.745 -56.553 17.083 1.00 55.97 665 THR A CA 1
ATOM 5197 C C . THR A 1 665 ? 13.820 -55.342 16.910 1.00 55.97 665 THR A C 1
ATOM 5199 O O . THR A 1 665 ? 12.617 -55.526 16.725 1.00 55.97 665 THR A O 1
ATOM 5202 N N . ALA A 1 666 ? 14.337 -54.109 16.981 1.00 60.81 666 ALA A N 1
ATOM 5203 C CA . ALA A 1 666 ? 13.538 -52.893 16.867 1.00 60.81 666 ALA A CA 1
ATOM 5204 C C . ALA A 1 666 ? 13.500 -52.356 15.424 1.00 60.81 666 ALA A C 1
ATOM 5206 O O . ALA A 1 666 ? 14.534 -52.142 14.787 1.00 60.81 666 ALA A O 1
ATOM 5207 N N . ALA A 1 667 ? 12.289 -52.086 14.937 1.00 55.84 667 ALA A N 1
ATOM 5208 C CA . ALA A 1 667 ? 12.040 -51.320 13.720 1.00 55.84 667 ALA A CA 1
ATOM 5209 C C . ALA A 1 667 ? 11.584 -49.902 14.089 1.00 55.84 667 ALA A C 1
ATOM 5211 O O . ALA A 1 667 ? 10.886 -49.710 15.089 1.00 55.84 667 ALA A O 1
ATOM 5212 N N . PHE A 1 668 ? 11.954 -48.914 13.277 1.00 58.88 668 PHE A N 1
ATOM 5213 C CA . PHE A 1 668 ? 11.686 -47.502 13.537 1.00 58.88 668 PHE A CA 1
ATOM 5214 C C . PHE A 1 668 ? 11.026 -46.823 12.338 1.00 58.88 668 PHE A C 1
ATOM 5216 O O . PHE A 1 668 ? 11.207 -47.225 11.191 1.00 58.88 668 PHE A O 1
ATOM 5223 N N . ILE A 1 669 ? 10.267 -45.778 12.637 1.00 53.69 669 ILE A N 1
ATOM 5224 C CA . ILE A 1 669 ? 9.688 -44.816 11.705 1.00 53.69 669 ILE A CA 1
ATOM 5225 C C . ILE A 1 669 ? 10.456 -43.508 11.902 1.00 53.69 669 ILE A C 1
ATOM 5227 O O . ILE A 1 669 ? 10.694 -43.096 13.039 1.00 53.69 669 ILE A O 1
ATOM 5231 N N . ILE A 1 670 ? 10.840 -42.865 10.805 1.00 52.19 670 ILE A N 1
ATOM 5232 C CA . ILE A 1 670 ? 11.561 -41.590 10.794 1.00 52.19 670 ILE A CA 1
ATOM 5233 C C . ILE A 1 670 ? 10.742 -40.608 9.963 1.00 52.19 670 ILE A C 1
ATOM 5235 O O . ILE A 1 670 ? 10.458 -40.891 8.797 1.00 52.19 670 ILE A O 1
ATOM 5239 N N . SER A 1 671 ? 10.334 -39.489 10.557 1.00 50.00 671 SER A N 1
ATOM 5240 C CA . SER A 1 671 ? 9.624 -38.416 9.853 1.00 50.00 671 SER A CA 1
ATOM 5241 C C . SER A 1 671 ? 10.584 -37.440 9.163 1.00 50.00 671 SER A C 1
ATOM 5243 O O . SER A 1 671 ? 11.785 -37.425 9.430 1.00 50.00 671 SER A O 1
ATOM 5245 N N . ASP A 1 672 ? 10.037 -36.623 8.262 1.00 42.50 672 ASP A N 1
ATOM 5246 C CA . ASP A 1 672 ? 10.762 -35.623 7.456 1.00 42.50 672 ASP A CA 1
ATOM 5247 C C . ASP A 1 672 ? 11.546 -34.603 8.316 1.00 42.50 672 ASP A C 1
ATOM 5249 O O . ASP A 1 672 ? 12.597 -34.105 7.926 1.00 42.50 672 ASP A O 1
ATOM 5253 N N . ASP A 1 673 ? 11.090 -34.367 9.551 1.00 45.59 673 ASP A N 1
ATOM 5254 C CA . ASP A 1 673 ? 11.727 -33.519 10.565 1.00 45.59 673 ASP A CA 1
ATOM 5255 C C . ASP A 1 673 ? 12.773 -34.254 11.438 1.00 45.59 673 ASP A C 1
ATOM 5257 O O . ASP A 1 673 ? 13.075 -33.806 12.546 1.00 45.59 673 ASP A O 1
ATOM 5261 N N . LEU A 1 674 ? 13.304 -35.385 10.947 1.00 47.78 674 LEU A N 1
ATOM 5262 C CA . LEU A 1 674 ? 14.291 -36.286 11.573 1.00 47.78 674 LEU A CA 1
ATOM 5263 C C . LEU A 1 674 ? 13.917 -36.841 12.960 1.00 47.78 674 LEU A C 1
ATOM 5265 O O . LEU A 1 674 ? 14.769 -37.381 13.671 1.00 47.78 674 LEU A O 1
ATOM 5269 N N . TYR A 1 675 ? 12.642 -36.772 13.344 1.00 54.78 675 TYR A N 1
ATOM 5270 C CA . TYR A 1 675 ? 12.164 -37.398 14.571 1.00 54.78 675 TYR A CA 1
ATOM 5271 C C . TYR A 1 675 ? 12.024 -38.925 14.391 1.00 54.78 675 TYR A C 1
ATOM 5273 O O . TYR A 1 675 ? 11.392 -39.407 13.449 1.00 54.78 675 TYR A O 1
ATOM 5281 N N . VAL A 1 676 ? 12.603 -39.701 15.313 1.00 57.25 676 VAL A N 1
ATOM 5282 C CA . VAL A 1 676 ? 12.675 -41.172 15.282 1.00 57.25 676 VAL A CA 1
ATOM 5283 C C . VAL A 1 676 ? 11.718 -41.772 16.315 1.00 57.25 676 VAL A C 1
ATOM 5285 O O . VAL A 1 676 ? 11.821 -41.503 17.511 1.00 57.25 676 VAL A O 1
ATOM 5288 N N . MET A 1 677 ? 10.809 -42.640 15.870 1.00 63.16 677 MET A N 1
ATOM 5289 C CA . MET A 1 677 ? 9.774 -43.262 16.706 1.00 63.16 677 MET A CA 1
ATOM 5290 C C . MET A 1 677 ? 9.669 -44.784 16.476 1.00 63.16 677 MET A C 1
ATOM 5292 O O . MET A 1 677 ? 9.989 -45.258 15.386 1.00 63.16 677 MET A O 1
ATOM 5296 N N . PRO A 1 678 ? 9.230 -45.594 17.461 1.00 62.62 678 PRO A N 1
ATOM 5297 C CA . PRO A 1 678 ? 9.128 -47.046 17.287 1.00 62.62 678 PRO A CA 1
ATOM 5298 C C . PRO A 1 678 ? 8.060 -47.458 16.269 1.00 62.62 678 PRO A C 1
ATOM 5300 O O . PRO A 1 678 ? 6.919 -47.002 16.357 1.00 62.62 678 PRO A O 1
ATOM 5303 N N . ASN A 1 679 ? 8.379 -48.385 15.362 1.00 57.31 679 ASN A N 1
ATOM 5304 C CA . ASN A 1 679 ? 7.412 -48.963 14.425 1.00 57.31 679 ASN A CA 1
ATOM 5305 C C . ASN A 1 679 ? 6.536 -50.021 15.127 1.00 57.31 679 ASN A C 1
ATOM 5307 O O . ASN A 1 679 ? 6.744 -51.226 14.995 1.00 57.31 679 ASN A O 1
ATOM 5311 N N . VAL A 1 680 ? 5.577 -49.549 15.928 1.00 57.00 680 VAL A N 1
ATOM 5312 C CA . VAL A 1 680 ? 4.557 -50.366 16.600 1.00 57.00 680 VAL A CA 1
ATOM 5313 C C . VAL A 1 680 ? 3.154 -49.934 16.178 1.00 57.00 680 VAL A C 1
ATOM 5315 O O . VAL A 1 680 ? 2.922 -48.785 15.792 1.00 57.00 680 VAL A O 1
ATOM 5318 N N . PHE A 1 681 ? 2.197 -50.863 16.246 1.00 42.19 681 PHE A N 1
ATOM 5319 C CA . PHE A 1 681 ? 0.824 -50.625 15.803 1.00 42.19 681 PHE A CA 1
ATOM 5320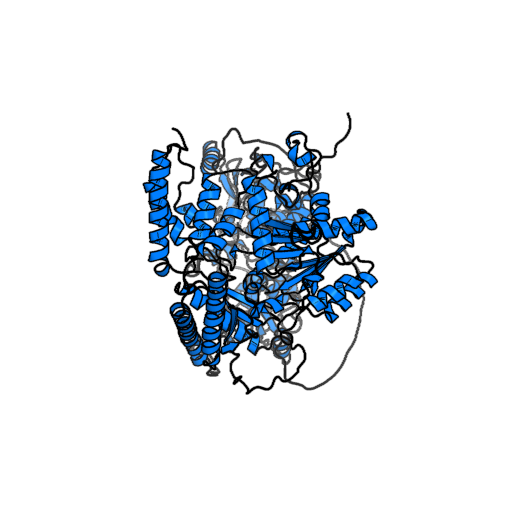 C C . PHE A 1 681 ? 0.152 -49.558 16.684 1.00 42.19 681 PHE A C 1
ATOM 5322 O O . PHE A 1 681 ? -0.163 -49.802 17.847 1.00 42.19 681 PHE A O 1
ATOM 5329 N N . GLY A 1 682 ? -0.014 -48.356 16.130 1.00 43.41 682 GLY A N 1
ATOM 5330 C CA . GLY A 1 682 ? -0.440 -47.154 16.854 1.00 43.41 682 GLY A CA 1
ATOM 5331 C C . GLY A 1 682 ? 0.448 -45.938 16.577 1.00 43.41 682 GLY A C 1
ATOM 5332 O O . GLY A 1 682 ? -0.072 -44.830 16.482 1.00 43.41 682 GLY A O 1
ATOM 5333 N N . THR A 1 683 ? 1.749 -46.127 16.331 1.00 48.47 683 THR A N 1
ATOM 5334 C CA . THR A 1 683 ? 2.677 -45.022 16.029 1.00 48.47 683 THR A CA 1
ATOM 5335 C C . THR A 1 683 ? 2.355 -44.352 14.694 1.00 48.47 683 THR A C 1
ATOM 5337 O O . THR A 1 683 ? 2.274 -43.131 14.626 1.00 48.47 683 THR A O 1
ATOM 5340 N N . VAL A 1 684 ? 2.072 -45.138 13.647 1.00 43.25 684 VAL A N 1
ATOM 5341 C CA . VAL A 1 684 ? 1.609 -44.611 12.347 1.00 43.25 684 VAL A CA 1
ATOM 5342 C C . VAL A 1 684 ? 0.292 -43.839 12.506 1.00 43.25 684 VAL A C 1
ATOM 5344 O O . VAL A 1 684 ? 0.115 -42.794 11.893 1.00 43.25 684 VAL A O 1
ATOM 5347 N N . ILE A 1 685 ? -0.611 -44.298 13.380 1.00 42.50 685 ILE A N 1
ATOM 5348 C CA . ILE A 1 685 ? -1.890 -43.621 13.653 1.00 42.50 685 ILE A CA 1
ATOM 5349 C C . ILE A 1 685 ? -1.656 -42.304 14.411 1.00 42.50 685 ILE A C 1
ATOM 5351 O O . ILE A 1 685 ? -2.274 -41.298 14.076 1.00 42.50 685 ILE A O 1
ATOM 5355 N N . GLN A 1 686 ? -0.728 -42.265 15.374 1.00 47.78 686 GLN A N 1
ATOM 5356 C CA . GLN A 1 686 ? -0.314 -41.019 16.029 1.00 47.78 686 GLN A CA 1
ATOM 5357 C C . GLN A 1 686 ? 0.386 -40.053 15.068 1.00 47.78 686 GLN A C 1
ATOM 5359 O O . GLN A 1 686 ? 0.129 -38.857 15.151 1.00 47.78 686 GLN A O 1
ATOM 5364 N N . LEU A 1 687 ? 1.224 -40.540 14.147 1.00 42.88 687 LEU A N 1
ATOM 5365 C CA . LEU A 1 687 ? 1.855 -39.713 13.117 1.00 42.88 687 LEU A CA 1
ATOM 5366 C C . LEU A 1 687 ? 0.791 -39.097 12.197 1.00 42.88 687 LEU A C 1
ATOM 5368 O O . LEU A 1 687 ? 0.777 -37.885 12.017 1.00 42.88 687 LEU A O 1
ATOM 5372 N N . LEU A 1 688 ? -0.145 -39.904 11.688 1.00 44.09 688 LEU A N 1
ATOM 5373 C CA . LEU A 1 688 ? -1.261 -39.434 10.859 1.00 44.09 688 LEU A CA 1
ATOM 5374 C C . LEU A 1 688 ? -2.151 -38.429 11.610 1.00 44.09 688 LEU A C 1
ATOM 5376 O O . LEU A 1 688 ? -2.486 -37.390 11.053 1.00 44.09 688 LEU A O 1
ATOM 5380 N N . HIS A 1 689 ? -2.443 -38.666 12.893 1.00 46.06 689 HIS A N 1
ATOM 5381 C CA . HIS A 1 689 ? -3.191 -37.732 13.741 1.00 46.06 689 HIS A CA 1
ATOM 5382 C C . HIS A 1 689 ? -2.409 -36.437 14.042 1.00 46.06 689 HIS A C 1
ATOM 5384 O O . HIS A 1 689 ? -3.006 -35.367 14.149 1.00 46.06 689 HIS A O 1
ATOM 5390 N N . LYS A 1 690 ? -1.078 -36.498 14.182 1.00 41.00 690 LYS A N 1
ATOM 5391 C CA . LYS A 1 690 ? -0.192 -35.327 14.350 1.00 41.00 690 LYS A CA 1
ATOM 5392 C C . LYS A 1 690 ? -0.035 -34.533 13.041 1.00 41.00 690 LYS A C 1
ATOM 5394 O O . LYS A 1 690 ? 0.278 -33.350 13.090 1.00 41.00 690 LYS A O 1
ATOM 5399 N N . LEU A 1 691 ? -0.291 -35.178 11.901 1.00 37.44 691 LEU A N 1
ATOM 5400 C CA . LEU A 1 691 ? -0.390 -34.599 10.555 1.00 37.44 691 LEU A CA 1
ATOM 5401 C C . LEU A 1 691 ? -1.849 -34.278 10.145 1.00 37.44 691 LEU A C 1
ATOM 5403 O O . LEU A 1 691 ? -2.116 -34.050 8.969 1.00 37.44 691 LEU A O 1
ATOM 5407 N N . GLU A 1 692 ? -2.789 -34.285 11.099 1.00 39.19 692 GLU A N 1
ATOM 5408 C CA . GLU A 1 692 ? -4.223 -33.965 10.935 1.00 39.19 692 GLU A CA 1
ATOM 5409 C C . GLU A 1 692 ? -5.009 -34.829 9.916 1.00 39.19 692 GLU A C 1
ATOM 5411 O O . GLU A 1 692 ? -6.135 -34.505 9.536 1.00 39.19 692 GLU A O 1
ATOM 5416 N N . ILE A 1 693 ? -4.479 -35.995 9.530 1.00 38.22 693 ILE A N 1
ATOM 5417 C CA . ILE A 1 693 ? -5.179 -36.982 8.698 1.00 38.22 693 ILE A CA 1
ATOM 5418 C C . ILE A 1 693 ? -6.060 -37.850 9.603 1.00 38.22 693 ILE A C 1
ATOM 5420 O O . ILE A 1 693 ? -5.565 -38.651 10.397 1.00 38.22 693 ILE A O 1
ATOM 5424 N N . SER A 1 694 ? -7.380 -37.716 9.465 1.00 32.84 694 SER A N 1
ATOM 5425 C CA . SER A 1 694 ? -8.365 -38.444 10.270 1.00 32.84 694 SER A CA 1
ATOM 5426 C C . SER A 1 694 ? -9.487 -39.033 9.411 1.00 32.84 694 SER A C 1
ATOM 5428 O O . SER A 1 694 ? -10.309 -38.292 8.890 1.00 32.84 694 SER A O 1
ATOM 5430 N N . ASP A 1 695 ? -9.511 -40.368 9.288 1.00 30.56 695 ASP A N 1
ATOM 5431 C CA . ASP A 1 695 ? -10.721 -41.197 9.469 1.00 30.56 695 ASP A CA 1
ATOM 5432 C C . ASP A 1 695 ? -10.377 -42.707 9.475 1.00 30.56 695 ASP A C 1
ATOM 5434 O O . ASP A 1 695 ? -10.167 -43.297 8.420 1.00 30.56 695 ASP A O 1
ATOM 5438 N N . ILE A 1 696 ? -10.326 -43.330 10.663 1.00 29.41 696 ILE A N 1
ATOM 5439 C CA . ILE A 1 696 ? -10.745 -44.730 10.898 1.00 29.41 696 ILE A CA 1
ATOM 5440 C C . ILE A 1 696 ? -11.285 -44.799 12.333 1.00 29.41 696 ILE A C 1
ATOM 5442 O O . ILE A 1 696 ? -10.522 -44.775 13.301 1.00 29.41 696 ILE A O 1
ATOM 5446 N N . GLY A 1 697 ? -12.603 -44.899 12.495 1.00 28.62 697 GLY A N 1
ATOM 5447 C CA . GLY A 1 697 ? -13.225 -45.044 13.812 1.00 28.62 697 GLY A CA 1
ATOM 5448 C C . GLY A 1 697 ? -13.281 -46.489 14.322 1.00 28.62 697 GLY A C 1
ATOM 5449 O O . GLY A 1 697 ? -13.816 -47.364 13.647 1.00 28.62 697 GLY A O 1
ATOM 5450 N N . THR A 1 698 ? -12.840 -46.736 15.564 1.00 24.64 698 THR A N 1
ATOM 5451 C CA . THR A 1 698 ? -13.598 -47.520 16.574 1.00 24.64 698 THR A CA 1
ATOM 5452 C C . 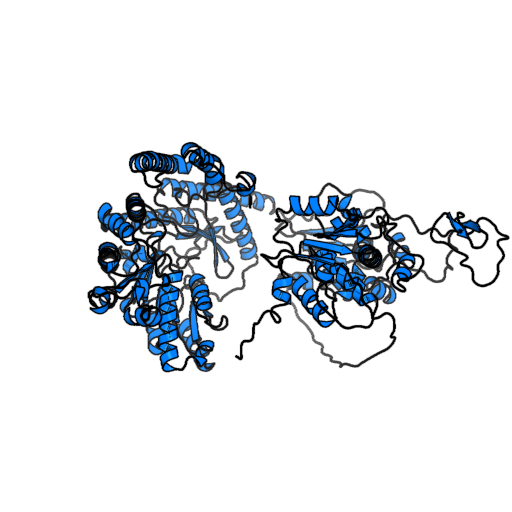THR A 1 698 ? -12.999 -47.388 17.987 1.00 24.64 698 THR A C 1
ATOM 5454 O O . THR A 1 698 ? -11.887 -46.906 18.179 1.00 24.64 698 THR A O 1
ATOM 5457 N N . SER A 1 699 ? -13.794 -47.716 19.010 1.00 23.14 699 SER A N 1
ATOM 5458 C CA . SER A 1 699 ? -13.615 -47.305 20.417 1.00 23.14 699 SER A CA 1
ATOM 5459 C C . SER A 1 699 ? -12.685 -48.195 21.270 1.00 23.14 699 SER A C 1
ATOM 5461 O O . SER A 1 699 ? -12.746 -49.409 21.114 1.00 23.14 699 SER A O 1
ATOM 5463 N N . ARG A 1 700 ? -12.003 -47.638 22.302 1.00 22.70 700 ARG A N 1
ATOM 5464 C CA . ARG A 1 700 ? -12.314 -47.780 23.769 1.00 22.70 700 ARG A CA 1
ATOM 5465 C C . ARG A 1 700 ? -11.128 -47.538 24.747 1.00 22.70 700 ARG A C 1
ATOM 5467 O O . ARG A 1 700 ? -10.007 -47.944 24.495 1.00 22.70 700 ARG A O 1
ATOM 5474 N N . ASN A 1 701 ? -11.499 -47.061 25.950 1.00 23.28 701 ASN A N 1
ATOM 5475 C CA . ASN A 1 701 ? -10.899 -47.265 27.297 1.00 23.28 701 ASN A CA 1
ATOM 5476 C C . ASN A 1 701 ? -9.700 -46.432 27.847 1.00 23.28 701 ASN A C 1
ATOM 5478 O O . ASN A 1 701 ? -8.540 -46.677 27.556 1.00 23.28 701 ASN A O 1
ATOM 5482 N N . LYS A 1 702 ? -10.055 -45.556 28.812 1.00 22.95 702 LYS A N 1
ATOM 5483 C CA . LYS A 1 702 ? -9.467 -45.259 30.153 1.00 22.95 702 LYS A CA 1
ATOM 5484 C C . LYS A 1 702 ? -8.033 -45.725 30.520 1.00 22.95 702 LYS A C 1
ATOM 5486 O O . LYS A 1 702 ? -7.806 -46.927 30.587 1.00 22.95 702 LYS A O 1
ATOM 5491 N N . LEU A 1 703 ? -7.250 -44.820 31.144 1.00 20.48 703 LEU A N 1
ATOM 5492 C CA . LEU A 1 703 ? -7.000 -44.817 32.614 1.00 20.48 703 LEU A CA 1
ATOM 5493 C C . LEU A 1 703 ? -6.402 -43.479 33.139 1.00 20.48 703 LEU A C 1
ATOM 5495 O O . LEU A 1 703 ? -5.810 -42.725 32.375 1.00 20.48 703 LEU A O 1
ATOM 5499 N N . LEU A 1 704 ? -6.546 -43.198 34.446 1.00 23.27 704 LEU A N 1
ATOM 5500 C CA . LEU A 1 704 ? -5.810 -42.152 35.193 1.00 23.27 704 LEU A CA 1
ATOM 5501 C C . LEU A 1 704 ? -4.571 -42.747 35.895 1.00 23.27 704 LEU A C 1
ATOM 5503 O O . LEU A 1 704 ? -4.593 -43.933 36.204 1.00 23.27 704 LEU A O 1
ATOM 5507 N N . ILE A 1 705 ? -3.596 -41.901 36.282 1.00 20.86 705 ILE A N 1
ATOM 5508 C CA . ILE A 1 705 ? -2.994 -41.826 37.643 1.00 20.86 705 ILE A CA 1
ATOM 5509 C C . ILE A 1 705 ? -2.068 -40.590 37.765 1.00 20.86 705 ILE A C 1
ATOM 5511 O O . ILE A 1 705 ? -1.511 -40.112 36.782 1.00 20.86 705 ILE A O 1
ATOM 5515 N N . SER A 1 706 ? -1.921 -40.056 38.984 1.00 25.25 706 SER A N 1
ATOM 5516 C CA . SER A 1 706 ? -1.126 -38.864 39.341 1.00 25.25 706 SER A CA 1
ATOM 5517 C C . SER A 1 706 ? 0.032 -39.172 40.306 1.00 25.25 706 SER A C 1
ATOM 5519 O O . SER A 1 706 ? -0.159 -39.997 41.198 1.00 25.25 706 SER A O 1
ATOM 5521 N N . ALA A 1 707 ? 1.143 -38.417 40.272 1.00 21.58 707 ALA A N 1
ATOM 5522 C CA . ALA A 1 707 ? 2.125 -38.350 41.376 1.00 21.58 707 ALA A CA 1
ATOM 5523 C C . ALA A 1 707 ? 2.904 -37.005 41.432 1.00 21.58 707 ALA A C 1
ATOM 5525 O O . ALA A 1 707 ? 2.854 -36.212 40.495 1.00 21.58 707 ALA A O 1
ATOM 5526 N N . ARG A 1 708 ? 3.577 -36.710 42.563 1.00 22.91 708 ARG A N 1
ATOM 5527 C CA . ARG A 1 708 ? 4.127 -35.380 42.949 1.00 22.91 708 ARG A CA 1
ATOM 5528 C C . ARG A 1 708 ? 5.674 -35.305 43.027 1.00 22.91 708 ARG A C 1
ATOM 5530 O O . ARG A 1 708 ? 6.353 -36.311 43.168 1.00 22.91 708 ARG A O 1
ATOM 5537 N N . LYS A 1 709 ? 6.184 -34.059 43.037 1.00 32.16 709 LYS A N 1
ATOM 5538 C CA . LYS A 1 709 ? 7.577 -33.568 43.255 1.00 32.16 709 LYS A CA 1
ATOM 5539 C C . LYS A 1 709 ? 8.382 -34.222 44.409 1.00 32.16 709 LYS A C 1
ATOM 5541 O O . LYS A 1 709 ? 7.799 -34.393 45.479 1.00 32.16 709 LYS A O 1
ATOM 5546 N N . ARG A 1 710 ? 9.735 -34.268 44.297 1.00 24.95 710 ARG A N 1
ATOM 5547 C CA . ARG A 1 710 ? 10.715 -33.727 45.300 1.00 24.95 710 ARG A CA 1
ATOM 5548 C C . ARG A 1 710 ? 12.217 -33.730 44.873 1.00 24.95 710 ARG A C 1
ATOM 5550 O O . ARG A 1 710 ? 12.634 -34.502 44.028 1.00 24.95 710 ARG A O 1
ATOM 5557 N N . HIS A 1 711 ? 12.954 -32.805 45.506 1.00 26.98 711 HIS A N 1
ATOM 5558 C CA . HIS A 1 711 ? 14.405 -32.475 45.614 1.00 26.98 711 HIS A CA 1
ATOM 5559 C C . HIS A 1 711 ? 15.370 -33.635 46.036 1.00 26.98 711 HIS A C 1
ATOM 5561 O O . HIS A 1 711 ? 14.849 -34.632 46.517 1.00 26.98 711 HIS A O 1
ATOM 5567 N N . ALA A 1 712 ? 16.731 -33.572 46.049 1.00 25.22 712 ALA A N 1
ATOM 5568 C CA . ALA A 1 712 ? 17.783 -32.682 45.472 1.00 25.22 712 ALA A CA 1
ATOM 5569 C C . ALA A 1 712 ? 19.256 -33.151 45.782 1.00 25.22 712 ALA A C 1
ATOM 5571 O O . ALA A 1 712 ? 19.460 -33.938 46.696 1.00 25.22 712 ALA A O 1
ATOM 5572 N N . PHE A 1 713 ? 20.246 -32.499 45.129 1.00 24.89 713 PHE A N 1
ATOM 5573 C CA . PHE A 1 713 ? 21.634 -32.143 45.567 1.00 24.89 713 PHE A CA 1
ATOM 5574 C C . PHE A 1 713 ? 22.853 -33.116 45.531 1.00 24.89 713 PHE A C 1
ATOM 5576 O O . PHE A 1 713 ? 22.740 -34.314 45.739 1.00 24.89 713 PHE A O 1
ATOM 5583 N N . LEU A 1 714 ? 24.039 -32.475 45.374 1.00 24.33 714 LEU A N 1
ATOM 5584 C CA . LEU A 1 714 ? 25.449 -32.956 45.333 1.00 24.33 714 LEU A CA 1
ATOM 5585 C C . LEU A 1 714 ? 25.874 -33.699 44.039 1.00 24.33 714 LEU A C 1
ATOM 5587 O O . LEU A 1 714 ? 25.124 -34.499 43.508 1.00 24.33 714 LEU A O 1
ATOM 5591 N N . CYS A 1 715 ? 27.049 -33.454 43.434 1.00 25.53 715 CYS A N 1
ATOM 5592 C CA . CYS A 1 715 ? 28.305 -32.896 43.967 1.00 25.53 715 CYS A CA 1
ATOM 5593 C C . CYS A 1 715 ? 28.801 -31.609 43.249 1.00 25.53 715 CYS A C 1
ATOM 5595 O O . CYS A 1 715 ? 28.327 -31.250 42.174 1.00 25.53 715 CYS A O 1
ATOM 5597 N N . ASN A 1 716 ? 29.736 -30.877 43.868 1.00 35.75 716 ASN A N 1
ATOM 5598 C CA . ASN A 1 716 ? 29.991 -29.456 43.596 1.00 35.75 716 ASN A CA 1
ATOM 5599 C C . ASN A 1 716 ? 31.496 -29.158 43.390 1.00 35.75 716 ASN A C 1
ATOM 5601 O O . ASN A 1 716 ? 32.218 -29.028 44.371 1.00 35.75 716 ASN A O 1
ATOM 5605 N N . SER A 1 717 ? 31.969 -29.028 42.137 1.00 32.88 717 SER A N 1
ATOM 5606 C CA . SER A 1 717 ? 33.256 -28.354 41.823 1.00 32.88 717 SER A CA 1
ATOM 5607 C C . SER A 1 717 ? 33.412 -27.953 40.341 1.00 32.88 717 SER A C 1
ATOM 5609 O O . SER A 1 717 ? 33.802 -26.831 40.033 1.00 32.88 717 SER A O 1
ATOM 5611 N N . LEU A 1 718 ? 32.993 -28.807 39.396 1.00 33.66 718 LEU A N 1
ATOM 5612 C CA . LEU A 1 718 ? 33.134 -28.569 37.941 1.00 33.66 718 LEU A CA 1
ATOM 5613 C C . LEU A 1 718 ? 32.177 -27.512 37.347 1.00 33.66 718 LEU A C 1
ATOM 5615 O O . LEU A 1 718 ? 32.289 -27.139 36.181 1.00 33.66 718 LEU A O 1
ATOM 5619 N N . ARG A 1 719 ? 31.235 -26.994 38.145 1.00 35.75 719 ARG A N 1
ATOM 5620 C CA . ARG A 1 719 ? 30.115 -26.167 37.663 1.00 35.75 719 ARG A CA 1
ATOM 5621 C C . ARG A 1 719 ? 30.518 -24.780 37.150 1.00 35.75 719 ARG A C 1
ATOM 5623 O O . ARG A 1 719 ? 29.729 -24.162 36.449 1.00 35.75 719 ARG A O 1
ATOM 5630 N N . ASN A 1 720 ? 31.705 -24.285 37.501 1.00 34.16 720 ASN A N 1
ATOM 5631 C CA . ASN A 1 720 ? 32.119 -22.920 37.166 1.00 34.16 720 ASN A CA 1
ATOM 5632 C C . ASN A 1 720 ? 32.957 -22.817 35.887 1.00 34.16 720 ASN A C 1
ATOM 5634 O O . ASN A 1 720 ? 32.909 -21.770 35.259 1.00 34.16 720 ASN A O 1
ATOM 5638 N N . TYR A 1 721 ? 33.701 -23.852 35.482 1.00 34.44 721 TYR A N 1
ATOM 5639 C CA . TYR A 1 721 ? 34.551 -23.766 34.283 1.00 34.44 721 TYR A CA 1
ATOM 5640 C C . TYR A 1 721 ? 33.733 -23.970 32.997 1.00 34.44 721 TYR A C 1
ATOM 5642 O O . TYR A 1 721 ? 33.851 -23.205 32.044 1.00 34.44 721 TYR A O 1
ATOM 5650 N N . ILE A 1 722 ? 32.825 -24.951 33.017 1.00 37.22 722 ILE A N 1
ATOM 5651 C CA . ILE A 1 722 ? 31.970 -25.330 31.880 1.00 37.22 722 ILE A CA 1
ATOM 5652 C C . ILE A 1 722 ? 31.071 -24.170 31.409 1.00 37.22 722 ILE A C 1
ATOM 5654 O O . ILE A 1 722 ? 30.814 -24.052 30.218 1.00 37.22 722 ILE A O 1
ATOM 5658 N N . ILE A 1 723 ? 30.638 -23.275 32.308 1.00 39.97 723 ILE A N 1
ATOM 5659 C CA . ILE A 1 723 ? 29.752 -22.144 31.971 1.00 39.97 723 ILE A CA 1
ATOM 5660 C C . ILE A 1 723 ? 30.385 -21.196 30.947 1.00 39.97 723 ILE A C 1
ATOM 5662 O O . ILE A 1 723 ? 29.711 -20.791 30.009 1.00 39.97 723 ILE A O 1
ATOM 5666 N N . TYR A 1 724 ? 31.665 -20.858 31.099 1.00 38.25 724 TYR A N 1
ATOM 5667 C CA . TYR A 1 724 ? 32.287 -19.837 30.254 1.00 38.25 724 TYR A CA 1
ATOM 5668 C C . TYR A 1 724 ? 32.536 -20.352 28.836 1.00 38.25 724 TYR A C 1
ATOM 5670 O O . TYR A 1 724 ? 32.264 -19.656 27.862 1.00 38.25 724 TYR A O 1
ATOM 5678 N N . VAL A 1 725 ? 33.004 -21.592 28.715 1.00 34.97 725 VAL A N 1
ATOM 5679 C CA . VAL A 1 725 ? 33.319 -22.239 27.431 1.00 34.97 725 VAL A CA 1
ATOM 5680 C C . VAL A 1 725 ? 32.062 -22.334 26.548 1.00 34.97 725 VAL A C 1
ATOM 5682 O O . VAL A 1 725 ? 32.135 -22.203 25.335 1.00 34.97 725 VAL A O 1
ATOM 5685 N N . ILE A 1 726 ? 30.879 -22.441 27.159 1.00 39.06 726 ILE A N 1
ATOM 5686 C CA . ILE A 1 726 ? 29.579 -22.380 26.474 1.00 39.06 726 ILE A CA 1
ATOM 5687 C C . ILE A 1 726 ? 29.269 -20.981 25.903 1.00 39.06 726 ILE A C 1
ATOM 5689 O O . ILE A 1 726 ? 28.564 -20.882 24.897 1.00 39.06 726 ILE A O 1
ATOM 5693 N N . ASP A 1 727 ? 29.745 -19.902 26.531 1.00 39.78 727 ASP A N 1
ATOM 5694 C CA . ASP A 1 727 ? 29.321 -18.533 26.211 1.00 39.78 727 ASP A CA 1
ATOM 5695 C C . ASP A 1 727 ? 29.914 -18.010 24.894 1.00 39.78 727 ASP A C 1
ATOM 5697 O O . ASP A 1 727 ? 29.206 -17.326 24.156 1.00 39.78 727 ASP A O 1
ATOM 5701 N N . ILE A 1 728 ? 31.162 -18.355 24.543 1.00 34.94 728 ILE A N 1
ATOM 5702 C CA . ILE A 1 728 ? 31.744 -17.932 23.250 1.00 34.94 728 ILE A CA 1
ATOM 5703 C C . ILE A 1 728 ? 31.524 -18.993 22.150 1.00 34.94 728 ILE A C 1
ATOM 5705 O O . ILE A 1 728 ? 31.410 -18.611 20.989 1.00 34.94 728 ILE A O 1
ATOM 5709 N N . LEU A 1 729 ? 31.277 -20.272 22.495 1.00 35.44 729 LEU A N 1
ATOM 5710 C CA . LEU A 1 729 ? 30.808 -21.317 21.554 1.00 35.44 729 LEU A CA 1
ATOM 5711 C C . LEU A 1 729 ? 29.580 -20.842 20.770 1.00 35.44 729 LEU A C 1
ATOM 5713 O O . LEU A 1 729 ? 29.481 -20.980 19.555 1.00 35.44 729 LEU A O 1
ATOM 5717 N N . LYS A 1 730 ? 28.653 -20.223 21.503 1.00 39.03 730 LYS A N 1
ATOM 5718 C CA . LYS A 1 730 ? 27.419 -19.626 20.990 1.00 39.03 730 LYS A CA 1
ATOM 5719 C C . LYS A 1 730 ? 27.683 -18.420 20.091 1.00 39.03 730 LYS A C 1
ATOM 5721 O O . LYS A 1 730 ? 27.052 -18.280 19.043 1.00 39.03 730 LYS A O 1
ATOM 5726 N N . LEU A 1 731 ? 28.639 -17.567 20.456 1.00 37.84 731 LEU A N 1
ATOM 5727 C CA . LEU A 1 731 ? 29.016 -16.405 19.646 1.00 37.84 731 LEU A CA 1
ATOM 5728 C C . LEU A 1 731 ? 29.592 -16.821 18.280 1.00 37.84 731 LEU A C 1
ATOM 5730 O O . LEU A 1 731 ? 29.336 -16.128 17.295 1.00 37.84 731 LEU A O 1
ATOM 5734 N N . SER A 1 732 ? 30.257 -17.980 18.195 1.00 34.88 732 SER A N 1
ATOM 5735 C CA . SER A 1 732 ? 30.781 -18.557 16.947 1.00 34.88 732 SER A CA 1
ATOM 5736 C C . SER A 1 732 ? 29.731 -19.061 15.955 1.00 34.88 732 SER A C 1
ATOM 5738 O O . SER A 1 732 ? 30.059 -19.254 14.790 1.00 34.88 732 SER A O 1
ATOM 5740 N N . PHE A 1 733 ? 28.472 -19.240 16.354 1.00 35.03 733 PHE A N 1
ATOM 5741 C CA . PHE A 1 733 ? 27.406 -19.623 15.420 1.00 35.03 733 PHE A CA 1
ATOM 5742 C C . PHE A 1 733 ? 26.643 -18.428 14.823 1.00 35.03 733 PHE A C 1
ATOM 5744 O O . PHE A 1 733 ? 25.898 -18.617 13.866 1.00 35.03 733 PHE A O 1
ATOM 5751 N N . VAL A 1 734 ? 26.783 -17.214 15.381 1.00 36.69 734 VAL A N 1
ATOM 5752 C CA . VAL A 1 734 ? 25.826 -16.111 15.122 1.00 36.69 734 VAL A CA 1
ATOM 5753 C C . VAL A 1 734 ? 26.466 -14.723 14.946 1.00 36.69 734 VAL A C 1
ATOM 5755 O O . VAL A 1 734 ? 25.865 -13.867 14.301 1.00 36.69 734 VAL A O 1
ATOM 5758 N N . SER A 1 735 ? 27.657 -14.448 15.496 1.00 35.62 735 SER A N 1
ATOM 5759 C CA . SER A 1 735 ? 28.211 -13.081 15.509 1.00 35.62 735 SER A CA 1
ATOM 5760 C C . SER A 1 735 ? 29.247 -12.801 14.415 1.00 35.62 735 SER A C 1
ATOM 5762 O O . SER A 1 735 ? 30.127 -13.619 14.136 1.00 35.62 735 SER A O 1
ATOM 5764 N N . LYS A 1 736 ? 29.173 -11.574 13.880 1.00 37.19 736 LYS A N 1
ATOM 5765 C CA . LYS A 1 736 ? 30.212 -10.914 13.082 1.00 37.19 736 LYS A CA 1
ATOM 5766 C C . LYS A 1 736 ? 30.979 -9.807 13.847 1.00 37.19 736 LYS A C 1
ATOM 5768 O O . LYS A 1 736 ? 31.449 -8.899 13.178 1.00 37.19 736 LYS A O 1
ATOM 5773 N N . THR A 1 737 ? 31.125 -9.799 15.186 1.00 38.91 737 THR A N 1
ATOM 5774 C CA . THR A 1 737 ? 32.210 -9.009 15.869 1.00 38.91 737 THR A CA 1
ATOM 5775 C C . THR A 1 737 ? 32.675 -9.497 17.272 1.00 38.91 737 THR A C 1
ATOM 5777 O O . THR A 1 737 ? 33.185 -8.689 18.060 1.00 38.91 737 THR A O 1
ATOM 5780 N N . PRO A 1 738 ? 32.513 -10.769 17.694 1.00 37.53 738 PRO A N 1
ATOM 5781 C CA . PRO A 1 738 ? 32.272 -11.081 19.107 1.00 37.53 738 PRO A CA 1
ATOM 5782 C C . PRO A 1 738 ? 33.477 -10.977 20.047 1.00 37.53 738 PRO A C 1
ATOM 5784 O O . PRO A 1 738 ? 33.276 -10.942 21.262 1.00 37.53 738 PRO A O 1
ATOM 5787 N N . LEU A 1 739 ? 34.719 -10.909 19.550 1.00 38.16 739 LEU A N 1
ATOM 5788 C CA . LEU A 1 739 ? 35.854 -10.691 20.452 1.00 38.16 739 LEU A CA 1
ATOM 5789 C C . LEU A 1 739 ? 35.811 -9.275 21.043 1.00 38.16 739 LEU A C 1
ATOM 5791 O O . LEU A 1 739 ? 36.112 -9.068 22.214 1.00 38.16 739 LEU A O 1
ATOM 5795 N N . THR A 1 740 ? 35.308 -8.322 20.268 1.00 38.28 740 THR A N 1
ATOM 5796 C CA . THR A 1 740 ? 35.153 -6.921 20.657 1.00 38.28 740 THR A CA 1
ATOM 5797 C C . THR A 1 740 ? 34.020 -6.709 21.671 1.00 38.28 740 THR A C 1
ATOM 5799 O O . THR A 1 740 ? 34.106 -5.839 22.543 1.00 38.28 740 THR A O 1
ATOM 5802 N N . ASP A 1 741 ? 33.009 -7.581 21.643 1.00 40.69 741 ASP A N 1
ATOM 5803 C CA . ASP A 1 741 ? 31.894 -7.592 22.593 1.00 40.69 741 ASP A CA 1
ATOM 5804 C C . ASP A 1 741 ? 32.285 -8.106 23.988 1.00 40.69 741 ASP A C 1
ATOM 5806 O O . ASP A 1 741 ? 31.700 -7.670 24.977 1.00 40.69 741 ASP A O 1
ATOM 5810 N N . PHE A 1 742 ? 33.288 -8.989 24.107 1.00 41.72 742 PHE A N 1
ATOM 5811 C CA . PHE A 1 742 ? 33.692 -9.621 25.379 1.00 41.72 742 PHE A CA 1
ATOM 5812 C C . PHE A 1 742 ? 34.261 -8.639 26.422 1.00 41.72 742 PHE A C 1
ATOM 5814 O O . PHE A 1 742 ? 34.373 -8.929 27.617 1.00 41.72 742 PHE A O 1
ATOM 5821 N N . ILE A 1 743 ? 34.664 -7.457 25.977 1.00 39.22 743 ILE A N 1
ATOM 5822 C CA . ILE A 1 743 ? 35.675 -6.685 26.685 1.00 39.22 743 ILE A CA 1
ATOM 5823 C C . ILE A 1 743 ? 35.036 -5.579 27.519 1.00 39.22 743 ILE A C 1
ATOM 5825 O O . ILE A 1 743 ? 35.450 -5.314 28.647 1.00 39.22 743 ILE A O 1
ATOM 5829 N N . PHE A 1 744 ? 34.040 -4.875 26.977 1.00 39.72 744 PHE A N 1
ATOM 5830 C CA . PHE A 1 744 ? 33.800 -3.475 27.341 1.00 39.72 744 PHE A CA 1
ATOM 5831 C C . PHE A 1 744 ? 32.557 -3.171 28.223 1.00 39.72 744 PHE A C 1
ATOM 5833 O O . PHE A 1 744 ? 31.910 -2.147 28.020 1.00 39.72 744 PHE A O 1
ATOM 5840 N N . LYS A 1 745 ? 32.317 -3.903 29.340 1.00 35.69 745 LYS A N 1
ATOM 5841 C CA . LYS A 1 745 ? 31.545 -3.343 30.504 1.00 35.69 745 LYS A CA 1
ATOM 5842 C C . LYS A 1 745 ? 31.899 -3.888 31.911 1.00 35.69 745 LYS A C 1
ATOM 5844 O O . LYS A 1 745 ? 31.646 -5.045 32.174 1.00 35.69 745 LYS A O 1
ATOM 5849 N N . LYS A 1 746 ? 32.472 -3.050 32.806 1.00 33.47 746 LYS A N 1
ATOM 5850 C CA . LYS A 1 746 ? 32.973 -3.336 34.196 1.00 33.47 746 LYS A CA 1
ATOM 5851 C C . LYS A 1 746 ? 31.833 -3.683 35.187 1.00 33.47 746 LYS A C 1
ATOM 5853 O O . LYS A 1 746 ? 30.798 -3.040 35.080 1.00 33.47 746 LYS A O 1
ATOM 5858 N N . LYS A 1 747 ? 31.973 -4.495 36.259 1.00 33.09 747 LYS A N 1
ATOM 5859 C CA . LYS A 1 747 ? 32.889 -5.607 36.676 1.00 33.09 747 LYS A CA 1
ATOM 5860 C C . LYS A 1 747 ? 32.356 -6.207 38.009 1.00 33.09 747 LYS A C 1
ATOM 5862 O O . LYS A 1 747 ? 31.968 -5.407 38.843 1.00 33.09 747 LYS A O 1
ATOM 5867 N N . TYR A 1 748 ? 32.436 -7.530 38.266 1.00 29.69 748 TYR A N 1
ATOM 5868 C CA . TYR A 1 748 ? 32.928 -8.169 39.529 1.00 29.69 748 TYR A CA 1
ATOM 5869 C C . TYR A 1 748 ? 32.652 -9.692 39.581 1.00 29.69 748 TYR A C 1
ATOM 5871 O O . TYR A 1 748 ? 31.571 -10.142 39.948 1.00 29.69 748 TYR A O 1
ATOM 5879 N N . LEU A 1 749 ? 33.695 -10.486 39.337 1.00 27.97 749 LEU A N 1
ATOM 5880 C CA . LEU A 1 749 ? 33.960 -11.774 39.993 1.00 27.97 749 LEU A CA 1
ATOM 5881 C C . LEU A 1 749 ? 35.491 -11.910 40.131 1.00 27.97 749 LEU A C 1
ATOM 5883 O O . LEU A 1 749 ? 36.230 -11.037 39.666 1.00 27.97 749 LEU A O 1
ATOM 5887 N N . LYS A 1 750 ? 35.980 -12.921 40.861 1.00 36.03 750 LYS A N 1
ATOM 5888 C CA . LYS A 1 750 ? 37.370 -12.968 41.372 1.00 36.03 750 LYS A CA 1
ATOM 5889 C C . LYS A 1 750 ? 38.477 -13.231 40.330 1.00 36.03 750 LYS A C 1
ATOM 5891 O O . LYS A 1 750 ? 39.636 -13.288 40.720 1.00 36.03 750 LYS A O 1
ATOM 5896 N N . TRP A 1 751 ? 38.141 -13.332 39.045 1.00 36.22 751 TRP A N 1
ATOM 5897 C CA . TRP A 1 751 ? 39.080 -13.483 37.927 1.00 36.22 751 TRP A CA 1
ATOM 5898 C C . TRP A 1 751 ? 38.754 -12.480 36.812 1.00 36.22 751 TRP A C 1
ATOM 5900 O O . TRP A 1 751 ? 37.614 -12.030 36.689 1.00 36.22 751 TRP A O 1
ATOM 5910 N N . GLN A 1 752 ? 39.765 -12.085 36.038 1.00 38.78 752 GLN A N 1
ATOM 5911 C CA . GLN A 1 752 ? 39.662 -11.100 34.960 1.00 38.78 752 GLN A CA 1
ATOM 5912 C C . GLN A 1 752 ? 40.512 -11.528 33.767 1.00 38.78 752 GLN A C 1
ATOM 5914 O O . GLN A 1 752 ? 41.720 -11.662 33.923 1.00 38.78 752 GLN A O 1
ATOM 5919 N N . ILE A 1 753 ? 39.905 -11.576 32.585 1.00 43.44 753 ILE A N 1
ATOM 5920 C CA . ILE A 1 753 ? 40.622 -11.454 31.313 1.00 43.44 753 ILE A CA 1
ATOM 5921 C C . ILE A 1 753 ? 40.469 -9.995 30.853 1.00 43.44 753 ILE A C 1
ATOM 5923 O O . ILE A 1 753 ? 39.434 -9.364 31.098 1.00 43.44 753 ILE A O 1
ATOM 5927 N N . SER A 1 754 ? 41.518 -9.419 30.268 1.00 42.31 754 SER A N 1
ATOM 5928 C CA . SER A 1 754 ? 41.537 -8.037 29.775 1.00 42.31 754 SER A CA 1
ATOM 5929 C C . SER A 1 754 ? 42.033 -7.998 28.343 1.00 42.31 754 SER A C 1
ATOM 5931 O O . SER A 1 754 ? 43.074 -8.568 28.038 1.00 42.31 754 SER A O 1
ATOM 5933 N N . VAL A 1 755 ? 41.299 -7.289 27.499 1.00 41.78 755 VAL A N 1
ATOM 5934 C CA . VAL A 1 755 ? 41.467 -7.265 26.045 1.00 41.78 755 VAL A CA 1
ATOM 5935 C C . VAL A 1 755 ? 41.282 -5.791 25.598 1.00 41.78 755 VAL A C 1
ATOM 5937 O O . VAL A 1 755 ? 40.898 -4.956 26.431 1.00 41.78 755 VAL A O 1
ATOM 5940 N N . LYS A 1 756 ? 41.568 -5.415 24.344 1.00 46.66 756 LYS A N 1
ATOM 5941 C CA . LYS A 1 756 ? 41.361 -4.039 23.821 1.00 46.66 756 LYS A CA 1
ATOM 5942 C C . LYS A 1 756 ? 40.333 -4.018 22.680 1.00 46.66 756 LYS A C 1
ATOM 5944 O O . LYS A 1 756 ? 40.204 -5.009 21.975 1.00 46.66 756 LYS A O 1
ATOM 5949 N N . VAL A 1 757 ? 39.621 -2.903 22.498 1.00 41.62 757 VAL A N 1
ATOM 5950 C CA . VAL A 1 757 ? 38.579 -2.677 21.467 1.00 41.62 757 VAL A CA 1
ATOM 5951 C C . VAL A 1 757 ? 38.826 -1.340 20.785 1.00 41.62 757 VAL A C 1
ATOM 5953 O O . VAL A 1 757 ? 39.105 -0.348 21.467 1.00 41.62 757 VAL A O 1
ATOM 5956 N N . VAL A 1 758 ? 38.586 -1.298 19.477 1.00 45.12 758 VAL A N 1
ATOM 5957 C CA . VAL A 1 758 ? 38.518 -0.069 18.680 1.00 45.12 758 VAL A CA 1
ATOM 5958 C C . VAL A 1 758 ? 37.068 0.189 18.250 1.00 45.12 758 VAL A C 1
ATOM 5960 O O . VAL A 1 758 ? 36.401 -0.726 17.760 1.00 45.12 758 VAL A O 1
ATOM 5963 N N . ARG A 1 759 ? 36.558 1.417 18.443 1.00 45.22 759 ARG A N 1
ATOM 5964 C CA . ARG A 1 759 ? 35.172 1.795 18.097 1.00 45.22 759 ARG A CA 1
ATOM 5965 C C . ARG A 1 759 ? 35.075 3.072 17.259 1.00 45.22 759 ARG A C 1
ATOM 5967 O O . ARG A 1 759 ? 35.951 3.934 17.323 1.00 45.22 759 ARG A O 1
ATOM 5974 N N . ARG A 1 760 ? 33.967 3.213 16.531 1.00 45.75 760 ARG A N 1
ATOM 5975 C CA . ARG A 1 760 ? 33.613 4.383 15.717 1.00 45.75 760 ARG A CA 1
ATOM 5976 C C . ARG A 1 760 ? 32.859 5.430 16.548 1.00 45.75 760 ARG A C 1
ATOM 5978 O O . ARG A 1 760 ? 31.929 5.082 17.276 1.00 45.75 760 ARG A O 1
ATOM 5985 N N . LYS A 1 761 ? 33.234 6.710 16.452 1.00 45.06 761 LYS A N 1
ATOM 5986 C CA . LYS A 1 761 ? 32.634 7.816 17.227 1.00 45.06 761 LYS A CA 1
ATOM 5987 C C . LYS A 1 761 ? 31.232 8.162 16.731 1.00 45.06 761 LYS A C 1
ATOM 5989 O O . LYS A 1 761 ? 30.331 8.311 17.550 1.00 45.06 761 LYS A O 1
ATOM 5994 N N . SER A 1 762 ? 31.051 8.260 15.415 1.00 40.91 762 SER A N 1
ATOM 5995 C CA . SER A 1 762 ? 29.790 8.664 14.776 1.00 40.91 762 SER A CA 1
ATOM 5996 C C . SER A 1 762 ? 28.614 7.703 15.004 1.00 40.91 762 SER A C 1
ATOM 5998 O O . SER A 1 762 ? 27.479 8.159 15.115 1.00 40.91 762 SER A O 1
ATOM 6000 N N . THR A 1 763 ? 28.864 6.392 15.104 1.00 40.94 763 THR A N 1
ATOM 6001 C CA . THR A 1 763 ? 27.812 5.361 15.249 1.00 40.94 763 THR A CA 1
ATOM 6002 C C . THR A 1 763 ? 27.858 4.596 16.575 1.00 40.94 763 THR A C 1
ATOM 6004 O O . THR A 1 763 ? 26.888 3.930 16.930 1.00 40.94 763 THR A O 1
ATOM 6007 N N . GLY A 1 764 ? 28.972 4.652 17.314 1.00 40.22 764 GLY A N 1
ATOM 6008 C CA . GLY A 1 764 ? 29.217 3.811 18.492 1.00 40.22 764 GLY A CA 1
ATOM 6009 C C . GLY A 1 764 ? 29.563 2.348 18.176 1.00 40.22 764 GLY A C 1
ATOM 6010 O O . GLY A 1 764 ? 29.739 1.564 19.109 1.00 40.22 764 GLY A O 1
ATOM 6011 N N . GLU A 1 765 ? 29.666 1.996 16.891 1.00 43.81 765 GLU A N 1
ATOM 6012 C CA . GLU A 1 765 ? 29.944 0.651 16.379 1.00 43.81 765 GLU A CA 1
ATOM 6013 C C . GLU A 1 765 ? 31.370 0.178 16.689 1.00 43.81 765 GLU A C 1
ATOM 6015 O O . GLU A 1 765 ? 32.295 0.968 16.881 1.00 43.81 765 GLU A O 1
ATOM 6020 N N . ILE A 1 766 ? 31.533 -1.137 16.751 1.00 44.53 766 ILE A N 1
ATOM 6021 C CA . ILE A 1 766 ? 32.703 -1.841 17.261 1.00 44.53 766 ILE A CA 1
ATOM 6022 C C . ILE A 1 766 ? 33.427 -2.495 16.067 1.00 44.53 766 ILE A C 1
ATOM 6024 O O . ILE A 1 766 ? 32.781 -3.150 15.259 1.00 44.53 766 ILE A O 1
ATOM 6028 N N . LEU A 1 767 ? 34.737 -2.263 15.902 1.00 44.28 767 LEU A N 1
ATOM 6029 C CA . LEU A 1 767 ? 35.453 -2.596 14.655 1.00 44.28 767 LEU A CA 1
ATOM 6030 C C . LEU A 1 767 ? 36.286 -3.884 14.771 1.00 44.28 767 LEU A C 1
ATOM 6032 O O . LEU A 1 767 ? 36.092 -4.826 14.006 1.00 44.28 767 LEU A O 1
ATOM 6036 N N . PHE A 1 768 ? 37.204 -3.943 15.737 1.00 49.00 768 PHE A N 1
ATOM 6037 C CA . PHE A 1 768 ? 38.016 -5.130 16.029 1.00 49.00 768 PHE A CA 1
ATOM 6038 C C . PHE A 1 768 ? 38.573 -5.088 17.457 1.00 49.00 768 PHE A C 1
ATOM 6040 O O . PHE A 1 768 ? 38.508 -4.055 18.141 1.00 49.00 768 PHE A O 1
ATOM 6047 N N . ALA A 1 769 ? 39.153 -6.211 17.885 1.00 46.28 769 ALA A N 1
ATOM 6048 C CA . ALA A 1 769 ? 39.727 -6.388 19.208 1.00 46.28 769 ALA A CA 1
ATOM 6049 C C . ALA A 1 769 ? 41.124 -7.021 19.217 1.00 46.28 769 ALA A C 1
ATOM 6051 O O . ALA A 1 769 ? 41.545 -7.688 18.274 1.00 46.28 769 ALA A O 1
ATOM 6052 N N . GLU A 1 770 ? 41.837 -6.792 20.318 1.00 51.28 770 GLU A N 1
ATOM 6053 C CA . GLU A 1 770 ? 43.262 -7.083 20.487 1.00 51.28 770 GLU A CA 1
ATOM 6054 C C . GLU A 1 770 ? 43.480 -8.001 21.704 1.00 51.28 770 GLU A C 1
ATOM 6056 O O . GLU A 1 770 ? 43.249 -7.580 22.844 1.00 51.28 770 GLU A O 1
ATOM 6061 N N . ALA A 1 771 ? 43.880 -9.256 21.469 1.00 50.75 771 ALA A N 1
ATOM 6062 C CA . ALA A 1 771 ? 43.801 -10.350 22.444 1.00 50.75 771 ALA A CA 1
ATOM 6063 C C . ALA A 1 771 ? 45.105 -11.131 22.644 1.00 50.75 771 ALA A C 1
ATOM 6065 O O . ALA A 1 771 ? 45.997 -11.119 21.797 1.00 50.75 771 ALA A O 1
ATOM 6066 N N . ARG A 1 772 ? 45.192 -11.830 23.781 1.00 52.03 772 ARG A N 1
ATOM 6067 C CA . ARG A 1 772 ? 46.300 -12.723 24.144 1.00 52.03 772 ARG A CA 1
ATOM 6068 C C . ARG A 1 772 ? 45.900 -14.196 24.016 1.00 52.03 772 ARG A C 1
ATOM 6070 O O . ARG A 1 772 ? 44.740 -14.534 23.785 1.00 52.03 772 ARG A O 1
ATOM 6077 N N . ASP A 1 773 ? 46.905 -15.050 24.124 1.00 50.75 773 ASP A N 1
ATOM 6078 C CA . ASP A 1 773 ? 46.867 -16.506 24.000 1.00 50.75 773 ASP A CA 1
ATOM 6079 C C . ASP A 1 773 ? 45.831 -17.186 24.911 1.00 50.75 773 ASP A C 1
ATOM 6081 O O . ASP A 1 773 ? 45.149 -18.113 24.472 1.00 50.75 773 ASP A O 1
ATOM 6085 N N . ASP A 1 774 ? 45.644 -16.689 26.136 1.00 48.34 774 ASP A N 1
ATOM 6086 C CA . ASP A 1 774 ? 44.637 -17.172 27.090 1.00 48.34 774 ASP A CA 1
ATOM 6087 C C . ASP A 1 774 ? 43.206 -17.152 26.522 1.00 48.34 774 ASP A C 1
ATOM 6089 O O . ASP A 1 774 ? 42.447 -18.110 26.687 1.00 48.34 774 ASP A O 1
ATOM 6093 N N . PHE A 1 775 ? 42.856 -16.093 25.796 1.00 49.22 775 PHE A N 1
ATOM 6094 C CA . PHE A 1 775 ? 41.554 -15.946 25.158 1.00 49.22 775 PHE A CA 1
ATOM 6095 C C . PHE A 1 775 ? 41.443 -16.731 23.840 1.00 49.22 775 PHE A C 1
ATOM 6097 O O . PHE A 1 775 ? 40.383 -17.271 23.530 1.00 49.22 775 PHE A O 1
ATOM 6104 N N . ILE A 1 776 ? 42.527 -16.843 23.067 1.00 53.47 776 ILE A N 1
ATOM 6105 C CA . ILE A 1 776 ? 42.533 -17.605 21.806 1.00 53.47 776 ILE A CA 1
ATOM 6106 C C . ILE A 1 776 ? 42.363 -19.111 22.068 1.00 53.47 776 ILE A C 1
ATOM 6108 O O . ILE A 1 776 ? 41.503 -19.754 21.463 1.00 53.47 776 ILE A O 1
ATOM 6112 N N . ASN A 1 777 ? 43.102 -19.659 23.041 1.00 53.59 777 ASN A N 1
ATOM 6113 C CA . ASN A 1 777 ? 42.995 -21.062 23.463 1.00 53.59 777 ASN A CA 1
ATOM 6114 C C . ASN A 1 777 ? 41.564 -21.433 23.901 1.00 53.59 777 ASN A C 1
ATOM 6116 O O . ASN A 1 777 ? 41.097 -22.549 23.672 1.00 53.59 777 ASN A O 1
ATOM 6120 N N . PHE A 1 778 ? 40.856 -20.480 24.510 1.00 51.25 778 PHE A N 1
ATOM 6121 C CA . PHE A 1 778 ? 39.476 -20.642 24.941 1.00 51.25 778 PHE A CA 1
ATOM 6122 C C . PHE A 1 778 ? 38.512 -20.797 23.756 1.00 51.25 778 PHE A C 1
ATOM 6124 O O . PHE A 1 778 ? 37.718 -21.737 23.765 1.00 51.25 778 PHE A O 1
ATOM 6131 N N . ILE A 1 779 ? 38.613 -19.954 22.715 1.00 50.62 779 ILE A N 1
ATOM 6132 C CA . ILE A 1 779 ? 37.758 -20.070 21.516 1.00 50.62 779 ILE A CA 1
ATOM 6133 C C . ILE A 1 779 ? 38.029 -21.382 20.766 1.00 50.62 779 ILE A C 1
ATOM 6135 O O . ILE A 1 779 ? 37.110 -22.049 20.302 1.00 50.62 779 ILE A O 1
ATOM 6139 N N . PHE A 1 780 ? 39.288 -21.801 20.667 1.00 56.59 780 PHE A N 1
ATOM 6140 C CA . PHE A 1 780 ? 39.641 -23.021 19.936 1.00 56.59 780 PHE A CA 1
ATOM 6141 C C . PHE A 1 780 ? 39.146 -24.318 20.595 1.00 56.59 780 PHE A C 1
ATOM 6143 O O . PHE A 1 780 ? 38.883 -25.296 19.894 1.00 56.59 780 PHE A O 1
ATOM 6150 N N . SER A 1 781 ? 38.896 -24.324 21.909 1.00 55.53 781 SER A N 1
ATOM 6151 C CA . SER A 1 781 ? 38.320 -25.489 22.605 1.00 55.53 781 SER A CA 1
ATOM 6152 C C . SER A 1 781 ? 36.938 -25.921 22.074 1.00 55.53 781 SER A C 1
ATOM 6154 O O . SER A 1 781 ? 36.516 -27.061 22.269 1.00 55.53 781 SER A O 1
ATOM 6156 N N . PHE A 1 782 ? 36.242 -25.040 21.354 1.00 58.03 782 PHE A N 1
ATOM 6157 C CA . PHE A 1 782 ? 34.856 -25.196 20.905 1.00 58.03 782 PHE A CA 1
ATOM 6158 C C . PHE A 1 782 ? 34.656 -26.269 19.845 1.00 58.03 782 PHE A C 1
ATOM 6160 O O . PHE A 1 782 ? 33.641 -26.965 19.853 1.00 58.03 782 PHE A O 1
ATOM 6167 N N . LEU A 1 783 ? 35.660 -26.466 18.992 1.00 62.16 783 LEU A N 1
ATOM 6168 C CA . LEU A 1 783 ? 35.653 -27.492 17.951 1.00 62.16 783 LEU A CA 1
ATOM 6169 C C . LEU A 1 783 ? 35.676 -28.921 18.539 1.00 62.16 783 LEU A C 1
ATOM 6171 O O . LEU A 1 783 ? 35.361 -29.878 17.835 1.00 62.16 783 LEU A O 1
ATOM 6175 N N . THR A 1 784 ? 35.990 -29.072 19.834 1.00 63.62 784 THR A N 1
ATOM 6176 C CA . THR A 1 784 ? 36.090 -30.368 20.536 1.00 63.62 784 THR A CA 1
ATOM 6177 C C . THR A 1 784 ? 34.792 -30.839 21.212 1.00 63.62 784 THR A C 1
ATOM 6179 O O . THR A 1 784 ? 34.748 -31.949 21.743 1.00 63.62 784 THR A O 1
ATOM 6182 N N . PHE A 1 785 ? 33.728 -30.026 21.209 1.00 61.28 785 PHE A N 1
ATOM 6183 C CA . PHE A 1 785 ? 32.462 -30.365 21.869 1.00 61.28 785 PHE A CA 1
ATOM 6184 C C . PHE A 1 785 ? 31.580 -31.270 20.992 1.00 61.28 785 PHE A C 1
ATOM 6186 O O . PHE A 1 785 ? 31.362 -30.926 19.831 1.00 61.28 785 PHE A O 1
ATOM 6193 N N . PRO A 1 786 ? 31.019 -32.375 21.524 1.00 71.25 786 PRO A N 1
ATOM 6194 C CA . PRO A 1 786 ? 30.070 -33.216 20.797 1.00 71.25 786 PRO A CA 1
ATOM 6195 C C . PRO A 1 786 ? 28.681 -32.565 20.694 1.00 71.25 786 PRO A C 1
ATOM 6197 O O . PRO A 1 786 ? 28.194 -31.963 21.658 1.00 71.25 786 PRO A O 1
ATOM 6200 N N . LEU A 1 787 ? 28.016 -32.724 19.545 1.00 69.25 787 LEU A N 1
ATOM 6201 C CA . LEU A 1 787 ? 26.737 -32.069 19.226 1.00 69.25 787 LEU A CA 1
ATOM 6202 C C . LEU A 1 787 ? 25.641 -32.304 20.285 1.00 69.25 787 LEU A C 1
ATOM 6204 O O . LEU A 1 787 ? 25.005 -31.356 20.743 1.00 69.25 787 LEU A O 1
ATOM 6208 N N . GLY A 1 788 ? 25.455 -33.545 20.739 1.00 63.41 788 GLY A N 1
ATOM 6209 C CA . GLY A 1 788 ? 24.480 -33.899 21.775 1.00 63.41 788 GLY A CA 1
ATOM 6210 C C . GLY A 1 788 ? 24.759 -33.216 23.116 1.00 63.41 788 GLY A C 1
ATOM 6211 O O . GLY A 1 788 ? 23.827 -32.816 23.808 1.00 63.41 788 GLY A O 1
ATOM 6212 N N . GLY A 1 789 ? 26.034 -32.992 23.453 1.00 64.06 789 GLY A N 1
ATOM 6213 C CA . GLY A 1 789 ? 26.434 -32.260 24.656 1.00 64.06 789 GLY A CA 1
ATOM 6214 C C . GLY A 1 789 ? 26.067 -30.777 24.565 1.00 64.06 789 GLY A C 1
ATOM 6215 O O . GLY A 1 789 ? 25.605 -30.185 25.538 1.00 64.06 789 GLY A O 1
ATOM 6216 N N . VAL A 1 790 ? 26.178 -30.178 23.375 1.00 58.22 790 VAL A N 1
ATOM 6217 C CA . VAL A 1 790 ? 25.713 -28.804 23.119 1.00 58.22 790 VAL A CA 1
ATOM 6218 C C . VAL A 1 790 ? 24.192 -28.707 23.277 1.00 58.22 790 VAL A C 1
ATOM 6220 O O . VAL A 1 790 ? 23.710 -27.827 23.992 1.00 58.22 790 VAL A O 1
ATOM 6223 N N . LEU A 1 791 ? 23.436 -29.644 22.698 1.00 61.28 791 LEU A N 1
ATOM 6224 C CA . LEU A 1 791 ? 21.971 -29.695 22.812 1.00 61.28 791 LEU A CA 1
ATOM 6225 C C . LEU A 1 791 ? 21.505 -29.920 24.257 1.00 61.28 791 LEU A C 1
ATOM 6227 O O . LEU A 1 791 ? 20.546 -29.282 24.696 1.00 61.28 791 LEU A O 1
ATOM 6231 N N . HIS A 1 792 ? 22.230 -30.730 25.033 1.00 63.06 792 HIS A N 1
ATOM 6232 C CA . HIS A 1 792 ? 22.003 -30.904 26.468 1.00 63.06 792 HIS A CA 1
ATOM 6233 C C . HIS A 1 792 ? 22.081 -29.583 27.234 1.00 63.06 792 HIS A C 1
ATOM 6235 O O . HIS A 1 792 ? 21.186 -29.234 28.007 1.00 63.06 792 HIS A O 1
ATOM 6241 N N . MET A 1 793 ? 23.131 -28.804 26.969 1.00 55.06 793 MET A N 1
ATOM 6242 C CA . MET A 1 793 ? 23.364 -27.504 27.603 1.00 55.06 793 MET A CA 1
ATOM 6243 C C . MET A 1 793 ? 22.390 -26.414 27.116 1.00 55.06 793 MET A C 1
ATOM 6245 O O . MET A 1 793 ? 22.209 -25.408 27.804 1.00 55.06 793 MET A O 1
ATOM 6249 N N . LEU A 1 794 ? 21.733 -26.627 25.970 1.00 50.75 794 LEU A N 1
ATOM 6250 C CA . LEU A 1 794 ? 20.637 -25.810 25.433 1.00 50.75 794 LEU A CA 1
ATOM 6251 C C . LEU A 1 794 ? 19.233 -26.311 25.828 1.00 50.75 794 LEU A C 1
ATOM 6253 O O . LEU A 1 794 ? 18.245 -25.684 25.457 1.00 50.75 794 LEU A O 1
ATOM 6257 N N . GLN A 1 795 ? 19.122 -27.417 26.574 1.00 55.56 795 GLN A N 1
ATOM 6258 C CA . GLN A 1 795 ? 17.851 -28.089 26.900 1.00 55.56 795 GLN A CA 1
ATOM 6259 C C . GLN A 1 795 ? 17.028 -28.523 25.665 1.00 55.56 795 GLN A C 1
ATOM 6261 O O . GLN A 1 795 ? 15.809 -28.646 25.758 1.00 55.56 795 GLN A O 1
ATOM 6266 N N . GLY A 1 796 ? 17.681 -28.781 24.524 1.00 51.41 796 GLY A N 1
ATOM 6267 C CA . GLY A 1 796 ? 17.019 -29.176 23.272 1.00 51.41 796 GLY A CA 1
ATOM 6268 C C . GLY A 1 796 ? 16.341 -28.030 22.509 1.00 51.41 796 GLY A C 1
ATOM 6269 O O . GLY A 1 796 ? 15.336 -28.267 21.847 1.00 51.41 796 GLY A O 1
ATOM 6270 N N . PHE A 1 797 ? 16.857 -26.801 22.636 1.00 52.56 797 PHE A N 1
ATOM 6271 C CA . PHE A 1 797 ? 16.421 -25.628 21.869 1.00 52.56 797 PHE A CA 1
ATOM 6272 C C . PHE A 1 797 ? 17.610 -25.000 21.121 1.00 52.56 797 PHE A C 1
ATOM 6274 O O . PHE A 1 797 ? 18.239 -24.059 21.605 1.00 52.56 797 PHE A O 1
ATOM 6281 N N . SER A 1 798 ? 17.936 -25.533 19.944 1.00 47.94 798 SER A N 1
ATOM 6282 C CA . SER A 1 798 ? 19.009 -25.052 19.057 1.00 47.94 798 SER A CA 1
ATOM 6283 C C . SER A 1 798 ? 18.526 -24.130 17.937 1.00 47.94 798 SER A C 1
ATOM 6285 O O . SER A 1 798 ? 19.336 -23.662 17.138 1.00 47.94 798 SER A O 1
ATOM 6287 N N . SER A 1 799 ? 17.218 -23.855 17.862 1.00 45.31 799 SER A N 1
ATOM 6288 C CA . SER A 1 799 ? 16.548 -23.153 16.748 1.00 45.31 799 SER A CA 1
ATOM 6289 C C . SER A 1 799 ? 16.644 -23.859 15.382 1.00 45.31 799 SER A C 1
ATOM 6291 O O . SER A 1 799 ? 16.191 -23.318 14.375 1.00 45.31 799 SER A O 1
ATOM 6293 N N . LEU A 1 800 ? 17.141 -25.101 15.354 1.00 46.78 800 LEU A N 1
ATOM 6294 C CA . LEU A 1 800 ? 17.163 -25.990 14.193 1.00 46.78 800 LEU A CA 1
ATOM 6295 C C . LEU A 1 800 ? 16.260 -27.199 14.479 1.00 46.78 800 LEU A C 1
ATOM 6297 O O . LEU A 1 800 ? 16.713 -28.219 15.000 1.00 46.78 800 LEU A O 1
ATOM 6301 N N . ASN A 1 801 ? 14.972 -27.076 14.130 1.00 49.47 801 ASN A N 1
ATOM 6302 C CA . ASN A 1 801 ? 13.909 -28.017 14.521 1.00 49.47 801 ASN A CA 1
ATOM 6303 C C . ASN A 1 801 ? 14.275 -29.501 14.327 1.00 49.47 801 ASN A C 1
ATOM 6305 O O . ASN A 1 801 ? 14.000 -30.310 15.206 1.00 49.47 801 ASN A O 1
ATOM 6309 N N . CYS A 1 802 ? 14.923 -29.860 13.215 1.00 47.19 802 CYS A N 1
ATOM 6310 C CA . CYS A 1 802 ? 15.268 -31.248 12.894 1.00 47.19 802 CYS A CA 1
ATOM 6311 C C . CYS A 1 802 ? 16.318 -31.849 13.852 1.00 47.19 802 CYS A C 1
ATOM 6313 O O . CYS A 1 802 ? 16.268 -33.034 14.176 1.00 47.19 802 CYS A O 1
ATOM 6315 N N . ILE A 1 803 ? 17.253 -31.031 14.347 1.00 53.28 803 ILE A N 1
ATOM 6316 C CA . ILE A 1 803 ? 18.298 -31.454 15.294 1.00 53.28 803 ILE A CA 1
ATOM 6317 C C . ILE A 1 803 ? 17.718 -31.547 16.712 1.00 53.28 803 ILE A C 1
ATOM 6319 O O . ILE A 1 803 ? 17.974 -32.520 17.427 1.00 53.28 803 ILE A O 1
ATOM 6323 N N . ASP A 1 804 ? 16.872 -30.585 17.092 1.00 56.06 804 ASP A N 1
ATOM 6324 C CA . ASP A 1 804 ? 16.130 -30.615 18.359 1.00 56.06 804 ASP A CA 1
ATOM 6325 C C . ASP A 1 804 ? 15.201 -31.843 18.429 1.00 56.06 804 ASP A C 1
ATOM 6327 O O . ASP A 1 804 ? 15.151 -32.534 19.448 1.00 56.06 804 ASP A O 1
ATOM 6331 N N . ASN A 1 805 ? 14.534 -32.181 17.322 1.00 55.50 805 ASN A N 1
ATOM 6332 C CA . ASN A 1 805 ? 13.714 -33.383 17.171 1.00 55.50 805 ASN A CA 1
ATOM 6333 C C . ASN A 1 805 ? 14.518 -34.687 17.272 1.00 55.50 805 ASN A C 1
ATOM 6335 O O . ASN A 1 805 ? 14.086 -35.615 17.960 1.00 55.50 805 ASN A O 1
ATOM 6339 N N . LEU A 1 806 ? 15.684 -34.774 16.626 1.00 55.28 806 LEU A N 1
ATOM 6340 C CA . LEU A 1 806 ? 16.549 -35.955 16.695 1.00 55.28 806 LEU A CA 1
ATOM 6341 C C . LEU A 1 806 ? 17.046 -36.201 18.131 1.00 55.28 806 LEU A C 1
ATOM 6343 O O . LEU A 1 806 ? 16.954 -37.316 18.644 1.00 55.28 806 LEU A O 1
ATOM 6347 N N . TYR A 1 807 ? 17.485 -35.148 18.825 1.00 67.56 807 TYR A N 1
ATOM 6348 C CA . TYR A 1 807 ? 17.862 -35.214 20.240 1.00 67.56 807 TYR A CA 1
ATOM 6349 C C . TYR A 1 807 ? 16.674 -35.605 21.135 1.00 67.56 807 TYR A C 1
ATOM 6351 O O . TYR A 1 807 ? 16.792 -36.484 21.993 1.00 67.56 807 TYR A O 1
ATOM 6359 N N . LYS A 1 808 ? 15.497 -35.021 20.889 1.00 71.25 808 LYS A N 1
ATOM 6360 C CA . LYS A 1 808 ? 14.251 -35.345 21.596 1.00 71.25 808 LYS A CA 1
ATOM 6361 C C . LYS A 1 808 ? 13.788 -36.791 21.373 1.00 71.25 808 LYS A C 1
ATOM 6363 O O . LYS A 1 808 ? 13.257 -37.418 22.283 1.00 71.25 808 LYS A O 1
ATOM 6368 N N . SER A 1 809 ? 14.072 -37.365 20.207 1.00 69.44 809 SER A N 1
ATOM 6369 C CA . SER A 1 809 ? 13.800 -38.780 19.926 1.00 69.44 809 SER A CA 1
ATOM 6370 C C . SER A 1 809 ? 14.564 -39.695 20.890 1.00 69.44 809 SER A C 1
ATOM 6372 O O . SER A 1 809 ? 13.997 -40.632 21.452 1.00 69.44 809 SER A O 1
ATOM 6374 N N . VAL A 1 810 ? 15.838 -39.388 21.167 1.00 74.62 810 VAL A N 1
ATOM 6375 C CA . VAL A 1 810 ? 16.645 -40.144 22.140 1.00 74.62 810 VAL A CA 1
ATOM 6376 C C . VAL A 1 810 ? 16.123 -39.959 23.569 1.00 74.62 810 VAL A C 1
ATOM 6378 O O . VAL A 1 810 ? 16.090 -40.926 24.334 1.00 74.62 810 VAL A O 1
ATOM 6381 N N . THR A 1 811 ? 15.685 -38.752 23.951 1.00 76.38 811 THR A N 1
ATOM 6382 C CA . THR A 1 811 ? 15.145 -38.508 25.302 1.00 76.38 811 THR A CA 1
ATOM 6383 C C . THR A 1 811 ? 13.802 -39.209 25.534 1.00 76.38 811 THR A C 1
ATOM 6385 O O . THR A 1 811 ? 13.573 -39.698 26.644 1.00 76.38 811 THR A O 1
ATOM 6388 N N . GLU A 1 812 ? 12.954 -39.345 24.511 1.00 73.75 812 GLU A N 1
ATOM 6389 C CA . GLU A 1 812 ? 11.596 -39.904 24.624 1.00 73.75 812 GLU A CA 1
ATOM 6390 C C . GLU A 1 812 ? 11.521 -41.432 24.382 1.00 73.75 812 GLU A C 1
ATOM 6392 O O . GLU A 1 812 ? 10.605 -42.085 24.885 1.00 73.75 812 GLU A O 1
ATOM 6397 N N . LEU A 1 813 ? 12.513 -42.058 23.728 1.00 74.62 813 LEU A N 1
ATOM 6398 C CA . LEU A 1 813 ? 12.570 -43.522 23.552 1.00 74.62 813 LEU A CA 1
ATOM 6399 C C . LEU A 1 813 ? 12.730 -44.299 24.877 1.00 74.62 813 LEU A C 1
ATOM 6401 O O . LEU A 1 813 ? 13.570 -43.970 25.718 1.00 74.62 813 LEU A O 1
ATOM 6405 N N . SER A 1 814 ? 11.976 -45.398 25.033 1.00 71.69 814 SER A N 1
ATOM 6406 C CA . SER A 1 814 ? 12.095 -46.312 26.185 1.00 71.69 814 SER A CA 1
ATOM 6407 C C . SER A 1 814 ? 13.464 -47.021 26.207 1.00 71.69 814 SER A C 1
ATOM 6409 O O . SER A 1 814 ? 13.765 -47.780 25.273 1.00 71.69 814 SER A O 1
ATOM 6411 N N . PRO A 1 815 ? 14.286 -46.837 27.263 1.00 64.19 815 PRO A N 1
ATOM 6412 C CA . PRO A 1 815 ? 15.604 -47.463 27.355 1.00 64.19 815 PRO A CA 1
ATOM 6413 C C . PRO A 1 815 ? 15.541 -48.977 27.591 1.00 64.19 815 PRO A C 1
ATOM 6415 O O . PRO A 1 815 ? 16.475 -49.689 27.240 1.00 64.19 815 PRO A O 1
ATOM 6418 N N . GLU A 1 816 ? 14.443 -49.483 28.155 1.00 66.94 816 GLU A N 1
ATOM 6419 C CA . GLU A 1 816 ? 14.234 -50.912 28.419 1.00 66.94 816 GLU A CA 1
ATOM 6420 C C . GLU A 1 816 ? 13.822 -51.673 27.155 1.00 66.94 816 GLU A C 1
ATOM 6422 O O . GLU A 1 816 ? 14.145 -52.852 26.999 1.00 66.94 816 GLU A O 1
ATOM 6427 N N . THR A 1 817 ? 13.124 -51.002 26.234 1.00 61.28 817 THR A N 1
ATOM 6428 C CA . THR A 1 817 ? 12.518 -51.625 25.050 1.00 61.28 817 THR A CA 1
ATOM 6429 C C . THR A 1 817 ? 13.363 -51.441 23.790 1.00 61.28 817 THR A C 1
ATOM 6431 O O . THR A 1 817 ? 13.586 -52.419 23.083 1.00 61.28 817 THR A O 1
ATOM 6434 N N . TYR A 1 818 ? 13.861 -50.228 23.520 1.00 70.75 818 TYR A N 1
ATOM 6435 C CA . TYR A 1 818 ? 14.411 -49.870 22.200 1.00 70.75 818 TYR A CA 1
ATOM 6436 C C . TYR A 1 818 ? 15.915 -49.572 22.186 1.00 70.75 818 TYR A C 1
ATOM 6438 O O . TYR A 1 818 ? 16.557 -49.781 2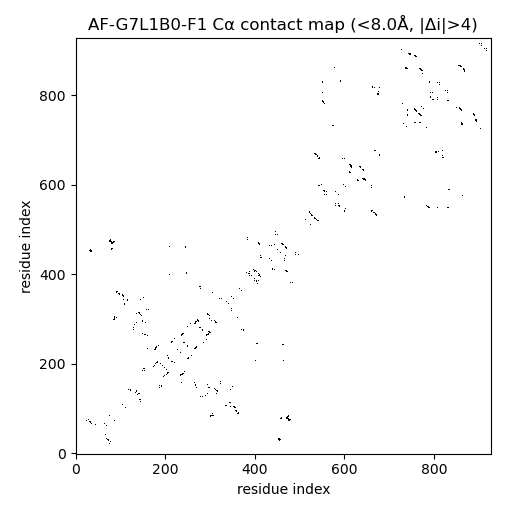1.159 1.00 70.75 818 TYR A O 1
ATOM 6446 N N . LEU A 1 819 ? 16.492 -49.130 23.306 1.00 75.44 819 LEU A N 1
ATOM 6447 C CA . LEU A 1 819 ? 17.930 -48.853 23.429 1.00 75.44 819 LEU A CA 1
ATOM 6448 C C . LEU A 1 819 ? 18.672 -50.042 24.054 1.00 75.44 819 LEU A C 1
ATOM 6450 O O . LEU A 1 819 ? 18.071 -50.869 24.737 1.00 75.44 819 LEU A O 1
ATOM 6454 N N . ILE A 1 820 ? 19.987 -50.135 23.841 1.00 76.00 820 ILE A N 1
ATOM 6455 C CA . ILE A 1 820 ? 20.796 -51.235 24.397 1.00 76.00 820 ILE A CA 1
ATOM 6456 C C . ILE A 1 820 ? 20.904 -51.151 25.932 1.00 76.00 820 ILE A C 1
ATOM 6458 O O . ILE A 1 820 ? 20.879 -52.182 26.601 1.00 76.00 820 ILE A O 1
ATOM 6462 N N . SER A 1 821 ? 20.990 -49.948 26.513 1.00 75.19 821 SER A N 1
ATOM 6463 C CA . SER A 1 821 ? 20.911 -49.748 27.971 1.00 75.19 821 SER A CA 1
ATOM 6464 C C . SER A 1 821 ? 20.544 -48.309 28.355 1.00 75.19 821 SER A C 1
ATOM 6466 O O . SER A 1 821 ? 20.802 -47.370 27.599 1.00 75.19 821 SER A O 1
ATOM 6468 N N . ASN A 1 822 ? 20.021 -48.109 29.573 1.00 71.56 822 ASN A N 1
ATOM 6469 C CA . ASN A 1 822 ? 19.775 -46.762 30.109 1.00 71.56 822 ASN A CA 1
ATOM 6470 C C . ASN A 1 822 ? 21.077 -45.952 30.296 1.00 71.56 822 ASN A C 1
ATOM 6472 O O . ASN A 1 822 ? 21.107 -44.754 30.035 1.00 71.56 822 ASN A O 1
ATOM 6476 N N . HIS A 1 823 ? 22.184 -46.615 30.647 1.00 73.44 823 HIS A N 1
ATOM 6477 C CA . HIS A 1 823 ? 23.504 -45.980 30.739 1.00 73.44 823 HIS A CA 1
ATOM 6478 C C . HIS A 1 823 ? 23.978 -45.404 29.391 1.00 73.44 823 HIS A C 1
ATOM 6480 O O . HIS A 1 823 ? 24.618 -44.355 29.346 1.00 73.44 823 HIS A O 1
ATOM 6486 N N . LEU A 1 824 ? 23.644 -46.071 28.279 1.00 70.38 824 LEU A N 1
ATOM 6487 C CA . LEU A 1 824 ? 23.961 -45.591 26.933 1.00 70.38 824 LEU A CA 1
ATOM 6488 C C . LEU A 1 824 ? 23.050 -44.429 26.510 1.00 70.38 824 LEU A C 1
ATOM 6490 O O . LEU A 1 824 ? 23.529 -43.484 25.887 1.00 70.38 824 LEU A O 1
ATOM 6494 N N . LYS A 1 825 ? 21.772 -44.449 26.918 1.00 77.56 825 LYS A N 1
ATOM 6495 C CA . LYS A 1 825 ? 20.830 -43.331 26.736 1.00 77.56 825 LYS A CA 1
ATOM 6496 C C . LYS A 1 825 ? 21.361 -42.042 27.369 1.00 77.56 825 LYS A C 1
ATOM 6498 O O . LYS A 1 825 ? 21.416 -41.011 26.707 1.00 77.56 825 LYS A O 1
ATOM 6503 N N . GLU A 1 826 ? 21.801 -42.106 28.624 1.00 75.94 826 GLU A N 1
ATOM 6504 C CA . GLU A 1 826 ? 22.371 -40.953 29.337 1.00 75.94 826 GLU A CA 1
ATOM 6505 C C . GLU A 1 826 ? 23.632 -40.406 28.644 1.00 75.94 826 GLU A C 1
ATOM 6507 O O . GLU A 1 826 ? 23.804 -39.191 28.561 1.00 75.94 826 GLU A O 1
ATOM 6512 N N . LYS A 1 827 ? 24.467 -41.283 28.068 1.00 75.12 827 LYS A N 1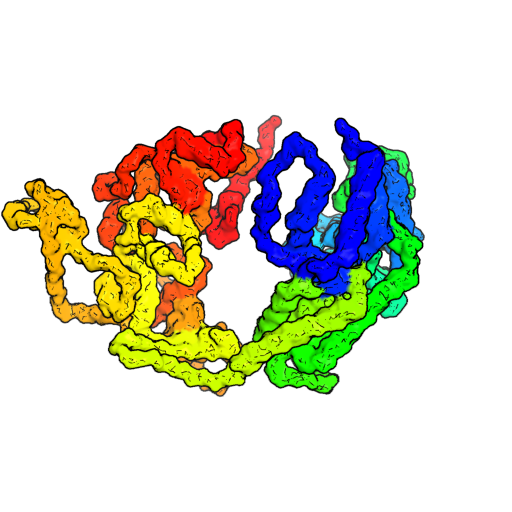
ATOM 6513 C CA . LYS A 1 827 ? 25.654 -40.887 27.289 1.00 75.12 827 LYS A CA 1
ATOM 6514 C C . LYS A 1 827 ? 25.343 -40.302 25.911 1.00 75.12 827 LYS A C 1
ATOM 6516 O O . LYS A 1 827 ? 26.092 -39.446 25.471 1.00 75.12 827 LYS A O 1
ATOM 6521 N N . LEU A 1 828 ? 24.263 -40.704 25.242 1.00 70.94 828 LEU A N 1
ATOM 6522 C CA . LEU A 1 828 ? 23.825 -40.075 23.983 1.00 70.94 828 LEU A CA 1
ATOM 6523 C C . LEU A 1 828 ? 23.175 -38.703 24.207 1.00 70.94 828 LEU A C 1
ATOM 6525 O O . LEU A 1 828 ? 23.304 -37.805 23.381 1.00 70.94 828 LEU A O 1
ATOM 6529 N N . ILE A 1 829 ? 22.480 -38.546 25.335 1.00 74.25 829 ILE A N 1
ATOM 6530 C CA . ILE A 1 829 ? 21.823 -37.297 25.739 1.00 74.25 829 ILE A CA 1
ATOM 6531 C C . ILE A 1 829 ? 22.837 -36.286 26.292 1.00 74.25 829 ILE A C 1
ATOM 6533 O O . ILE A 1 829 ? 22.588 -35.090 26.228 1.00 74.25 829 ILE A O 1
ATOM 6537 N N . ASN A 1 830 ? 23.969 -36.736 26.838 1.00 72.75 830 ASN A N 1
ATOM 6538 C CA . ASN A 1 830 ? 25.046 -35.868 27.315 1.00 72.75 830 ASN A CA 1
ATOM 6539 C C . ASN A 1 830 ? 26.432 -36.509 27.069 1.00 72.75 830 ASN A C 1
ATOM 6541 O O . ASN A 1 830 ? 27.078 -36.968 28.019 1.00 72.75 830 ASN A O 1
ATOM 6545 N N . PRO A 1 831 ? 26.885 -36.592 25.803 1.00 72.44 831 PRO A N 1
ATOM 6546 C CA . PRO A 1 831 ? 28.171 -37.185 25.462 1.00 72.44 831 PRO A CA 1
ATOM 6547 C C . PRO A 1 831 ? 29.322 -36.387 26.089 1.00 72.44 831 PRO A C 1
ATOM 6549 O O . PRO A 1 831 ? 29.350 -35.157 25.987 1.00 72.44 831 PRO A O 1
ATOM 6552 N N . PRO A 1 832 ? 30.283 -37.056 26.754 1.00 63.78 832 PRO A N 1
ATOM 6553 C CA . PRO A 1 832 ? 31.416 -36.381 27.373 1.00 63.78 832 PRO A CA 1
ATOM 6554 C C . PRO A 1 832 ? 32.362 -35.810 26.309 1.00 63.78 832 PRO A C 1
ATOM 6556 O O . PRO A 1 832 ? 32.367 -36.248 25.163 1.00 63.78 832 PRO A O 1
ATOM 6559 N N . ILE A 1 833 ? 33.225 -34.872 26.688 1.00 61.62 833 ILE A N 1
ATOM 6560 C CA . ILE A 1 833 ? 34.362 -34.461 25.848 1.00 61.62 833 ILE A CA 1
ATOM 6561 C C . ILE A 1 833 ? 35.443 -35.554 25.933 1.00 61.62 833 ILE A C 1
ATOM 6563 O O . ILE A 1 833 ? 35.622 -36.160 26.994 1.00 61.62 833 ILE A O 1
ATOM 6567 N N . ALA A 1 834 ? 36.164 -35.828 24.840 1.00 61.91 834 ALA A N 1
ATOM 6568 C CA . ALA A 1 834 ? 37.234 -36.830 24.842 1.00 61.91 834 ALA A CA 1
ATOM 6569 C C . ALA A 1 834 ? 38.352 -36.474 25.845 1.00 61.91 834 ALA A C 1
ATOM 6571 O O . ALA A 1 834 ? 38.721 -35.308 26.014 1.00 61.91 834 ALA A O 1
ATOM 6572 N N . ALA A 1 835 ? 38.892 -37.489 26.528 1.00 56.31 835 ALA A N 1
ATOM 6573 C CA . ALA A 1 835 ? 39.695 -37.309 27.740 1.00 56.31 835 ALA A CA 1
ATOM 6574 C C . ALA A 1 835 ? 40.951 -36.438 27.542 1.00 56.31 835 ALA A C 1
ATOM 6576 O O . ALA A 1 835 ? 41.299 -35.671 28.441 1.00 56.31 835 ALA A O 1
ATOM 6577 N N . GLN A 1 836 ? 41.588 -36.483 26.364 1.00 54.72 836 GLN A N 1
ATOM 6578 C CA . GLN A 1 836 ? 42.749 -35.640 26.053 1.00 54.72 836 GLN A CA 1
ATOM 6579 C C . GLN A 1 836 ? 42.440 -34.132 26.028 1.00 54.72 836 GLN A C 1
ATOM 6581 O O . GLN A 1 836 ? 43.343 -33.331 26.257 1.00 54.72 836 GLN A O 1
ATOM 6586 N N . PHE A 1 837 ? 41.181 -33.732 25.816 1.00 53.59 837 PHE A N 1
ATOM 6587 C CA . PHE A 1 837 ? 40.761 -32.326 25.845 1.00 53.59 837 PHE A CA 1
ATOM 6588 C C . PHE A 1 837 ? 40.200 -31.891 27.212 1.00 53.59 837 PHE A C 1
ATOM 6590 O O . PHE A 1 837 ? 40.125 -30.700 27.504 1.00 53.59 837 PHE A O 1
ATOM 6597 N N . GLY A 1 838 ? 39.874 -32.836 28.102 1.00 42.78 838 GLY A N 1
ATOM 6598 C CA . GLY A 1 838 ? 39.300 -32.544 29.423 1.00 42.78 838 GLY A CA 1
ATOM 6599 C C . GLY A 1 838 ? 40.242 -31.826 30.403 1.00 42.78 838 GLY A C 1
ATOM 6600 O O . GLY A 1 838 ? 39.761 -31.151 31.314 1.00 42.78 838 GLY A O 1
ATOM 6601 N N . TYR A 1 839 ? 41.563 -31.936 30.217 1.00 40.72 839 TYR A N 1
ATOM 6602 C CA . TYR A 1 839 ? 42.576 -31.276 31.060 1.00 40.72 839 TYR A CA 1
ATOM 6603 C C . TYR A 1 839 ? 42.838 -29.810 30.682 1.00 40.72 839 TYR A C 1
ATOM 6605 O O . TYR A 1 839 ? 43.117 -28.995 31.561 1.00 40.72 839 TYR A O 1
ATOM 6613 N N . LEU A 1 840 ? 42.670 -29.451 29.404 1.00 41.56 840 LEU A N 1
ATOM 6614 C CA . LEU A 1 840 ? 42.744 -28.062 28.921 1.00 41.56 840 LEU A CA 1
ATOM 6615 C C . LEU A 1 840 ? 41.714 -27.155 29.617 1.00 41.56 840 LEU A C 1
ATOM 6617 O O . LEU A 1 840 ? 41.933 -25.959 29.779 1.00 41.56 840 LEU A O 1
ATOM 6621 N N . LEU A 1 841 ? 40.614 -27.750 30.088 1.00 37.97 841 LEU A N 1
ATOM 6622 C CA . LEU A 1 841 ? 39.498 -27.082 30.750 1.00 37.97 841 LEU A CA 1
ATOM 6623 C C . LEU A 1 841 ? 39.614 -27.041 32.290 1.00 37.97 841 LEU A C 1
ATOM 6625 O O . LEU A 1 841 ? 38.591 -26.945 32.969 1.00 37.97 841 LEU A O 1
ATOM 6629 N N . GLN A 1 842 ? 40.814 -27.177 32.876 1.00 37.16 842 GLN A N 1
ATOM 6630 C CA . GLN A 1 842 ? 40.963 -27.238 34.346 1.00 37.16 842 GLN A CA 1
ATOM 6631 C C . GLN A 1 842 ? 41.975 -26.253 34.956 1.00 37.16 842 GLN A C 1
ATOM 6633 O O . GLN A 1 842 ? 41.747 -25.804 36.080 1.00 37.16 842 GLN A O 1
ATOM 6638 N N . THR A 1 843 ? 43.026 -25.826 34.243 1.00 35.31 843 THR A N 1
ATOM 6639 C CA . THR A 1 843 ? 44.013 -24.846 34.758 1.00 35.31 843 THR A CA 1
ATOM 6640 C C . THR A 1 843 ? 44.621 -23.976 33.646 1.00 35.31 843 THR A C 1
ATOM 6642 O O . THR A 1 843 ? 45.153 -24.548 32.700 1.00 35.31 843 THR A O 1
ATOM 6645 N N . PRO A 1 844 ? 44.669 -22.628 33.765 1.00 35.44 844 PRO A N 1
ATOM 6646 C CA . PRO A 1 844 ? 45.290 -21.737 32.765 1.00 35.44 844 PRO A CA 1
ATOM 6647 C C . PRO A 1 844 ? 46.831 -21.752 32.726 1.00 35.44 844 PRO A C 1
ATOM 6649 O O . PRO A 1 844 ? 47.440 -20.818 32.215 1.00 35.44 844 PRO A O 1
ATOM 6652 N N . SER A 1 845 ? 47.485 -22.739 33.341 1.00 38.47 845 SER A N 1
ATOM 6653 C CA . SER A 1 845 ? 48.933 -22.737 33.550 1.00 38.47 845 SER A CA 1
ATOM 6654 C C . SER A 1 845 ? 49.546 -24.116 33.317 1.00 38.47 845 SER A C 1
ATOM 6656 O O . SER A 1 845 ? 49.285 -25.049 34.076 1.00 38.47 845 SER A O 1
ATOM 6658 N N . SER A 1 846 ? 50.461 -24.173 32.347 1.00 37.38 846 SER A N 1
ATOM 6659 C CA . SER A 1 846 ? 51.354 -25.282 31.986 1.00 37.38 846 SER A CA 1
ATOM 6660 C C . SER A 1 846 ? 50.757 -26.451 31.177 1.00 37.38 846 SER A C 1
ATOM 6662 O O . SER A 1 846 ? 49.965 -27.251 31.665 1.00 37.38 846 SER A O 1
ATOM 6664 N N . ARG A 1 847 ? 51.307 -26.599 29.958 1.00 36.50 847 ARG A N 1
ATOM 6665 C CA . ARG A 1 847 ? 51.279 -27.783 29.070 1.00 36.50 847 ARG A CA 1
ATOM 6666 C C . ARG A 1 847 ? 49.952 -28.088 28.359 1.00 36.50 847 ARG A C 1
ATOM 6668 O O . ARG A 1 847 ? 49.441 -29.202 28.428 1.00 36.50 847 ARG A O 1
ATOM 6675 N N . GLY A 1 848 ? 49.489 -27.120 27.569 1.00 42.03 848 GLY A N 1
ATOM 6676 C CA . GLY A 1 848 ? 48.396 -27.295 26.608 1.00 42.03 848 GLY A CA 1
ATOM 6677 C C . GLY A 1 848 ? 48.069 -26.002 25.861 1.00 42.03 848 GLY A C 1
ATOM 6678 O O . GLY A 1 848 ? 46.972 -25.481 25.995 1.00 42.03 848 GLY A O 1
ATOM 6679 N N . GLU A 1 849 ? 49.026 -25.435 25.130 1.00 46.56 849 GLU A N 1
ATOM 6680 C CA . GLU A 1 849 ? 48.835 -24.174 24.395 1.00 46.56 849 GLU A CA 1
ATOM 6681 C C . GLU A 1 849 ? 48.580 -24.470 22.909 1.00 46.56 849 GLU A C 1
ATOM 6683 O O . GLU A 1 849 ? 49.400 -25.124 22.262 1.00 46.56 849 GLU A O 1
ATOM 6688 N N . PHE A 1 850 ? 47.449 -24.001 22.366 1.00 49.16 850 PHE A N 1
ATOM 6689 C CA . PHE A 1 850 ? 47.109 -24.144 20.942 1.00 49.16 850 PHE A CA 1
ATOM 6690 C C . PHE A 1 850 ? 47.820 -23.102 20.060 1.00 49.16 850 PHE A C 1
ATOM 6692 O O . PHE A 1 850 ? 47.945 -23.308 18.856 1.00 49.16 850 PHE A O 1
ATOM 6699 N N . ALA A 1 851 ? 48.294 -21.993 20.639 1.00 44.59 851 ALA A N 1
ATOM 6700 C CA . ALA A 1 851 ? 48.953 -20.897 19.929 1.00 44.59 851 ALA A CA 1
ATOM 6701 C C . ALA A 1 851 ? 50.449 -20.794 20.289 1.00 44.59 851 ALA A C 1
ATOM 6703 O O . ALA A 1 851 ? 50.805 -20.748 21.464 1.00 44.59 851 ALA A O 1
ATOM 6704 N N . LYS A 1 852 ? 51.335 -20.702 19.283 1.00 47.69 852 LYS A N 1
ATOM 6705 C CA . LYS A 1 852 ? 52.796 -20.537 19.453 1.00 47.69 852 LYS A CA 1
ATOM 6706 C C . LYS A 1 852 ? 53.307 -19.232 18.826 1.00 47.69 852 LYS A C 1
ATOM 6708 O O . LYS A 1 852 ? 53.960 -19.243 17.787 1.00 47.69 852 LYS A O 1
ATOM 6713 N N . GLY A 1 853 ? 53.061 -18.121 19.523 1.00 50.16 853 GLY A N 1
ATOM 6714 C CA . GLY A 1 853 ? 53.518 -16.771 19.157 1.00 50.16 853 GLY A CA 1
ATOM 6715 C C . GLY A 1 853 ? 52.769 -16.142 17.965 1.00 50.16 853 GLY A C 1
ATOM 6716 O O . GLY A 1 853 ? 52.221 -16.869 17.140 1.00 50.16 853 GLY A O 1
ATOM 6717 N N . PRO A 1 854 ? 52.749 -14.799 17.829 1.00 46.72 854 PRO A N 1
ATOM 6718 C CA . PRO A 1 854 ? 53.347 -13.781 18.702 1.00 46.72 854 PRO A CA 1
ATOM 6719 C C . PRO A 1 854 ? 52.503 -13.502 19.964 1.00 46.72 854 PRO A C 1
ATOM 6721 O O . PRO A 1 854 ? 51.506 -14.167 20.228 1.00 46.72 854 PRO A O 1
ATOM 6724 N N . SER A 1 855 ? 52.913 -12.517 20.768 1.00 54.62 855 SER A N 1
ATOM 6725 C CA . SER A 1 855 ? 52.308 -12.205 22.074 1.00 54.62 855 SER A CA 1
ATOM 6726 C C . SER A 1 855 ? 50.903 -11.579 22.022 1.00 54.62 855 SER A C 1
ATOM 6728 O O . SER A 1 855 ? 50.300 -11.389 23.079 1.00 54.62 855 SER A O 1
ATOM 6730 N N . VAL A 1 856 ? 50.421 -11.171 20.839 1.00 49.66 856 VAL A N 1
ATOM 6731 C CA . VAL A 1 856 ? 49.166 -10.421 20.648 1.00 49.66 856 VAL A CA 1
ATOM 6732 C C . VAL A 1 856 ? 48.549 -10.710 19.269 1.00 49.66 856 VAL A C 1
ATOM 6734 O O . VAL A 1 856 ? 49.252 -10.706 18.256 1.00 49.66 856 VAL A O 1
ATOM 6737 N N . TYR A 1 857 ? 47.229 -10.899 19.228 1.00 56.06 857 TYR A N 1
ATOM 6738 C CA . TYR A 1 857 ? 46.443 -11.210 18.029 1.00 56.06 857 TYR A CA 1
ATOM 6739 C C . TYR A 1 857 ? 45.362 -10.152 17.781 1.00 56.06 857 TYR A C 1
ATOM 6741 O O . TYR A 1 857 ? 44.735 -9.657 18.720 1.00 56.06 857 TYR A O 1
ATOM 6749 N N . MET A 1 858 ? 45.119 -9.840 16.508 1.00 47.59 858 MET A N 1
ATOM 6750 C CA . MET A 1 858 ? 43.936 -9.114 16.055 1.00 47.59 858 MET A CA 1
ATOM 6751 C C . MET A 1 858 ? 42.811 -10.115 15.829 1.00 47.59 858 MET A C 1
ATOM 6753 O O . MET A 1 858 ? 43.005 -11.111 15.129 1.00 47.59 858 MET A O 1
ATOM 6757 N N . VAL A 1 859 ? 41.628 -9.829 16.362 1.00 50.16 859 VAL A N 1
ATOM 6758 C CA . VAL A 1 859 ? 40.423 -10.587 16.034 1.00 50.16 859 VAL A CA 1
ATOM 6759 C C . VAL A 1 859 ? 39.317 -9.633 15.654 1.00 50.16 859 VAL A C 1
ATOM 6761 O O . VAL A 1 859 ? 39.002 -8.661 16.344 1.00 50.16 859 VAL A O 1
ATOM 6764 N N . THR A 1 860 ? 38.773 -9.914 14.489 1.00 50.50 860 THR A N 1
ATOM 6765 C CA . THR A 1 860 ? 37.764 -9.103 13.833 1.00 50.50 860 THR A CA 1
ATOM 6766 C C . THR A 1 860 ? 36.370 -9.445 14.375 1.00 50.50 860 THR A C 1
ATOM 6768 O O . THR A 1 860 ? 36.180 -10.375 15.162 1.00 50.50 860 THR A O 1
ATOM 6771 N N . ALA A 1 861 ? 35.367 -8.720 13.893 1.00 43.31 861 ALA A N 1
ATOM 6772 C CA . ALA A 1 861 ? 34.635 -9.336 12.792 1.00 43.31 861 ALA A CA 1
ATOM 6773 C C . ALA A 1 861 ? 33.879 -10.656 13.086 1.00 43.31 861 ALA A C 1
ATOM 6775 O O . ALA A 1 861 ? 33.556 -11.059 14.197 1.00 43.31 861 ALA A O 1
ATOM 6776 N N . ASP A 1 862 ? 33.705 -11.410 12.020 1.00 42.88 862 ASP A N 1
ATOM 6777 C CA . ASP A 1 862 ? 33.363 -12.834 11.907 1.00 42.88 862 ASP A CA 1
ATOM 6778 C C . ASP A 1 862 ? 34.282 -13.855 12.631 1.00 42.88 862 ASP A C 1
ATOM 6780 O O . ASP A 1 862 ? 34.378 -14.996 12.184 1.00 42.88 862 ASP A O 1
ATOM 6784 N N . LEU A 1 863 ? 34.912 -13.503 13.763 1.00 42.66 863 LEU A N 1
ATOM 6785 C CA . LEU A 1 863 ? 35.884 -14.330 14.510 1.00 42.66 863 LEU A CA 1
ATOM 6786 C C . LEU A 1 863 ? 37.181 -14.675 13.769 1.00 42.66 863 LEU A C 1
ATOM 6788 O O . LEU A 1 863 ? 37.944 -15.506 14.260 1.00 42.66 863 LEU A O 1
ATOM 6792 N N . THR A 1 864 ? 37.492 -14.025 12.649 1.00 52.16 864 THR A N 1
ATOM 6793 C CA . THR A 1 864 ? 38.779 -14.244 11.975 1.00 52.16 864 THR A CA 1
ATOM 6794 C C . THR A 1 864 ? 39.935 -13.757 12.860 1.00 52.16 864 THR A C 1
ATOM 6796 O O . THR A 1 864 ? 39.956 -12.585 13.257 1.00 52.16 864 THR A O 1
ATOM 6799 N N . ILE A 1 865 ? 40.884 -14.653 13.164 1.00 52.38 865 ILE A N 1
ATOM 6800 C CA . ILE A 1 865 ? 42.047 -14.427 14.042 1.00 52.38 865 ILE A CA 1
ATOM 6801 C C . ILE A 1 865 ? 43.312 -14.262 13.189 1.00 52.38 865 ILE A C 1
ATOM 6803 O O . ILE A 1 865 ? 43.605 -15.108 12.349 1.00 52.38 865 ILE A O 1
ATOM 6807 N N . ALA A 1 866 ? 44.094 -13.206 13.427 1.00 52.34 866 ALA A N 1
ATOM 6808 C CA . ALA A 1 866 ? 45.353 -12.952 12.721 1.00 52.34 866 ALA A CA 1
ATOM 6809 C C . ALA A 1 866 ? 46.440 -12.353 13.642 1.00 52.34 866 ALA A C 1
ATOM 6811 O O . ALA A 1 866 ? 46.113 -11.674 14.620 1.00 52.34 866 ALA A O 1
ATOM 6812 N N . PRO A 1 867 ? 47.743 -12.532 13.343 1.00 49.00 867 PRO A N 1
ATOM 6813 C CA . PRO A 1 867 ? 48.821 -11.848 14.059 1.00 49.00 867 PRO A CA 1
ATOM 6814 C C . PRO A 1 867 ? 48.703 -10.318 13.957 1.00 49.00 867 PRO A C 1
ATOM 6816 O O . PRO A 1 867 ? 48.514 -9.762 12.868 1.00 49.00 867 PRO A O 1
ATOM 6819 N N . LEU A 1 868 ? 48.829 -9.617 15.088 1.00 44.84 868 LEU A N 1
ATOM 6820 C CA . LEU A 1 868 ? 48.743 -8.157 15.097 1.00 44.84 868 LEU A CA 1
ATOM 6821 C C . LEU A 1 868 ? 50.043 -7.516 14.586 1.00 44.84 868 LEU A C 1
ATOM 6823 O O . LEU A 1 868 ? 51.132 -7.784 15.089 1.00 44.84 868 LEU A O 1
ATOM 6827 N N . SER A 1 869 ? 49.909 -6.594 13.635 1.00 52.84 869 SER A N 1
ATOM 6828 C CA . SER A 1 869 ? 50.962 -5.673 13.209 1.00 52.84 869 SER A CA 1
ATOM 6829 C C . SER A 1 869 ? 50.348 -4.320 12.842 1.00 52.84 869 SER A C 1
ATOM 6831 O O . SER A 1 869 ? 49.165 -4.237 12.500 1.00 52.84 869 SER A O 1
ATOM 6833 N N . SER A 1 870 ? 51.154 -3.256 12.833 1.00 44.41 870 SER A N 1
ATOM 6834 C CA . SER A 1 870 ? 50.709 -1.924 12.396 1.00 44.41 870 SER A CA 1
ATOM 6835 C C . SER A 1 870 ? 50.149 -1.926 10.965 1.00 44.41 870 SER A C 1
ATOM 6837 O O . SER A 1 870 ? 49.269 -1.135 10.641 1.00 44.41 870 SER A O 1
ATOM 6839 N N . PHE A 1 871 ? 50.629 -2.840 10.114 1.00 49.88 871 PHE A N 1
ATOM 6840 C CA . PHE A 1 871 ? 50.193 -2.988 8.726 1.00 49.88 871 PHE A CA 1
ATOM 6841 C C . PHE A 1 871 ? 48.824 -3.680 8.608 1.00 49.88 871 PHE A C 1
ATOM 6843 O O . PHE A 1 871 ? 47.954 -3.199 7.880 1.00 49.88 871 PHE A O 1
ATOM 6850 N N . THR A 1 872 ? 48.588 -4.763 9.362 1.00 50.00 872 THR A N 1
ATOM 6851 C CA . THR A 1 872 ? 47.301 -5.486 9.341 1.00 50.00 872 THR A CA 1
ATOM 6852 C C . THR A 1 872 ? 46.145 -4.636 9.878 1.00 50.00 872 THR A C 1
ATOM 6854 O O . THR A 1 872 ? 45.062 -4.660 9.293 1.00 50.00 872 THR A O 1
ATOM 6857 N N . ALA A 1 873 ? 46.380 -3.805 10.899 1.00 40.56 873 ALA A N 1
ATOM 6858 C CA . ALA A 1 873 ? 45.365 -2.889 11.429 1.00 40.56 873 ALA A CA 1
ATOM 6859 C C . ALA A 1 873 ? 44.964 -1.780 10.429 1.00 40.56 873 ALA A C 1
ATOM 6861 O O . ALA A 1 873 ? 43.776 -1.520 10.232 1.00 40.56 873 ALA A O 1
ATOM 6862 N N . ILE A 1 874 ? 45.936 -1.148 9.755 1.00 49.81 874 ILE A N 1
ATOM 6863 C CA . ILE A 1 874 ? 45.671 -0.082 8.767 1.00 49.81 874 ILE A CA 1
ATOM 6864 C C . ILE A 1 874 ? 44.958 -0.644 7.524 1.00 49.81 874 ILE A C 1
ATOM 6866 O O . ILE A 1 874 ? 44.021 -0.028 7.018 1.00 49.81 874 ILE A O 1
ATOM 6870 N N . SER A 1 875 ? 45.343 -1.841 7.068 1.00 50.81 875 SER A N 1
ATOM 6871 C CA . SER A 1 875 ? 44.690 -2.524 5.941 1.00 50.81 875 SER A CA 1
ATOM 6872 C C . SER A 1 875 ? 43.199 -2.800 6.204 1.00 50.81 875 SER A C 1
ATOM 6874 O O . SER A 1 875 ? 42.349 -2.562 5.337 1.00 50.81 875 SER A O 1
ATOM 6876 N N . HIS A 1 876 ? 42.847 -3.221 7.425 1.00 47.84 876 HIS A N 1
ATOM 6877 C CA . HIS A 1 876 ? 41.454 -3.492 7.789 1.00 47.84 876 HIS A CA 1
ATOM 6878 C C . HIS A 1 876 ? 40.599 -2.213 7.897 1.00 47.84 876 HIS A C 1
ATOM 6880 O O . HIS A 1 876 ? 39.440 -2.203 7.479 1.00 47.84 876 HIS A O 1
ATOM 6886 N N . LEU A 1 877 ? 41.174 -1.105 8.381 1.00 45.78 877 LEU A N 1
ATOM 6887 C CA . LEU A 1 877 ? 40.492 0.196 8.429 1.00 45.78 877 LEU A CA 1
ATOM 6888 C C . LEU A 1 877 ? 40.234 0.769 7.025 1.00 45.78 877 LEU A C 1
ATOM 6890 O O . LEU A 1 877 ? 39.127 1.238 6.750 1.00 45.78 877 LEU A O 1
ATOM 6894 N N . ASN A 1 878 ? 41.216 0.662 6.123 1.00 47.50 878 ASN A N 1
ATOM 6895 C CA . ASN A 1 878 ? 41.089 1.117 4.735 1.00 47.50 878 ASN A CA 1
ATOM 6896 C C . ASN A 1 878 ? 40.052 0.302 3.946 1.00 47.50 878 ASN A C 1
ATOM 6898 O O . ASN A 1 878 ? 39.254 0.877 3.211 1.00 47.50 878 ASN A O 1
ATOM 6902 N N . SER A 1 879 ? 40.005 -1.022 4.133 1.00 46.19 879 SER A N 1
ATOM 6903 C CA . SER A 1 879 ? 38.982 -1.881 3.505 1.00 46.19 879 SER A CA 1
ATOM 6904 C C . SER A 1 879 ? 37.570 -1.690 4.083 1.00 46.19 879 SER A C 1
ATOM 6906 O O . SER A 1 879 ? 36.596 -2.079 3.441 1.00 46.19 879 SER A O 1
ATOM 6908 N N . SER A 1 880 ? 37.442 -1.044 5.248 1.00 39.69 880 SER A N 1
ATOM 6909 C CA . SER A 1 880 ? 36.162 -0.786 5.926 1.00 39.69 880 SER A CA 1
ATOM 6910 C C . SER A 1 880 ? 35.610 0.640 5.731 1.00 39.69 880 SER A C 1
ATOM 6912 O O . SER A 1 880 ? 34.570 0.965 6.303 1.00 39.69 880 SER A O 1
ATOM 6914 N N . ASN A 1 881 ? 36.265 1.502 4.936 1.00 47.69 881 ASN A N 1
ATOM 6915 C CA . ASN A 1 881 ? 35.848 2.896 4.679 1.00 47.69 881 ASN A CA 1
ATOM 6916 C C . ASN A 1 881 ? 35.641 3.757 5.957 1.00 47.69 881 ASN A C 1
ATOM 6918 O O . ASN A 1 881 ? 34.725 4.584 6.029 1.00 47.69 881 ASN A O 1
ATOM 6922 N N . VAL A 1 882 ? 36.493 3.596 6.980 1.00 42.28 882 VAL A N 1
ATOM 6923 C CA . VAL A 1 882 ? 36.434 4.392 8.226 1.00 42.28 882 VAL A CA 1
ATOM 6924 C C . VAL A 1 882 ? 37.566 5.424 8.276 1.00 42.28 882 VAL A C 1
ATOM 6926 O O . VAL A 1 882 ? 38.741 5.079 8.195 1.00 42.28 882 VAL A O 1
ATOM 6929 N N . SER A 1 883 ? 37.220 6.704 8.457 1.00 45.72 883 SER A N 1
ATOM 6930 C CA . SER A 1 883 ? 38.199 7.792 8.610 1.00 45.72 883 SER A CA 1
ATOM 6931 C C . SER A 1 883 ? 38.903 7.736 9.969 1.00 45.72 883 SER A C 1
ATOM 6933 O O . SER A 1 883 ? 38.244 7.625 11.002 1.00 45.72 883 SER A O 1
ATOM 6935 N N . LEU A 1 884 ? 40.231 7.906 9.984 1.00 45.12 884 LEU A N 1
ATOM 6936 C CA . LEU A 1 884 ? 41.066 7.880 11.198 1.00 45.12 884 LEU A CA 1
ATOM 6937 C C . LEU A 1 884 ? 40.615 8.877 12.284 1.00 45.12 884 LEU A C 1
ATOM 6939 O O . LEU A 1 884 ? 40.781 8.617 13.474 1.00 45.12 884 LEU A O 1
ATOM 6943 N N . ASN A 1 885 ? 39.986 9.991 11.898 1.00 45.19 885 ASN A N 1
ATOM 6944 C CA . ASN A 1 885 ? 39.487 10.994 12.845 1.00 45.19 885 ASN A CA 1
ATOM 6945 C C . ASN A 1 885 ? 38.209 10.538 13.592 1.00 45.19 885 ASN A C 1
ATOM 6947 O O . ASN A 1 885 ? 37.918 11.037 14.683 1.00 45.19 885 ASN A O 1
ATOM 6951 N N . ASP A 1 886 ? 37.477 9.551 13.062 1.00 40.97 886 ASP A N 1
ATOM 6952 C CA . ASP A 1 886 ? 36.202 9.020 13.582 1.00 40.97 886 ASP A CA 1
ATOM 6953 C C . ASP A 1 886 ? 36.395 7.826 14.551 1.00 40.97 886 ASP A C 1
ATOM 6955 O O . ASP A 1 886 ? 35.456 7.086 14.825 1.00 40.97 886 ASP A O 1
ATOM 6959 N N . VAL A 1 887 ? 37.607 7.612 15.086 1.00 38.06 887 VAL A N 1
ATOM 6960 C CA . VAL A 1 887 ? 37.960 6.417 15.888 1.00 38.06 887 VAL A CA 1
ATOM 6961 C C . VAL A 1 887 ? 38.303 6.756 17.350 1.00 38.06 887 VAL A C 1
ATOM 6963 O O . VAL A 1 887 ? 38.960 7.763 17.626 1.00 38.06 887 VAL A O 1
ATOM 6966 N N . GLU A 1 888 ? 37.848 5.926 18.298 1.00 38.41 888 GLU A N 1
ATOM 6967 C CA . GLU A 1 888 ? 38.053 6.050 19.755 1.00 38.41 888 GLU A CA 1
ATOM 6968 C C . GLU A 1 888 ? 38.489 4.711 20.394 1.00 38.41 888 GLU A C 1
ATOM 6970 O O . GLU A 1 888 ? 37.940 3.653 20.080 1.00 38.41 888 GLU A O 1
ATOM 6975 N N . GLU A 1 889 ? 39.417 4.765 21.359 1.00 37.75 889 GLU A N 1
ATOM 6976 C CA . GLU A 1 889 ? 39.795 3.640 22.232 1.00 37.75 889 GLU A CA 1
ATOM 6977 C C . GLU A 1 889 ? 39.178 3.769 23.643 1.00 37.75 889 GLU A C 1
ATOM 6979 O O . GLU A 1 889 ? 39.027 4.871 24.172 1.00 37.75 889 GLU A O 1
ATOM 6984 N N . ARG A 1 890 ? 38.865 2.644 24.308 1.00 36.62 890 ARG A N 1
ATOM 6985 C CA . ARG A 1 890 ? 38.371 2.607 25.709 1.00 36.62 890 ARG A CA 1
ATOM 6986 C C . ARG A 1 890 ? 38.973 1.427 26.500 1.00 36.62 890 ARG A C 1
ATOM 6988 O O . ARG A 1 890 ? 39.885 0.787 25.999 1.00 36.62 890 ARG A O 1
ATOM 6995 N N . VAL A 1 891 ? 38.517 1.152 27.740 1.00 36.94 891 VAL A N 1
ATOM 6996 C CA . VAL A 1 891 ? 38.860 -0.065 28.539 1.00 36.94 891 VAL A CA 1
ATOM 6997 C C . VAL A 1 891 ? 37.754 -0.417 29.557 1.00 36.94 891 VAL A C 1
ATOM 6999 O O . VAL A 1 891 ? 37.418 0.415 30.412 1.00 36.94 891 VAL A O 1
ATOM 7002 N N . VAL A 1 892 ? 37.214 -1.649 29.573 1.00 37.81 892 VAL A N 1
ATOM 7003 C CA . VAL A 1 892 ? 36.148 -2.086 30.523 1.00 37.81 892 VAL A CA 1
ATOM 7004 C C . VAL A 1 892 ? 36.224 -3.630 30.860 1.00 37.81 892 VAL A C 1
ATOM 7006 O O . VAL A 1 892 ? 37.304 -4.166 30.633 1.00 37.81 892 VAL A O 1
ATOM 7009 N N . ARG A 1 893 ? 35.266 -4.317 31.565 1.00 37.03 893 ARG A N 1
ATOM 7010 C CA . ARG A 1 893 ? 35.426 -5.722 32.131 1.00 37.03 893 ARG A CA 1
ATOM 7011 C C . ARG A 1 893 ? 34.124 -6.544 32.500 1.00 37.03 893 ARG A C 1
ATOM 7013 O O . ARG A 1 893 ? 33.604 -6.339 33.594 1.00 37.03 893 ARG A O 1
ATOM 7020 N N . ILE A 1 894 ? 33.644 -7.520 31.715 1.00 38.28 894 ILE A N 1
ATOM 7021 C CA . ILE A 1 894 ? 32.279 -8.147 31.828 1.00 38.28 894 ILE A CA 1
ATOM 7022 C C . ILE A 1 894 ? 31.915 -8.937 33.128 1.00 38.28 894 ILE A C 1
ATOM 7024 O O . ILE A 1 894 ? 32.785 -9.346 33.899 1.00 38.28 894 ILE A O 1
ATOM 7028 N N . GLY A 1 895 ? 30.599 -9.107 33.398 1.00 37.28 895 GLY A N 1
ATOM 7029 C CA . GLY A 1 895 ? 29.987 -9.793 34.558 1.00 37.28 895 GLY A CA 1
ATOM 7030 C C . GLY A 1 895 ? 28.716 -10.641 34.265 1.00 37.28 895 GLY A C 1
ATOM 7031 O O . GLY A 1 895 ? 28.221 -10.704 33.140 1.00 37.28 895 GLY A O 1
ATOM 7032 N N . ARG A 1 896 ? 28.204 -11.352 35.293 1.00 37.84 896 ARG A N 1
ATOM 7033 C CA . ARG A 1 896 ? 27.239 -12.480 35.165 1.00 37.84 896 ARG A CA 1
ATOM 7034 C C . ARG A 1 896 ? 25.819 -12.105 34.709 1.00 37.84 896 ARG A C 1
ATOM 7036 O O . ARG A 1 896 ? 25.138 -12.957 34.142 1.00 37.84 896 ARG A O 1
ATOM 7043 N N . LYS A 1 897 ? 25.324 -10.896 34.996 1.00 36.34 897 LYS A N 1
ATOM 7044 C CA . LYS A 1 897 ? 23.931 -10.517 34.668 1.00 36.34 897 LYS A CA 1
ATOM 7045 C C . LYS A 1 897 ? 23.830 -10.001 33.229 1.00 36.34 897 LYS A C 1
ATOM 7047 O O . LYS A 1 897 ? 22.834 -10.227 32.551 1.00 36.34 897 LYS A O 1
ATOM 7052 N N . GLU A 1 898 ? 24.909 -9.390 32.763 1.00 40.59 898 GLU A N 1
ATOM 7053 C CA . GLU A 1 898 ? 25.108 -8.830 31.433 1.00 40.59 898 GLU A CA 1
ATOM 7054 C C . GLU A 1 898 ? 25.278 -9.951 30.395 1.00 40.59 898 GLU A C 1
ATOM 7056 O O . GLU A 1 898 ? 24.628 -9.916 29.350 1.00 40.59 898 GLU A O 1
ATOM 7061 N N . GLY A 1 899 ? 26.040 -11.003 30.731 1.00 36.75 899 GLY A N 1
ATOM 7062 C CA . GLY A 1 899 ? 26.155 -12.209 29.900 1.00 36.75 899 GLY A CA 1
ATOM 7063 C C . GLY A 1 899 ? 24.806 -12.889 29.618 1.00 36.75 899 GLY A C 1
ATOM 7064 O O . GLY A 1 899 ? 24.559 -13.324 28.498 1.00 36.75 899 GLY A O 1
ATOM 7065 N N . LEU A 1 900 ? 23.879 -12.896 30.586 1.00 37.44 900 LEU A N 1
ATOM 7066 C CA . LEU A 1 900 ? 22.545 -13.496 30.425 1.00 37.44 900 LEU A CA 1
ATOM 7067 C C . LEU A 1 900 ? 21.599 -12.693 29.511 1.00 37.44 900 LEU A C 1
ATOM 7069 O O . LEU A 1 900 ? 20.757 -13.295 28.845 1.00 37.44 900 LEU A O 1
ATOM 7073 N N . SER A 1 901 ? 21.719 -11.362 29.448 1.00 34.84 901 SER A N 1
ATOM 7074 C CA . SER A 1 901 ? 20.910 -10.545 28.524 1.00 34.84 901 SER A CA 1
ATOM 7075 C C . SER A 1 901 ? 21.389 -10.660 27.076 1.00 34.84 901 SER A C 1
ATOM 7077 O O . SER A 1 901 ? 20.562 -10.726 26.167 1.00 34.84 901 SER A O 1
ATOM 7079 N N . ILE A 1 902 ? 22.706 -10.750 26.858 1.00 36.62 902 ILE A N 1
ATOM 7080 C CA . ILE A 1 902 ? 23.290 -10.971 25.525 1.00 36.62 902 ILE A CA 1
ATOM 7081 C C . ILE A 1 902 ? 22.873 -12.353 24.998 1.00 36.62 902 ILE A C 1
ATOM 7083 O O . ILE A 1 902 ? 22.357 -12.449 23.885 1.00 36.62 902 ILE A O 1
ATOM 7087 N N . LEU A 1 903 ? 22.943 -13.390 25.845 1.00 36.94 903 LEU A N 1
ATOM 7088 C CA . LEU A 1 903 ? 22.474 -14.753 25.546 1.00 36.94 903 LEU A CA 1
ATOM 7089 C C . LEU A 1 903 ? 21.001 -14.821 25.094 1.00 36.94 903 LEU A C 1
ATOM 7091 O O . LEU A 1 903 ? 20.613 -15.740 24.377 1.00 36.94 903 LEU A O 1
ATOM 7095 N N . LYS A 1 904 ? 20.165 -13.866 25.526 1.00 34.75 904 LYS A N 1
ATOM 7096 C CA . LYS A 1 904 ? 18.736 -13.808 25.185 1.00 34.75 904 LYS A CA 1
ATOM 7097 C C . LYS A 1 904 ? 18.457 -13.043 23.886 1.00 34.75 904 LYS A C 1
ATOM 7099 O O . LYS A 1 904 ? 17.527 -13.398 23.169 1.00 34.75 904 LYS A O 1
ATOM 7104 N N . ALA A 1 905 ? 19.240 -12.008 23.581 1.00 35.81 905 ALA A N 1
ATOM 7105 C CA . ALA A 1 905 ? 19.122 -11.254 22.329 1.00 35.81 905 ALA A CA 1
ATOM 7106 C C . ALA A 1 905 ? 19.758 -11.996 21.130 1.00 35.81 905 ALA A C 1
ATOM 7108 O O . ALA A 1 905 ? 19.321 -11.817 19.996 1.00 35.81 905 ALA A O 1
ATOM 7109 N N . TRP A 1 906 ? 20.721 -12.883 21.407 1.00 36.66 906 TRP A N 1
ATOM 7110 C CA . TRP A 1 906 ? 21.412 -13.786 20.474 1.00 36.66 906 TRP A CA 1
ATOM 7111 C C . TRP A 1 906 ? 20.487 -14.663 19.601 1.00 36.66 906 TRP A C 1
ATOM 7113 O O . TRP A 1 906 ? 20.879 -15.025 18.500 1.00 36.66 906 TRP A O 1
ATOM 7123 N N . MET A 1 907 ? 19.256 -14.967 20.036 1.00 38.22 907 MET A N 1
ATOM 7124 C CA . MET A 1 907 ? 18.366 -15.921 19.343 1.00 38.22 907 MET A CA 1
ATOM 7125 C C . MET A 1 907 ? 17.265 -15.299 18.456 1.00 38.22 907 MET A C 1
ATOM 7127 O O . MET A 1 907 ? 16.371 -16.027 18.043 1.00 38.22 907 MET A O 1
ATOM 7131 N N . ASN A 1 908 ? 17.245 -13.980 18.196 1.00 37.28 908 ASN A N 1
ATOM 7132 C CA . ASN A 1 908 ? 16.114 -13.351 17.473 1.00 37.28 908 ASN A CA 1
ATOM 7133 C C . ASN A 1 908 ? 16.431 -12.094 16.622 1.00 37.28 908 ASN A C 1
ATOM 7135 O O . ASN A 1 908 ? 15.498 -11.422 16.179 1.00 37.28 908 ASN A O 1
ATOM 7139 N N . SER A 1 909 ? 17.693 -11.696 16.405 1.00 34.78 909 SER A N 1
ATOM 7140 C CA . SER A 1 909 ? 17.981 -10.439 15.684 1.00 34.78 909 SER A CA 1
ATOM 7141 C C . SER A 1 909 ? 19.372 -10.363 15.050 1.00 34.78 909 SER A C 1
ATOM 7143 O O . SER A 1 909 ? 20.344 -10.862 15.607 1.00 34.78 909 SER A O 1
ATOM 7145 N N . THR A 1 910 ? 19.475 -9.631 13.936 1.00 36.88 910 THR A N 1
ATOM 7146 C CA . THR A 1 910 ? 20.735 -9.188 13.315 1.00 36.88 910 THR A CA 1
ATOM 7147 C C . THR A 1 910 ? 21.391 -7.989 14.025 1.00 36.88 910 THR A C 1
ATOM 7149 O O . THR A 1 910 ? 22.472 -7.567 13.625 1.00 36.88 910 THR A O 1
ATOM 7152 N N . SER A 1 911 ? 20.778 -7.435 15.081 1.00 40.19 911 SER A N 1
ATOM 7153 C CA . SER A 1 911 ? 21.275 -6.277 15.848 1.00 40.19 911 SER A CA 1
ATOM 7154 C C . SER A 1 911 ? 21.147 -6.490 17.369 1.00 40.19 911 SER A C 1
ATOM 7156 O O . SER A 1 911 ? 20.354 -5.868 18.081 1.00 40.19 911 SER A O 1
ATOM 7158 N N . VAL A 1 912 ? 21.969 -7.408 17.884 1.00 39.56 912 VAL A N 1
ATOM 7159 C CA . VAL A 1 912 ? 21.901 -7.951 19.257 1.00 39.56 912 VAL A CA 1
ATOM 7160 C C . VAL A 1 912 ? 22.241 -6.918 20.350 1.00 39.56 912 VAL A C 1
ATOM 7162 O O . VAL A 1 912 ? 21.566 -6.872 21.383 1.00 39.56 912 VAL A O 1
ATOM 7165 N N . MET A 1 913 ? 23.237 -6.048 20.134 1.00 37.00 913 MET A N 1
ATOM 7166 C CA . MET A 1 913 ? 23.695 -5.070 21.142 1.00 37.00 913 MET A CA 1
ATOM 7167 C C . MET A 1 913 ? 22.675 -3.958 21.444 1.00 37.00 913 MET A C 1
ATOM 7169 O O . MET A 1 913 ? 22.530 -3.565 22.604 1.00 37.00 913 MET A O 1
ATOM 7173 N N . THR A 1 914 ? 21.932 -3.477 20.441 1.00 36.97 914 THR A N 1
ATOM 7174 C CA . THR A 1 914 ? 20.950 -2.386 20.603 1.00 36.97 914 THR A CA 1
ATOM 7175 C C . THR A 1 914 ? 19.795 -2.795 21.520 1.00 36.97 914 THR A C 1
ATOM 7177 O O . THR A 1 914 ? 19.386 -2.041 22.402 1.00 36.97 914 THR A O 1
ATOM 7180 N N . ASN A 1 915 ? 19.305 -4.027 21.363 1.00 37.47 915 ASN A N 1
ATOM 7181 C CA . ASN A 1 915 ? 18.141 -4.522 22.098 1.00 37.47 915 ASN A CA 1
ATOM 7182 C C . ASN A 1 915 ? 18.496 -5.121 23.473 1.00 37.47 915 ASN A C 1
ATOM 7184 O O . ASN A 1 915 ? 17.661 -5.117 24.376 1.00 37.47 915 ASN A O 1
ATOM 7188 N N . GLY A 1 916 ? 19.734 -5.589 23.673 1.00 38.16 916 GLY A N 1
ATOM 7189 C CA . GLY A 1 916 ? 20.186 -6.167 24.946 1.00 38.16 916 GLY A CA 1
ATOM 7190 C C . GLY A 1 916 ? 20.504 -5.158 26.064 1.00 38.16 916 GLY A C 1
ATOM 7191 O O . GLY A 1 916 ? 20.642 -5.566 27.218 1.00 38.16 916 GLY A O 1
ATOM 7192 N N . LEU A 1 917 ? 20.644 -3.860 25.751 1.00 40.31 917 LEU A N 1
ATOM 7193 C CA . LEU A 1 917 ? 21.237 -2.854 26.656 1.00 40.31 917 LEU A CA 1
ATOM 7194 C C . LEU A 1 917 ? 20.425 -1.554 26.832 1.00 40.31 917 LEU A C 1
ATOM 7196 O O . LEU A 1 917 ? 20.921 -0.597 27.430 1.00 40.31 917 LEU A O 1
ATOM 7200 N N . ASN A 1 918 ? 19.170 -1.523 26.377 1.00 38.41 918 ASN A N 1
ATOM 7201 C CA . ASN A 1 918 ? 18.344 -0.307 26.301 1.00 38.41 918 ASN A CA 1
ATOM 7202 C C . ASN A 1 918 ? 18.060 0.384 27.666 1.00 38.41 918 ASN A C 1
ATOM 7204 O O . ASN A 1 918 ? 17.658 1.539 27.710 1.00 38.41 918 ASN A O 1
ATOM 7208 N N . GLN A 1 919 ? 18.314 -0.282 28.802 1.00 38.31 919 GLN A N 1
ATOM 7209 C CA . GLN A 1 919 ? 18.142 0.286 30.155 1.00 38.31 919 GLN A CA 1
ATOM 7210 C C . GLN A 1 919 ? 19.333 1.126 30.674 1.00 38.31 919 GLN A C 1
ATOM 7212 O O . GLN A 1 919 ? 19.311 1.557 31.822 1.00 38.31 919 GLN A O 1
ATOM 7217 N N . LEU A 1 920 ? 20.374 1.363 29.864 1.00 36.41 920 LEU A N 1
ATOM 7218 C CA . LEU A 1 920 ? 21.546 2.179 30.240 1.00 36.41 920 LEU A CA 1
ATOM 7219 C C . LEU A 1 920 ? 21.736 3.433 29.364 1.00 36.41 920 LEU A C 1
ATOM 7221 O O . LEU A 1 920 ? 22.823 4.008 29.353 1.00 36.41 920 LEU A O 1
ATOM 7225 N N . ILE A 1 921 ? 20.707 3.836 28.610 1.00 37.62 921 ILE A N 1
ATOM 7226 C CA . ILE A 1 921 ? 20.753 4.978 27.671 1.00 37.62 921 ILE A CA 1
ATOM 7227 C C . ILE A 1 921 ? 19.779 6.107 28.087 1.00 37.62 921 ILE A C 1
ATOM 7229 O O . ILE A 1 921 ? 19.812 7.201 27.530 1.00 37.62 921 ILE A O 1
ATOM 7233 N N . THR A 1 922 ? 18.959 5.906 29.125 1.00 31.77 922 THR A N 1
ATOM 7234 C CA . THR A 1 922 ? 18.056 6.945 29.641 1.00 31.77 922 THR A CA 1
ATOM 7235 C C . THR A 1 922 ? 18.827 8.041 30.379 1.00 31.77 922 THR A C 1
ATOM 7237 O O . THR A 1 922 ? 19.327 7.827 31.483 1.00 31.77 922 THR A O 1
ATOM 7240 N N . ILE A 1 923 ? 18.890 9.236 29.789 1.00 31.97 923 ILE A N 1
ATOM 7241 C CA . ILE A 1 923 ? 19.356 10.447 30.471 1.00 31.97 923 ILE A CA 1
ATOM 7242 C C . ILE A 1 923 ? 18.274 10.882 31.465 1.00 31.97 923 ILE A C 1
ATOM 7244 O O . ILE A 1 923 ? 17.174 11.257 31.064 1.00 31.97 923 ILE A O 1
ATOM 7248 N N . ILE A 1 924 ? 18.602 10.856 32.756 1.00 28.22 924 ILE A N 1
ATOM 7249 C CA . ILE A 1 924 ? 17.854 11.573 33.793 1.00 28.22 924 ILE A CA 1
ATOM 7250 C C . ILE A 1 924 ? 18.415 12.999 33.842 1.00 28.22 924 ILE A C 1
ATOM 7252 O O . ILE A 1 924 ? 19.625 13.173 33.990 1.00 28.22 924 ILE A O 1
ATOM 7256 N N . LYS A 1 925 ? 17.548 14.007 33.711 1.00 34.50 925 LYS A N 1
ATOM 7257 C CA . LYS A 1 925 ? 17.852 15.380 34.138 1.00 34.50 925 LYS A CA 1
ATOM 7258 C C . LYS A 1 925 ? 17.529 15.516 35.629 1.00 34.50 925 LYS A C 1
ATOM 7260 O O . LYS A 1 925 ? 16.522 14.958 36.054 1.00 34.50 925 LYS A O 1
ATOM 7265 N N . ASP A 1 926 ? 18.339 16.251 36.390 1.00 29.70 926 ASP A N 1
ATOM 7266 C CA . ASP A 1 926 ? 17.974 17.594 36.888 1.00 29.70 926 ASP A CA 1
ATOM 7267 C C . ASP A 1 926 ? 19.043 18.184 37.838 1.00 29.70 926 ASP A C 1
ATOM 7269 O O . ASP A 1 926 ? 19.923 17.469 38.314 1.00 29.70 926 ASP A O 1
ATOM 7273 N N . GLU A 1 927 ? 18.922 19.500 38.073 1.00 31.11 927 GLU A N 1
ATOM 7274 C CA . GLU A 1 927 ? 19.714 20.396 38.948 1.00 31.11 927 GLU A CA 1
ATOM 7275 C C . GLU A 1 927 ? 21.185 20.656 38.524 1.00 31.11 927 GLU A C 1
ATOM 7277 O O . GLU A 1 927 ? 21.993 19.738 38.413 1.00 31.11 927 GLU A O 1
ATOM 7282 N N . LYS A 1 928 ? 21.640 21.898 38.284 1.00 29.61 928 LYS A N 1
ATOM 7283 C CA . LYS A 1 928 ? 21.079 23.253 38.498 1.00 29.61 928 LYS A CA 1
ATOM 7284 C C . LYS A 1 928 ? 21.159 24.117 37.238 1.00 29.61 928 LYS A C 1
ATOM 7286 O O . LYS A 1 928 ? 22.109 23.902 36.456 1.00 29.61 928 LYS A O 1
#

Mean predicted aligned error: 19.4 Å